Protein AF-0000000070043576 (afdb_homodimer)

Structure (mmCIF, N/CA/C/O backbone):
data_AF-0000000070043576-model_v1
#
loop_
_entity.id
_entity.type
_entity.pdbx_description
1 polymer 'ATPase/histidine kinase/DNA gyrase B/HSP90 domain protein'
#
loop_
_atom_site.group_PDB
_atom_site.id
_atom_site.type_symbol
_atom_site.label_atom_id
_atom_site.label_alt_id
_atom_site.label_comp_id
_atom_site.label_asym_id
_atom_site.label_entity_id
_atom_site.label_seq_id
_atom_site.pdbx_PDB_ins_code
_atom_site.Cartn_x
_atom_site.Cartn_y
_atom_site.Cartn_z
_atom_site.occupancy
_atom_site.B_iso_or_equiv
_atom_site.auth_seq_id
_atom_site.auth_comp_id
_atom_site.auth_asym_id
_atom_site.auth_atom_id
_atom_site.pdbx_PDB_model_num
ATOM 1 N N . MET A 1 1 ? 1.131 14.828 -7.73 1 59.12 1 MET A N 1
ATOM 2 C CA . MET A 1 1 ? 0.208 13.742 -7.414 1 59.12 1 MET A CA 1
ATOM 3 C C . MET A 1 1 ? 0.066 13.562 -5.906 1 59.12 1 MET A C 1
ATOM 5 O O . MET A 1 1 ? 1.051 13.656 -5.172 1 59.12 1 MET A O 1
ATOM 9 N N . ASN A 1 2 ? -1.16 13.445 -5.449 1 72.12 2 ASN A N 1
ATOM 10 C CA . ASN A 1 2 ? -1.415 13.242 -4.027 1 72.12 2 ASN A CA 1
ATOM 11 C C . ASN A 1 2 ? -0.965 11.859 -3.564 1 72.12 2 ASN A C 1
ATOM 13 O O . ASN A 1 2 ? -0.699 10.984 -4.387 1 72.12 2 ASN A O 1
ATOM 17 N N . VAL A 1 3 ? -0.555 11.859 -2.369 1 75.81 3 VAL A N 1
ATOM 18 C CA . VAL A 1 3 ? -0.054 10.641 -1.744 1 75.81 3 VAL A CA 1
ATOM 19 C C . VAL A 1 3 ? -0.973 9.469 -2.086 1 75.81 3 VAL A C 1
ATOM 21 O O . VAL A 1 3 ? -0.502 8.383 -2.426 1 75.81 3 VAL A O 1
ATOM 24 N N . LYS A 1 4 ? -2.221 9.562 -2.277 1 77.62 4 LYS A N 1
ATOM 25 C CA . LYS A 1 4 ? -3.209 8.531 -2.572 1 77.62 4 LYS A CA 1
ATOM 26 C C . LYS A 1 4 ? -3.035 7.988 -3.988 1 77.62 4 LYS A C 1
ATOM 28 O O . LYS A 1 4 ? -3.006 6.773 -4.199 1 77.62 4 LYS A O 1
ATOM 33 N N . GLN A 1 5 ? -2.979 8.859 -4.926 1 76.12 5 GLN A N 1
ATOM 34 C CA . GLN A 1 5 ? -2.852 8.477 -6.328 1 76.12 5 GLN A CA 1
ATOM 35 C C . GLN A 1 5 ? -1.558 7.703 -6.57 1 76.12 5 GLN A C 1
ATOM 37 O O . GLN A 1 5 ? -1.544 6.723 -7.32 1 76.12 5 GLN A O 1
ATOM 42 N N . LYS A 1 6 ? -0.521 8.094 -5.934 1 81 6 LYS A N 1
ATOM 43 C CA . LYS A 1 6 ? 0.771 7.43 -6.094 1 81 6 LYS A CA 1
ATOM 44 C C . LYS A 1 6 ? 0.721 5.996 -5.578 1 81 6 LYS A C 1
ATOM 46 O O . LYS A 1 6 ? 1.219 5.078 -6.23 1 81 6 LYS A O 1
ATOM 51 N N . ILE A 1 7 ? 0.115 5.902 -4.414 1 77.94 7 ILE A N 1
ATOM 52 C CA . ILE A 1 7 ? 0.047 4.578 -3.809 1 77.94 7 ILE A CA 1
ATOM 53 C C . ILE A 1 7 ? -0.836 3.668 -4.66 1 77.94 7 ILE A C 1
ATOM 55 O O . ILE A 1 7 ? -0.493 2.508 -4.898 1 77.94 7 ILE A O 1
ATOM 59 N N . ILE A 1 8 ? -1.936 4.16 -5.262 1 74.62 8 ILE A N 1
ATOM 60 C CA . ILE A 1 8 ? -2.838 3.383 -6.105 1 74.62 8 ILE A CA 1
ATOM 61 C C . ILE A 1 8 ? -2.098 2.914 -7.355 1 74.62 8 ILE A C 1
ATOM 63 O O . ILE A 1 8 ? -2.26 1.771 -7.789 1 74.62 8 ILE A O 1
ATOM 67 N N . LEU A 1 9 ? -1.365 3.771 -7.906 1 80.31 9 LEU A N 1
ATOM 68 C CA . LEU A 1 9 ? -0.593 3.426 -9.094 1 80.31 9 LEU A CA 1
ATOM 69 C C . LEU A 1 9 ? 0.398 2.309 -8.789 1 80.31 9 LEU A C 1
ATOM 71 O O . LEU A 1 9 ? 0.542 1.369 -9.578 1 80.31 9 LEU A O 1
ATOM 75 N N . ILE A 1 10 ? 1.044 2.398 -7.66 1 80 10 ILE A N 1
ATOM 76 C CA . ILE A 1 10 ? 2.031 1.4 -7.266 1 80 10 ILE A CA 1
ATOM 77 C C . ILE A 1 10 ? 1.348 0.05 -7.066 1 80 10 ILE A C 1
ATOM 79 O O . ILE A 1 10 ? 1.827 -0.975 -7.559 1 80 10 ILE A O 1
ATOM 83 N N . VAL A 1 11 ? 0.222 0.001 -6.508 1 76.69 11 VAL A N 1
ATOM 84 C CA . VAL A 1 11 ? -0.492 -1.237 -6.215 1 76.69 11 VAL A CA 1
ATOM 85 C C . VAL A 1 11 ? -1.044 -1.836 -7.508 1 76.69 11 VAL A C 1
ATOM 87 O O . VAL A 1 11 ? -1.095 -3.059 -7.66 1 76.69 11 VAL A O 1
ATOM 90 N N . SER A 1 12 ? -1.46 -1.036 -8.5 1 79.25 12 SER A N 1
ATOM 91 C CA . SER A 1 12 ? -1.985 -1.515 -9.773 1 79.25 12 SER A CA 1
ATOM 92 C C . SER A 1 12 ? -0.929 -2.295 -10.547 1 79.25 12 SER A C 1
ATOM 94 O O . SER A 1 12 ? -1.247 -3.268 -11.234 1 79.25 12 SER A O 1
ATOM 96 N N . VAL A 1 13 ? 0.262 -1.854 -10.461 1 82.56 13 VAL A N 1
ATOM 97 C CA . VAL A 1 13 ? 1.362 -2.547 -11.125 1 82.56 13 VAL A CA 1
ATOM 98 C C . VAL A 1 13 ? 1.515 -3.951 -10.547 1 82.56 13 VAL A C 1
ATOM 100 O O . VAL A 1 13 ? 1.721 -4.918 -11.281 1 82.56 13 VAL A O 1
ATOM 103 N N . GLN A 1 14 ? 1.388 -4.082 -9.297 1 81.12 14 GLN A N 1
ATOM 104 C CA . GLN A 1 14 ? 1.495 -5.383 -8.648 1 81.12 14 GLN A CA 1
ATOM 105 C C . GLN A 1 14 ? 0.358 -6.305 -9.07 1 81.12 14 GLN A C 1
ATOM 107 O O . GLN A 1 14 ? 0.57 -7.5 -9.281 1 81.12 14 GLN A O 1
ATOM 112 N N . ILE A 1 15 ? -0.788 -5.785 -9.25 1 82.44 15 ILE A N 1
ATOM 113 C CA . ILE A 1 15 ? -1.942 -6.578 -9.656 1 82.44 15 ILE A CA 1
ATOM 114 C C . ILE A 1 15 ? -1.727 -7.113 -11.07 1 82.44 15 ILE A C 1
ATOM 116 O O . ILE A 1 15 ? -1.99 -8.289 -11.344 1 82.44 15 ILE A O 1
ATOM 120 N N . ALA A 1 16 ? -1.246 -6.297 -11.875 1 84.94 16 ALA A N 1
ATOM 121 C CA . ALA A 1 16 ? -0.973 -6.703 -13.258 1 84.94 16 ALA A CA 1
ATOM 122 C C . ALA A 1 16 ? 0.062 -7.824 -13.305 1 84.94 16 ALA A C 1
ATOM 124 O O . ALA A 1 16 ? -0.071 -8.766 -14.086 1 84.94 16 ALA A O 1
ATOM 125 N N . LEU A 1 17 ? 1.048 -7.727 -12.422 1 86.75 17 LEU A N 1
ATOM 126 C CA . LEU A 1 17 ? 2.092 -8.742 -12.375 1 86.75 17 LEU A CA 1
ATOM 127 C C . LEU A 1 17 ? 1.531 -10.07 -11.867 1 86.75 17 LEU A C 1
ATOM 129 O O . LEU A 1 17 ? 1.854 -11.133 -12.406 1 86.75 17 LEU A O 1
ATOM 133 N N . ILE A 1 18 ? 0.681 -9.977 -10.93 1 85.62 18 ILE A N 1
ATOM 134 C CA . ILE A 1 18 ? 0.075 -11.18 -10.375 1 85.62 18 ILE A CA 1
ATOM 135 C C . ILE A 1 18 ? -0.819 -11.844 -11.414 1 85.62 18 ILE A C 1
ATOM 137 O O . ILE A 1 18 ? -0.708 -13.039 -11.672 1 85.62 18 ILE A O 1
ATOM 141 N N . ILE A 1 19 ? -1.618 -11.102 -12.07 1 86.31 19 ILE A N 1
ATOM 142 C CA . ILE A 1 19 ? -2.518 -11.625 -13.094 1 86.31 19 ILE A CA 1
ATOM 143 C C . ILE A 1 19 ? -1.704 -12.234 -14.234 1 86.31 19 ILE A C 1
ATOM 145 O O . ILE A 1 19 ? -1.992 -13.344 -14.688 1 86.31 19 ILE A O 1
ATOM 149 N N . GLY A 1 20 ? -0.695 -11.523 -14.625 1 87.69 20 GLY A N 1
ATOM 150 C CA . GLY A 1 20 ? 0.166 -12.031 -15.68 1 87.69 20 GLY A CA 1
ATOM 151 C C . GLY A 1 20 ? 0.864 -13.328 -15.312 1 87.69 20 GLY A C 1
ATOM 152 O O . GLY A 1 20 ? 0.968 -14.234 -16.141 1 87.69 20 GLY A O 1
ATOM 153 N N . SER A 1 21 ? 1.288 -13.43 -14.078 1 88.31 21 SER A N 1
ATOM 154 C CA . SER A 1 21 ? 2.014 -14.609 -13.617 1 88.31 21 SER A CA 1
ATOM 155 C C . SER A 1 21 ? 1.117 -15.844 -13.609 1 88.31 21 SER A C 1
ATOM 157 O O . SER A 1 21 ? 1.469 -16.875 -14.18 1 88.31 21 SER A O 1
ATOM 159 N N . PHE A 1 22 ? -0.091 -15.766 -13.125 1 87.31 22 PHE A N 1
ATOM 160 C CA . PHE A 1 22 ? -0.97 -16.922 -13 1 87.31 22 PHE A CA 1
ATOM 161 C C . PHE A 1 22 ? -1.579 -17.281 -14.352 1 87.31 22 PHE A C 1
ATOM 163 O O . PHE A 1 22 ? -1.74 -18.469 -14.672 1 87.31 22 PHE A O 1
ATOM 170 N N . THR A 1 23 ? -1.895 -16.281 -15.18 1 86.75 23 THR A N 1
ATOM 171 C CA . THR A 1 23 ? -2.441 -16.562 -16.5 1 86.75 23 THR A CA 1
ATOM 172 C C . THR A 1 23 ? -1.408 -17.266 -17.375 1 86.75 23 THR A C 1
ATOM 174 O 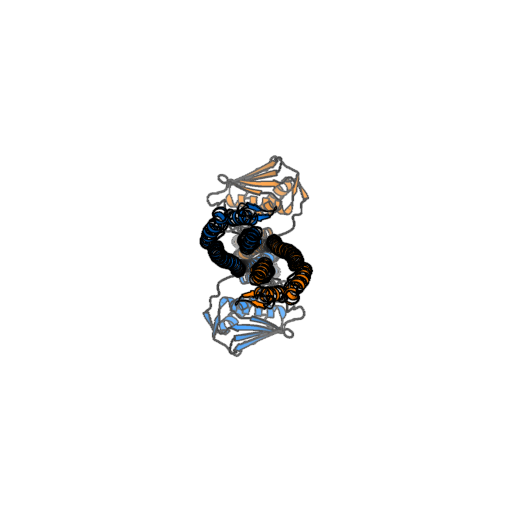O . THR A 1 23 ? -1.744 -18.188 -18.125 1 86.75 23 THR A O 1
ATOM 177 N N . PHE A 1 24 ? -0.203 -16.844 -17.219 1 87.06 24 PHE A N 1
ATOM 178 C CA . PHE A 1 24 ? 0.876 -17.469 -17.969 1 87.06 24 PHE A CA 1
ATOM 179 C C . PHE A 1 24 ? 1.063 -18.922 -17.547 1 87.06 24 PHE A C 1
ATOM 181 O O . PHE A 1 24 ? 1.243 -19.797 -18.391 1 87.06 24 PHE A O 1
ATOM 188 N N . ASN A 1 25 ? 0.944 -19.156 -16.312 1 84.31 25 ASN A N 1
ATOM 189 C CA . ASN A 1 25 ? 1.043 -20.516 -15.805 1 84.31 25 ASN A CA 1
ATOM 190 C C . ASN A 1 25 ? -0.1 -21.391 -16.312 1 84.31 25 ASN A C 1
ATOM 192 O O . ASN A 1 25 ? 0.12 -22.531 -16.734 1 84.31 25 ASN A O 1
ATOM 196 N N . VAL A 1 26 ? -1.281 -20.859 -16.297 1 84.88 26 VAL A N 1
ATOM 197 C CA . VAL A 1 26 ? -2.455 -21.594 -16.781 1 84.88 26 VAL A CA 1
ATOM 198 C C . VAL A 1 26 ? -2.291 -21.922 -18.25 1 84.88 26 VAL A C 1
ATOM 200 O O . VAL A 1 26 ? -2.588 -23.047 -18.688 1 84.88 26 VAL A O 1
ATOM 203 N N . TYR A 1 27 ? -1.773 -21.062 -18.984 1 85.31 27 TYR A N 1
ATOM 204 C CA . TYR A 1 27 ? -1.571 -21.25 -20.422 1 85.31 27 TYR A CA 1
ATOM 205 C C . TYR A 1 27 ? -0.567 -22.375 -20.688 1 85.31 27 TYR A C 1
ATOM 207 O O . TYR A 1 27 ? -0.832 -23.281 -21.484 1 85.31 27 TYR A O 1
ATOM 215 N N . LEU A 1 28 ? 0.49 -22.359 -20 1 82.25 28 LEU A N 1
ATOM 216 C CA . LEU A 1 28 ? 1.536 -23.344 -20.219 1 82.25 28 LEU A CA 1
ATOM 217 C C . LEU A 1 28 ? 1.067 -24.734 -19.797 1 82.25 28 LEU A C 1
ATOM 219 O O . LEU A 1 28 ? 1.335 -25.719 -20.469 1 82.25 28 LEU A O 1
ATOM 223 N N . GLU A 1 29 ? 0.347 -24.766 -18.719 1 81.56 29 GLU A N 1
ATOM 224 C CA . GLU A 1 29 ? -0.181 -26.031 -18.234 1 81.56 29 GLU A CA 1
ATOM 225 C C . GLU A 1 29 ? -1.219 -26.594 -19.203 1 81.56 29 GLU A C 1
ATOM 227 O O . GLU A 1 29 ? -1.285 -27.812 -19.406 1 81.56 29 GLU A O 1
ATOM 232 N N . SER A 1 30 ? -1.979 -25.766 -19.828 1 83 30 SER A N 1
ATOM 233 C CA . SER A 1 30 ? -3.039 -26.203 -20.734 1 83 30 SER A CA 1
ATOM 234 C C . SER A 1 30 ? -2.463 -26.766 -22.016 1 83 30 SER A C 1
ATOM 236 O O . SER A 1 30 ? -3.07 -27.641 -22.656 1 83 30 SER A O 1
ATOM 238 N N . GLU A 1 31 ? -1.315 -26.312 -22.391 1 77.75 31 GLU A N 1
ATOM 239 C CA . GLU A 1 31 ? -0.682 -26.766 -23.625 1 77.75 31 GLU A CA 1
ATOM 240 C C . GLU A 1 31 ? -0.209 -28.203 -23.516 1 77.75 31 GLU A C 1
ATOM 242 O O . GLU A 1 31 ? -0.16 -28.922 -24.516 1 77.75 31 GLU A O 1
ATOM 247 N N . TRP A 1 32 ? -0.08 -28.719 -22.359 1 75.06 32 TRP A N 1
ATOM 248 C CA . TRP A 1 32 ? 0.553 -30.031 -22.25 1 75.06 32 TRP A CA 1
ATOM 249 C C . TRP A 1 32 ? -0.389 -31.047 -21.594 1 75.06 32 TRP A C 1
ATOM 251 O O . TRP A 1 32 ? 0.04 -32.125 -21.172 1 75.06 32 TRP A O 1
ATOM 261 N N . LEU A 1 33 ? -1.66 -30.797 -21.547 1 74.81 33 LEU A N 1
ATOM 262 C CA . LEU A 1 33 ? -2.699 -31.594 -20.891 1 74.81 33 LEU A CA 1
ATOM 263 C C . LEU A 1 33 ? -2.793 -32.969 -21.516 1 74.81 33 LEU A C 1
ATOM 265 O O . LEU A 1 33 ? -2.953 -33.969 -20.797 1 74.81 33 LEU A O 1
ATOM 269 N N . GLU A 1 34 ? -2.49 -33.094 -22.766 1 76.56 34 GLU A N 1
ATOM 270 C CA . GLU A 1 34 ? -2.801 -34.344 -23.453 1 76.56 34 GLU A CA 1
ATOM 271 C C . GLU A 1 34 ? -1.532 -35.125 -23.766 1 76.56 34 GLU A C 1
ATOM 273 O O . GLU A 1 34 ? -1.569 -36.094 -24.531 1 76.56 34 GLU A O 1
ATOM 278 N N . PHE A 1 35 ? -0.49 -34.875 -23.156 1 83.69 35 PHE A N 1
ATOM 279 C CA . PHE A 1 35 ? 0.771 -35.5 -23.516 1 83.69 35 PHE A CA 1
ATOM 280 C C . PHE A 1 35 ? 0.824 -36.938 -22.984 1 83.69 35 PHE A C 1
ATOM 282 O O . PHE A 1 35 ? 1.512 -37.781 -23.562 1 83.69 35 PHE A O 1
ATOM 289 N N . GLY A 1 36 ? 0.084 -37.188 -21.938 1 85.19 36 GLY A N 1
ATOM 290 C CA . GLY A 1 36 ? -0.021 -38.562 -21.469 1 85.19 36 GLY A CA 1
ATOM 291 C C . GLY A 1 36 ? -0.556 -39.5 -22.531 1 85.19 36 GLY A C 1
ATOM 292 O O . GLY A 1 36 ? -0.062 -40.625 -22.672 1 85.19 36 GLY A O 1
ATOM 293 N N . GLN A 1 37 ? -1.456 -39 -23.281 1 88.25 37 GLN A N 1
ATOM 294 C CA . GLN A 1 37 ? -2.041 -39.781 -24.359 1 88.25 37 GLN A CA 1
ATOM 295 C C . GLN A 1 37 ? -1.019 -40.062 -25.453 1 88.25 37 GLN A C 1
ATOM 297 O O . GLN A 1 37 ? -1.014 -41.156 -26.047 1 88.25 37 GLN A O 1
ATOM 302 N N . SER A 1 38 ? -0.213 -39.094 -25.672 1 90.06 38 SER A N 1
ATOM 303 C CA . SER A 1 38 ? 0.83 -39.281 -26.672 1 90.06 38 SER A CA 1
ATOM 304 C C . SER A 1 38 ? 1.79 -40.375 -26.281 1 90.06 38 SER A C 1
ATOM 306 O O . SER A 1 38 ? 2.215 -41.188 -27.125 1 90.06 38 SER A O 1
ATOM 308 N N . ILE A 1 39 ? 2.082 -40.469 -25.016 1 92.69 39 ILE A N 1
ATOM 309 C CA . ILE A 1 39 ? 2.969 -41.531 -24.516 1 92.69 39 ILE A CA 1
ATOM 310 C C . ILE A 1 39 ? 2.293 -42.875 -24.672 1 92.69 39 ILE A C 1
ATOM 312 O O . ILE A 1 39 ? 2.912 -43.844 -25.141 1 92.69 39 ILE A O 1
ATOM 316 N N . ASN A 1 40 ? 1.079 -42.938 -24.281 1 92.62 40 ASN A N 1
ATOM 317 C CA . ASN A 1 40 ? 0.314 -44.188 -24.422 1 92.62 40 ASN A CA 1
ATOM 318 C C . ASN A 1 40 ? 0.278 -44.688 -25.859 1 92.62 40 ASN A C 1
ATOM 320 O O . ASN A 1 40 ? 0.558 -45.844 -26.141 1 92.62 40 ASN A O 1
ATOM 324 N N . ARG A 1 41 ? -0.01 -43.781 -26.734 1 92.69 41 ARG A N 1
ATOM 325 C CA . ARG A 1 41 ? -0.129 -44.156 -28.156 1 92.69 41 ARG A CA 1
ATOM 326 C C . ARG A 1 41 ? 1.225 -44.562 -28.734 1 92.69 41 ARG A C 1
ATOM 328 O O . ARG A 1 41 ? 1.309 -45.469 -29.547 1 92.69 41 ARG A O 1
ATOM 335 N N . ALA A 1 42 ? 2.209 -43.812 -28.344 1 94.25 42 ALA A N 1
ATOM 336 C CA . ALA A 1 42 ? 3.551 -44.188 -28.797 1 94.25 42 ALA A CA 1
ATOM 337 C C . ALA A 1 42 ? 3.918 -45.594 -28.312 1 94.25 42 ALA A C 1
ATOM 339 O O . ALA A 1 42 ? 4.523 -46.375 -29.062 1 94.25 42 ALA A O 1
ATOM 340 N N . GLY A 1 43 ? 3.545 -45.875 -27.062 1 93.81 43 GLY A N 1
ATOM 341 C CA . GLY A 1 43 ? 3.793 -47.219 -26.531 1 93.81 43 GLY A CA 1
ATOM 342 C C . GLY A 1 43 ? 3.031 -48.312 -27.266 1 93.81 43 GLY A C 1
ATOM 343 O O . GLY A 1 43 ? 3.488 -49.438 -27.328 1 93.81 43 GLY A O 1
ATOM 344 N N . LEU A 1 44 ? 1.914 -47.938 -27.812 1 94.94 44 LEU A N 1
ATOM 345 C CA . LEU A 1 44 ? 1.088 -48.875 -28.562 1 94.94 44 LEU A CA 1
ATOM 346 C C . LEU A 1 44 ? 1.83 -49.406 -29.797 1 94.94 44 LEU A C 1
ATOM 348 O O . LEU A 1 44 ? 1.567 -50.5 -30.266 1 94.94 44 LEU A O 1
ATOM 352 N N . ASN A 1 45 ? 2.756 -48.625 -30.281 1 95.06 45 ASN A N 1
ATOM 353 C CA . ASN A 1 45 ? 3.521 -49.031 -31.453 1 95.06 45 ASN A CA 1
ATOM 354 C C . ASN A 1 45 ? 4.273 -50.344 -31.203 1 95.06 45 ASN A C 1
ATOM 356 O O . ASN A 1 45 ? 4.289 -51.219 -32.062 1 95.06 45 ASN A O 1
ATOM 360 N N . ARG A 1 46 ? 4.871 -50.469 -30.062 1 94.25 46 ARG A N 1
ATOM 361 C CA . ARG A 1 46 ? 5.582 -51.688 -29.703 1 94.25 46 ARG A CA 1
ATOM 362 C C . ARG A 1 46 ? 4.645 -52.875 -29.719 1 94.25 46 ARG A C 1
ATOM 364 O O . ARG A 1 46 ? 4.973 -53.938 -30.297 1 94.25 46 ARG A O 1
ATOM 371 N N . PHE A 1 47 ? 3.594 -52.688 -29.078 1 94.25 47 PHE A N 1
ATOM 372 C CA . PHE A 1 47 ? 2.6 -53.75 -28.953 1 94.25 47 PHE A CA 1
ATOM 373 C C . PHE A 1 47 ? 2.082 -54.188 -30.312 1 94.25 47 PHE A C 1
ATOM 375 O O . PHE A 1 47 ? 2.074 -55.375 -30.641 1 94.25 47 PHE A O 1
ATOM 382 N N . LEU A 1 48 ? 1.671 -53.188 -31.125 1 95.94 48 LEU A N 1
ATOM 383 C CA . LEU A 1 48 ? 1.084 -53.469 -32.438 1 95.94 48 LEU A CA 1
ATOM 384 C C . LEU A 1 48 ? 2.102 -54.156 -33.344 1 95.94 48 LEU A C 1
ATOM 386 O O . LEU A 1 48 ? 1.739 -55 -34.156 1 95.94 48 LEU A O 1
ATOM 390 N N . THR A 1 49 ? 3.322 -53.781 -33.219 1 96.19 49 THR A N 1
ATOM 391 C CA . THR A 1 49 ? 4.375 -54.438 -34 1 96.19 49 THR A CA 1
ATOM 392 C C . THR A 1 49 ? 4.469 -55.938 -33.625 1 96.19 49 THR A C 1
ATOM 394 O O . THR A 1 49 ? 4.465 -56.781 -34.5 1 96.19 49 THR A O 1
ATOM 397 N N . SER A 1 50 ? 4.566 -56.156 -32.344 1 94.69 50 SER A N 1
ATOM 398 C CA . SER A 1 50 ? 4.656 -57.531 -31.891 1 94.69 50 SER A CA 1
ATOM 399 C C . SER A 1 50 ? 3.406 -58.312 -32.25 1 94.69 50 SER A C 1
ATOM 401 O O . SER A 1 50 ? 3.496 -59.5 -32.656 1 94.69 50 SER A O 1
ATOM 403 N N . GLU A 1 51 ? 2.287 -57.688 -32.125 1 94.31 51 GLU A N 1
ATOM 404 C CA . GLU A 1 51 ? 1.024 -58.344 -32.469 1 94.31 51 GLU A CA 1
ATOM 405 C C . GLU A 1 51 ? 0.988 -58.688 -33.969 1 94.31 51 GLU A C 1
ATOM 407 O O . GLU A 1 51 ? 0.504 -59.75 -34.344 1 94.31 51 GLU A O 1
ATOM 412 N N . THR A 1 52 ? 1.41 -57.812 -34.75 1 95.06 52 THR A N 1
ATOM 413 C CA . THR A 1 52 ? 1.477 -58.062 -36.188 1 95.06 52 THR A CA 1
ATOM 414 C C . THR A 1 52 ? 2.398 -59.219 -36.5 1 95.06 52 THR A C 1
ATOM 416 O O . THR A 1 52 ? 2.061 -60.094 -37.312 1 95.06 52 THR A O 1
ATOM 419 N N . HIS A 1 53 ? 3.531 -59.219 -35.875 1 94.25 53 HIS A 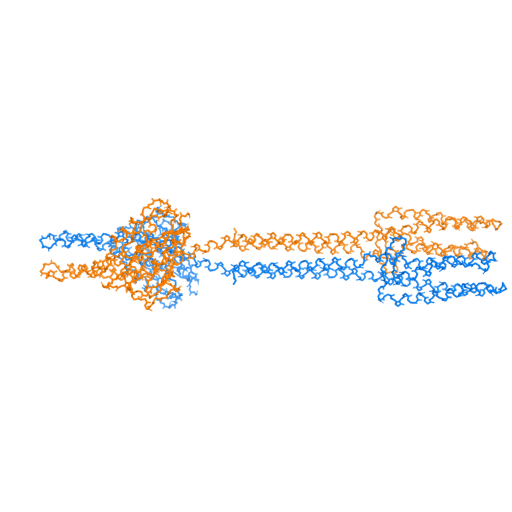N 1
ATOM 420 C CA . HIS A 1 53 ? 4.473 -60.312 -36.031 1 94.25 53 HIS A CA 1
ATOM 421 C C . HIS A 1 53 ? 3.826 -61.656 -35.656 1 94.25 53 HIS A C 1
ATOM 423 O O . HIS A 1 53 ? 3.988 -62.656 -36.375 1 94.25 53 HIS A O 1
ATOM 429 N N . LEU A 1 54 ? 3.119 -61.656 -34.562 1 92.5 54 LEU A N 1
ATOM 430 C CA . LEU A 1 54 ? 2.422 -62.844 -34.125 1 92.5 54 LEU A CA 1
ATOM 431 C C . LEU A 1 54 ? 1.39 -63.281 -35.125 1 92.5 54 LEU A C 1
ATOM 433 O O . LEU A 1 54 ? 1.282 -64.5 -35.438 1 92.5 54 LEU A O 1
ATOM 437 N N . GLN A 1 55 ? 0.656 -62.406 -35.656 1 91.69 55 GLN A N 1
ATOM 438 C CA . GLN A 1 55 ? -0.358 -62.719 -36.656 1 91.69 55 GLN A CA 1
ATOM 439 C C . GLN A 1 55 ? 0.277 -63.312 -37.906 1 91.69 55 GLN A C 1
ATOM 441 O O . GLN A 1 55 ? -0.26 -64.25 -38.5 1 91.69 55 GLN A O 1
ATOM 446 N N . VAL A 1 56 ? 1.389 -62.781 -38.312 1 91.44 56 VAL A N 1
ATOM 447 C CA . VAL A 1 56 ? 2.105 -63.281 -39.5 1 91.44 56 VAL A CA 1
ATOM 448 C C . VAL A 1 56 ? 2.545 -64.688 -39.25 1 91.44 56 VAL A C 1
ATOM 450 O O . VAL A 1 56 ? 2.393 -65.562 -40.125 1 91.44 56 VAL A O 1
ATOM 453 N N . GLN A 1 57 ? 3.047 -64.938 -38.094 1 88.12 57 GLN A N 1
ATOM 454 C CA . GLN A 1 57 ? 3.457 -66.312 -37.75 1 88.12 57 GLN A CA 1
ATOM 455 C C . GLN A 1 57 ? 2.271 -67.25 -37.812 1 88.12 57 GLN A C 1
ATOM 457 O O . GLN A 1 57 ? 2.396 -68.375 -38.281 1 88.12 57 GLN A O 1
ATOM 462 N N . ASN A 1 58 ? 1.178 -66.812 -37.312 1 86.69 58 ASN A N 1
ATOM 463 C CA . ASN A 1 58 ? -0.029 -67.625 -37.344 1 86.69 58 ASN A CA 1
ATOM 464 C C . ASN A 1 58 ? -0.463 -67.938 -38.781 1 86.69 58 ASN A C 1
ATOM 466 O O . ASN A 1 58 ? -0.89 -69.062 -39.125 1 86.69 58 ASN A O 1
ATOM 470 N N . LEU A 1 59 ? -0.315 -67 -39.594 1 86.88 59 LEU A N 1
ATOM 471 C CA . LEU A 1 59 ? -0.672 -67.125 -41 1 86.88 59 LEU A CA 1
ATOM 472 C C . LEU A 1 59 ? 0.24 -68.125 -41.688 1 86.88 59 LEU A C 1
ATOM 474 O O . LEU A 1 59 ? -0.213 -68.938 -42.531 1 86.88 59 LEU A O 1
ATOM 478 N N . ILE A 1 60 ? 1.442 -68.125 -41.344 1 84.31 60 ILE A N 1
ATOM 479 C CA . ILE A 1 60 ? 2.404 -69.062 -41.906 1 84.31 60 ILE A CA 1
ATOM 480 C C . ILE A 1 60 ? 2.041 -70.5 -41.469 1 84.31 60 ILE A C 1
ATOM 482 O O . ILE A 1 60 ? 2.033 -71.438 -42.281 1 84.31 60 ILE A O 1
ATOM 486 N N . ILE A 1 61 ? 1.722 -70.625 -40.219 1 81.12 61 ILE A N 1
ATOM 487 C CA . ILE A 1 61 ? 1.372 -71.938 -39.688 1 81.12 61 ILE A CA 1
ATOM 488 C C . ILE A 1 61 ? 0.108 -72.438 -40.344 1 81.12 61 ILE A C 1
ATOM 490 O O . ILE A 1 61 ? 0.004 -73.625 -40.656 1 81.12 61 ILE A O 1
ATOM 494 N N . GLN A 1 62 ? -0.806 -71.562 -40.688 1 83.19 62 GLN A N 1
ATOM 495 C CA . GLN A 1 62 ? -2.076 -71.938 -41.281 1 83.19 62 GLN A CA 1
ATOM 496 C C . GLN A 1 62 ? -1.946 -72.062 -42.812 1 83.19 62 GLN A C 1
ATOM 498 O O . GLN A 1 62 ? -2.9 -72.438 -43.5 1 83.19 62 GLN A O 1
ATOM 503 N N . LYS A 1 63 ? -0.872 -71.688 -43.406 1 83.75 63 LYS A N 1
ATOM 504 C CA . LYS A 1 63 ? -0.581 -71.688 -44.844 1 83.75 63 LYS A CA 1
ATOM 505 C C . LYS A 1 63 ? -1.528 -70.75 -45.594 1 83.75 63 LYS A C 1
ATOM 507 O O . LYS A 1 63 ? -2.018 -71.125 -46.688 1 83.75 63 LYS A O 1
ATOM 512 N N . ASN A 1 64 ? -1.881 -69.75 -44.875 1 85.06 64 ASN A N 1
ATOM 513 C CA . ASN A 1 64 ? -2.662 -68.688 -45.469 1 85.06 64 ASN A CA 1
ATOM 514 C C . ASN A 1 64 ? -1.784 -67.5 -45.844 1 85.06 64 ASN A C 1
ATOM 516 O O . ASN A 1 64 ? -1.619 -66.562 -45.031 1 85.06 64 ASN A O 1
ATOM 520 N N . PHE A 1 65 ? -1.365 -67.375 -47.062 1 81.88 65 PHE A N 1
ATOM 521 C CA . PHE A 1 65 ? -0.321 -66.438 -47.406 1 81.88 65 PHE A CA 1
ATOM 522 C C . PHE A 1 65 ? -0.921 -65.188 -48.031 1 81.88 65 PHE A C 1
ATOM 524 O O . PHE A 1 65 ? -0.223 -64.188 -48.25 1 81.88 65 PHE A O 1
ATOM 531 N N . ASP A 1 66 ? -2.205 -65.125 -48.219 1 81.5 66 ASP A N 1
ATOM 532 C CA . ASP A 1 66 ? -2.818 -63.969 -48.938 1 81.5 66 ASP A CA 1
ATOM 533 C C . ASP A 1 66 ? -3.461 -63 -47.938 1 81.5 66 ASP A C 1
ATOM 535 O O . ASP A 1 66 ? -3.881 -61.906 -48.344 1 81.5 66 ASP A O 1
ATOM 539 N N . GLU A 1 67 ? -3.482 -63.281 -46.688 1 86.5 67 GLU A N 1
ATOM 540 C CA . GLU A 1 67 ? -4.156 -62.438 -45.719 1 86.5 67 GLU A CA 1
ATOM 541 C C . GLU A 1 67 ? -3.189 -61.438 -45.094 1 86.5 67 GLU A C 1
ATOM 543 O O . GLU A 1 67 ? -2.041 -61.781 -44.781 1 86.5 67 GLU A O 1
ATOM 548 N N . ILE A 1 68 ? -3.654 -60.188 -45 1 85.38 68 ILE A N 1
ATOM 549 C CA . ILE A 1 68 ? -2.877 -59.125 -44.375 1 85.38 68 ILE A CA 1
ATOM 550 C C . ILE A 1 68 ? -3.326 -58.969 -42.906 1 85.38 68 ILE A C 1
ATOM 552 O O . ILE A 1 68 ? -4.523 -58.844 -42.625 1 85.38 68 ILE A O 1
ATOM 556 N N . PRO A 1 69 ? -2.377 -58.938 -42.062 1 90.38 69 PRO A N 1
ATOM 557 C CA . PRO A 1 69 ? -2.742 -58.781 -40.656 1 90.38 69 PRO A CA 1
ATOM 558 C C . PRO A 1 69 ? -3.438 -57.438 -40.375 1 90.38 69 PRO A C 1
ATOM 560 O O . PRO A 1 69 ? -2.945 -56.375 -40.75 1 90.38 69 PRO A O 1
ATOM 563 N N . GLN A 1 70 ? -4.523 -57.406 -39.656 1 90.88 70 GLN A N 1
ATOM 564 C CA . GLN A 1 70 ? -5.277 -56.219 -39.281 1 90.88 70 GLN A CA 1
ATOM 565 C C . GLN A 1 70 ? -4.441 -55.281 -38.406 1 90.88 70 GLN A C 1
ATOM 567 O O . GLN A 1 70 ? -4.598 -54.062 -38.469 1 90.88 70 GLN A O 1
ATOM 572 N N . SER A 1 71 ? -3.578 -55.875 -37.625 1 92.88 71 SER A N 1
ATOM 573 C CA . SER A 1 71 ? -2.736 -55.125 -36.719 1 92.88 71 SER A CA 1
ATOM 574 C C . SER A 1 71 ? -1.776 -54.188 -37.469 1 92.88 71 SER A C 1
ATOM 576 O O . SER A 1 71 ? -1.361 -53.156 -36.969 1 92.88 71 SER A O 1
ATOM 578 N N . LEU A 1 72 ? -1.437 -54.594 -38.719 1 94.88 72 LEU A N 1
ATOM 579 C CA . LEU A 1 72 ? -0.54 -53.781 -39.531 1 94.88 72 LEU A CA 1
ATOM 580 C C . LEU A 1 72 ? -1.204 -52.469 -39.906 1 94.88 72 LEU A C 1
ATOM 582 O O . LEU A 1 72 ? -0.571 -51.406 -39.844 1 94.88 72 LEU A O 1
ATOM 586 N N . GLU A 1 73 ? -2.453 -52.5 -40.25 1 94.19 73 GLU A N 1
ATOM 587 C CA . GLU A 1 73 ? -3.215 -51.281 -40.562 1 94.19 73 GLU A CA 1
ATOM 588 C C . GLU A 1 73 ? -3.396 -50.406 -39.344 1 94.19 73 GLU A C 1
ATOM 590 O O . GLU A 1 73 ? -3.289 -49.188 -39.406 1 94.19 73 GLU A O 1
ATOM 595 N N . LYS A 1 74 ? -3.709 -50.969 -38.25 1 94.62 74 LYS A N 1
ATOM 596 C CA . LYS A 1 74 ? -3.85 -50.25 -36.969 1 94.62 74 LYS A CA 1
ATOM 597 C C . LYS A 1 74 ? -2.551 -49.531 -36.625 1 94.62 74 LYS A C 1
ATOM 599 O O . LYS A 1 74 ? -2.572 -48.406 -36.094 1 94.62 74 LYS A O 1
ATOM 604 N N . LEU A 1 75 ? -1.462 -50.25 -36.844 1 96.62 75 LEU A N 1
ATOM 605 C CA . LEU A 1 75 ? -0.143 -49.688 -36.594 1 96.62 75 LEU A CA 1
ATOM 606 C C . LEU A 1 75 ? 0.109 -48.469 -37.438 1 96.62 75 LEU A C 1
ATOM 608 O O . LEU A 1 75 ? 0.556 -47.438 -36.938 1 96.62 75 LEU A O 1
ATOM 612 N N . LYS A 1 76 ? -0.201 -48.531 -38.688 1 95.81 76 LYS A N 1
ATOM 613 C CA . LYS A 1 76 ? -0.041 -47.375 -39.594 1 95.81 76 LYS A CA 1
ATOM 614 C C . LYS A 1 76 ? -0.874 -46.188 -39.125 1 95.81 76 LYS A C 1
ATOM 616 O O . LYS A 1 76 ? -0.366 -45.062 -39.031 1 95.81 76 LYS A O 1
ATOM 621 N N . ASN A 1 77 ? -2.076 -46.438 -38.844 1 94.81 77 ASN A N 1
ATOM 622 C CA . ASN A 1 77 ? -2.977 -45.406 -38.375 1 94.81 77 ASN A CA 1
ATOM 623 C C . ASN A 1 77 ? -2.486 -44.75 -37.062 1 94.81 77 ASN A C 1
ATOM 625 O O . ASN A 1 77 ? -2.564 -43.531 -36.906 1 94.81 77 ASN A O 1
ATOM 629 N N . ASN A 1 78 ? -2.014 -45.562 -36.156 1 95.19 78 ASN A N 1
ATOM 630 C CA . ASN A 1 78 ? -1.501 -45.062 -34.906 1 95.19 78 ASN A CA 1
ATOM 631 C C . ASN A 1 78 ? -0.297 -44.125 -35.094 1 95.19 78 ASN A C 1
ATOM 633 O O . ASN A 1 78 ? -0.202 -43.094 -34.469 1 95.19 78 ASN A O 1
ATOM 637 N N . LEU A 1 79 ? 0.595 -44.562 -36 1 96.19 79 LEU A N 1
ATOM 638 C CA . LEU A 1 79 ? 1.781 -43.781 -36.281 1 96.19 79 LEU A CA 1
ATOM 639 C C . LEU A 1 79 ? 1.395 -42.406 -36.875 1 96.19 79 LEU A C 1
ATOM 641 O O . LEU A 1 79 ? 1.929 -41.375 -36.469 1 96.19 79 LEU A O 1
ATOM 645 N N . LEU A 1 80 ? 0.445 -42.375 -37.688 1 95.62 80 LEU A N 1
ATOM 646 C CA . LEU A 1 80 ? 0.043 -41.156 -38.344 1 95.62 80 LEU A CA 1
ATOM 647 C C . LEU A 1 80 ? -0.688 -40.219 -37.375 1 95.62 80 LEU A C 1
ATOM 649 O O . LEU A 1 80 ? -0.485 -39 -37.375 1 95.62 80 LEU A O 1
ATOM 653 N N . VAL A 1 81 ? -1.506 -40.719 -36.531 1 94.12 81 VAL A N 1
ATOM 654 C CA . VAL A 1 81 ? -2.275 -39.906 -35.562 1 94.12 81 VAL A CA 1
ATOM 655 C C . VAL A 1 81 ? -1.335 -39.281 -34.562 1 94.12 81 VAL A C 1
ATOM 657 O O . VAL A 1 81 ? -1.562 -38.156 -34.094 1 94.12 81 VAL A O 1
ATOM 660 N N . ILE A 1 82 ? -0.299 -39.969 -34.188 1 93.88 82 ILE A N 1
ATOM 661 C CA . ILE A 1 82 ? 0.671 -39.438 -33.25 1 93.88 82 ILE A CA 1
ATOM 662 C C . ILE A 1 82 ? 1.348 -38.219 -33.844 1 93.88 82 ILE A C 1
ATOM 664 O O . ILE A 1 82 ? 1.542 -37.188 -33.125 1 93.88 82 ILE A O 1
ATOM 668 N N . LYS A 1 83 ? 1.706 -38.312 -35.031 1 94.56 83 LYS A N 1
ATOM 669 C CA . LYS A 1 83 ? 2.414 -37.219 -35.719 1 94.56 83 LYS A CA 1
ATOM 670 C C . LYS A 1 83 ? 1.489 -36.031 -35.938 1 94.56 83 LYS A C 1
ATOM 672 O O . LYS A 1 83 ? 1.82 -34.906 -35.594 1 94.56 83 LYS A O 1
ATOM 677 N N . ASP A 1 84 ? 0.28 -36.25 -36.531 1 93.5 84 ASP A N 1
ATOM 678 C CA . ASP A 1 84 ? -0.569 -35.188 -37.062 1 93.5 84 ASP A CA 1
ATOM 679 C C . ASP A 1 84 ? -1.626 -34.781 -36.031 1 93.5 84 ASP A C 1
ATOM 681 O O . ASP A 1 84 ? -2.242 -33.719 -36.156 1 93.5 84 ASP A O 1
ATOM 685 N N . GLY A 1 85 ? -1.759 -35.5 -35.094 1 91.12 85 GLY A N 1
ATOM 686 C CA . GLY A 1 85 ? -2.85 -35.25 -34.156 1 91.12 85 GLY A CA 1
ATOM 687 C C . GLY A 1 85 ? -4.195 -35.719 -34.688 1 91.12 85 GLY A C 1
ATOM 688 O O . GLY A 1 85 ? -4.312 -36.125 -35.844 1 91.12 85 GLY A O 1
ATOM 689 N N . GLY A 1 86 ? -5.113 -35.844 -33.844 1 88.19 86 GLY A N 1
ATOM 690 C CA . GLY A 1 86 ? -6.449 -36.281 -34.219 1 88.19 86 GLY A CA 1
ATOM 691 C C . GLY A 1 86 ? -7.23 -36.844 -33.031 1 88.19 86 GLY A C 1
ATOM 692 O O . GLY A 1 86 ? -6.922 -36.562 -31.875 1 88.19 86 GLY A O 1
ATOM 693 N N . THR A 1 87 ? -8.375 -37.375 -33.344 1 85.62 87 THR A N 1
ATOM 694 C CA . THR A 1 87 ? -9.219 -38 -32.312 1 85.62 87 THR A CA 1
ATOM 695 C C . THR A 1 87 ? -9.281 -39.5 -32.531 1 85.62 87 THR A C 1
ATOM 697 O O . THR A 1 87 ? -9.523 -39.969 -33.656 1 85.62 87 THR A O 1
ATOM 700 N N . ILE A 1 88 ? -8.773 -40.125 -31.516 1 75.81 88 ILE A N 1
ATOM 701 C CA . ILE A 1 88 ? -8.875 -41.562 -31.578 1 75.81 88 ILE A CA 1
ATOM 702 C C . ILE A 1 88 ? -9.633 -42.094 -30.359 1 75.81 88 ILE A C 1
ATOM 704 O O . ILE A 1 88 ? -9.266 -41.781 -29.219 1 75.81 88 ILE A O 1
ATOM 708 N N . GLU A 1 89 ? -10.656 -42.812 -30.578 1 74.88 89 GLU A N 1
ATOM 709 C CA . GLU A 1 89 ? -11.516 -43.344 -29.531 1 74.88 89 GLU A CA 1
ATOM 710 C C . GLU A 1 89 ? -12.031 -42.25 -28.609 1 74.88 89 GLU A C 1
ATOM 712 O O . GLU A 1 89 ? -11.977 -42.375 -27.391 1 74.88 89 GLU A O 1
ATOM 717 N N . ASN A 1 90 ? -12.281 -41.062 -29.156 1 76.44 90 ASN A N 1
ATOM 718 C CA . ASN A 1 90 ? -12.906 -39.906 -28.516 1 76.44 90 ASN A CA 1
ATOM 719 C C . ASN A 1 90 ? -11.922 -39.188 -27.609 1 76.44 90 ASN A C 1
ATOM 721 O O . ASN A 1 90 ? -12.328 -38.5 -26.672 1 76.44 90 ASN A O 1
ATOM 725 N N . VAL A 1 91 ? -10.703 -39.531 -27.875 1 77.62 91 VAL A N 1
ATOM 726 C CA . VAL A 1 91 ? -9.672 -38.812 -27.125 1 77.62 91 VAL A CA 1
ATOM 727 C C . VAL A 1 91 ? -8.852 -37.938 -28.062 1 77.62 91 VAL A C 1
ATOM 729 O O . VAL A 1 91 ? -8.281 -38.438 -29.047 1 77.62 91 VAL A O 1
ATOM 732 N N . PRO A 1 92 ? -8.906 -36.688 -27.75 1 82.62 92 PRO A N 1
ATOM 733 C CA . PRO A 1 92 ? -8.117 -35.812 -28.609 1 82.62 92 PRO A CA 1
ATOM 734 C C . PRO A 1 92 ? -6.617 -35.938 -28.375 1 82.62 92 PRO A C 1
ATOM 736 O O . PRO A 1 92 ? -6.188 -36.156 -27.234 1 82.62 92 PRO A O 1
ATOM 739 N N . LEU A 1 93 ? -5.848 -35.906 -29.438 1 88 93 LEU A N 1
ATOM 740 C CA . LEU A 1 93 ? -4.391 -35.906 -29.391 1 88 93 LEU A CA 1
ATOM 741 C C . LEU A 1 93 ? -3.834 -34.719 -30.172 1 88 93 LEU A C 1
ATOM 743 O O . LEU A 1 93 ? -4.281 -34.406 -31.281 1 88 93 LEU A O 1
ATOM 747 N N . LYS A 1 94 ? -2.973 -34.062 -29.562 1 87.56 94 LYS A N 1
ATOM 748 C CA . LYS A 1 94 ? -2.312 -32.938 -30.25 1 87.56 94 LYS A CA 1
ATOM 749 C C . LYS A 1 94 ? -1.175 -33.438 -31.141 1 87.56 94 LYS A C 1
ATOM 751 O O . LYS A 1 94 ? -0.59 -34.5 -30.875 1 87.56 94 LYS A O 1
ATOM 756 N N . PRO A 1 95 ? -0.9 -32.594 -32.094 1 90.81 95 PRO A N 1
ATOM 757 C CA . PRO A 1 95 ? 0.214 -32.969 -32.969 1 90.81 95 PRO A CA 1
ATOM 758 C C . PRO A 1 95 ? 1.55 -33.031 -32.219 1 90.81 95 PRO A C 1
ATOM 760 O O . PRO A 1 95 ? 1.748 -32.312 -31.25 1 90.81 95 PRO A O 1
ATOM 763 N N . LEU A 1 96 ? 2.375 -33.906 -32.75 1 91.5 96 LEU A N 1
ATOM 764 C CA . LEU A 1 96 ? 3.693 -34.094 -32.156 1 91.5 96 LEU A CA 1
ATOM 765 C C . LEU A 1 96 ? 4.543 -32.844 -32.281 1 91.5 96 LEU A C 1
ATOM 767 O O . LEU A 1 96 ? 4.602 -32.219 -33.344 1 91.5 96 LEU A O 1
ATOM 771 N N . PRO A 1 97 ? 5.148 -32.438 -31.234 1 89.94 97 PRO A N 1
ATOM 772 C CA . PRO A 1 97 ? 6.035 -31.281 -31.281 1 89.94 97 PRO A CA 1
ATOM 773 C C . PRO A 1 97 ? 7.207 -31.484 -32.25 1 89.94 97 PRO A C 1
ATOM 775 O O . PRO A 1 97 ? 7.594 -32.625 -32.531 1 89.94 97 PRO A O 1
ATOM 778 N N . GLU A 1 98 ? 7.738 -30.422 -32.688 1 92.81 98 GLU A N 1
ATOM 779 C CA . GLU A 1 98 ? 8.812 -30.422 -33.688 1 92.81 98 GLU A CA 1
ATOM 780 C C . GLU A 1 98 ? 10.039 -31.172 -33.156 1 92.81 98 GLU A C 1
ATOM 782 O O . GLU A 1 98 ? 10.727 -31.844 -33.938 1 92.81 98 GLU A O 1
ATOM 787 N N . GLU A 1 99 ? 10.297 -31.109 -31.859 1 92.19 99 GLU A N 1
ATOM 788 C CA . GLU A 1 99 ? 11.492 -31.688 -31.25 1 92.19 99 GLU A CA 1
ATOM 789 C C . GLU A 1 99 ? 11.469 -33.219 -31.328 1 92.19 99 GLU A C 1
ATOM 791 O O . GLU A 1 99 ? 12.516 -33.844 -31.266 1 92.19 99 GLU A O 1
ATOM 796 N N . LEU A 1 100 ? 10.305 -33.781 -31.469 1 95.06 100 LEU A N 1
ATOM 797 C CA . LEU A 1 100 ? 10.164 -35.25 -31.438 1 95.06 100 LEU A CA 1
ATOM 798 C C . LEU A 1 100 ? 9.945 -35.781 -32.844 1 95.06 100 LEU A C 1
ATOM 800 O O . LEU A 1 100 ? 9.805 -37 -33.031 1 95.06 100 LEU A O 1
ATOM 804 N N . GLN A 1 101 ? 9.953 -35 -33.875 1 95.44 101 GLN A N 1
ATOM 805 C CA . GLN A 1 101 ? 9.648 -35.406 -35.25 1 95.44 101 GLN A CA 1
ATOM 806 C C . GLN A 1 101 ? 10.742 -36.312 -35.812 1 95.44 101 GLN A C 1
ATOM 808 O O . GLN A 1 101 ? 10.461 -37.25 -36.562 1 95.44 101 GLN A O 1
ATOM 813 N N . LYS A 1 102 ? 11.922 -35.969 -35.469 1 96.38 102 LYS A N 1
ATOM 814 C CA . LYS A 1 102 ? 13.039 -36.781 -35.938 1 96.38 102 LYS A CA 1
ATOM 815 C C . LYS A 1 102 ? 12.922 -38.219 -35.469 1 96.38 102 LYS A C 1
ATOM 817 O O . LYS A 1 102 ? 13.125 -39.156 -36.25 1 96.38 102 LYS A O 1
ATOM 822 N N . ASP A 1 103 ? 12.641 -38.312 -34.219 1 96.62 103 ASP A N 1
ATOM 823 C CA . ASP A 1 103 ? 12.484 -39.656 -33.656 1 96.62 103 ASP A CA 1
ATOM 824 C C . ASP A 1 103 ? 11.297 -40.375 -34.281 1 96.62 103 ASP A C 1
ATOM 826 O O . ASP A 1 103 ? 11.367 -41.594 -34.531 1 96.62 103 ASP A O 1
ATOM 830 N N . TRP A 1 104 ? 10.25 -39.719 -34.5 1 97.31 104 TRP A N 1
ATOM 831 C CA . TRP A 1 104 ? 9.086 -40.281 -35.156 1 97.31 104 TRP A CA 1
ATOM 832 C C . TRP A 1 104 ? 9.43 -40.75 -36.562 1 97.31 104 TRP A C 1
ATOM 834 O O . TRP A 1 104 ? 9.016 -41.844 -37 1 97.31 104 TRP A O 1
ATOM 844 N N . ASN A 1 105 ? 10.18 -40 -37.312 1 97.62 105 ASN A N 1
ATOM 845 C CA . ASN A 1 105 ? 10.57 -40.344 -38.688 1 97.62 105 ASN A CA 1
ATOM 846 C C . ASN A 1 105 ? 11.352 -41.656 -38.719 1 97.62 105 ASN A C 1
ATOM 848 O O . ASN A 1 105 ? 11.195 -42.438 -39.656 1 97.62 105 ASN A O 1
ATOM 852 N N . LYS A 1 106 ? 12.148 -41.812 -37.75 1 98.12 106 LYS A N 1
ATOM 853 C CA . LYS A 1 106 ? 12.906 -43.062 -37.688 1 98.12 106 LYS A CA 1
ATOM 854 C C . LYS A 1 106 ? 11.969 -44.25 -37.531 1 98.12 106 LYS A C 1
ATOM 856 O O . LYS A 1 106 ? 12.141 -45.281 -38.188 1 98.12 106 LYS A O 1
ATOM 861 N N . VAL A 1 107 ? 11.039 -44.094 -36.594 1 98.25 107 VAL A N 1
ATOM 862 C CA . VAL A 1 107 ? 10.062 -45.156 -36.375 1 98.25 107 VAL A CA 1
ATOM 863 C C . VAL A 1 107 ? 9.297 -45.438 -37.656 1 98.25 107 VAL A C 1
ATOM 865 O O . VAL A 1 107 ? 9.094 -46.594 -38.031 1 98.25 107 VAL A O 1
ATOM 868 N N . TYR A 1 108 ? 8.922 -44.438 -38.344 1 98 108 TYR A N 1
ATOM 869 C CA . TYR A 1 108 ? 8.133 -44.562 -39.562 1 98 108 TYR A CA 1
ATOM 870 C C . TYR A 1 108 ? 8.953 -45.25 -40.656 1 98 108 TYR A C 1
ATOM 872 O O . TYR A 1 108 ? 8.43 -46.062 -41.406 1 98 108 TYR A O 1
ATOM 880 N N . ALA A 1 109 ? 10.172 -44.938 -40.781 1 98.12 109 ALA A N 1
ATOM 881 C CA . ALA A 1 109 ? 11.055 -45.594 -41.75 1 98.12 109 ALA A CA 1
ATOM 882 C C . ALA A 1 109 ? 11.148 -47.094 -41.5 1 98.12 109 ALA A C 1
ATOM 884 O O . ALA A 1 109 ? 11.07 -47.906 -42.438 1 98.12 109 ALA A O 1
ATOM 885 N N . ASP A 1 110 ? 11.344 -47.344 -40.219 1 98.25 110 ASP A N 1
ATOM 886 C CA . ASP A 1 110 ? 11.414 -48.75 -39.844 1 98.25 110 ASP A CA 1
ATOM 887 C C . ASP A 1 110 ? 10.078 -49.469 -40.125 1 98.25 110 ASP A C 1
ATOM 889 O O . ASP A 1 110 ? 10.055 -50.625 -40.5 1 98.25 110 ASP A O 1
ATOM 893 N N . TYR A 1 111 ? 9.016 -48.781 -39.875 1 98.19 111 TYR A N 1
ATOM 894 C CA . TYR A 1 111 ? 7.691 -49.312 -40.188 1 98.19 111 TYR A CA 1
ATOM 895 C C . TYR A 1 111 ? 7.562 -49.656 -41.656 1 98.19 111 TYR A C 1
ATOM 897 O O . TYR A 1 111 ? 7.031 -50.719 -42.031 1 98.19 111 TYR A O 1
ATOM 905 N N . LEU A 1 112 ? 8.016 -48.844 -42.562 1 97.69 112 LEU A N 1
ATOM 906 C CA . LEU A 1 112 ? 7.914 -49.094 -44 1 97.69 112 LEU A CA 1
ATOM 907 C C . LEU A 1 112 ? 8.672 -50.344 -44.406 1 97.69 112 LEU A C 1
ATOM 909 O O . LEU A 1 112 ? 8.211 -51.094 -45.25 1 97.69 112 LEU A O 1
ATOM 913 N N . ILE A 1 113 ? 9.797 -50.531 -43.781 1 97.56 113 ILE A N 1
ATOM 914 C CA . ILE A 1 113 ? 10.57 -51.75 -44.062 1 97.56 113 ILE A CA 1
ATOM 915 C C . ILE A 1 113 ? 9.805 -52.969 -43.594 1 97.56 113 ILE A C 1
ATOM 917 O O . ILE A 1 113 ? 9.719 -53.969 -44.281 1 97.56 113 ILE A O 1
ATOM 921 N N . PHE A 1 114 ? 9.242 -52.844 -42.375 1 97.38 114 PHE A N 1
ATOM 922 C CA . PHE A 1 114 ? 8.453 -53.938 -41.781 1 97.38 114 PHE A CA 1
ATOM 923 C C . PHE A 1 114 ? 7.25 -54.25 -42.656 1 97.38 114 PHE A C 1
ATOM 925 O O . PHE A 1 114 ? 6.969 -55.406 -42.938 1 97.38 114 PHE A O 1
ATOM 932 N N . GLU A 1 115 ? 6.602 -53.219 -43.094 1 96.06 115 GLU A N 1
ATOM 933 C CA . GLU A 1 115 ? 5.438 -53.375 -43.969 1 96.06 115 GLU A CA 1
ATOM 934 C C . GLU A 1 115 ? 5.82 -54.062 -45.281 1 96.06 115 GLU A C 1
ATOM 936 O O . GLU A 1 115 ? 5.105 -54.938 -45.781 1 96.06 115 GLU A O 1
ATOM 941 N N . LYS A 1 116 ? 6.867 -53.719 -45.844 1 95 116 LYS A N 1
ATOM 942 C CA . LYS A 1 116 ? 7.355 -54.312 -47.062 1 95 116 LYS A CA 1
ATOM 943 C C . LYS A 1 116 ? 7.66 -55.781 -46.906 1 95 116 LYS A C 1
ATOM 945 O O . LYS A 1 116 ? 7.301 -56.594 -47.75 1 95 116 LYS A O 1
ATOM 950 N N . ASP A 1 117 ? 8.336 -56.062 -45.812 1 94.44 117 ASP A N 1
ATOM 951 C CA . ASP A 1 117 ? 8.664 -57.438 -45.531 1 94.44 117 ASP A CA 1
ATOM 952 C C . ASP A 1 117 ? 7.402 -58.281 -45.375 1 94.44 117 ASP A C 1
ATOM 954 O O . ASP A 1 117 ? 7.316 -59.406 -45.938 1 94.44 117 ASP A O 1
ATOM 958 N N . ILE A 1 118 ? 6.43 -57.781 -44.688 1 94 118 ILE A N 1
ATOM 959 C CA . ILE A 1 118 ? 5.191 -58.531 -44.438 1 94 118 ILE A CA 1
ATOM 960 C C . ILE A 1 118 ? 4.434 -58.688 -45.75 1 94 118 ILE A C 1
ATOM 962 O O . ILE A 1 118 ? 3.865 -59.75 -46 1 94 118 ILE A O 1
ATOM 966 N N . SER A 1 119 ? 4.422 -57.75 -46.562 1 90.31 119 SER A N 1
ATOM 967 C CA . SER A 1 119 ? 3.688 -57.781 -47.812 1 90.31 119 SER A CA 1
ATOM 968 C C . SER A 1 119 ? 4.277 -58.812 -48.781 1 90.31 119 SER A C 1
ATOM 970 O O . SER A 1 119 ? 3.592 -59.281 -49.688 1 90.31 119 SER A O 1
ATOM 972 N N . SER A 1 120 ? 5.438 -59.219 -48.562 1 88.69 120 SER A N 1
ATOM 973 C CA . SER A 1 120 ? 6.094 -60.156 -49.438 1 88.69 120 SER A CA 1
ATOM 974 C C . SER A 1 120 ? 5.625 -61.594 -49.156 1 88.69 120 SER A C 1
ATOM 976 O O . SER A 1 120 ? 5.977 -62.531 -49.875 1 88.69 120 SER A O 1
ATOM 978 N N . LEU A 1 121 ? 4.867 -61.781 -48.125 1 86.5 121 LEU A N 1
ATOM 979 C CA . LEU A 1 121 ? 4.398 -63.094 -47.719 1 86.5 121 LEU A CA 1
ATOM 980 C C . LEU A 1 121 ? 3.596 -63.75 -48.844 1 86.5 121 LEU A C 1
ATOM 982 O O . LEU A 1 121 ? 3.711 -64.938 -49.062 1 86.5 121 LEU A O 1
ATOM 986 N N . SER A 1 122 ? 2.754 -63 -49.562 1 83.06 122 SER A N 1
ATOM 987 C CA . SER A 1 122 ? 1.895 -63.531 -50.625 1 83.06 122 SER A CA 1
ATOM 988 C C . SER A 1 122 ? 2.717 -64.125 -51.781 1 83.06 122 SER A C 1
ATOM 990 O O . SER A 1 122 ? 2.256 -65 -52.5 1 83.06 122 SER A O 1
ATOM 992 N N . ASP A 1 123 ? 3.906 -63.719 -51.938 1 81.62 123 ASP A N 1
ATOM 993 C CA . ASP A 1 123 ? 4.727 -64.125 -53.094 1 81.62 123 ASP A CA 1
ATOM 994 C C . ASP A 1 123 ? 5.82 -65.062 -52.656 1 81.62 123 ASP A C 1
ATOM 996 O O . ASP A 1 123 ? 6.684 -65.438 -53.469 1 81.62 123 ASP A O 1
ATOM 1000 N N . VAL A 1 124 ? 5.75 -65.562 -51.406 1 79.38 124 VAL A N 1
ATOM 1001 C CA . VAL A 1 124 ? 6.887 -66.312 -50.906 1 79.38 124 VAL A CA 1
ATOM 1002 C C . VAL A 1 124 ? 6.754 -67.75 -51.344 1 79.38 124 VAL A C 1
ATOM 1004 O O . VAL A 1 124 ? 5.66 -68.312 -51.281 1 79.38 124 VAL A O 1
ATOM 1007 N N . ASP A 1 125 ? 7.902 -68.188 -51.875 1 76.94 125 ASP A N 1
ATOM 1008 C CA . ASP A 1 125 ? 8.016 -69.625 -52.156 1 76.94 125 ASP A CA 1
ATOM 1009 C C . ASP A 1 125 ? 7.965 -70.438 -50.875 1 76.94 125 ASP A C 1
ATOM 1011 O O . ASP A 1 125 ? 8.75 -70.188 -49.938 1 76.94 125 ASP A O 1
ATOM 1015 N N . PRO A 1 126 ? 7.016 -71.312 -50.75 1 75.31 126 PRO A N 1
ATOM 1016 C CA . PRO A 1 126 ? 6.875 -72.188 -49.531 1 75.31 126 PRO A CA 1
ATOM 1017 C C . PRO A 1 126 ? 8.18 -72.875 -49.125 1 75.31 126 PRO A C 1
ATOM 1019 O O . PRO A 1 126 ? 8.398 -73.125 -47.969 1 75.31 126 PRO A O 1
ATOM 1022 N N . GLN A 1 127 ? 9.07 -73.062 -50.094 1 77.06 127 GLN A N 1
ATOM 1023 C CA . GLN A 1 127 ? 10.328 -73.75 -49.781 1 77.06 127 GLN A CA 1
ATOM 1024 C C . GLN A 1 127 ? 11.32 -72.812 -49.125 1 77.06 127 GLN A C 1
ATOM 1026 O O . GLN A 1 127 ? 12.297 -73.188 -48.5 1 77.06 127 GLN A O 1
ATOM 1031 N N . LYS A 1 128 ? 10.992 -71.375 -49.188 1 79.94 128 LYS A N 1
ATOM 1032 C CA . LYS A 1 128 ? 11.914 -70.375 -48.656 1 79.94 128 LYS A CA 1
ATOM 1033 C C . LYS A 1 128 ? 11.258 -69.562 -47.531 1 79.94 128 LYS A C 1
ATOM 1035 O O . LYS A 1 128 ? 11.547 -68.375 -47.375 1 79.94 128 LYS A O 1
ATOM 1040 N N . ILE A 1 129 ? 10.492 -70.188 -46.812 1 87.25 129 ILE A N 1
ATOM 1041 C CA . ILE A 1 129 ? 9.719 -69.5 -45.781 1 87.25 129 ILE A CA 1
ATOM 1042 C C . ILE A 1 129 ? 10.641 -69.125 -44.625 1 87.25 129 ILE A C 1
ATOM 1044 O O . ILE A 1 129 ? 10.422 -68.125 -43.969 1 87.25 129 ILE A O 1
ATOM 1048 N N . SER A 1 130 ? 11.734 -69.875 -44.562 1 87.25 130 SER A N 1
ATOM 1049 C CA . SER A 1 130 ? 12.688 -69.562 -43.5 1 87.25 130 SER A CA 1
ATOM 1050 C C . SER A 1 130 ? 13.344 -68.188 -43.719 1 87.25 130 SER A C 1
ATOM 1052 O O . SER A 1 130 ? 13.547 -67.438 -42.75 1 87.25 130 SER A O 1
ATOM 1054 N N . ASN A 1 131 ? 13.648 -67.875 -44.938 1 89.25 131 ASN A N 1
ATOM 1055 C CA . ASN A 1 131 ? 14.242 -66.625 -45.25 1 89.25 131 ASN A CA 1
ATOM 1056 C C . ASN A 1 131 ? 13.266 -65.438 -44.969 1 89.25 131 ASN A C 1
ATOM 1058 O O . ASN A 1 131 ? 13.664 -64.375 -44.5 1 89.25 131 ASN A O 1
ATOM 1062 N N . PHE A 1 132 ? 12.016 -65.688 -45.25 1 90.12 132 PHE A N 1
ATOM 1063 C CA . PHE A 1 132 ? 10.961 -64.75 -44.969 1 90.12 132 PHE A CA 1
ATOM 1064 C C . PHE A 1 132 ? 10.828 -64.5 -43.469 1 90.12 132 PHE A C 1
ATOM 1066 O O . PHE A 1 132 ? 10.758 -63.312 -43.031 1 90.12 132 PHE A O 1
ATOM 1073 N N . GLN A 1 133 ? 10.898 -65.5 -42.719 1 90.06 133 GLN A N 1
ATOM 1074 C CA . GLN A 1 133 ? 10.758 -65.375 -41.281 1 90.06 133 GLN A CA 1
ATOM 1075 C C . GLN A 1 133 ? 11.922 -64.625 -40.656 1 90.06 133 GLN A C 1
ATOM 1077 O O . GLN A 1 133 ? 11.734 -63.812 -39.75 1 90.06 133 GLN A O 1
ATOM 1082 N N . ILE A 1 134 ? 13.062 -64.812 -41.188 1 92.25 134 ILE A N 1
ATOM 1083 C CA . ILE A 1 134 ? 14.25 -64.125 -40.688 1 92.25 134 ILE A CA 1
ATOM 1084 C C . ILE A 1 134 ? 14.125 -62.625 -40.969 1 92.25 134 ILE A C 1
ATOM 1086 O O . ILE A 1 134 ? 14.422 -61.812 -40.125 1 92.25 134 ILE A O 1
ATOM 1090 N N . SER A 1 135 ? 13.656 -62.281 -42.188 1 93.25 135 SER A N 1
ATOM 1091 C CA . SER A 1 135 ? 13.492 -60.906 -42.562 1 93.25 135 SER A CA 1
ATOM 1092 C C . SER A 1 135 ? 12.453 -60.188 -41.688 1 93.25 135 SER A C 1
ATOM 1094 O O . SER A 1 135 ? 12.672 -59.094 -41.219 1 93.25 135 SER A O 1
ATOM 1096 N N . VAL A 1 136 ? 11.375 -60.844 -41.438 1 93.75 136 VAL A N 1
ATOM 1097 C CA . VAL A 1 136 ? 10.297 -60.281 -40.594 1 93.75 136 VAL A CA 1
ATOM 1098 C C . VAL A 1 136 ? 10.773 -60.125 -39.156 1 93.75 136 VAL A C 1
ATOM 1100 O O . VAL A 1 136 ? 10.477 -59.125 -38.5 1 93.75 136 VAL A O 1
ATOM 1103 N N . ASP A 1 137 ? 11.523 -61.062 -38.719 1 94.38 137 ASP A N 1
ATOM 1104 C CA . ASP A 1 137 ? 12.086 -60.969 -37.375 1 94.38 137 ASP A CA 1
ATOM 1105 C C . ASP A 1 137 ? 13 -59.75 -37.219 1 94.38 137 ASP A C 1
ATOM 1107 O O . ASP A 1 137 ? 12.898 -59 -36.25 1 94.38 137 ASP A O 1
ATOM 1111 N N . GLU A 1 138 ? 13.805 -59.594 -38.188 1 96 138 GLU A N 1
ATOM 1112 C CA . GLU A 1 138 ? 14.758 -58.5 -38.125 1 96 138 GLU A CA 1
ATOM 1113 C C . GLU A 1 138 ? 14.047 -57.156 -38.219 1 96 138 GLU A C 1
ATOM 1115 O O . GLU A 1 138 ? 14.328 -56.25 -37.438 1 96 138 GLU A O 1
ATOM 1120 N N . SER A 1 139 ? 13.141 -57.031 -39.188 1 96.94 139 SER A N 1
ATOM 1121 C CA . SER A 1 139 ? 12.438 -55.75 -39.344 1 96.94 139 SER A CA 1
ATOM 1122 C C . SER A 1 139 ? 11.539 -55.469 -38.125 1 96.94 139 SER A C 1
ATOM 1124 O O . SER A 1 139 ? 11.375 -54.312 -37.719 1 96.94 139 SER A O 1
ATOM 1126 N N . SER A 1 140 ? 10.938 -56.469 -37.594 1 96.69 140 SER A N 1
ATOM 1127 C CA . SER A 1 140 ? 10.125 -56.312 -36.375 1 96.69 140 SER A CA 1
ATOM 1128 C C . SER A 1 140 ? 10.961 -55.812 -35.219 1 96.69 140 SER A C 1
ATOM 1130 O O . SER A 1 140 ? 10.562 -54.906 -34.5 1 96.69 140 SER A O 1
ATOM 1132 N N . ASN A 1 141 ? 12.109 -56.438 -35 1 96.44 141 ASN A N 1
ATOM 1133 C CA . ASN A 1 141 ? 13 -56.031 -33.938 1 96.44 141 ASN A CA 1
ATOM 1134 C C . ASN A 1 141 ? 13.461 -54.594 -34.094 1 96.44 141 ASN A C 1
ATOM 1136 O O . ASN A 1 141 ? 13.516 -53.844 -33.094 1 96.44 141 ASN A O 1
ATOM 1140 N N . ASN A 1 142 ? 13.797 -54.219 -35.281 1 97.5 142 ASN A N 1
ATOM 1141 C CA . ASN A 1 142 ? 14.211 -52.844 -35.531 1 97.5 142 ASN A CA 1
ATOM 1142 C C . ASN A 1 142 ? 13.094 -51.875 -35.219 1 97.5 142 ASN A C 1
ATOM 1144 O O . ASN A 1 142 ? 13.336 -50.812 -34.625 1 97.5 142 ASN A O 1
ATOM 1148 N N . LEU A 1 143 ? 11.922 -52.188 -35.656 1 97.56 143 LEU A N 1
ATOM 1149 C CA . LEU A 1 143 ? 10.766 -51.312 -35.406 1 97.56 143 LEU A CA 1
ATOM 1150 C C . LEU A 1 143 ? 10.461 -51.188 -33.938 1 97.56 143 LEU A C 1
ATOM 1152 O O . LEU A 1 143 ? 10.125 -50.125 -33.438 1 97.56 143 LEU A O 1
ATOM 1156 N N . ILE A 1 144 ? 10.555 -52.25 -33.219 1 97 144 ILE A N 1
ATOM 1157 C CA . ILE A 1 144 ? 10.328 -52.281 -31.766 1 97 144 ILE A CA 1
ATOM 1158 C C . ILE A 1 144 ? 11.375 -51.406 -31.078 1 97 144 ILE A C 1
ATOM 1160 O O . ILE A 1 144 ? 11.047 -50.594 -30.188 1 97 144 ILE A O 1
ATOM 1164 N N . GLU A 1 145 ? 12.586 -51.531 -31.484 1 96.75 145 GLU A N 1
ATOM 1165 C CA . GLU A 1 145 ? 13.672 -50.719 -30.906 1 96.75 145 GLU A CA 1
ATOM 1166 C C . GLU A 1 145 ? 13.461 -49.25 -31.141 1 96.75 145 GLU A C 1
ATOM 1168 O O . GLU A 1 145 ? 13.586 -48.438 -30.203 1 96.75 145 GLU A O 1
ATOM 1173 N N . SER A 1 146 ? 13.18 -48.844 -32.406 1 97.56 146 SER A N 1
ATOM 1174 C CA . SER A 1 146 ? 12.945 -47.438 -32.688 1 97.56 146 SER A CA 1
ATOM 1175 C C . SER A 1 146 ? 11.711 -46.906 -31.953 1 97.56 146 SER A C 1
ATOM 1177 O O . SER A 1 146 ? 11.695 -45.781 -31.5 1 97.56 146 SER A O 1
ATOM 1179 N N . SER A 1 147 ? 10.68 -47.719 -31.859 1 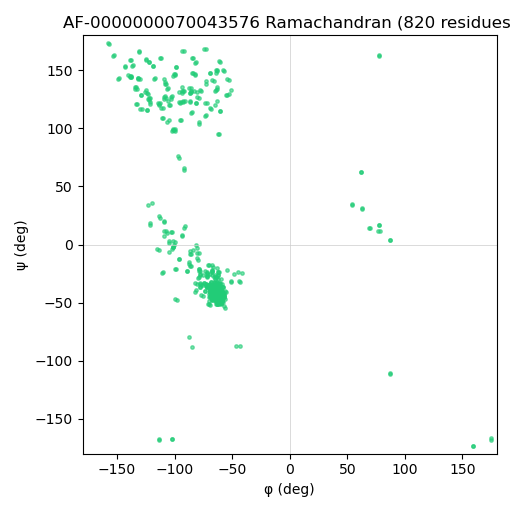96.88 147 SER A N 1
ATOM 1180 C CA . SER A 1 147 ? 9.477 -47.344 -31.125 1 96.88 147 SER A CA 1
ATOM 1181 C C . SER A 1 147 ? 9.766 -47.156 -29.641 1 96.88 147 SER A C 1
ATOM 1183 O O . SER A 1 147 ? 9.25 -46.219 -29.031 1 96.88 147 SER A O 1
ATOM 1185 N N . ASP A 1 148 ? 10.531 -48.031 -29.078 1 95.38 148 ASP A N 1
ATOM 1186 C CA . ASP A 1 148 ? 10.93 -47.906 -27.672 1 95.38 148 ASP A CA 1
ATOM 1187 C C . ASP A 1 148 ? 11.695 -46.625 -27.438 1 95.38 148 ASP A C 1
ATOM 1189 O O . ASP A 1 148 ? 11.438 -45.906 -26.453 1 95.38 148 ASP A O 1
ATOM 1193 N N . HIS A 1 149 ? 12.594 -46.375 -28.297 1 95.88 149 HIS A N 1
ATOM 1194 C CA . HIS A 1 149 ? 13.352 -45.125 -28.188 1 95.88 149 HIS A CA 1
ATOM 1195 C C . HIS A 1 149 ? 12.438 -43.906 -28.297 1 95.88 149 HIS A C 1
ATOM 1197 O O . HIS A 1 149 ? 12.609 -42.938 -27.562 1 95.88 149 HIS A O 1
ATOM 1203 N N . PHE A 1 150 ? 11.516 -43.906 -29.172 1 96.31 150 PHE A N 1
ATOM 1204 C CA . PHE A 1 150 ? 10.578 -42.812 -29.391 1 96.31 150 PHE A CA 1
ATOM 1205 C C . PHE A 1 150 ? 9.727 -42.562 -28.156 1 96.31 150 PHE A C 1
ATOM 1207 O O . PHE A 1 150 ? 9.578 -41.438 -27.719 1 96.31 150 PHE A O 1
ATOM 1214 N N . VAL A 1 151 ? 9.156 -43.594 -27.531 1 95.25 151 VAL A N 1
ATOM 1215 C CA . VAL A 1 151 ? 8.344 -43.469 -26.328 1 95.25 151 VAL A CA 1
ATOM 1216 C C . VAL A 1 151 ? 9.188 -42.875 -25.203 1 95.25 151 VAL A C 1
ATOM 1218 O O . VAL A 1 151 ? 8.719 -42 -24.453 1 95.25 151 VAL A O 1
ATOM 1221 N N . PHE A 1 152 ? 10.391 -43.375 -25.094 1 93.19 152 PHE A N 1
ATOM 1222 C CA . PHE A 1 152 ? 11.305 -42.875 -24.078 1 93.19 152 PHE A CA 1
ATOM 1223 C C . PHE A 1 152 ? 11.539 -41.375 -24.281 1 93.19 152 PHE A C 1
ATOM 1225 O O . PHE A 1 152 ? 11.516 -40.594 -23.312 1 93.19 152 PHE A O 1
ATOM 1232 N N . LYS A 1 153 ? 11.758 -40.938 -25.469 1 93.88 153 LYS A N 1
ATOM 1233 C CA . LYS A 1 153 ? 12.016 -39.531 -25.766 1 93.88 153 LYS A CA 1
ATOM 1234 C C . LYS A 1 153 ? 10.805 -38.656 -25.422 1 93.88 153 LYS A C 1
ATOM 1236 O O . LYS A 1 153 ? 10.953 -37.562 -24.922 1 93.88 153 LYS A O 1
ATOM 1241 N N . ILE A 1 154 ? 9.609 -39.125 -25.703 1 92.5 154 ILE A N 1
ATOM 1242 C CA . ILE A 1 154 ? 8.398 -38.375 -25.391 1 92.5 154 ILE A CA 1
ATOM 1243 C C . ILE A 1 154 ? 8.273 -38.25 -23.875 1 92.5 154 ILE A C 1
ATOM 1245 O O . ILE A 1 154 ? 7.91 -37.156 -23.375 1 92.5 154 ILE A O 1
ATOM 1249 N N . THR A 1 155 ? 8.57 -39.281 -23.156 1 91.06 155 THR A N 1
ATOM 1250 C CA . THR A 1 155 ? 8.492 -39.281 -21.703 1 91.06 155 THR A CA 1
ATOM 1251 C C . THR A 1 155 ? 9.477 -38.25 -21.109 1 91.06 155 THR A C 1
ATOM 1253 O O . THR A 1 155 ? 9.125 -37.469 -20.234 1 91.06 155 THR A O 1
ATOM 1256 N N . ILE A 1 156 ? 10.656 -38.281 -21.656 1 89.62 156 ILE A N 1
ATOM 1257 C CA . ILE A 1 156 ? 11.68 -37.375 -21.188 1 89.62 156 ILE A CA 1
ATOM 1258 C C . ILE A 1 156 ? 11.266 -35.938 -21.531 1 89.62 156 ILE A C 1
ATOM 1260 O O . ILE A 1 156 ? 11.492 -35 -20.75 1 89.62 156 ILE A O 1
ATOM 1264 N N . PHE A 1 157 ? 10.68 -35.75 -22.656 1 90.38 157 PHE A N 1
ATOM 1265 C CA . PHE A 1 157 ? 10.203 -34.438 -23.062 1 90.38 157 PHE A CA 1
ATOM 1266 C C . PHE A 1 157 ? 9.164 -33.906 -22.094 1 90.38 157 PHE A C 1
ATOM 1268 O O . PHE A 1 157 ? 9.211 -32.75 -21.688 1 90.38 157 PHE A O 1
ATOM 1275 N N . LEU A 1 158 ? 8.266 -34.719 -21.719 1 87.44 158 LEU A N 1
ATOM 1276 C CA . LEU A 1 158 ? 7.246 -34.344 -20.766 1 87.44 158 LEU A CA 1
ATOM 1277 C C . LEU A 1 158 ? 7.871 -33.969 -19.422 1 87.44 158 LEU A C 1
ATOM 1279 O O . LEU A 1 158 ? 7.469 -32.969 -18.797 1 87.44 158 LEU A O 1
ATOM 1283 N N . GLU A 1 159 ? 8.828 -34.75 -19 1 86.69 159 GLU A N 1
ATOM 1284 C CA . GLU A 1 159 ? 9.523 -34.469 -17.75 1 86.69 159 GLU A CA 1
ATOM 1285 C C . GLU A 1 159 ? 10.242 -33.125 -17.797 1 86.69 159 GLU A C 1
ATOM 1287 O O . GLU A 1 159 ? 10.234 -32.375 -16.828 1 86.69 159 GLU A O 1
ATOM 1292 N N . LYS A 1 160 ? 10.859 -32.875 -18.906 1 87.38 160 LYS A N 1
ATOM 1293 C CA . LYS A 1 160 ? 11.547 -31.609 -19.094 1 87.38 160 LYS A CA 1
ATOM 1294 C C . LYS A 1 160 ? 10.562 -30.438 -19.047 1 87.38 160 LYS A C 1
ATOM 1296 O O . LYS A 1 160 ? 10.875 -29.375 -18.5 1 87.38 160 LYS A O 1
ATOM 1301 N N . LEU A 1 161 ? 9.414 -30.625 -19.578 1 84.94 161 LEU A N 1
ATOM 1302 C CA . LEU A 1 161 ? 8.383 -29.594 -19.562 1 84.94 161 LEU A CA 1
ATOM 1303 C C . LEU A 1 161 ? 7.934 -29.328 -18.125 1 84.94 161 LEU A C 1
ATOM 1305 O O . LEU A 1 161 ? 7.777 -28.156 -17.734 1 84.94 161 LEU A O 1
ATOM 1309 N N . HIS A 1 162 ? 7.77 -30.359 -17.375 1 85.19 162 HIS A N 1
ATOM 1310 C CA . HIS A 1 162 ? 7.391 -30.203 -15.969 1 85.19 162 HIS A CA 1
ATOM 1311 C C . HIS A 1 162 ? 8.461 -29.453 -15.188 1 85.19 162 HIS A C 1
ATOM 1313 O O . HIS A 1 162 ? 8.156 -28.562 -14.391 1 85.19 162 HIS A O 1
ATOM 1319 N N . THR A 1 163 ? 9.641 -29.797 -15.43 1 87 163 THR A N 1
ATOM 1320 C CA . THR A 1 163 ? 10.75 -29.141 -14.734 1 87 163 THR A CA 1
ATOM 1321 C C . THR A 1 163 ? 10.836 -27.672 -15.102 1 87 163 THR A C 1
ATOM 1323 O O . THR A 1 163 ? 11.094 -26.828 -14.242 1 87 163 THR A O 1
ATOM 1326 N N . MET A 1 164 ? 10.602 -27.391 -16.359 1 86.75 164 MET A N 1
ATOM 1327 C CA . MET A 1 164 ? 10.602 -26 -16.812 1 86.75 164 MET A CA 1
ATOM 1328 C C . MET A 1 164 ? 9.484 -25.203 -16.141 1 86.75 164 MET A C 1
ATOM 1330 O O . MET A 1 164 ? 9.68 -24.062 -15.758 1 86.75 164 MET A O 1
ATOM 1334 N N . LEU A 1 165 ? 8.328 -25.828 -16.016 1 84.5 165 LEU A N 1
ATOM 1335 C CA . LEU A 1 165 ? 7.195 -25.172 -15.367 1 84.5 165 LEU A CA 1
ATOM 1336 C C . LEU A 1 165 ? 7.492 -24.906 -13.898 1 84.5 165 LEU A C 1
ATOM 1338 O O . LEU A 1 165 ? 7.164 -23.828 -13.383 1 84.5 165 LEU A O 1
ATOM 1342 N N . ILE A 1 166 ? 8.125 -25.844 -13.266 1 87 166 ILE A N 1
ATOM 1343 C CA . ILE A 1 166 ? 8.5 -25.672 -11.867 1 87 166 ILE A CA 1
ATOM 1344 C C . ILE A 1 166 ? 9.5 -24.531 -11.727 1 87 166 ILE A C 1
ATOM 1346 O O . ILE A 1 166 ? 9.336 -23.656 -10.867 1 87 166 ILE A O 1
ATOM 1350 N N . LYS A 1 167 ? 10.484 -24.516 -12.547 1 88.94 167 LYS A N 1
ATOM 1351 C CA . LYS A 1 167 ? 11.477 -23.438 -12.523 1 88.94 167 LYS A CA 1
ATOM 1352 C C . LYS A 1 167 ? 10.828 -22.078 -12.781 1 88.94 167 LYS A C 1
ATOM 1354 O O . LYS A 1 167 ? 11.164 -21.094 -12.125 1 88.94 167 LYS A O 1
ATOM 1359 N N . LEU A 1 168 ? 9.906 -22.062 -13.695 1 87.56 168 LEU A N 1
ATOM 1360 C CA . LEU A 1 168 ? 9.188 -20.828 -14.008 1 87.56 168 LEU A CA 1
ATOM 1361 C C . LEU A 1 168 ? 8.398 -20.344 -12.797 1 87.56 168 LEU A C 1
ATOM 1363 O O . LEU A 1 168 ? 8.406 -19.141 -12.484 1 87.56 168 LEU A O 1
ATOM 1367 N N . GLN A 1 169 ? 7.777 -21.25 -12.188 1 85.62 169 GLN A N 1
ATOM 1368 C CA . GLN A 1 169 ? 6.988 -20.906 -11.016 1 85.62 169 GLN A CA 1
ATOM 1369 C C . GLN A 1 169 ? 7.875 -20.344 -9.898 1 85.62 169 GLN A C 1
ATOM 1371 O O . GLN A 1 169 ? 7.492 -19.391 -9.211 1 85.62 169 GLN A O 1
ATOM 1376 N N . ILE A 1 170 ? 9.023 -20.875 -9.75 1 88.12 170 ILE A N 1
ATOM 1377 C CA . ILE A 1 170 ? 9.961 -20.406 -8.742 1 88.12 170 ILE A CA 1
ATOM 1378 C C . ILE A 1 170 ? 10.43 -18.984 -9.094 1 88.12 170 ILE A C 1
ATOM 1380 O O . ILE A 1 170 ? 10.469 -18.109 -8.227 1 88.12 170 ILE A O 1
ATOM 1384 N N . VAL A 1 171 ? 10.688 -18.766 -10.312 1 89 171 VAL A N 1
ATOM 1385 C CA . VAL A 1 171 ? 11.117 -17.453 -10.773 1 89 171 VAL A CA 1
ATOM 1386 C C . VAL A 1 171 ? 10.008 -16.438 -10.547 1 89 171 VAL A C 1
ATOM 1388 O O . VAL A 1 171 ? 10.258 -15.328 -10.078 1 89 171 VAL A O 1
ATOM 1391 N N . LEU A 1 172 ? 8.789 -16.844 -10.898 1 86.94 172 LEU A N 1
ATOM 1392 C CA . LEU A 1 172 ? 7.641 -15.953 -10.734 1 86.94 172 LEU A CA 1
ATOM 1393 C C . LEU A 1 172 ? 7.391 -15.648 -9.266 1 86.94 172 LEU A C 1
ATOM 1395 O O . LEU A 1 172 ? 7.004 -14.531 -8.914 1 86.94 172 LEU A O 1
ATOM 1399 N N . LEU A 1 173 ? 7.609 -16.625 -8.414 1 85.88 173 LEU A N 1
ATOM 1400 C CA . LEU A 1 173 ? 7.508 -16.438 -6.969 1 85.88 173 LEU A CA 1
ATOM 1401 C C . LEU A 1 173 ? 8.477 -15.359 -6.492 1 85.88 173 LEU A C 1
ATOM 1403 O O . LEU A 1 173 ? 8.078 -14.414 -5.809 1 85.88 173 LEU A O 1
ATOM 1407 N N . PHE A 1 174 ? 9.68 -15.438 -6.895 1 87.62 174 PHE A N 1
ATOM 1408 C CA . PHE A 1 174 ? 10.719 -14.508 -6.465 1 87.62 174 PHE A CA 1
ATOM 1409 C C . PHE A 1 174 ? 10.469 -13.117 -7.043 1 87.62 174 PHE A C 1
ATOM 1411 O O . PHE A 1 174 ? 10.617 -12.117 -6.344 1 87.62 174 PHE A O 1
ATOM 1418 N N . THR A 1 175 ? 10.062 -13.055 -8.281 1 86.88 175 THR A N 1
ATOM 1419 C CA . THR A 1 175 ? 9.812 -11.781 -8.93 1 86.88 175 THR A CA 1
ATOM 1420 C C . THR A 1 175 ? 8.648 -11.055 -8.266 1 86.88 175 THR A C 1
ATOM 1422 O O . THR A 1 175 ? 8.734 -9.859 -7.977 1 86.88 175 THR A O 1
ATOM 1425 N N . ASN A 1 176 ? 7.621 -11.805 -8.055 1 84.88 176 ASN A N 1
ATOM 1426 C CA . ASN A 1 176 ? 6.457 -11.203 -7.414 1 84.88 176 ASN A CA 1
ATOM 1427 C C . ASN A 1 176 ? 6.773 -10.719 -6.004 1 84.88 176 ASN A C 1
ATOM 1429 O O . ASN A 1 176 ? 6.355 -9.633 -5.602 1 84.88 176 ASN A O 1
ATOM 1433 N N . THR A 1 177 ? 7.492 -11.469 -5.273 1 82.19 177 THR A N 1
ATOM 1434 C CA . THR A 1 177 ? 7.867 -11.102 -3.914 1 82.19 177 THR A CA 1
ATOM 1435 C C . THR A 1 177 ? 8.781 -9.883 -3.916 1 82.19 177 THR A C 1
ATOM 1437 O O . THR A 1 177 ? 8.594 -8.961 -3.123 1 82.19 177 THR A O 1
ATOM 1440 N N . LEU A 1 178 ? 9.75 -9.883 -4.781 1 84.38 178 LEU A N 1
ATOM 1441 C CA . LEU A 1 178 ? 10.695 -8.773 -4.867 1 84.38 178 LEU A CA 1
ATOM 1442 C C . LEU A 1 178 ? 9.984 -7.48 -5.238 1 84.38 178 LEU A C 1
ATOM 1444 O O . LEU A 1 178 ? 10.234 -6.434 -4.633 1 84.38 178 LEU A O 1
ATOM 1448 N N . VAL A 1 179 ? 9.133 -7.547 -6.195 1 82.38 179 VAL A N 1
ATOM 1449 C CA . VAL A 1 179 ? 8.383 -6.371 -6.629 1 82.38 179 VAL A CA 1
ATOM 1450 C C . VAL A 1 179 ? 7.492 -5.879 -5.488 1 82.38 179 VAL A C 1
ATOM 1452 O O . VAL A 1 179 ? 7.371 -4.672 -5.266 1 82.38 179 VAL A O 1
ATOM 1455 N N . HIS A 1 180 ? 6.949 -6.773 -4.766 1 81.88 180 HIS A N 1
ATOM 1456 C CA . HIS A 1 180 ? 6.117 -6.41 -3.625 1 81.88 180 HIS A CA 1
ATOM 1457 C C . HIS A 1 180 ? 6.93 -5.68 -2.561 1 81.88 180 HIS A C 1
ATOM 1459 O O . HIS A 1 180 ? 6.469 -4.688 -1.994 1 81.88 180 HIS A O 1
ATOM 1465 N N . LEU A 1 181 ? 8.07 -6.156 -2.295 1 81.12 181 LEU A N 1
ATOM 1466 C CA . LEU A 1 181 ? 8.945 -5.527 -1.308 1 81.12 181 LEU A CA 1
ATOM 1467 C C . LEU A 1 181 ? 9.344 -4.125 -1.753 1 81.12 181 LEU A C 1
ATOM 1469 O O . LEU A 1 181 ? 9.359 -3.193 -0.946 1 81.12 181 LEU A O 1
ATOM 1473 N N . LEU A 1 182 ? 9.664 -3.982 -2.98 1 82.75 182 LEU A N 1
ATOM 1474 C CA . LEU A 1 182 ? 10 -2.676 -3.539 1 82.75 182 LEU A CA 1
ATOM 1475 C C . LEU A 1 182 ? 8.82 -1.714 -3.418 1 82.75 182 LEU A C 1
ATOM 1477 O O . LEU A 1 182 ? 9.008 -0.542 -3.078 1 82.75 182 LEU A O 1
ATOM 1481 N N . MET A 1 183 ? 7.648 -2.232 -3.652 1 78.56 183 MET A N 1
ATOM 1482 C CA . MET A 1 183 ? 6.445 -1.41 -3.564 1 78.56 183 MET A CA 1
ATOM 1483 C C . MET A 1 183 ? 6.199 -0.958 -2.129 1 78.56 183 MET A C 1
ATOM 1485 O O . MET A 1 183 ? 5.871 0.205 -1.888 1 78.56 183 MET A O 1
ATOM 1489 N N . ILE A 1 184 ? 6.371 -1.806 -1.224 1 75.19 184 ILE A N 1
ATOM 1490 C CA . ILE A 1 184 ? 6.234 -1.47 0.19 1 75.19 184 ILE A CA 1
ATOM 1491 C C . ILE A 1 184 ? 7.23 -0.376 0.56 1 75.19 184 ILE A C 1
ATOM 1493 O O . ILE A 1 184 ? 6.887 0.579 1.26 1 75.19 184 ILE A O 1
ATOM 1497 N N . TYR A 1 185 ? 8.383 -0.494 0.053 1 81.06 185 TYR A N 1
ATOM 1498 C CA . TYR A 1 185 ? 9.438 0.479 0.32 1 81.06 185 TYR A CA 1
ATOM 1499 C C . TYR A 1 185 ? 9.062 1.852 -0.227 1 81.06 185 TYR A C 1
ATOM 1501 O O . TYR A 1 185 ? 9.211 2.863 0.465 1 81.06 185 TYR A O 1
ATOM 1509 N N . LEU A 1 186 ? 8.562 1.871 -1.381 1 81.25 186 LEU A N 1
ATOM 1510 C CA . LEU A 1 186 ? 8.156 3.121 -2.016 1 81.25 186 LEU A CA 1
ATOM 1511 C C . LEU A 1 186 ? 7 3.766 -1.256 1 81.25 186 LEU A C 1
ATOM 1513 O O . LEU A 1 186 ? 6.992 4.98 -1.041 1 81.25 186 LEU A O 1
ATOM 1517 N N . ILE A 1 187 ? 6.047 2.963 -0.875 1 76.94 187 ILE A N 1
ATOM 1518 C CA . ILE A 1 187 ? 4.902 3.451 -0.109 1 76.94 187 ILE A CA 1
ATOM 1519 C C . ILE A 1 187 ? 5.387 4.039 1.217 1 76.94 187 ILE A C 1
ATOM 1521 O O . ILE A 1 187 ? 4.938 5.113 1.626 1 76.94 187 ILE A O 1
ATOM 1525 N N . PHE A 1 188 ? 6.391 3.391 1.787 1 76.75 188 PHE A N 1
ATOM 1526 C CA . PHE A 1 188 ? 6.984 3.854 3.035 1 76.75 188 PHE A CA 1
ATOM 1527 C C . PHE A 1 188 ? 7.637 5.219 2.852 1 76.75 188 PHE A C 1
ATOM 1529 O O . PHE A 1 188 ? 7.457 6.113 3.682 1 76.75 188 PHE A O 1
ATOM 1536 N N . LEU A 1 189 ? 8.305 5.387 1.837 1 79.75 189 LEU A N 1
ATOM 1537 C CA . LEU A 1 189 ? 8.969 6.652 1.551 1 79.75 189 LEU A CA 1
ATOM 1538 C C . LEU A 1 189 ? 7.957 7.777 1.371 1 79.75 189 LEU A C 1
ATOM 1540 O O . LEU A 1 189 ? 8.148 8.883 1.889 1 79.75 189 LEU A O 1
ATOM 1544 N N . ILE A 1 190 ? 6.879 7.441 0.681 1 79.25 190 ILE A N 1
ATOM 1545 C CA . ILE A 1 190 ? 5.84 8.422 0.393 1 79.25 190 ILE A CA 1
ATOM 1546 C C . ILE A 1 190 ? 5.145 8.836 1.689 1 79.25 190 ILE A C 1
ATOM 1548 O O . ILE A 1 190 ? 4.957 10.023 1.947 1 79.25 190 ILE A O 1
ATOM 1552 N N . LEU A 1 191 ? 4.867 7.902 2.523 1 76.75 191 LEU A N 1
ATOM 1553 C CA . LEU A 1 191 ? 4.141 8.164 3.762 1 76.75 191 LEU A CA 1
ATOM 1554 C C . LEU A 1 191 ? 5.016 8.914 4.758 1 76.75 191 LEU A C 1
ATOM 1556 O O . LEU A 1 191 ? 4.523 9.766 5.508 1 76.75 191 LEU A O 1
ATOM 1560 N N . ASN A 1 192 ? 6.297 8.57 4.758 1 75.38 192 ASN A N 1
ATOM 1561 C CA . ASN A 1 192 ? 7.215 9.273 5.652 1 75.38 192 ASN A CA 1
ATOM 1562 C C . ASN A 1 192 ? 7.32 10.75 5.297 1 75.38 192 ASN A C 1
ATOM 1564 O O . ASN A 1 192 ? 7.359 11.609 6.184 1 75.38 192 ASN A O 1
ATOM 1568 N N . ARG A 1 193 ? 7.395 11.055 4.105 1 74.38 193 ARG A N 1
ATOM 1569 C CA . ARG A 1 193 ? 7.438 12.445 3.648 1 74.38 193 ARG A CA 1
ATOM 1570 C C . ARG A 1 193 ? 6.164 13.188 4.035 1 74.38 193 ARG A C 1
ATOM 1572 O O . ARG A 1 193 ? 6.223 14.336 4.484 1 74.38 193 ARG A O 1
ATOM 1579 N N . ASP A 1 194 ? 5.035 12.57 3.924 1 74.88 194 ASP A N 1
ATOM 1580 C CA . ASP A 1 194 ? 3.742 13.156 4.258 1 74.88 194 ASP A CA 1
ATOM 1581 C C . ASP A 1 194 ? 3.621 13.398 5.762 1 74.88 194 ASP A C 1
ATOM 1583 O O . ASP A 1 194 ? 3.066 14.414 6.191 1 74.88 194 ASP A O 1
ATOM 1587 N N . ALA A 1 195 ? 4.188 12.516 6.551 1 69.62 195 ALA A N 1
ATOM 1588 C CA . ALA A 1 195 ? 4.156 12.625 8.008 1 69.62 195 ALA A CA 1
ATOM 1589 C C . ALA A 1 195 ? 4.969 13.828 8.484 1 69.62 195 ALA A C 1
ATOM 1591 O O . ALA A 1 195 ? 4.547 14.555 9.391 1 69.62 195 ALA A O 1
ATOM 1592 N N . GLU A 1 196 ? 6.09 14.109 7.949 1 68.06 196 GLU A N 1
ATOM 1593 C CA . GLU A 1 196 ? 6.926 15.25 8.297 1 68.06 196 GLU A CA 1
ATOM 1594 C C . GLU A 1 196 ? 6.199 16.562 8.039 1 68.06 196 GLU A C 1
ATOM 1596 O O . GLU A 1 196 ? 6.242 17.484 8.867 1 68.06 196 GLU A O 1
ATOM 1601 N N . GLU A 1 197 ? 5.539 16.562 6.953 1 71.25 197 GLU A N 1
ATOM 1602 C CA . GLU A 1 197 ? 4.766 17.75 6.621 1 71.25 197 GLU A CA 1
ATOM 1603 C C . GLU A 1 197 ? 3.629 17.969 7.617 1 71.25 197 GLU A C 1
ATOM 1605 O O . GLU A 1 197 ? 3.344 19.094 8.008 1 71.25 197 GLU A O 1
ATOM 1610 N N . LYS A 1 198 ? 3.08 16.906 8.031 1 73.38 198 LYS A N 1
ATOM 1611 C CA . LYS A 1 198 ? 1.971 16.969 8.977 1 73.38 198 LYS A CA 1
ATOM 1612 C C . LYS A 1 198 ? 2.438 17.5 10.336 1 73.38 198 LYS A C 1
ATOM 1614 O O . LYS A 1 198 ? 1.737 18.281 10.977 1 73.38 198 LYS A O 1
ATOM 1619 N N . ILE A 1 199 ? 3.582 17.156 10.781 1 63.84 199 ILE A N 1
ATOM 1620 C CA . ILE A 1 199 ? 4.133 17.609 12.055 1 63.84 199 ILE A CA 1
ATOM 1621 C C . ILE A 1 199 ? 4.316 19.125 12.039 1 63.84 199 ILE A C 1
ATOM 1623 O O . ILE A 1 199 ? 3.977 19.797 13.008 1 63.84 199 ILE A O 1
ATOM 1627 N N . GLN A 1 200 ? 4.82 19.578 10.969 1 64.44 200 GLN A N 1
ATOM 1628 C CA . GLN A 1 200 ? 5.004 21.016 10.836 1 64.44 200 GLN A CA 1
ATOM 1629 C C . GLN A 1 200 ? 3.662 21.75 10.875 1 64.44 200 GLN A C 1
ATOM 1631 O O . GLN A 1 200 ? 3.531 22.781 11.523 1 64.44 200 GLN A O 1
ATOM 1636 N N . LEU A 1 201 ? 2.746 21.109 10.156 1 70.19 201 LEU A N 1
ATOM 1637 C CA . LEU A 1 201 ? 1.41 21.688 10.141 1 70.19 201 LEU A CA 1
ATOM 1638 C C . LEU A 1 201 ? 0.799 21.703 11.539 1 70.19 201 LEU A C 1
ATOM 1640 O O . LEU A 1 201 ? 0.131 22.656 11.922 1 70.19 201 LEU A O 1
ATOM 1644 N N . GLU A 1 202 ? 1.017 20.703 12.273 1 66.88 202 GLU A N 1
ATOM 1645 C CA . GLU A 1 202 ? 0.493 20.609 13.633 1 66.88 202 GLU A CA 1
ATOM 1646 C C . GLU A 1 202 ? 1.06 21.703 14.531 1 66.88 202 GLU A C 1
ATOM 1648 O O . GLU A 1 202 ? 0.337 22.281 15.344 1 66.88 202 GLU A O 1
ATOM 1653 N N . ARG A 1 203 ? 2.295 21.938 14.383 1 61.69 203 ARG A N 1
ATOM 1654 C CA . ARG A 1 203 ? 2.926 23 15.172 1 61.69 203 ARG A CA 1
ATOM 1655 C C . ARG A 1 203 ? 2.26 24.344 14.922 1 61.69 203 ARG A C 1
ATOM 1657 O O . ARG A 1 203 ? 1.925 25.062 15.867 1 61.69 203 ARG A O 1
ATOM 1664 N N . PHE A 1 204 ? 2.047 24.516 13.68 1 63.62 204 PHE A N 1
ATOM 1665 C CA . PHE A 1 204 ? 1.431 25.781 13.312 1 63.62 204 PHE A CA 1
ATOM 1666 C C . PHE A 1 204 ? -0.038 25.812 13.727 1 63.62 204 PHE A C 1
ATOM 1668 O O . PHE A 1 204 ? -0.558 26.844 14.125 1 63.62 204 PHE A O 1
ATOM 1675 N N . ALA A 1 205 ? -0.607 24.703 13.602 1 68.56 205 ALA A N 1
ATOM 1676 C CA . ALA A 1 205 ? -2.012 24.578 13.984 1 68.56 205 ALA A CA 1
ATOM 1677 C C . ALA A 1 205 ? -2.205 24.875 15.469 1 68.56 205 ALA A C 1
ATOM 1679 O O . ALA A 1 205 ? -3.201 25.484 15.859 1 68.56 205 ALA A O 1
ATOM 1680 N N . ILE A 1 206 ? -1.392 24.516 16.266 1 61.81 206 ILE A N 1
ATOM 1681 C CA . ILE A 1 206 ? -1.456 24.797 17.703 1 61.81 206 ILE A CA 1
ATOM 1682 C C . ILE A 1 206 ? -1.428 26.312 17.922 1 61.81 206 ILE A C 1
ATOM 1684 O O . ILE A 1 206 ? -2.238 26.844 18.688 1 61.81 206 ILE A O 1
ATOM 1688 N N . ILE A 1 207 ? -0.654 26.906 17.172 1 59.91 207 ILE A N 1
ATOM 1689 C CA . ILE A 1 207 ? -0.532 28.344 17.312 1 59.91 207 ILE A CA 1
ATOM 1690 C C . ILE A 1 207 ? -1.827 29.016 16.859 1 59.91 207 ILE A C 1
ATOM 1692 O O . ILE A 1 207 ? -2.295 29.969 17.5 1 59.91 207 ILE A O 1
ATOM 1696 N N . GLY A 1 208 ? -2.229 28.484 15.773 1 63.5 208 GLY A N 1
ATOM 1697 C CA . GLY A 1 208 ? -3.494 29 15.289 1 63.5 208 GLY A CA 1
ATOM 1698 C C . GLY A 1 208 ? -4.613 28.891 16.297 1 63.5 208 GLY A C 1
ATOM 1699 O O . GLY A 1 208 ? -5.402 29.828 16.469 1 63.5 208 GLY A O 1
ATOM 1700 N N . LYS A 1 209 ? -4.648 27.859 16.953 1 62.06 209 LYS A N 1
ATOM 1701 C CA . LYS A 1 209 ? -5.688 27.625 17.953 1 62.06 209 LYS A CA 1
ATOM 1702 C C . LYS A 1 209 ? -5.512 28.547 19.156 1 62.06 209 LYS A C 1
ATOM 1704 O O . LYS A 1 209 ? -6.488 29.094 19.688 1 62.06 209 LYS A O 1
ATOM 1709 N N . ILE A 1 210 ? -4.355 28.797 19.516 1 59.09 210 ILE A N 1
ATOM 1710 C CA . ILE A 1 210 ? -4.031 29.609 20.688 1 59.09 210 ILE A CA 1
ATOM 1711 C C . ILE A 1 210 ? -4.199 31.078 20.359 1 59.09 210 ILE A C 1
ATOM 1713 O O . ILE A 1 210 ? -4.609 31.875 21.219 1 59.09 210 ILE A O 1
ATOM 1717 N N . GLY A 1 211 ? -3.889 31.281 19.172 1 63.97 211 GLY A N 1
ATOM 1718 C CA . GLY A 1 211 ? -3.984 32.656 18.75 1 63.97 211 GLY A CA 1
ATOM 1719 C C . GLY A 1 211 ? -5.32 33.312 19.078 1 63.97 211 GLY A C 1
ATOM 1720 O O . GLY A 1 211 ? -5.367 34.438 19.531 1 63.97 211 GLY A O 1
ATOM 1721 N N . ALA A 1 212 ? -6.355 32.438 19.047 1 59.5 212 ALA A N 1
ATOM 1722 C CA . ALA A 1 212 ? -7.688 32.969 19.328 1 59.5 212 ALA A CA 1
ATOM 1723 C C . ALA A 1 212 ? -7.812 33.375 20.797 1 59.5 212 ALA A C 1
ATOM 1725 O O . ALA A 1 212 ? -8.383 34.406 21.109 1 59.5 212 ALA A O 1
ATOM 1726 N N . THR A 1 213 ? -7.348 32.531 21.609 1 60.34 213 THR A N 1
ATOM 1727 C CA . THR A 1 213 ? -7.449 32.812 23.031 1 60.34 213 THR A CA 1
ATOM 1728 C C . THR A 1 213 ? -6.617 34.031 23.406 1 60.34 213 THR A C 1
ATOM 1730 O O . THR A 1 213 ? -7.078 34.875 24.156 1 60.34 213 THR A O 1
ATOM 1733 N N . ILE A 1 214 ? -5.48 34.094 22.906 1 65 214 ILE A N 1
ATOM 1734 C CA . ILE A 1 214 ? -4.578 35.188 23.219 1 65 214 ILE A CA 1
ATOM 1735 C C . ILE A 1 214 ? -5.16 36.5 22.703 1 65 214 ILE A C 1
ATOM 1737 O O . ILE A 1 214 ? -5.098 37.531 23.391 1 65 214 ILE A O 1
ATOM 1741 N N . ILE A 1 215 ? -5.715 36.344 21.609 1 67.88 215 ILE A N 1
ATOM 1742 C CA . ILE A 1 215 ? -6.324 37.531 21.031 1 67.88 215 ILE A CA 1
ATOM 1743 C C . ILE A 1 215 ? -7.449 38.031 21.938 1 67.88 215 ILE A C 1
ATOM 1745 O O . ILE A 1 215 ? -7.625 39.25 22.094 1 67.88 215 ILE A O 1
ATOM 1749 N N . HIS A 1 216 ? -8.156 37.062 22.516 1 65.75 216 HIS A N 1
ATOM 1750 C CA . HIS A 1 216 ? -9.211 37.438 23.453 1 65.75 216 HIS A CA 1
ATOM 1751 C C . HIS A 1 216 ? -8.641 38.219 24.641 1 65.75 216 HIS A C 1
ATOM 1753 O O . HIS A 1 216 ? -9.164 39.281 25 1 65.75 216 HIS A O 1
ATOM 1759 N N . ASP A 1 217 ? -7.59 37.781 25.156 1 68.94 217 ASP A N 1
ATOM 1760 C CA . ASP A 1 217 ? -6.969 38.406 26.312 1 68.94 217 ASP A CA 1
ATOM 1761 C C . ASP A 1 217 ? -6.379 39.781 25.938 1 68.94 217 ASP A C 1
ATOM 1763 O O . ASP A 1 217 ? -6.445 40.719 26.719 1 68.94 217 ASP A O 1
ATOM 1767 N N . LEU A 1 218 ? -5.879 39.844 24.734 1 75.62 218 LEU A N 1
ATOM 1768 C CA . LEU A 1 218 ? -5.348 41.094 24.234 1 75.62 218 LEU A CA 1
ATOM 1769 C C . LEU A 1 218 ? -6.453 42.156 24.141 1 75.62 218 LEU A C 1
ATOM 1771 O O . LEU A 1 218 ? -6.258 43.312 24.531 1 75.62 218 LEU A O 1
ATOM 1775 N N . ARG A 1 219 ? -7.578 41.75 23.812 1 71.81 219 ARG A N 1
ATOM 1776 C CA . ARG A 1 219 ? -8.727 42.656 23.672 1 71.81 219 ARG A CA 1
ATOM 1777 C C . ARG A 1 219 ? -9.164 43.188 25.031 1 71.81 219 ARG A C 1
ATOM 1779 O O . ARG A 1 219 ? -9.516 44.375 25.156 1 71.81 219 ARG A O 1
ATOM 1786 N N . ASN A 1 220 ? -9.148 42.281 25.938 1 73.25 220 ASN A N 1
ATOM 1787 C CA . ASN A 1 220 ? -9.531 42.719 27.281 1 73.25 220 ASN A CA 1
ATOM 1788 C C . ASN A 1 220 ? -8.602 43.812 27.812 1 73.25 220 ASN A C 1
ATOM 1790 O O . ASN A 1 220 ? -9.07 44.781 28.375 1 73.25 220 ASN A O 1
ATOM 1794 N N . SER A 1 221 ? -7.379 43.625 27.688 1 77.5 221 SER A N 1
ATOM 1795 C CA . SER A 1 221 ? -6.398 44.625 28.141 1 77.5 221 SER A CA 1
ATOM 1796 C C . SER A 1 221 ? -6.535 45.938 27.359 1 77.5 221 SER A C 1
ATOM 1798 O O . SER A 1 221 ? -6.422 47 27.938 1 77.5 221 SER A O 1
ATOM 1800 N N . LEU A 1 222 ? -6.824 45.719 26.188 1 80.5 222 LEU A N 1
ATOM 1801 C CA . LEU A 1 222 ? -7.012 46.906 25.344 1 80.5 222 LEU A CA 1
ATOM 1802 C C . LEU A 1 222 ? -8.227 47.719 25.812 1 80.5 222 LEU A C 1
ATOM 1804 O O . LEU A 1 222 ? -8.195 48.938 25.812 1 80.5 222 LEU A O 1
ATOM 1808 N N . THR A 1 223 ? -9.203 47.031 26.188 1 76.81 223 THR A N 1
ATOM 1809 C CA . THR A 1 223 ? -10.406 47.688 26.688 1 76.81 223 THR A CA 1
ATOM 1810 C C . THR A 1 223 ? -10.094 48.469 27.953 1 76.81 223 THR A C 1
ATOM 1812 O O . THR A 1 223 ? -10.586 49.594 28.141 1 76.81 223 THR A O 1
ATOM 1815 N N . VAL A 1 224 ? -9.312 47.969 28.781 1 77.12 224 VAL A N 1
ATOM 1816 C CA . VAL A 1 224 ? -8.914 48.625 30.016 1 77.12 224 VAL A CA 1
ATOM 1817 C C . VAL A 1 224 ? -8.133 49.906 29.672 1 77.12 224 VAL A C 1
ATOM 1819 O O . VAL A 1 224 ? -8.383 50.969 30.25 1 77.12 224 VAL A O 1
ATOM 1822 N N . ILE A 1 225 ? -7.219 49.781 28.734 1 84.5 225 ILE A N 1
ATOM 1823 C CA . ILE A 1 225 ? -6.422 50.938 28.312 1 84.5 225 ILE A CA 1
ATOM 1824 C C . ILE A 1 225 ? -7.332 52.031 27.766 1 84.5 225 ILE A C 1
ATOM 1826 O O . ILE A 1 225 ? -7.238 53.188 28.172 1 84.5 225 ILE A O 1
ATOM 1830 N N . LYS A 1 226 ? -8.188 51.656 26.953 1 82.88 226 LYS A N 1
ATOM 1831 C CA . LYS A 1 226 ? -9.109 52.625 26.344 1 82.88 226 LYS A CA 1
ATOM 1832 C C . LYS A 1 226 ? -9.977 53.281 27.406 1 82.88 226 LYS A C 1
ATOM 1834 O O . LYS A 1 226 ? -10.133 54.5 27.406 1 82.88 226 LYS A O 1
ATOM 1839 N N . GLY A 1 227 ? -10.555 52.5 28.266 1 80 227 GLY A N 1
ATOM 1840 C CA . GLY A 1 227 ? -11.383 53.062 29.328 1 80 227 GLY A CA 1
ATOM 1841 C C . GLY A 1 227 ? -10.648 54.062 30.203 1 80 227 GLY A C 1
ATOM 1842 O O . GLY A 1 227 ? -11.188 55.094 30.531 1 80 227 GLY A O 1
ATOM 1843 N N . SER A 1 228 ? -9.414 53.75 30.578 1 82.88 228 SER A N 1
ATOM 1844 C CA . SER A 1 228 ? -8.609 54.656 31.406 1 82.88 228 SER A CA 1
ATOM 1845 C C . SER A 1 228 ? -8.273 55.938 30.688 1 82.88 228 SER A C 1
ATOM 1847 O O . SER A 1 228 ? -8.297 57.031 31.281 1 82.88 228 SER A O 1
ATOM 1849 N N . ILE A 1 229 ? -8.023 55.812 29.5 1 83.94 229 ILE A N 1
ATOM 1850 C CA . ILE A 1 229 ? -7.688 57 28.688 1 83.94 229 ILE A CA 1
ATOM 1851 C C . ILE A 1 229 ? -8.914 57.906 28.562 1 83.94 229 ILE A C 1
ATOM 1853 O O . ILE A 1 229 ? -8.805 59.125 28.688 1 83.94 229 ILE A O 1
ATOM 1857 N N . ASP A 1 230 ? -10.008 57.281 28.344 1 82 230 ASP A N 1
ATOM 1858 C CA . ASP A 1 230 ? -11.234 58.062 28.234 1 82 230 ASP A CA 1
ATOM 1859 C C . ASP A 1 230 ? -11.508 58.844 29.531 1 82 230 ASP A C 1
ATOM 1861 O O . ASP A 1 230 ? -11.945 60 29.484 1 82 230 ASP A O 1
ATOM 1865 N N . ILE A 1 231 ? -11.195 58.281 30.625 1 80 231 ILE A N 1
ATOM 1866 C CA . ILE A 1 231 ? -11.367 58.938 31.922 1 80 231 ILE A CA 1
ATOM 1867 C C . ILE A 1 231 ? -10.391 60.094 32.062 1 80 231 ILE A C 1
ATOM 1869 O O . ILE A 1 231 ? -10.766 61.188 32.5 1 80 231 ILE A O 1
ATOM 1873 N N . LEU A 1 232 ? -9.188 59.906 31.594 1 81.56 232 LEU A N 1
ATOM 1874 C CA . LEU A 1 232 ? -8.156 60.938 31.688 1 81.56 232 LEU A CA 1
ATOM 1875 C C . LEU A 1 232 ? -8.492 62.125 30.781 1 81.56 232 LEU A C 1
ATOM 1877 O O . LEU A 1 232 ? -8.211 63.281 31.125 1 81.56 232 LEU A O 1
ATOM 1881 N N . LYS A 1 233 ? -9.047 61.844 29.656 1 79.25 233 LYS A N 1
ATOM 1882 C CA . LYS A 1 233 ? -9.453 62.875 28.719 1 79.25 233 LYS A CA 1
ATOM 1883 C C . LYS A 1 233 ? -10.547 63.75 29.328 1 79.25 233 LYS A C 1
ATOM 1885 O O . LYS A 1 233 ? -10.562 65 29.109 1 79.25 233 LYS A O 1
ATOM 1890 N N . LEU A 1 234 ? -11.391 63.156 30.031 1 75.31 234 LEU A N 1
ATOM 1891 C CA . LEU A 1 234 ? -12.508 63.875 30.625 1 75.31 234 LEU A CA 1
ATOM 1892 C C . LEU A 1 234 ? -12.047 64.688 31.797 1 75.31 234 LEU A C 1
ATOM 1894 O O . LEU A 1 234 ? -12.641 65.75 32.094 1 75.31 234 LEU A O 1
ATOM 1898 N N . GLN A 1 235 ? -10.906 64.25 32.469 1 68.88 235 GLN A N 1
ATOM 1899 C CA . GLN A 1 235 ? -10.477 64.938 33.688 1 68.88 235 GLN A CA 1
ATOM 1900 C C . GLN A 1 235 ? -9.484 66.062 33.375 1 68.88 235 GLN A C 1
ATOM 1902 O O . GLN A 1 235 ? -8.32 65.812 33.062 1 68.88 235 GLN A O 1
ATOM 1907 N N . LYS A 1 236 ? -9.828 67.125 32.656 1 61.88 236 LYS A N 1
ATOM 1908 C CA . LYS A 1 236 ? -9.039 68.25 32.25 1 61.88 236 LYS A CA 1
ATOM 1909 C C . LYS A 1 236 ? -8.172 68.75 33.406 1 61.88 236 LYS A C 1
ATOM 1911 O O . LYS A 1 236 ? -6.984 69.062 33.219 1 61.88 236 LYS A O 1
ATOM 1916 N N . ASN A 1 237 ? -8.789 69.688 34.25 1 55.72 237 ASN A N 1
ATOM 1917 C CA . ASN A 1 237 ? -8.023 70.625 35.094 1 55.72 237 ASN A CA 1
ATOM 1918 C C . ASN A 1 237 ? -7.648 69.938 36.406 1 55.72 237 ASN A C 1
ATOM 1920 O O . ASN A 1 237 ? -6.516 70.062 36.875 1 55.72 237 ASN A O 1
ATOM 1924 N N . ASN A 1 238 ? -8.633 70.062 37.438 1 51 238 ASN A N 1
ATOM 1925 C CA . ASN A 1 238 ? -8.484 70.188 38.875 1 51 238 ASN A CA 1
ATOM 1926 C C . ASN A 1 238 ? -8.32 68.812 39.531 1 51 238 ASN A C 1
ATOM 1928 O O . ASN A 1 238 ? -8.539 68.688 40.75 1 51 238 ASN A O 1
ATOM 1932 N N . THR A 1 239 ? -8.406 67.688 38.844 1 54.41 239 THR A N 1
ATOM 1933 C CA . THR A 1 239 ? -8.641 66.562 39.719 1 54.41 239 THR A CA 1
ATOM 1934 C C . THR A 1 239 ? -7.34 66.062 40.344 1 54.41 239 THR A C 1
ATOM 1936 O O . THR A 1 239 ? -6.277 66.188 39.719 1 54.41 239 THR A O 1
ATOM 1939 N N . GLU A 1 240 ? -7.434 65.562 41.656 1 61.28 240 GLU A N 1
ATOM 1940 C CA . GLU A 1 240 ? -6.406 65.125 42.594 1 61.28 240 GLU A CA 1
ATOM 1941 C C . GLU A 1 240 ? -5.473 64.062 41.938 1 61.28 240 GLU A C 1
ATOM 1943 O O . GLU A 1 240 ? -5.914 63.25 41.156 1 61.28 240 GLU A O 1
ATOM 1948 N N . ASP A 1 241 ? -4.148 64.312 42.062 1 69.94 241 ASP A N 1
ATOM 1949 C CA . ASP A 1 241 ? -2.943 63.625 41.625 1 69.94 241 ASP A CA 1
ATOM 1950 C C . ASP A 1 241 ? -3.062 62.094 41.812 1 69.94 241 ASP A C 1
ATOM 1952 O O . ASP A 1 241 ? -2.666 61.344 40.938 1 69.94 241 ASP A O 1
ATOM 1956 N N . LYS A 1 242 ? -3.982 61.719 42.812 1 78.94 242 LYS A N 1
ATOM 1957 C CA . LYS A 1 242 ? -4.02 60.312 43.125 1 78.94 242 LYS A CA 1
ATOM 1958 C C . LYS A 1 242 ? -4.883 59.531 42.125 1 78.94 242 LYS A C 1
ATOM 1960 O O . LYS A 1 242 ? -4.559 58.406 41.781 1 78.94 242 LYS A O 1
ATOM 1965 N N . PHE A 1 243 ? -5.992 60.156 41.75 1 75.88 243 PHE A N 1
ATOM 1966 C CA . PHE A 1 243 ? -6.895 59.5 40.812 1 75.88 243 PHE A CA 1
ATOM 1967 C C . PHE A 1 243 ? -6.223 59.312 39.438 1 75.88 243 PHE A C 1
ATOM 1969 O O . PHE A 1 243 ? -6.305 58.25 38.844 1 75.88 243 PHE A O 1
ATOM 1976 N N . LYS A 1 244 ? -5.578 60.281 39 1 80.12 244 LYS A N 1
ATOM 1977 C CA . LYS A 1 244 ? -4.836 60.219 37.75 1 80.12 244 LYS A CA 1
ATOM 1978 C C . LYS A 1 244 ? -3.746 59.156 37.812 1 80.12 244 LYS A C 1
ATOM 1980 O O . LYS A 1 244 ? -3.533 58.406 36.875 1 80.12 244 LYS A O 1
ATOM 1985 N N . GLU A 1 245 ? -3.197 59.094 38.969 1 81.25 245 GLU A N 1
ATOM 1986 C CA . GLU A 1 245 ? -2.15 58.094 39.156 1 81.25 245 GLU A CA 1
ATOM 1987 C C . GLU A 1 245 ? -2.713 56.688 39.062 1 81.25 245 GLU A C 1
ATOM 1989 O O . GLU A 1 245 ? -2.07 55.812 38.5 1 81.25 245 GLU A O 1
ATOM 1994 N N . LYS A 1 246 ? -3.896 56.531 39.562 1 81.94 246 LYS A N 1
ATOM 1995 C CA . LYS A 1 246 ? -4.539 55.25 39.5 1 81.94 246 LYS A CA 1
ATOM 1996 C C . LYS A 1 246 ? -4.848 54.844 38.062 1 81.94 246 LYS A C 1
ATOM 1998 O O . LYS A 1 246 ? -4.668 53.688 37.688 1 81.94 246 LYS A O 1
ATOM 2003 N N . GLN A 1 247 ? -5.289 55.75 37.344 1 83.12 247 GLN A N 1
ATOM 2004 C CA . GLN A 1 247 ? -5.582 55.469 35.938 1 83.12 247 GLN A CA 1
ATOM 2005 C C . GLN A 1 247 ? -4.309 55.125 35.156 1 83.12 247 GLN A C 1
ATOM 2007 O O . GLN A 1 247 ? -4.297 54.219 34.344 1 83.12 247 GLN A O 1
ATOM 2012 N N . PHE A 1 248 ? -3.287 55.875 35.406 1 84.56 248 PHE A N 1
ATOM 2013 C CA . PHE A 1 248 ? -2.014 55.594 34.75 1 84.56 248 PHE A CA 1
ATOM 2014 C C . PHE A 1 248 ? -1.498 54.219 35.125 1 84.56 248 PHE A C 1
ATOM 2016 O O . PHE A 1 248 ? -0.947 53.5 34.281 1 84.56 248 PHE A O 1
ATOM 2023 N N . GLN A 1 249 ? -1.781 53.844 36.344 1 81.88 249 GLN A N 1
ATOM 2024 C CA . GLN A 1 249 ? -1.358 52.531 36.781 1 81.88 249 GLN A CA 1
ATOM 2025 C C . GLN A 1 249 ? -2.125 51.438 36.031 1 81.88 249 GLN A C 1
ATOM 2027 O O . GLN A 1 249 ? -1.545 50.406 35.656 1 81.88 249 GLN A O 1
ATOM 2032 N N . LYS A 1 250 ? -3.342 51.562 35.875 1 82.5 250 LYS A N 1
ATOM 2033 C CA . LYS A 1 250 ? -4.16 50.594 35.125 1 82.5 250 LYS A CA 1
ATOM 2034 C C . LYS A 1 250 ? -3.664 50.438 33.688 1 82.5 250 LYS A C 1
ATOM 2036 O O . LYS A 1 250 ? -3.602 49.312 33.188 1 82.5 250 LYS A O 1
ATOM 2041 N N . ILE A 1 251 ? -3.348 51.562 33.094 1 86.19 251 ILE A N 1
ATOM 2042 C CA . ILE A 1 251 ? -2.846 51.531 31.719 1 86.19 251 ILE A CA 1
ATOM 2043 C C . ILE A 1 251 ? -1.516 50.781 31.672 1 86.19 251 ILE A C 1
ATOM 2045 O O . ILE A 1 251 ? -1.318 49.938 30.812 1 86.19 251 ILE A O 1
ATOM 2049 N N . ASP A 1 252 ? -0.687 51.125 32.594 1 82.12 252 ASP A N 1
ATOM 2050 C CA . ASP A 1 252 ? 0.624 50.469 32.625 1 82.12 252 ASP A CA 1
ATOM 2051 C C . ASP A 1 252 ? 0.49 48.969 32.812 1 82.12 252 ASP A C 1
ATOM 2053 O O . ASP A 1 252 ? 1.179 48.188 32.156 1 82.12 252 ASP A O 1
ATOM 2057 N N . ASP A 1 253 ? -0.375 48.594 33.688 1 79.62 253 ASP A N 1
ATOM 2058 C CA . ASP A 1 253 ? -0.606 47.188 33.938 1 79.62 253 ASP A CA 1
ATOM 2059 C C . ASP A 1 253 ? -1.1 46.469 32.656 1 79.62 253 ASP A C 1
ATOM 2061 O O . ASP A 1 253 ? -0.652 45.375 32.344 1 79.62 253 ASP A O 1
ATOM 2065 N N . SER A 1 254 ? -1.983 47.094 32 1 82.38 254 SER A N 1
ATOM 2066 C CA . SER A 1 254 ? -2.543 46.5 30.781 1 82.38 254 SER A CA 1
ATOM 2067 C C . SER A 1 254 ? -1.488 46.406 29.688 1 82.38 254 SER A C 1
ATOM 2069 O O . SER A 1 254 ? -1.447 45.406 28.953 1 82.38 254 SER A O 1
ATOM 2071 N N . ILE A 1 255 ? -0.711 47.375 29.516 1 81.94 255 ILE A N 1
ATOM 2072 C CA . ILE A 1 255 ? 0.359 47.375 28.531 1 81.94 255 ILE A CA 1
ATOM 2073 C C . ILE A 1 255 ? 1.336 46.25 28.828 1 81.94 255 ILE A C 1
ATOM 2075 O O . ILE A 1 255 ? 1.755 45.531 27.922 1 81.94 255 ILE A O 1
ATOM 2079 N N . ARG A 1 256 ? 1.657 46.062 30.062 1 75 256 ARG A N 1
ATOM 2080 C CA . ARG A 1 256 ? 2.547 45 30.469 1 75 256 ARG A CA 1
ATOM 2081 C C . ARG A 1 256 ? 1.954 43.625 30.125 1 75 256 ARG A C 1
ATOM 2083 O O . ARG A 1 256 ? 2.664 42.75 29.656 1 75 256 ARG A O 1
ATOM 2090 N N . LYS A 1 257 ? 0.729 43.5 30.359 1 76.94 257 LYS A N 1
ATOM 2091 C CA . LYS A 1 257 ? 0.045 42.25 30.062 1 76.94 257 LYS A CA 1
ATOM 2092 C C . LYS A 1 257 ? 0.073 41.969 28.562 1 76.94 257 LYS A C 1
ATOM 2094 O O . LYS A 1 257 ? 0.384 40.844 28.156 1 76.94 257 LYS A O 1
ATOM 2099 N N . ILE A 1 258 ? -0.257 42.906 27.766 1 80.62 258 ILE A N 1
ATOM 2100 C CA . ILE A 1 258 ? -0.261 42.719 26.312 1 80.62 258 ILE A CA 1
ATOM 2101 C C . ILE A 1 258 ? 1.145 42.375 25.828 1 80.62 258 ILE A C 1
ATOM 2103 O O . ILE A 1 258 ? 1.315 41.5 24.969 1 80.62 258 ILE A O 1
ATOM 2107 N N . LYS A 1 259 ? 2.148 43.031 26.344 1 74.88 259 LYS A N 1
ATOM 2108 C CA . LYS A 1 259 ? 3.535 42.75 25.969 1 74.88 259 LYS A CA 1
ATOM 2109 C C . LYS A 1 259 ? 3.908 41.312 26.297 1 74.88 259 LYS A C 1
ATOM 2111 O O . LYS A 1 259 ? 4.574 40.656 25.516 1 74.88 259 LYS A O 1
ATOM 2116 N N . TYR A 1 260 ? 3.432 40.969 27.422 1 73.62 260 TYR A N 1
ATOM 2117 C CA . TYR A 1 260 ? 3.697 39.625 27.859 1 73.62 260 TYR A CA 1
ATOM 2118 C C . TYR A 1 260 ? 3.061 38.594 26.906 1 73.62 260 TYR A C 1
ATOM 2120 O O . TYR A 1 260 ? 3.721 37.656 26.469 1 73.62 260 TYR A O 1
ATOM 2128 N N . LEU A 1 261 ? 1.852 38.719 26.609 1 75.25 261 LEU A N 1
ATOM 2129 C CA . LEU A 1 261 ? 1.103 37.812 25.734 1 75.25 261 LEU A CA 1
ATOM 2130 C C . LEU A 1 261 ? 1.714 37.781 24.344 1 75.25 261 LEU A C 1
ATOM 2132 O O . LEU A 1 261 ? 1.915 36.688 23.781 1 75.25 261 LEU A O 1
ATOM 2136 N N . THR A 1 262 ? 2.033 38.844 23.797 1 75.56 262 THR A N 1
ATOM 2137 C CA . THR A 1 262 ? 2.57 38.938 22.438 1 75.56 262 THR A CA 1
ATOM 2138 C C . THR A 1 262 ? 3.967 38.312 22.375 1 75.56 262 THR A C 1
ATOM 2140 O O . THR A 1 262 ? 4.305 37.625 21.406 1 75.56 262 THR A O 1
ATOM 2143 N N . SER A 1 263 ? 4.75 38.594 23.438 1 72.81 263 SER A N 1
ATOM 2144 C CA . SER A 1 263 ? 6.098 38.031 23.469 1 72.81 263 SER A CA 1
ATOM 2145 C C . SER A 1 263 ? 6.059 36.5 23.5 1 72.81 263 SER A C 1
ATOM 2147 O O . SER A 1 263 ? 6.84 35.844 22.812 1 72.81 263 SER A O 1
ATOM 2149 N N . ASP A 1 264 ? 5.145 36 24.266 1 72.88 264 ASP A N 1
ATOM 2150 C CA . ASP A 1 264 ? 5.016 34.562 24.391 1 72.88 264 ASP A CA 1
ATOM 2151 C C . ASP A 1 264 ? 4.641 33.906 23.062 1 72.88 264 ASP A C 1
ATOM 2153 O O . ASP A 1 264 ? 5.188 32.875 22.688 1 72.88 264 ASP A O 1
ATOM 2157 N N . ILE A 1 265 ? 3.777 34.5 22.422 1 73.19 265 ILE A N 1
ATOM 2158 C CA . ILE A 1 265 ? 3.314 34 21.141 1 73.19 265 ILE A CA 1
ATOM 2159 C C . ILE A 1 265 ? 4.453 34.031 20.125 1 73.19 265 ILE A C 1
ATOM 2161 O O . ILE A 1 265 ? 4.688 33.062 19.406 1 73.19 265 ILE A O 1
ATOM 2165 N N . LEU A 1 266 ? 5.133 35.156 20.047 1 68.5 266 LEU A N 1
ATOM 2166 C CA . LEU A 1 266 ? 6.234 35.312 19.109 1 68.5 266 LEU A CA 1
ATOM 2167 C C . LEU A 1 266 ? 7.336 34.281 19.375 1 68.5 266 LEU A C 1
ATOM 2169 O O . LEU A 1 266 ? 7.879 33.688 18.438 1 68.5 266 LEU A O 1
ATOM 2173 N N . ASP A 1 267 ? 7.574 34.219 20.656 1 70.69 267 ASP A N 1
ATOM 2174 C CA . ASP A 1 267 ? 8.625 33.281 21.031 1 70.69 267 ASP A CA 1
ATOM 2175 C C . ASP A 1 267 ? 8.25 31.844 20.625 1 70.69 267 ASP A C 1
ATOM 2177 O O . ASP A 1 267 ? 9.117 31.062 20.234 1 70.69 267 ASP A O 1
ATOM 2181 N N . TYR A 1 268 ? 7.043 31.516 20.703 1 71.62 268 TYR A N 1
ATOM 2182 C CA . TYR A 1 268 ? 6.598 30.156 20.406 1 71.62 268 TYR A CA 1
ATOM 2183 C C . TYR A 1 268 ? 6.543 29.922 18.891 1 71.62 268 TYR A C 1
ATOM 2185 O O . TYR A 1 268 ? 6.812 28.828 18.422 1 71.62 268 TYR A O 1
ATOM 2193 N N . THR A 1 269 ? 6.195 30.938 18.141 1 65.5 269 THR A N 1
ATOM 2194 C CA . THR A 1 269 ? 5.941 30.781 16.719 1 65.5 269 THR A CA 1
ATOM 2195 C C . THR A 1 269 ? 7.227 30.984 15.922 1 65.5 269 THR A C 1
ATOM 2197 O O . THR A 1 269 ? 7.301 30.609 14.75 1 65.5 269 THR A O 1
ATOM 2200 N N . ARG A 1 270 ? 8.156 31.703 16.562 1 60.75 270 ARG A N 1
ATOM 2201 C CA . ARG A 1 270 ? 9.406 31.953 15.859 1 60.75 270 ARG A CA 1
ATOM 2202 C C . ARG A 1 270 ? 10.133 30.656 15.531 1 60.75 270 ARG A C 1
ATOM 2204 O O . ARG A 1 270 ? 10.656 29.984 16.422 1 60.75 270 ARG A O 1
ATOM 2211 N N . ILE A 1 271 ? 9.891 30.172 14.273 1 57.59 271 ILE A N 1
ATOM 2212 C CA . ILE A 1 271 ? 10.586 28.984 13.812 1 57.59 271 ILE A CA 1
ATOM 2213 C C . ILE A 1 271 ? 11.805 29.391 12.984 1 57.59 271 ILE A C 1
ATOM 2215 O O . ILE A 1 271 ? 11.672 29.859 11.852 1 57.59 271 ILE A O 1
ATOM 2219 N N . THR A 1 272 ? 12.812 29.812 13.578 1 61.44 272 THR A N 1
ATOM 2220 C CA . THR A 1 272 ? 14.055 30.125 12.883 1 61.44 272 THR A CA 1
ATOM 2221 C C . THR A 1 272 ? 15.07 29 13.062 1 61.44 272 THR A C 1
ATOM 2223 O O . THR A 1 272 ? 15 28.234 14.031 1 61.44 272 THR A O 1
ATOM 2226 N N . LYS A 1 273 ? 15.914 28.734 11.961 1 76.69 273 LYS A N 1
ATOM 2227 C CA . LYS A 1 273 ? 17.016 27.781 12.078 1 76.69 273 LYS A CA 1
ATOM 2228 C C . LYS A 1 273 ? 17.906 28.109 13.273 1 76.69 273 LYS A C 1
ATOM 2230 O O . LYS A 1 273 ? 18.109 29.281 13.602 1 76.69 273 LYS A O 1
ATOM 2235 N N . LEU A 1 274 ? 18.344 27.109 13.93 1 82.06 274 LEU A N 1
ATOM 2236 C CA . LEU A 1 274 ? 19.266 27.266 15.055 1 82.06 274 LEU A CA 1
ATOM 2237 C C . LEU A 1 274 ? 20.562 27.938 14.609 1 82.06 274 LEU A C 1
ATOM 2239 O O . LEU A 1 274 ? 21.188 27.5 13.641 1 82.06 274 LEU A O 1
ATOM 2243 N N . ASN A 1 275 ? 20.797 29.094 15.094 1 88.06 275 ASN A N 1
ATOM 2244 C CA . ASN A 1 275 ? 22.078 29.766 14.883 1 88.06 275 ASN A CA 1
ATOM 2245 C C . ASN A 1 275 ? 22.969 29.656 16.109 1 88.06 275 ASN A C 1
ATOM 2247 O O . ASN A 1 275 ? 22.922 30.516 17 1 88.06 275 ASN A O 1
ATOM 2251 N N . LYS A 1 276 ? 23.906 28.688 16.062 1 92.94 276 LYS A N 1
ATOM 2252 C CA . LYS A 1 276 ? 24.719 28.422 17.25 1 92.94 276 LYS A CA 1
ATOM 2253 C C . LYS A 1 276 ? 25.953 29.312 17.281 1 92.94 276 LYS A C 1
ATOM 2255 O O . LYS A 1 276 ? 26.547 29.609 16.25 1 92.94 276 LYS A O 1
ATOM 2260 N N . GLU A 1 277 ? 26.203 29.844 18.391 1 94 277 GLU A N 1
ATOM 2261 C CA . GLU A 1 277 ? 27.422 30.594 18.656 1 94 277 GLU A CA 1
ATOM 2262 C C . GLU A 1 277 ? 27.984 30.266 20.031 1 94 277 GLU A C 1
ATOM 2264 O O . GLU A 1 277 ? 27.281 29.719 20.891 1 94 277 GLU A O 1
ATOM 2269 N N . GLU A 1 278 ? 29.312 30.562 20.172 1 95.62 278 GLU A N 1
ATOM 2270 C CA . GLU A 1 278 ? 29.953 30.344 21.469 1 95.62 278 GLU A CA 1
ATOM 2271 C C . GLU A 1 278 ? 29.781 31.562 22.391 1 95.62 278 GLU A C 1
ATOM 2273 O O . GLU A 1 278 ? 29.969 32.688 21.953 1 95.62 278 GLU A O 1
ATOM 2278 N N . PHE A 1 279 ? 29.359 31.344 23.562 1 95.31 279 PHE A N 1
ATOM 2279 C CA . PHE A 1 279 ? 29.203 32.406 24.547 1 95.31 279 PHE A CA 1
ATOM 2280 C C . PHE A 1 279 ? 29.312 31.859 25.969 1 95.31 279 PHE A C 1
ATOM 2282 O O . PHE A 1 279 ? 29.281 30.641 26.172 1 95.31 279 PHE A O 1
ATOM 2289 N N . ILE A 1 280 ? 29.547 32.781 26.875 1 96.19 280 ILE A N 1
ATOM 2290 C CA . ILE A 1 280 ? 29.594 32.438 28.281 1 96.19 280 ILE A CA 1
ATOM 2291 C C . ILE A 1 280 ? 28.188 32.344 28.844 1 96.19 280 ILE A C 1
ATOM 2293 O O . ILE A 1 280 ? 27.391 33.281 28.688 1 96.19 280 ILE A O 1
ATOM 2297 N N . PHE A 1 281 ? 27.906 31.266 29.562 1 96.19 281 PHE A N 1
ATOM 2298 C CA . PHE A 1 281 ? 26.531 30.984 29.969 1 96.19 281 PHE A CA 1
ATOM 2299 C C . PHE A 1 281 ? 26.016 32.062 30.906 1 96.19 281 PHE A C 1
ATOM 2301 O O . PHE A 1 281 ? 24.844 32.438 30.812 1 96.19 281 PHE A O 1
ATOM 2308 N N . SER A 1 282 ? 26.844 32.594 31.734 1 95.19 282 SER A N 1
ATOM 2309 C CA . SER A 1 282 ? 26.438 33.594 32.719 1 95.19 282 SER A CA 1
ATOM 2310 C C . SER A 1 282 ? 25.906 34.844 32.031 1 95.19 282 SER A C 1
ATOM 2312 O O . SER A 1 282 ? 25.094 35.562 32.594 1 95.19 282 SER A O 1
ATOM 2314 N N . GLU A 1 283 ? 26.281 35.062 30.844 1 94.62 283 GLU A N 1
ATOM 2315 C CA . GLU A 1 283 ? 25.828 36.219 30.094 1 94.62 283 GLU A CA 1
ATOM 2316 C C . GLU A 1 283 ? 24.328 36.188 29.844 1 94.62 283 GLU A C 1
ATOM 2318 O O . GLU A 1 283 ? 23.641 37.188 30.016 1 94.62 283 GLU A O 1
ATOM 2323 N N . ILE A 1 284 ? 23.875 35 29.516 1 94.38 284 ILE A N 1
ATOM 2324 C CA . ILE A 1 284 ? 22.469 34.906 29.172 1 94.38 284 ILE A CA 1
ATOM 2325 C C . ILE A 1 284 ? 21.625 34.875 30.438 1 94.38 284 ILE A C 1
ATOM 2327 O O . ILE A 1 284 ? 20.484 35.375 30.469 1 94.38 284 ILE A O 1
ATOM 2331 N N . VAL A 1 285 ? 22.172 34.375 31.5 1 95.44 285 VAL A N 1
ATOM 2332 C CA . VAL A 1 285 ? 21.453 34.375 32.781 1 95.44 285 VAL A CA 1
ATOM 2333 C C . VAL A 1 285 ? 21.266 35.812 33.281 1 95.44 285 VAL A C 1
ATOM 2335 O O . VAL A 1 285 ? 20.156 36.219 33.656 1 95.44 285 VAL A O 1
ATOM 2338 N N . GLN A 1 286 ? 22.344 36.531 33.219 1 94 286 GLN A N 1
ATOM 2339 C CA . GLN A 1 286 ? 22.281 37.938 33.656 1 94 286 GLN A CA 1
ATOM 2340 C C . GLN A 1 286 ? 21.328 38.75 32.812 1 94 286 GLN A C 1
ATOM 2342 O O . GLN A 1 286 ? 20.531 39.531 33.312 1 94 286 GLN A O 1
ATOM 2347 N N . LYS A 1 287 ? 21.453 38.562 31.594 1 92.81 287 LYS A N 1
ATOM 2348 C CA . LYS A 1 287 ? 20.594 39.281 30.672 1 92.81 287 LYS A CA 1
ATOM 2349 C C . LYS A 1 287 ? 19.125 38.938 30.922 1 92.81 287 LYS A C 1
ATOM 2351 O O . LYS A 1 287 ? 18.266 39.812 30.859 1 92.81 287 LYS A O 1
ATOM 2356 N N . SER A 1 288 ? 18.828 37.719 31.141 1 93.06 288 SER A N 1
ATOM 2357 C CA . SER A 1 288 ? 17.469 37.281 31.422 1 93.06 288 SER A CA 1
ATOM 2358 C C . SER A 1 288 ? 16.938 37.906 32.688 1 93.06 288 SER A C 1
ATOM 2360 O O . SER A 1 288 ? 15.766 38.281 32.781 1 93.06 288 SER A O 1
ATOM 2362 N N . LEU A 1 289 ? 17.75 38.031 33.656 1 92.06 289 LEU A N 1
ATOM 2363 C CA . LEU A 1 289 ? 17.359 38.625 34.938 1 92.06 289 LEU A CA 1
ATOM 2364 C C . LEU A 1 289 ? 17.078 40.125 34.781 1 92.06 289 LEU A C 1
ATOM 2366 O O . LEU A 1 289 ? 16.188 40.656 35.438 1 92.06 289 LEU A O 1
ATOM 2370 N N . ASP A 1 290 ? 17.812 40.719 33.875 1 87.5 290 ASP A N 1
ATOM 2371 C CA . ASP A 1 290 ? 17.641 42.125 33.625 1 87.5 290 ASP A CA 1
ATOM 2372 C C . ASP A 1 290 ? 16.328 42.406 32.906 1 87.5 290 ASP A C 1
ATOM 2374 O O . ASP A 1 290 ? 15.773 43.531 33.031 1 87.5 290 ASP A O 1
ATOM 2378 N N . GLU A 1 291 ? 15.898 41.438 32.25 1 79.5 291 GLU A N 1
ATOM 2379 C CA . GLU A 1 291 ? 14.703 41.625 31.422 1 79.5 291 GLU A CA 1
ATOM 2380 C C . GLU A 1 291 ? 13.438 41.375 32.219 1 79.5 291 GLU A C 1
ATOM 2382 O O . GLU A 1 291 ? 12.336 41.719 31.797 1 79.5 291 GLU A O 1
ATOM 2387 N N . VAL A 1 292 ? 13.586 40.75 33.312 1 80.12 292 VAL A N 1
ATOM 2388 C CA . VAL A 1 292 ? 12.422 40.406 34.125 1 80.12 292 VAL A CA 1
ATOM 2389 C C . VAL A 1 292 ? 12.359 41.281 35.375 1 80.12 292 VAL A C 1
ATOM 2391 O O . VAL A 1 292 ? 13.391 41.594 35.969 1 80.12 292 VAL A O 1
ATOM 2394 N N . ASP A 1 293 ? 11.141 41.719 35.688 1 79.12 293 ASP A N 1
ATOM 2395 C CA . ASP A 1 293 ? 10.953 42.469 36.938 1 79.12 293 ASP A CA 1
ATOM 2396 C C . ASP A 1 293 ? 10.906 41.531 38.125 1 79.12 293 ASP A C 1
ATOM 2398 O O . ASP A 1 293 ? 9.883 40.875 38.375 1 79.12 293 ASP A O 1
ATOM 2402 N N . VAL A 1 294 ? 12.031 41.5 38.875 1 85.5 294 VAL A N 1
ATOM 2403 C CA . VAL A 1 294 ? 12.109 40.594 40.062 1 85.5 294 VAL A CA 1
ATOM 2404 C C . VAL A 1 294 ? 11.641 41.344 41.281 1 85.5 294 VAL A C 1
ATOM 2406 O O . VAL A 1 294 ? 12.148 42.438 41.625 1 85.5 294 VAL A O 1
ATOM 2409 N N . PRO A 1 295 ? 10.633 40.75 41.906 1 88.25 295 PRO A N 1
ATOM 2410 C CA . PRO A 1 295 ? 10.219 41.375 43.188 1 88.25 295 PRO A CA 1
ATOM 2411 C C . PRO A 1 295 ? 11.352 41.469 44.188 1 88.25 295 PRO A C 1
ATOM 2413 O O . PRO A 1 295 ? 12.203 40.562 44.25 1 88.25 295 PRO A O 1
ATOM 2416 N N . ASN A 1 296 ? 11.289 42.5 45.031 1 87.31 296 ASN A N 1
ATOM 2417 C CA . ASN A 1 296 ? 12.375 42.844 45.969 1 87.31 296 ASN A CA 1
ATOM 2418 C C . ASN A 1 296 ? 12.57 41.75 47 1 87.31 296 ASN A C 1
ATOM 2420 O O . ASN A 1 296 ? 13.672 41.531 47.5 1 87.31 296 ASN A O 1
ATOM 2424 N N . GLN A 1 297 ? 11.617 41.031 47.375 1 93.44 297 GLN A N 1
ATOM 2425 C CA . GLN A 1 297 ? 11.703 40.094 48.438 1 93.44 297 GLN A CA 1
ATOM 2426 C C . GLN A 1 297 ? 12.055 38.688 47.938 1 93.44 297 GLN A C 1
ATOM 2428 O O . GLN A 1 297 ? 12.016 37.719 48.688 1 93.44 297 GLN A O 1
ATOM 2433 N N . ILE A 1 298 ? 12.375 38.562 46.688 1 94.38 298 ILE A N 1
ATOM 2434 C CA . ILE A 1 298 ? 12.82 37.312 46.125 1 94.38 298 ILE A CA 1
ATOM 2435 C C . ILE A 1 298 ? 14.352 37.25 46.125 1 94.38 298 ILE A C 1
ATOM 2437 O O . ILE A 1 298 ? 15.008 38.156 45.594 1 94.38 298 ILE A O 1
ATOM 2441 N N . ILE A 1 299 ? 14.93 36.219 46.781 1 95.69 299 ILE A N 1
ATOM 2442 C CA . ILE A 1 299 ? 16.375 36.062 46.812 1 95.69 299 ILE A CA 1
ATOM 2443 C C . ILE A 1 299 ? 16.828 35.094 45.719 1 95.69 299 ILE A C 1
ATOM 2445 O O . ILE A 1 299 ? 16.344 33.969 45.625 1 95.69 299 ILE A O 1
ATOM 2449 N N . ILE A 1 300 ? 17.719 35.625 44.875 1 96.06 300 ILE A N 1
ATOM 2450 C CA . ILE A 1 300 ? 18.203 34.812 43.75 1 96.06 300 ILE A CA 1
ATOM 2451 C C . ILE A 1 300 ? 19.656 34.375 44 1 96.06 300 ILE A C 1
ATOM 2453 O O . ILE A 1 300 ? 20.5 35.219 44.344 1 96.06 300 ILE A O 1
ATOM 2457 N N . THR A 1 301 ? 19.969 33.062 43.938 1 96.44 301 THR A N 1
ATOM 2458 C CA . THR A 1 301 ? 21.328 32.531 44.031 1 96.44 301 THR A CA 1
ATOM 2459 C C . THR A 1 301 ? 21.828 32.094 42.656 1 96.44 301 THR A C 1
ATOM 2461 O O . THR A 1 301 ? 21.219 31.219 42.031 1 96.44 301 THR A O 1
ATOM 2464 N N . LEU A 1 302 ? 22.875 32.656 42.188 1 96.38 302 LEU A N 1
ATOM 2465 C CA . LEU A 1 302 ? 23.438 32.344 40.875 1 96.38 302 LEU A CA 1
ATOM 2466 C C . LEU A 1 302 ? 24.359 31.141 40.938 1 96.38 302 LEU A C 1
ATOM 2468 O O . LEU A 1 302 ? 24.844 30.781 42 1 96.38 302 LEU A O 1
ATOM 2472 N N . PRO A 1 303 ? 24.594 30.547 39.781 1 95.5 303 PRO A N 1
ATOM 2473 C CA . PRO A 1 303 ? 25.5 29.391 39.75 1 95.5 303 PRO A CA 1
ATOM 2474 C C . PRO A 1 303 ? 26.938 29.766 40.156 1 95.5 303 PRO A C 1
ATOM 2476 O O . PRO A 1 303 ? 27.422 30.844 39.844 1 95.5 303 PRO A O 1
ATOM 2479 N N . LEU A 1 304 ? 27.547 28.781 40.781 1 92 304 LEU A N 1
ATOM 2480 C CA . LEU A 1 304 ? 28.938 28.984 41.188 1 92 304 LEU A CA 1
ATOM 2481 C C . LEU A 1 304 ? 29.875 28.766 40 1 92 304 LEU A C 1
ATOM 2483 O O . LEU A 1 304 ? 30.906 29.438 39.906 1 92 304 LEU A O 1
ATOM 2487 N N . ASN A 1 305 ? 29.516 27.844 39.125 1 94 305 ASN A N 1
ATOM 2488 C CA . ASN A 1 305 ? 30.312 27.516 37.969 1 94 305 ASN A CA 1
ATOM 2489 C C . ASN A 1 305 ? 29.797 28.219 36.719 1 94 305 ASN A C 1
ATOM 2491 O O . ASN A 1 305 ? 28.641 28.625 36.656 1 94 305 ASN A O 1
ATOM 2495 N N . ASP A 1 306 ? 30.688 28.469 35.75 1 95.31 306 ASP A N 1
ATOM 2496 C CA . ASP A 1 306 ? 30.344 29.016 34.469 1 95.31 306 ASP A CA 1
ATOM 2497 C C . ASP A 1 306 ? 31.094 28.312 33.344 1 95.31 306 ASP A C 1
ATOM 2499 O O . ASP A 1 306 ? 32.188 27.781 33.562 1 95.31 306 ASP A O 1
ATOM 2503 N N . TYR A 1 307 ? 30.422 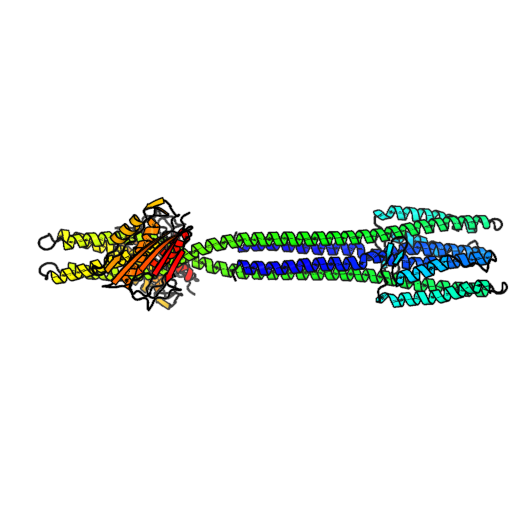28.156 32.188 1 95.94 307 TYR A N 1
ATOM 2504 C CA . TYR A 1 307 ? 31.031 27.453 31.078 1 95.94 307 TYR A CA 1
ATOM 2505 C C . TYR A 1 307 ? 30.766 28.188 29.766 1 95.94 307 TYR A C 1
ATOM 2507 O O . TYR A 1 307 ? 29.781 28.922 29.641 1 95.94 307 TYR A O 1
ATOM 2515 N N . LYS A 1 308 ? 31.719 27.953 28.812 1 96.25 308 LYS A N 1
ATOM 2516 C CA . LYS A 1 308 ? 31.484 28.359 27.438 1 96.25 308 LYS A CA 1
ATOM 2517 C C . LYS A 1 308 ? 30.625 27.328 26.703 1 96.25 308 LYS A C 1
ATOM 2519 O O . LYS A 1 308 ? 30.969 26.141 26.672 1 96.25 308 LYS A O 1
ATOM 2524 N N . ILE A 1 309 ? 29.469 27.812 26.188 1 94.94 309 ILE A N 1
ATOM 2525 C CA . ILE A 1 309 ? 28.531 26.875 25.547 1 94.94 309 ILE A CA 1
ATOM 2526 C C . ILE A 1 309 ? 28.359 27.25 24.078 1 94.94 309 ILE A C 1
ATOM 2528 O O . ILE A 1 309 ? 28.422 28.438 23.719 1 94.94 309 ILE A O 1
ATOM 2532 N N . ASN A 1 310 ? 28.25 26.188 23.266 1 95.38 310 ASN A N 1
ATOM 2533 C CA . ASN A 1 310 ? 27.922 26.375 21.859 1 95.38 310 ASN A CA 1
ATOM 2534 C C . ASN A 1 310 ? 26.438 26.109 21.594 1 95.38 310 ASN A C 1
ATOM 2536 O O . ASN A 1 310 ? 26.031 24.953 21.469 1 95.38 310 ASN A O 1
ATOM 2540 N N . ALA A 1 311 ? 25.672 27.141 21.516 1 95.06 311 ALA A N 1
ATOM 2541 C CA . ALA A 1 311 ? 24.234 27.047 21.312 1 95.06 311 ALA A CA 1
ATOM 2542 C C . ALA A 1 311 ? 23.672 28.344 20.719 1 95.06 311 ALA A C 1
ATOM 2544 O O . ALA A 1 311 ? 24.438 29.281 20.438 1 95.06 311 ALA A O 1
ATOM 2545 N N . ASP A 1 312 ? 22.422 28.297 20.375 1 94.44 312 ASP A N 1
ATOM 2546 C CA . ASP A 1 312 ? 21.75 29.531 19.953 1 94.44 312 ASP A CA 1
ATOM 2547 C C . ASP A 1 312 ? 21.484 30.438 21.141 1 94.44 312 ASP A C 1
ATOM 2549 O O . ASP A 1 312 ? 20.625 30.156 21.984 1 94.44 312 ASP A O 1
ATOM 2553 N N . LYS A 1 313 ? 22.188 31.531 21.172 1 93.69 313 LYS A N 1
ATOM 2554 C CA . LYS A 1 313 ? 22.203 32.438 22.312 1 93.69 313 LYS A CA 1
ATOM 2555 C C . LYS A 1 313 ? 20.828 33.031 22.562 1 93.69 313 LYS A C 1
ATOM 2557 O O . LYS A 1 313 ? 20.344 33.062 23.688 1 93.69 313 LYS A O 1
ATOM 2562 N N . ILE A 1 314 ? 20.188 33.438 21.562 1 88.94 314 ILE A N 1
ATOM 2563 C CA . ILE A 1 314 ? 18.906 34.125 21.672 1 88.94 314 ILE A CA 1
ATOM 2564 C C . ILE A 1 314 ? 17.828 33.125 22.125 1 88.94 314 ILE A C 1
ATOM 2566 O O . ILE A 1 314 ? 17.031 33.438 23.016 1 88.94 314 ILE A O 1
ATOM 2570 N N . LYS A 1 315 ? 17.875 31.969 21.547 1 90.5 315 LYS A N 1
ATOM 2571 C CA . LYS A 1 315 ? 16.859 30.984 21.906 1 90.5 315 LYS A CA 1
ATOM 2572 C C . LYS A 1 315 ? 17.047 30.484 23.328 1 90.5 315 LYS A C 1
ATOM 2574 O O . LYS A 1 315 ? 16.078 30.312 24.062 1 90.5 315 LYS A O 1
ATOM 2579 N N . LEU A 1 316 ? 18.25 30.312 23.688 1 94.31 316 LEU A N 1
ATOM 2580 C CA . LEU A 1 316 ? 18.5 29.828 25.047 1 94.31 316 LEU A CA 1
ATOM 2581 C C . LEU A 1 316 ? 18.156 30.891 26.078 1 94.31 316 LEU A C 1
ATOM 2583 O O . LEU A 1 316 ? 17.672 30.562 27.172 1 94.31 316 LEU A O 1
ATOM 2587 N N . GLN A 1 317 ? 18.406 32.125 25.766 1 92.81 317 GLN A N 1
ATOM 2588 C CA . GLN A 1 317 ? 18.016 33.219 26.641 1 92.81 317 GLN A CA 1
ATOM 2589 C C . GLN A 1 317 ? 16.5 33.219 26.875 1 92.81 317 GLN A C 1
ATOM 2591 O O . GLN A 1 317 ? 16.047 33.5 27.984 1 92.81 317 GLN A O 1
ATOM 2596 N N . THR A 1 318 ? 15.789 32.969 25.797 1 89.56 318 THR A N 1
ATOM 2597 C CA . THR A 1 318 ? 14.336 32.875 25.906 1 89.56 318 THR A CA 1
ATOM 2598 C C . THR A 1 318 ? 13.938 31.781 26.891 1 89.56 318 THR A C 1
ATOM 2600 O O . THR A 1 318 ? 13.031 31.984 27.719 1 89.56 318 THR A O 1
ATOM 2603 N N . VAL A 1 319 ? 14.656 30.672 26.828 1 94.44 319 VAL A N 1
ATOM 2604 C CA . VAL A 1 319 ? 14.359 29.547 27.719 1 94.44 319 VAL A CA 1
ATOM 2605 C C . VAL A 1 319 ? 14.594 29.984 29.172 1 94.44 319 VAL A C 1
ATOM 2607 O O . VAL A 1 319 ? 13.727 29.797 30.031 1 94.44 319 VAL A O 1
ATOM 2610 N N . ILE A 1 320 ? 15.711 30.625 29.406 1 95.31 320 ILE A N 1
ATOM 2611 C CA . ILE A 1 320 ? 16.078 31.016 30.75 1 95.31 320 ILE A CA 1
ATOM 2612 C C . ILE A 1 320 ? 15.102 32.062 31.266 1 95.31 320 ILE A C 1
ATOM 2614 O O . ILE A 1 320 ? 14.641 32 32.406 1 95.31 320 ILE A O 1
ATOM 2618 N N . SER A 1 321 ? 14.766 33 30.453 1 92.5 321 SER A N 1
ATOM 2619 C CA . SER A 1 321 ? 13.82 34.031 30.828 1 92.5 321 SER A CA 1
ATOM 2620 C C . SER A 1 321 ? 12.461 33.438 31.203 1 92.5 321 SER A C 1
ATOM 2622 O O . SER A 1 321 ? 11.852 33.875 32.188 1 92.5 321 SER A O 1
ATOM 2624 N N . ASN A 1 322 ? 12.047 32.5 30.453 1 90.31 322 ASN A N 1
ATOM 2625 C CA . ASN A 1 322 ? 10.758 31.891 30.703 1 90.31 322 ASN A CA 1
ATOM 2626 C C . ASN A 1 322 ? 10.75 31.125 32.031 1 90.31 322 ASN A C 1
ATOM 2628 O O . ASN A 1 322 ? 9.773 31.172 32.781 1 90.31 322 ASN A O 1
ATOM 2632 N N . LEU A 1 323 ? 11.836 30.484 32.25 1 94.75 323 LEU A N 1
ATOM 2633 C CA . LEU A 1 323 ? 11.93 29.719 33.469 1 94.75 323 LEU A CA 1
ATOM 2634 C C . LEU A 1 323 ? 11.969 30.641 34.688 1 94.75 323 LEU A C 1
ATOM 2636 O O . LEU A 1 323 ? 11.344 30.359 35.719 1 94.75 323 LEU A O 1
ATOM 2640 N N . ILE A 1 324 ? 12.688 31.734 34.562 1 93.94 324 ILE A N 1
ATOM 2641 C CA . ILE A 1 324 ? 12.75 32.719 35.656 1 93.94 324 ILE A CA 1
ATOM 2642 C C . ILE A 1 324 ? 11.359 33.281 35.906 1 93.94 324 ILE A C 1
ATOM 2644 O O . ILE A 1 324 ? 10.914 33.375 37.031 1 93.94 324 ILE A O 1
ATOM 2648 N N . LYS A 1 325 ? 10.703 33.656 34.844 1 88.56 325 LYS A N 1
ATOM 2649 C CA . LYS A 1 325 ? 9.359 34.219 34.969 1 88.56 325 LYS A CA 1
ATOM 2650 C C . LYS A 1 325 ? 8.406 33.219 35.625 1 88.56 325 LYS A C 1
ATOM 2652 O O . LYS A 1 325 ? 7.59 33.594 36.469 1 88.56 325 LYS A O 1
ATOM 2657 N N . ASN A 1 326 ? 8.523 32.062 35.219 1 88.62 326 ASN A N 1
ATOM 2658 C CA . ASN A 1 326 ? 7.688 31.016 35.781 1 88.62 326 ASN A CA 1
ATOM 2659 C C . ASN A 1 326 ? 7.918 30.875 37.281 1 88.62 326 ASN A C 1
ATOM 2661 O O . ASN A 1 326 ? 6.969 30.719 38.062 1 88.62 326 ASN A O 1
ATOM 2665 N N . SER A 1 327 ? 9.188 30.938 37.656 1 92.69 327 SER A N 1
ATOM 2666 C CA . SER A 1 327 ? 9.547 30.844 39.062 1 92.69 327 SER A CA 1
ATOM 2667 C C . SER A 1 327 ? 8.977 32.031 39.844 1 92.69 327 SER A C 1
ATOM 2669 O O . SER A 1 327 ? 8.406 31.828 40.938 1 92.69 327 SER A O 1
ATOM 2671 N N . ILE A 1 328 ? 9.094 33.156 39.312 1 90.38 328 ILE A N 1
ATOM 2672 C CA . ILE A 1 328 ? 8.609 34.375 40 1 90.38 328 ILE A CA 1
ATOM 2673 C C . ILE A 1 328 ? 7.098 34.281 40.156 1 90.38 328 ILE A C 1
ATOM 2675 O O . ILE A 1 328 ? 6.574 34.594 41.25 1 90.38 328 ILE A O 1
ATOM 2679 N N . ASP A 1 329 ? 6.453 33.875 39.094 1 86 329 ASP A N 1
ATOM 2680 C CA . ASP A 1 329 ? 4.996 33.781 39.125 1 86 329 ASP A CA 1
ATOM 2681 C C . ASP A 1 329 ? 4.539 32.781 40.188 1 86 329 ASP A C 1
ATOM 2683 O O . ASP A 1 329 ? 3.521 32.969 40.844 1 86 329 ASP A O 1
ATOM 2687 N N . ALA A 1 330 ? 5.227 31.703 40.25 1 87.75 330 ALA A N 1
ATOM 2688 C CA . ALA A 1 330 ? 4.875 30.641 41.188 1 87.75 330 ALA A CA 1
ATOM 2689 C C . ALA A 1 330 ? 5.129 31.062 42.625 1 87.75 330 ALA A C 1
ATOM 2691 O O . ALA A 1 330 ? 4.402 30.656 43.531 1 87.75 330 ALA A O 1
ATOM 2692 N N . ILE A 1 331 ? 6.164 31.859 42.844 1 88.81 331 ILE A N 1
ATOM 2693 C CA . ILE A 1 331 ? 6.57 32.281 44.188 1 88.81 331 ILE A CA 1
ATOM 2694 C C . ILE A 1 331 ? 5.617 33.375 44.688 1 88.81 331 ILE A C 1
ATOM 2696 O O . ILE A 1 331 ? 5.207 33.344 45.844 1 88.81 331 ILE A O 1
ATOM 2700 N N . GLY A 1 332 ? 5.258 34.375 43.812 1 83.88 332 GLY A N 1
ATOM 2701 C CA . GLY A 1 332 ? 4.469 35.5 44.219 1 83.88 332 GLY A CA 1
ATOM 2702 C C . GLY A 1 332 ? 5.305 36.656 44.781 1 83.88 332 GLY A C 1
ATOM 2703 O O . GLY A 1 332 ? 6.133 37.219 44.062 1 83.88 332 GLY A O 1
ATOM 2704 N N . ASP A 1 333 ? 5.203 36.906 46.094 1 85.25 333 ASP A N 1
ATOM 2705 C CA . ASP A 1 333 ? 5.824 38.094 46.656 1 85.25 333 ASP A CA 1
ATOM 2706 C C . ASP A 1 333 ? 7.156 37.75 47.312 1 85.25 333 ASP A C 1
ATOM 2708 O O . ASP A 1 333 ? 8.148 38.469 47.125 1 85.25 333 ASP A O 1
ATOM 2712 N N . LYS A 1 334 ? 7.254 36.75 48.094 1 91.25 334 LYS A N 1
ATOM 2713 C CA . LYS A 1 334 ? 8.445 36.438 48.875 1 91.25 334 LYS A CA 1
ATOM 2714 C C . LYS A 1 334 ? 8.844 34.969 48.656 1 91.25 334 LYS A C 1
ATOM 2716 O O . LYS A 1 334 ? 7.996 34.062 48.719 1 91.25 334 LYS A O 1
ATOM 2721 N N . GLY A 1 335 ? 10.164 34.781 48.312 1 94.38 335 GLY A N 1
ATOM 2722 C CA . GLY A 1 335 ? 10.664 33.438 48.125 1 94.38 335 GLY A CA 1
ATOM 2723 C C . GLY A 1 335 ? 12.086 33.375 47.625 1 94.38 335 GLY A C 1
ATOM 2724 O O . GLY A 1 335 ? 12.859 34.312 47.812 1 94.38 335 GLY A O 1
ATOM 2725 N N . THR A 1 336 ? 12.516 32.156 47.156 1 96.12 336 THR A N 1
ATOM 2726 C CA . THR A 1 336 ? 13.891 31.969 46.719 1 96.12 336 THR A CA 1
ATOM 2727 C C . THR A 1 336 ? 13.938 31.281 45.375 1 96.12 336 THR A C 1
ATOM 2729 O O . THR A 1 336 ? 13.078 30.453 45.062 1 96.12 336 THR A O 1
ATOM 2732 N N . ILE A 1 337 ? 14.883 31.688 44.562 1 96.94 337 ILE A N 1
ATOM 2733 C CA . ILE A 1 337 ? 15.242 31.047 43.312 1 96.94 337 ILE A CA 1
ATOM 2734 C C . ILE A 1 337 ? 16.719 30.641 43.375 1 96.94 337 ILE A C 1
ATOM 2736 O O . ILE A 1 337 ? 17.594 31.484 43.562 1 96.94 337 ILE A O 1
ATOM 2740 N N . ILE A 1 338 ? 16.984 29.344 43.188 1 97.44 338 ILE A N 1
ATOM 2741 C CA . ILE A 1 338 ? 18.359 28.844 43.188 1 97.44 338 ILE A CA 1
ATOM 2742 C C . ILE A 1 338 ? 18.719 28.312 41.812 1 97.44 338 ILE A C 1
ATOM 2744 O O . ILE A 1 338 ? 18.016 27.438 41.281 1 97.44 338 ILE A O 1
ATOM 2748 N N . MET A 1 339 ? 19.75 28.875 41.25 1 97.75 339 MET A N 1
ATOM 2749 C CA . MET A 1 339 ? 20.234 28.406 39.969 1 97.75 339 MET A CA 1
ATOM 2750 C C . MET A 1 339 ? 21.578 27.672 40.125 1 97.75 339 MET A C 1
ATOM 2752 O O . MET A 1 339 ? 22.406 28.047 40.938 1 97.75 339 MET A O 1
ATOM 2756 N N . ASP A 1 340 ? 21.719 26.625 39.344 1 97.12 340 ASP A N 1
ATOM 2757 C CA . ASP A 1 340 ? 22.953 25.844 39.375 1 97.12 340 ASP A CA 1
ATOM 2758 C C . ASP A 1 340 ? 23.359 25.422 37.969 1 97.12 340 ASP A C 1
ATOM 2760 O O . ASP A 1 340 ? 22.516 25.266 37.094 1 97.12 340 ASP A O 1
ATOM 2764 N N . LEU A 1 341 ? 24.641 25.375 37.75 1 97.12 341 LEU A N 1
ATOM 2765 C CA . LEU A 1 341 ? 25.203 24.953 36.469 1 97.12 341 LEU A CA 1
ATOM 2766 C C . LEU A 1 341 ? 26.344 23.953 36.656 1 97.12 341 LEU A C 1
ATOM 2768 O O . LEU A 1 341 ? 27.297 24.25 37.375 1 97.12 341 LEU A O 1
ATOM 2772 N N . LYS A 1 342 ? 26.141 22.797 36.062 1 96.62 342 LYS A N 1
ATOM 2773 C CA . LYS A 1 342 ? 27.156 21.75 36.094 1 96.62 342 LYS A CA 1
ATOM 2774 C C . LYS A 1 342 ? 27.406 21.188 34.688 1 96.62 342 LYS A C 1
ATOM 2776 O O . LYS A 1 342 ? 26.734 21.562 33.719 1 96.62 342 LYS A O 1
ATOM 2781 N N . LYS A 1 343 ? 28.484 20.453 34.562 1 95.06 343 LYS A N 1
ATOM 2782 C CA . LYS A 1 343 ? 28.734 19.797 33.281 1 95.06 343 LYS A CA 1
ATOM 2783 C C . LYS A 1 343 ? 29.141 18.344 33.5 1 95.06 343 LYS A C 1
ATOM 2785 O O . LYS A 1 343 ? 29.781 18 34.5 1 95.06 343 LYS A O 1
ATOM 2790 N N . ASN A 1 344 ? 28.562 17.547 32.719 1 93.69 344 ASN A N 1
ATOM 2791 C CA . ASN A 1 344 ? 29.062 16.172 32.594 1 93.69 344 ASN A CA 1
ATOM 2792 C C . ASN A 1 344 ? 29.641 15.898 31.219 1 93.69 344 ASN A C 1
ATOM 2794 O O . ASN A 1 344 ? 29.969 16.828 30.484 1 93.69 344 ASN A O 1
ATOM 2798 N N . ILE A 1 345 ? 29.906 14.664 30.859 1 93.12 345 ILE A N 1
ATOM 2799 C CA . ILE A 1 345 ? 30.609 14.289 29.641 1 93.12 345 ILE A CA 1
ATOM 2800 C C . ILE A 1 345 ? 29.797 14.719 28.422 1 93.12 345 ILE A C 1
ATOM 2802 O O . ILE A 1 345 ? 30.359 15.18 27.422 1 93.12 345 ILE A O 1
ATOM 2806 N N . ASN A 1 346 ? 28.5 14.648 28.531 1 93.88 346 ASN A N 1
ATOM 2807 C CA . ASN A 1 346 ? 27.688 14.828 27.328 1 93.88 346 ASN A CA 1
ATOM 2808 C C . ASN A 1 346 ? 26.906 16.141 27.359 1 93.88 346 ASN A C 1
ATOM 2810 O O . ASN A 1 346 ? 26.5 16.656 26.312 1 93.88 346 ASN A O 1
ATOM 2814 N N . PHE A 1 347 ? 26.688 16.625 28.562 1 96 347 PHE A N 1
ATOM 2815 C CA . PHE A 1 347 ? 25.719 17.703 28.656 1 96 347 PHE A CA 1
ATOM 2816 C C . PHE A 1 347 ? 26.219 18.781 29.625 1 96 347 PHE A C 1
ATOM 2818 O O . PHE A 1 347 ? 26.938 18.484 30.578 1 96 347 PHE A O 1
ATOM 2825 N N . PHE A 1 348 ? 25.906 20.078 29.297 1 96.69 348 PHE A N 1
ATOM 2826 C CA . PHE A 1 348 ? 25.781 21.109 30.328 1 96.69 348 PHE A CA 1
ATOM 2827 C C . PHE A 1 348 ? 24.438 21.016 31.031 1 96.69 348 PHE A C 1
ATOM 2829 O O . PHE A 1 348 ? 23.391 20.906 30.391 1 96.69 348 PHE A O 1
ATOM 2836 N N . ILE A 1 349 ? 24.484 20.922 32.344 1 97.5 349 ILE A N 1
ATOM 2837 C CA . ILE A 1 349 ? 23.266 20.734 33.094 1 97.5 349 ILE A CA 1
ATOM 2838 C C . ILE A 1 349 ? 22.953 22 33.875 1 97.5 349 ILE A C 1
ATOM 2840 O O . ILE A 1 349 ? 23.672 22.344 34.844 1 97.5 349 ILE A O 1
ATOM 2844 N N . PHE A 1 350 ? 21.922 22.719 33.469 1 97.25 350 PHE A N 1
ATOM 2845 C CA . PHE A 1 350 ? 21.453 23.906 34.188 1 97.25 350 PHE A CA 1
ATOM 2846 C C . PHE A 1 350 ? 20.141 23.609 34.938 1 97.25 350 PHE A C 1
ATOM 2848 O O . PHE A 1 350 ? 19.25 22.953 34.375 1 97.25 350 PHE A O 1
ATOM 2855 N N . SER A 1 351 ? 20.062 24.047 36.188 1 97.56 351 SER A N 1
ATOM 2856 C CA . SER A 1 351 ? 18.828 23.828 36.938 1 97.56 351 SER A CA 1
ATOM 2857 C C . SER A 1 351 ? 18.375 25.094 37.625 1 97.56 351 SER A C 1
ATOM 2859 O O . SER A 1 351 ? 19.188 25.938 38.031 1 97.56 351 SER A O 1
ATOM 2861 N N . ILE A 1 352 ? 17.078 25.312 37.688 1 97.31 352 ILE A N 1
ATOM 2862 C CA . ILE A 1 352 ? 16.438 26.406 38.438 1 97.31 352 ILE A CA 1
ATOM 2863 C C . ILE A 1 352 ? 15.43 25.828 39.406 1 97.31 352 ILE A C 1
ATOM 2865 O O . ILE A 1 352 ? 14.508 25.109 39.031 1 97.31 352 ILE A O 1
ATOM 2869 N N . THR A 1 353 ? 15.703 26.031 40.656 1 96.75 353 THR A N 1
ATOM 2870 C CA . THR A 1 353 ? 14.812 25.594 41.75 1 96.75 353 THR A CA 1
ATOM 2871 C C . THR A 1 353 ? 14.133 26.781 42.406 1 96.75 353 THR A C 1
ATOM 2873 O O . THR A 1 353 ? 14.789 27.766 42.75 1 96.75 353 THR A O 1
ATOM 2876 N N . ASP A 1 354 ? 12.805 26.719 42.5 1 94.44 354 ASP A N 1
ATOM 2877 C CA . ASP A 1 354 ? 12.094 27.828 43.125 1 94.44 354 ASP A CA 1
ATOM 2878 C C . ASP A 1 354 ? 11.266 27.344 44.312 1 94.44 354 ASP A C 1
ATOM 2880 O O . ASP A 1 354 ? 11.008 26.141 44.438 1 94.44 354 ASP A O 1
ATOM 2884 N N . SER A 1 355 ? 10.938 28.219 45.25 1 92.44 355 SER A N 1
ATOM 2885 C CA . SER A 1 355 ? 10.188 27.891 46.438 1 92.44 355 SER A CA 1
ATOM 2886 C C . SER A 1 355 ? 8.688 28.078 46.25 1 92.44 355 SER A C 1
ATOM 2888 O O . SER A 1 355 ? 7.93 28.203 47.188 1 92.44 355 SER A O 1
ATOM 2890 N N . GLY A 1 356 ? 8.32 28.203 45 1 89.25 356 GLY A N 1
ATOM 2891 C CA . GLY A 1 356 ? 6.922 28.484 44.688 1 89.25 356 GLY A CA 1
ATOM 2892 C C . GLY A 1 356 ? 6.02 27.281 44.906 1 89.25 356 GLY A C 1
ATOM 2893 O O . GLY A 1 356 ? 6.496 26.172 45.188 1 89.25 356 GLY A O 1
ATOM 2894 N N . ASN A 1 357 ? 4.652 27.547 44.875 1 84 357 ASN A N 1
ATOM 2895 C CA . ASN A 1 357 ? 3.641 26.516 45.062 1 84 357 ASN A CA 1
ATOM 2896 C C . ASN A 1 357 ? 3.525 25.609 43.844 1 84 357 ASN A C 1
ATOM 2898 O O . ASN A 1 357 ? 3.389 26.094 42.719 1 84 357 ASN A O 1
ATOM 2902 N N . SER A 1 358 ? 3.732 24.375 44.062 1 80 358 SER A N 1
ATOM 2903 C CA . SER A 1 358 ? 3.674 23.391 42.969 1 80 358 SER A CA 1
ATOM 2904 C C . SER A 1 358 ? 2.414 22.547 43.062 1 80 358 SER A C 1
ATOM 2906 O O . SER A 1 358 ? 2.287 21.531 42.375 1 80 358 SER A O 1
ATOM 2908 N N . SER A 1 359 ? 1.544 22.906 43.875 1 73.75 359 SER A N 1
ATOM 2909 C CA . SER A 1 359 ? 0.402 22.062 44.188 1 73.75 359 SER A CA 1
ATOM 2910 C C . SER A 1 359 ? -0.477 21.828 42.969 1 73.75 359 SER A C 1
ATOM 2912 O O . SER A 1 359 ? -1.041 20.75 42.781 1 73.75 359 SER A O 1
ATOM 2914 N N . LEU A 1 360 ? -0.617 22.703 42.094 1 74.88 360 LEU A N 1
ATOM 2915 C CA . LEU A 1 360 ? -1.558 22.609 40.969 1 74.88 360 LEU A CA 1
ATOM 2916 C C . LEU A 1 360 ? -0.836 22.234 39.688 1 74.88 360 LEU A C 1
ATOM 2918 O O . LEU A 1 360 ? -1.457 22.156 38.625 1 74.88 360 LEU A O 1
ATOM 2922 N N . MET A 1 361 ? 0.435 21.859 39.906 1 78.19 361 MET A N 1
ATOM 2923 C CA . MET A 1 361 ? 1.224 21.625 38.719 1 78.19 361 MET A CA 1
ATOM 2924 C C . MET A 1 361 ? 1.051 20.188 38.219 1 78.19 361 MET A C 1
ATOM 2926 O O . MET A 1 361 ? 1.119 19.25 39.031 1 78.19 361 MET A O 1
ATOM 2930 N N . ASN A 1 362 ? 0.639 20.047 37.031 1 83.56 362 ASN A N 1
ATOM 2931 C CA . ASN A 1 362 ? 0.648 18.766 36.344 1 83.56 362 ASN A CA 1
ATOM 2932 C C . ASN A 1 362 ? 1.907 18.578 35.5 1 83.56 362 ASN A C 1
ATOM 2934 O O . ASN A 1 362 ? 2.008 19.141 34.406 1 83.56 362 ASN A O 1
ATOM 2938 N N . THR A 1 363 ? 2.795 17.734 35.938 1 85.75 363 THR A N 1
ATOM 2939 C CA . THR A 1 363 ? 4.121 17.594 35.344 1 85.75 363 THR A CA 1
ATOM 2940 C C . THR A 1 363 ? 4.027 16.969 33.969 1 85.75 363 THR A C 1
ATOM 2942 O O . THR A 1 363 ? 4.918 17.156 33.125 1 85.75 363 THR A O 1
ATOM 2945 N N . SER A 1 364 ? 2.975 16.234 33.781 1 83.75 364 SER A N 1
ATOM 2946 C CA . SER A 1 364 ? 2.836 15.555 32.469 1 83.75 364 SER A CA 1
ATOM 2947 C C . SER A 1 364 ? 2.334 16.516 31.406 1 83.75 364 SER A C 1
ATOM 2949 O O . SER A 1 364 ? 2.572 16.312 30.219 1 83.75 364 SER A O 1
ATOM 2951 N N . LYS A 1 365 ? 1.727 17.578 31.812 1 85.69 365 LYS A N 1
ATOM 2952 C CA . LYS A 1 365 ? 1.08 18.453 30.859 1 85.69 365 LYS A CA 1
ATOM 2953 C C . LYS A 1 365 ? 1.756 19.828 30.828 1 85.69 365 LYS A C 1
ATOM 2955 O O . LYS A 1 365 ? 1.477 20.641 29.953 1 85.69 365 LYS A O 1
ATOM 2960 N N . ILE A 1 366 ? 2.693 20.062 31.641 1 87.06 366 ILE A N 1
ATOM 2961 C CA . ILE A 1 366 ? 3.203 21.406 31.906 1 87.06 366 ILE A CA 1
ATOM 2962 C C . ILE A 1 366 ? 3.898 21.938 30.656 1 87.06 366 ILE A C 1
ATOM 2964 O O . ILE A 1 366 ? 3.986 23.156 30.469 1 87.06 366 ILE A O 1
ATOM 2968 N N . PHE A 1 367 ? 4.34 20.969 29.828 1 87.75 367 PHE A N 1
ATOM 2969 C CA . PHE A 1 367 ? 5.051 21.406 28.625 1 87.75 367 PHE A CA 1
ATOM 2970 C C . PHE A 1 367 ? 4.137 21.391 27.406 1 87.75 367 PHE A C 1
ATOM 2972 O O . PHE A 1 367 ? 4.57 21.672 26.297 1 87.75 367 PHE A O 1
ATOM 2979 N N . THR A 1 368 ? 2.932 21.047 27.672 1 79.12 368 THR A N 1
ATOM 2980 C CA . THR A 1 368 ? 1.956 21.031 26.594 1 79.12 368 THR A CA 1
ATOM 2981 C C . THR A 1 368 ? 1.508 22.453 26.266 1 79.12 368 THR A C 1
ATOM 2983 O O . THR A 1 368 ? 1.182 23.234 27.172 1 79.12 368 THR A O 1
ATOM 2986 N N . PRO A 1 369 ? 1.516 22.75 24.984 1 73.31 369 PRO A N 1
ATOM 2987 C CA . PRO A 1 369 ? 1.072 24.094 24.625 1 73.31 369 PRO A CA 1
ATOM 2988 C C . PRO A 1 369 ? -0.312 24.438 25.172 1 73.31 369 PRO A C 1
ATOM 2990 O O . PRO A 1 369 ? -1.204 23.578 25.172 1 73.31 369 PRO A O 1
ATOM 2993 N N . LEU A 1 370 ? -0.411 25.594 25.859 1 70.19 370 LEU A N 1
ATOM 2994 C CA . LEU A 1 370 ? -1.655 26.188 26.328 1 70.19 370 LEU A CA 1
ATOM 2995 C C . LEU A 1 370 ? -2.037 25.641 27.688 1 70.19 370 LEU A C 1
ATOM 2997 O O . LEU A 1 370 ? -3.115 25.953 28.219 1 70.19 370 LEU A O 1
ATOM 3001 N N . TYR A 1 371 ? -1.188 24.906 28.094 1 74.19 371 TYR A N 1
ATOM 3002 C CA . TYR A 1 371 ? -1.455 24.453 29.453 1 74.19 371 TYR A CA 1
ATOM 3003 C C . TYR A 1 371 ? -0.951 25.469 30.469 1 74.19 371 TYR A C 1
ATOM 3005 O O . TYR A 1 371 ? 0.241 25.781 30.5 1 74.19 371 TYR A O 1
ATOM 3013 N N . THR A 1 372 ? -1.846 26.016 31.141 1 74.31 372 THR A N 1
ATOM 3014 C CA . THR A 1 372 ? -1.443 26.922 32.219 1 74.31 372 THR A CA 1
ATOM 3015 C C . THR A 1 372 ? -2.469 26.906 33.344 1 74.31 372 THR A C 1
ATOM 3017 O O . THR A 1 372 ? -3.652 26.656 33.125 1 74.31 372 THR A O 1
ATOM 3020 N N . THR A 1 373 ? -2.01 26.984 34.469 1 73.5 373 THR A N 1
ATOM 3021 C CA . THR A 1 373 ? -2.875 27.109 35.656 1 73.5 373 THR A CA 1
ATOM 3022 C C . THR A 1 373 ? -2.914 28.562 36.125 1 73.5 373 THR A C 1
ATOM 3024 O O . THR A 1 373 ? -3.646 28.891 37.062 1 73.5 373 THR A O 1
ATOM 3027 N N . LYS A 1 374 ? -2.189 29.344 35.469 1 72.56 374 LYS A N 1
ATOM 3028 C CA . LYS A 1 374 ? -2.109 30.75 35.844 1 72.56 374 LYS A CA 1
ATOM 3029 C C . LYS A 1 374 ? -3.254 31.547 35.219 1 72.56 374 LYS A C 1
ATOM 3031 O O . LYS A 1 374 ? -3.758 31.203 34.156 1 72.56 374 LYS A O 1
ATOM 3036 N N . GLN A 1 375 ? -3.709 32.562 35.906 1 62.03 375 GLN A N 1
ATOM 3037 C CA . GLN A 1 375 ? -4.793 33.406 35.406 1 62.03 375 GLN A CA 1
ATOM 3038 C C . GLN A 1 375 ? -4.367 34.188 34.188 1 62.03 375 GLN A C 1
ATOM 3040 O O . GLN A 1 375 ? -5.145 34.375 33.25 1 62.03 375 GLN A O 1
ATOM 3045 N N . GLU A 1 376 ? -3.1 34.656 34.188 1 60.84 376 GLU A N 1
ATOM 3046 C CA . GLU A 1 376 ? -2.672 35.531 33.094 1 60.84 376 GLU A CA 1
ATOM 3047 C C . GLU A 1 376 ? -1.603 34.844 32.25 1 60.84 376 GLU A C 1
ATOM 3049 O O . GLU A 1 376 ? -0.853 35.531 31.531 1 60.84 376 GLU A O 1
ATOM 3054 N N . GLY A 1 377 ? -1.575 33.594 32.25 1 68.56 377 GLY A N 1
ATOM 3055 C CA . GLY A 1 377 ? -0.553 32.875 31.5 1 68.56 377 GLY A CA 1
ATOM 3056 C C . GLY A 1 377 ? -1.05 32.375 30.172 1 68.56 377 GLY A C 1
ATOM 3057 O O . GLY A 1 377 ? -2.242 32.094 30.016 1 68.56 377 GLY A O 1
ATOM 3058 N N . THR A 1 378 ? -0.165 32.344 29.125 1 69.69 378 THR A N 1
ATOM 3059 C CA . THR A 1 378 ? -0.52 31.844 27.812 1 69.69 378 THR A CA 1
ATOM 3060 C C . THR A 1 378 ? -0.336 30.328 27.734 1 69.69 378 THR A C 1
ATOM 3062 O O . THR A 1 378 ? -0.888 29.672 26.844 1 69.69 378 THR A O 1
ATOM 3065 N N . GLY A 1 379 ? 0.423 29.828 28.656 1 77.12 379 GLY A N 1
ATOM 3066 C CA . GLY A 1 379 ? 0.798 28.422 28.609 1 77.12 379 GLY A CA 1
ATOM 3067 C C . GLY A 1 379 ? 1.746 28.094 27.469 1 77.12 379 GLY A C 1
ATOM 3068 O O . GLY A 1 379 ? 1.925 26.922 27.125 1 77.12 379 GLY A O 1
ATOM 3069 N N . LEU A 1 380 ? 2.324 29.062 26.875 1 80.38 380 LEU A N 1
ATOM 3070 C CA . LEU A 1 380 ? 3.223 28.859 25.75 1 80.38 380 LEU A CA 1
ATOM 3071 C C . LEU A 1 380 ? 4.68 28.906 26.188 1 80.38 380 LEU A C 1
ATOM 3073 O O . LEU A 1 380 ? 5.566 28.406 25.5 1 80.38 380 LEU A O 1
ATOM 3077 N N . GLY A 1 381 ? 4.895 29.562 27.391 1 83.88 381 GLY A N 1
ATOM 3078 C CA . GLY A 1 381 ? 6.258 29.75 27.859 1 83.88 381 GLY A CA 1
ATOM 3079 C C . GLY A 1 381 ? 7.031 28.453 28.016 1 83.88 381 GLY A C 1
ATOM 3080 O O . GLY A 1 381 ? 8.07 28.281 27.375 1 83.88 381 GLY A O 1
ATOM 3081 N N . LEU A 1 382 ? 6.43 27.578 28.734 1 89 382 LEU A N 1
ATOM 3082 C CA . LEU A 1 382 ? 7.117 26.312 29 1 89 382 LEU A CA 1
ATOM 3083 C C . LEU A 1 382 ? 7.105 25.406 27.766 1 89 382 LEU A C 1
ATOM 3085 O O . LEU A 1 382 ? 8.031 24.625 27.562 1 89 382 LEU A O 1
ATOM 3089 N N . ALA A 1 383 ? 6.078 25.5 27.031 1 84.94 383 ALA A N 1
ATOM 3090 C CA . ALA A 1 383 ? 6.035 24.75 25.781 1 84.94 383 ALA A CA 1
ATOM 3091 C C . ALA A 1 383 ? 7.164 25.172 24.859 1 84.94 383 ALA A C 1
ATOM 3093 O O . ALA A 1 383 ? 7.777 24.328 24.188 1 84.94 383 ALA A O 1
ATOM 3094 N N . SER A 1 384 ? 7.43 26.453 24.797 1 84.5 384 SER A N 1
ATOM 3095 C CA . SER A 1 384 ? 8.531 26.984 24 1 84.5 384 SER A CA 1
ATOM 3096 C C . SER A 1 384 ? 9.875 26.438 24.484 1 84.5 384 SER A C 1
ATOM 3098 O O . SER A 1 384 ? 10.758 26.141 23.688 1 84.5 384 SER A O 1
ATOM 3100 N N . CYS A 1 385 ? 9.953 26.375 25.766 1 91.94 385 CYS A N 1
ATOM 3101 C CA . CYS A 1 385 ? 11.188 25.859 26.344 1 91.94 385 CYS A CA 1
ATOM 3102 C C . CYS A 1 385 ? 11.461 24.438 25.844 1 91.94 385 CYS A C 1
ATOM 3104 O O . CYS A 1 385 ? 12.578 24.141 25.422 1 91.94 385 CYS A O 1
ATOM 3106 N N . LYS A 1 386 ? 10.492 23.641 25.922 1 90.88 386 LYS A N 1
ATOM 3107 C CA . LYS A 1 386 ? 10.641 22.25 25.484 1 90.88 386 LYS A CA 1
ATOM 3108 C C . LYS A 1 386 ? 11.023 22.172 24 1 90.88 386 LYS A C 1
ATOM 3110 O O . LYS A 1 386 ? 11.898 21.406 23.625 1 90.88 386 LYS A O 1
ATOM 3115 N N . ARG A 1 387 ? 10.406 22.922 23.234 1 84.19 387 ARG A N 1
ATOM 3116 C CA . ARG A 1 387 ? 10.688 22.953 21.797 1 84.19 387 ARG A CA 1
ATOM 3117 C C . ARG A 1 387 ? 12.125 23.375 21.531 1 84.19 387 ARG A C 1
ATOM 3119 O O . ARG A 1 387 ? 12.836 22.734 20.75 1 84.19 387 ARG A O 1
ATOM 3126 N N . ILE A 1 388 ? 12.547 24.453 22.109 1 88.69 388 ILE A N 1
ATOM 3127 C CA . ILE A 1 388 ? 13.875 25 21.906 1 88.69 388 ILE A CA 1
ATOM 3128 C C . ILE A 1 388 ? 14.93 24 22.359 1 88.69 388 ILE A C 1
ATOM 3130 O O . ILE A 1 388 ? 15.93 23.781 21.656 1 88.69 388 ILE A O 1
ATOM 3134 N N . MET A 1 389 ? 14.68 23.375 23.438 1 94.25 389 MET A N 1
ATOM 3135 C CA . MET A 1 389 ? 15.617 22.391 23.938 1 94.25 389 MET A CA 1
ATOM 3136 C C . MET A 1 389 ? 15.711 21.203 22.984 1 94.25 389 MET A C 1
ATOM 3138 O O . MET A 1 389 ? 16.797 20.703 22.719 1 94.25 389 MET A O 1
ATOM 3142 N N . LYS A 1 390 ? 14.617 20.781 22.531 1 89.81 390 LYS A N 1
ATOM 3143 C CA . LYS A 1 390 ? 14.602 19.672 21.578 1 89.81 390 LYS A CA 1
ATOM 3144 C C . LYS A 1 390 ? 15.359 20.031 20.297 1 89.81 390 LYS A C 1
ATOM 3146 O O . LYS A 1 390 ? 16.094 19.219 19.766 1 89.81 390 LYS A O 1
ATOM 3151 N N . GLU A 1 391 ? 15.18 21.219 19.859 1 85.75 391 GLU A N 1
ATOM 3152 C CA . GLU A 1 391 ? 15.883 21.703 18.688 1 85.75 391 GLU A CA 1
ATOM 3153 C C . GLU A 1 391 ? 17.391 21.672 18.891 1 85.75 391 GLU A C 1
ATOM 3155 O O . GLU A 1 391 ? 18.156 21.453 17.938 1 85.75 391 GLU A O 1
ATOM 3160 N N . HIS A 1 392 ? 17.766 21.891 20.016 1 93 392 HIS A N 1
ATOM 3161 C CA . HIS A 1 392 ? 19.188 21.875 20.344 1 93 392 HIS A CA 1
ATOM 3162 C C . HIS A 1 392 ? 19.688 20.453 20.562 1 93 392 HIS A C 1
ATOM 3164 O O . HIS A 1 392 ? 20.891 20.25 20.797 1 93 392 HIS A O 1
ATOM 3170 N N . GLY A 1 393 ? 18.797 19.484 20.438 1 92.56 393 GLY A N 1
ATOM 3171 C CA . GLY A 1 393 ? 19.156 18.109 20.719 1 92.56 393 GLY A CA 1
ATOM 3172 C C . GLY A 1 393 ? 19.234 17.797 22.203 1 92.56 393 GLY A C 1
ATOM 3173 O O . GLY A 1 393 ? 19.781 16.781 22.609 1 92.56 393 GLY A O 1
ATOM 3174 N N . GLY A 1 394 ? 18.734 18.75 23.031 1 94.5 394 GLY A N 1
ATOM 3175 C CA . GLY A 1 394 ? 18.703 18.578 24.469 1 94.5 394 GLY A CA 1
ATOM 3176 C C . GLY A 1 394 ? 17.344 18.203 25.016 1 94.5 394 GLY A C 1
ATOM 3177 O O . GLY A 1 394 ? 16.5 17.688 24.266 1 94.5 394 GLY A O 1
ATOM 3178 N N . GLU A 1 395 ? 17.281 18.328 26.375 1 95.25 395 GLU A N 1
ATOM 3179 C CA . GLU A 1 395 ? 16.031 17.984 27.047 1 95.25 395 GLU A CA 1
ATOM 3180 C C . GLU A 1 395 ? 15.75 18.906 28.219 1 95.25 395 GLU A C 1
ATOM 3182 O O . GLU A 1 395 ? 16.672 19.516 28.766 1 95.25 395 GLU A O 1
ATOM 3187 N N . ILE A 1 396 ? 14.477 19.062 28.531 1 96.19 396 ILE A N 1
ATOM 3188 C CA . ILE A 1 396 ? 14.047 19.781 29.734 1 96.19 396 ILE A CA 1
ATOM 3189 C C . ILE A 1 396 ? 13.156 18.859 30.578 1 96.19 396 ILE A C 1
ATOM 3191 O O . ILE A 1 396 ? 12.305 18.141 30.062 1 96.19 396 ILE A O 1
ATOM 3195 N N . THR A 1 397 ? 13.445 18.766 31.844 1 95.62 397 THR A N 1
ATOM 3196 C CA . THR A 1 397 ? 12.648 17.984 32.781 1 95.62 397 THR A CA 1
ATOM 3197 C C . THR A 1 397 ? 12.203 18.844 33.938 1 95.62 397 THR A C 1
ATOM 3199 O O . THR A 1 397 ? 12.727 19.938 34.156 1 95.62 397 THR A O 1
ATOM 3202 N N . VAL A 1 398 ? 11.117 18.375 34.656 1 94.88 398 VAL A N 1
ATOM 3203 C CA . VAL A 1 398 ? 10.617 19.109 35.812 1 94.88 398 VAL A CA 1
ATOM 3204 C C . VAL A 1 398 ? 10.359 18.141 36.938 1 94.88 398 VAL A C 1
ATOM 3206 O O . VAL A 1 398 ? 9.953 17 36.719 1 94.88 398 VAL A O 1
ATOM 3209 N N . SER A 1 399 ? 10.781 18.453 38.125 1 92.81 399 SER A N 1
ATOM 3210 C CA . SER A 1 399 ? 10.43 17.766 39.344 1 92.81 399 SER A CA 1
ATOM 3211 C C . SER A 1 399 ? 9.719 18.703 40.312 1 92.81 399 SER A C 1
ATOM 3213 O O . SER A 1 399 ? 9.828 19.922 40.219 1 92.81 399 SER A O 1
ATOM 3215 N N . THR A 1 400 ? 8.859 18.078 41.219 1 89.81 400 THR A N 1
ATOM 3216 C CA . THR A 1 400 ? 8.094 18.891 42.156 1 89.81 400 THR A CA 1
ATOM 3217 C C . THR A 1 400 ? 8.586 18.672 43.594 1 89.81 400 THR A C 1
ATOM 3219 O O . THR A 1 400 ? 9.258 17.672 43.875 1 89.81 400 THR A O 1
ATOM 3222 N N . ASN A 1 401 ? 8.297 19.625 44.594 1 85.62 401 ASN A N 1
ATOM 3223 C CA . ASN A 1 401 ? 8.555 19.594 46.031 1 85.62 401 ASN A CA 1
ATOM 3224 C C . ASN A 1 401 ? 10.047 19.516 46.344 1 85.62 401 ASN A C 1
ATOM 3226 O O . ASN A 1 401 ? 10.508 18.547 46.938 1 85.62 401 ASN A O 1
ATOM 3230 N N . PRO A 1 402 ? 10.75 20.578 45.906 1 88 402 PRO A N 1
ATOM 3231 C CA . PRO A 1 402 ? 10.359 21.859 45.312 1 88 402 PRO A CA 1
ATOM 3232 C C . PRO A 1 402 ? 10.352 21.797 43.781 1 88 402 PRO A C 1
ATOM 3234 O O . PRO A 1 402 ? 10.781 20.797 43.188 1 88 402 PRO A O 1
ATOM 3237 N N . THR A 1 403 ? 9.766 22.797 43.25 1 93.38 403 THR A N 1
ATOM 3238 C CA . THR A 1 403 ? 9.742 22.828 41.781 1 93.38 403 THR A CA 1
ATOM 3239 C C . THR A 1 403 ? 11.141 23.047 41.219 1 93.38 403 THR A C 1
ATOM 3241 O O . THR A 1 403 ? 11.82 24.016 41.594 1 93.38 403 THR A O 1
ATOM 3244 N N . LYS A 1 404 ? 11.602 22.078 40.5 1 95.81 404 LYS A N 1
ATOM 3245 C CA . LYS A 1 404 ? 12.93 22.156 39.875 1 95.81 404 LYS A CA 1
ATOM 3246 C C . LYS A 1 404 ? 12.875 21.844 38.406 1 95.81 404 LYS A C 1
ATOM 3248 O O . LYS A 1 404 ? 12.445 20.766 38 1 95.81 404 LYS A O 1
ATOM 3253 N N . PHE A 1 405 ? 13.219 22.844 37.594 1 97.06 405 PHE A N 1
ATOM 3254 C CA . PHE A 1 405 ? 13.406 22.625 36.156 1 97.06 405 PHE A CA 1
ATOM 3255 C C . PHE A 1 405 ? 14.867 22.344 35.844 1 97.06 405 PHE A C 1
ATOM 3257 O O . PHE A 1 405 ? 15.766 23.031 36.344 1 97.06 405 PHE A O 1
ATOM 3264 N N . THR A 1 406 ? 15.156 21.297 35.062 1 97.38 406 THR A N 1
ATOM 3265 C CA . THR A 1 406 ? 16.516 20.938 34.688 1 97.38 406 THR A CA 1
ATOM 3266 C C . THR A 1 406 ? 16.656 20.922 33.156 1 97.38 406 THR A C 1
ATOM 3268 O O . THR A 1 406 ? 15.875 20.281 32.469 1 97.38 406 THR A O 1
ATOM 3271 N N . LEU A 1 407 ? 17.609 21.656 32.688 1 97.56 407 LEU A N 1
ATOM 3272 C CA . LEU A 1 407 ? 17.953 21.719 31.281 1 97.56 407 LEU A CA 1
ATOM 3273 C C . LEU A 1 407 ? 19.203 20.891 30.984 1 97.56 407 LEU A C 1
ATOM 3275 O O . LEU A 1 407 ? 20.219 21.031 31.656 1 97.56 407 LEU A O 1
ATOM 3279 N N . PHE A 1 408 ? 19.062 20.031 30.016 1 97.38 408 PHE A N 1
ATOM 3280 C CA . PHE A 1 408 ? 20.203 19.281 29.5 1 97.38 408 PHE A CA 1
ATOM 3281 C C . PHE A 1 408 ? 20.625 19.812 28.125 1 97.38 408 PHE A C 1
ATOM 3283 O O . PHE A 1 408 ? 20 19.516 27.109 1 97.38 408 PHE A O 1
ATOM 3290 N N . ILE A 1 409 ? 21.734 20.531 28.109 1 96.44 409 ILE A N 1
ATOM 3291 C CA . ILE A 1 409 ? 22.25 21.141 26.875 1 96.44 409 ILE A CA 1
ATOM 3292 C C . ILE A 1 409 ? 23.422 20.328 26.344 1 96.44 409 ILE A C 1
ATOM 3294 O O . ILE A 1 409 ? 24.453 20.203 27.031 1 96.44 409 ILE A O 1
ATOM 3298 N N . PRO A 1 410 ? 23.297 19.938 25.125 1 95.5 410 PRO A N 1
ATOM 3299 C CA . PRO A 1 410 ? 24.406 19.141 24.609 1 95.5 410 PRO A CA 1
ATOM 3300 C C . PRO A 1 410 ? 25.703 19.938 24.469 1 95.5 410 PRO A C 1
ATOM 3302 O O . PRO A 1 410 ? 25.672 21.094 24.047 1 95.5 410 PRO A O 1
ATOM 3305 N N . ARG A 1 411 ? 26.828 19.359 24.766 1 92.19 411 ARG A N 1
ATOM 3306 C CA . ARG A 1 411 ? 28.125 20.016 24.641 1 92.19 411 ARG A CA 1
ATOM 3307 C C . ARG A 1 411 ? 28.594 20.031 23.188 1 92.19 411 ARG A C 1
ATOM 3309 O O . ARG A 1 411 ? 29.359 20.906 22.781 1 92.19 411 ARG A O 1
ATOM 3316 N N . LYS A 1 412 ? 28.031 19.047 22.328 1 76.62 412 LYS A N 1
ATOM 3317 C CA . LYS A 1 412 ? 28.422 18.922 20.938 1 76.62 412 LYS A CA 1
ATOM 3318 C C . LYS A 1 412 ? 27.203 18.938 20.016 1 76.62 412 LYS A C 1
ATOM 3320 O O . LYS A 1 412 ? 26.141 18.469 20.391 1 76.62 412 LYS A O 1
ATOM 3325 N N . MET B 1 1 ? -1.959 2.84 16.109 1 58.94 1 MET B N 1
ATOM 3326 C CA . MET B 1 1 ? -0.954 2.525 15.094 1 58.94 1 MET B CA 1
ATOM 3327 C C . MET B 1 1 ? -0.865 3.635 14.047 1 58.94 1 MET B C 1
ATOM 3329 O O . MET B 1 1 ? -1.887 4.18 13.625 1 58.94 1 MET B O 1
ATOM 3333 N N . ASN B 1 2 ? 0.333 4.055 13.734 1 72.25 2 ASN B N 1
ATOM 3334 C CA . ASN B 1 2 ? 0.533 5.09 12.727 1 72.25 2 ASN B CA 1
ATOM 3335 C C . ASN B 1 2 ? 0.199 4.582 11.328 1 72.25 2 ASN B C 1
ATOM 3337 O O . ASN B 1 2 ? 0.07 3.373 11.109 1 72.25 2 ASN B O 1
ATOM 3341 N N . VAL B 1 3 ? -0.272 5.484 10.578 1 75.94 3 VAL B N 1
ATOM 3342 C CA . VAL B 1 3 ? -0.682 5.195 9.203 1 75.94 3 VAL B CA 1
ATOM 3343 C C . VAL B 1 3 ? 0.362 4.312 8.531 1 75.94 3 VAL B C 1
ATOM 3345 O O . VAL B 1 3 ? 0.016 3.342 7.852 1 75.94 3 VAL B O 1
ATOM 3348 N N . LYS B 1 4 ? 1.609 4.336 8.766 1 77.38 4 LYS B N 1
ATOM 3349 C CA . LYS B 1 4 ? 2.707 3.574 8.18 1 77.38 4 LYS B CA 1
ATOM 3350 C C . LYS B 1 4 ? 2.652 2.111 8.609 1 77.38 4 LYS B C 1
ATOM 3352 O O . LYS B 1 4 ? 2.756 1.209 7.773 1 77.38 4 LYS B O 1
ATOM 3357 N N . GLN B 1 5 ? 2.553 1.896 9.875 1 76.06 5 GLN B N 1
ATOM 3358 C CA . GLN B 1 5 ? 2.529 0.542 10.414 1 76.06 5 GLN B CA 1
ATOM 3359 C C . GLN B 1 5 ? 1.328 -0.239 9.891 1 76.06 5 GLN B C 1
ATOM 3361 O O . GLN B 1 5 ? 1.443 -1.425 9.57 1 76.06 5 GLN B O 1
ATOM 3366 N N . LYS B 1 6 ? 0.225 0.394 9.758 1 81.25 6 LYS B N 1
ATOM 3367 C CA . LYS B 1 6 ? -0.986 -0.255 9.266 1 81.25 6 LYS B CA 1
ATOM 3368 C C . LYS B 1 6 ? -0.82 -0.705 7.816 1 81.25 6 LYS B C 1
ATOM 3370 O O . LYS B 1 6 ? -1.191 -1.825 7.465 1 81.25 6 LYS B O 1
ATOM 3375 N N . ILE B 1 7 ? -0.266 0.221 7.07 1 78.31 7 ILE B N 1
ATOM 3376 C CA . ILE B 1 7 ? -0.095 -0.091 5.656 1 78.31 7 ILE B CA 1
ATOM 3377 C C . ILE B 1 7 ? 0.912 -1.228 5.496 1 78.31 7 ILE B C 1
ATOM 3379 O O . ILE B 1 7 ? 0.697 -2.148 4.703 1 78.31 7 ILE B O 1
ATOM 3383 N N . ILE B 1 8 ? 1.991 -1.307 6.316 1 74.88 8 ILE B N 1
ATOM 3384 C CA . ILE B 1 8 ? 3 -2.357 6.262 1 74.88 8 ILE B CA 1
ATOM 3385 C C . ILE B 1 8 ? 2.365 -3.703 6.609 1 74.88 8 ILE B C 1
ATOM 3387 O O . ILE B 1 8 ? 2.658 -4.719 5.973 1 74.88 8 ILE B O 1
ATOM 3391 N N . LEU B 1 9 ? 1.577 -3.689 7.586 1 80.75 9 LEU B N 1
ATOM 3392 C CA . LEU B 1 9 ? 0.895 -4.914 7.988 1 80.75 9 LEU B CA 1
ATOM 3393 C C . LEU B 1 9 ? 0.009 -5.441 6.867 1 80.75 9 LEU B C 1
ATOM 3395 O O . LEU B 1 9 ? -0.006 -6.645 6.594 1 80.75 9 LEU B O 1
ATOM 3399 N N . ILE B 1 10 ? -0.701 -4.551 6.215 1 80.38 10 ILE B N 1
ATOM 3400 C CA . ILE B 1 10 ? -1.599 -4.934 5.129 1 80.38 10 ILE B CA 1
ATOM 3401 C C . ILE B 1 10 ? -0.792 -5.523 3.977 1 80.38 10 ILE B C 1
ATOM 3403 O O . ILE B 1 10 ? -1.146 -6.574 3.438 1 80.38 10 ILE B O 1
ATOM 3407 N N . VAL B 1 11 ? 0.308 -5.008 3.654 1 76.69 11 VAL B N 1
ATOM 3408 C CA . VAL B 1 11 ? 1.13 -5.453 2.533 1 76.69 11 VAL B CA 1
ATOM 3409 C C . VAL B 1 11 ? 1.794 -6.785 2.875 1 76.69 11 VAL B C 1
ATOM 3411 O O . VAL B 1 11 ? 1.97 -7.637 2.002 1 76.69 11 VAL B O 1
ATOM 3414 N N . SER B 1 12 ? 2.168 -7.043 4.129 1 79.25 12 SER B N 1
ATOM 3415 C CA . SER B 1 12 ? 2.789 -8.289 4.555 1 79.25 12 SER B CA 1
ATOM 3416 C C . SER B 1 12 ? 1.848 -9.477 4.352 1 79.25 12 SER B C 1
ATOM 3418 O O . SER B 1 12 ? 2.287 -10.57 4.012 1 79.25 12 SER B O 1
ATOM 3420 N N . VAL B 1 13 ? 0.617 -9.258 4.594 1 82.5 13 VAL B N 1
ATOM 3421 C CA . VAL B 1 13 ? -0.381 -10.297 4.391 1 82.5 13 VAL B CA 1
ATOM 3422 C C . VAL B 1 13 ? -0.43 -10.688 2.916 1 82.5 13 VAL B C 1
ATOM 3424 O O . VAL B 1 13 ? -0.515 -11.875 2.584 1 82.5 13 VAL B O 1
ATOM 3427 N N . GLN B 1 14 ? -0.335 -9.766 2.074 1 80.81 14 GLN B N 1
ATOM 3428 C CA . GLN B 1 14 ? -0.35 -10.031 0.64 1 80.81 14 GLN B CA 1
ATOM 3429 C C . GLN B 1 14 ? 0.884 -10.82 0.213 1 80.81 14 GLN B C 1
ATOM 3431 O O . GLN B 1 14 ? 0.791 -11.734 -0.615 1 80.81 14 GLN B O 1
ATOM 3436 N N . ILE B 1 15 ? 1.977 -10.547 0.782 1 82.38 15 ILE B N 1
ATOM 3437 C CA . ILE B 1 15 ? 3.215 -11.242 0.452 1 82.38 15 ILE B CA 1
ATOM 3438 C C . ILE B 1 15 ? 3.113 -12.703 0.875 1 82.38 15 ILE B C 1
ATOM 3440 O O . ILE B 1 15 ? 3.498 -13.602 0.122 1 82.38 15 ILE B O 1
ATOM 3444 N N . ALA B 1 16 ? 2.594 -12.906 1.989 1 85.19 16 ALA B N 1
ATOM 3445 C CA . ALA B 1 16 ? 2.422 -14.266 2.49 1 85.19 16 ALA B CA 1
ATOM 3446 C C . ALA B 1 16 ? 1.5 -15.07 1.579 1 85.19 16 ALA B C 1
ATOM 3448 O O . ALA B 1 16 ? 1.757 -16.25 1.31 1 85.19 16 ALA B O 1
ATOM 3449 N N . LEU B 1 17 ? 0.475 -14.406 1.08 1 86.94 17 LEU B N 1
ATOM 3450 C CA . LEU B 1 17 ? -0.467 -15.078 0.188 1 86.94 17 LEU B CA 1
ATOM 3451 C C . LEU B 1 17 ? 0.194 -15.414 -1.143 1 86.94 17 LEU B C 1
ATOM 3453 O O . LEU B 1 17 ? -0.001 -16.516 -1.673 1 86.94 17 LEU B O 1
ATOM 3457 N N . ILE B 1 18 ? 0.992 -14.539 -1.604 1 85.69 18 ILE B N 1
ATOM 3458 C CA . ILE B 1 18 ? 1.684 -14.758 -2.869 1 85.69 18 ILE B CA 1
ATOM 3459 C C . ILE B 1 18 ? 2.682 -15.906 -2.719 1 85.69 18 ILE B C 1
ATOM 3461 O O . ILE B 1 18 ? 2.693 -16.844 -3.525 1 85.69 18 ILE B O 1
ATOM 3465 N N . ILE B 1 19 ? 3.441 -15.922 -1.689 1 86.38 19 ILE B N 1
ATOM 3466 C CA . ILE B 1 19 ? 4.434 -16.953 -1.442 1 86.38 19 ILE B CA 1
ATOM 3467 C C . ILE B 1 19 ? 3.732 -18.312 -1.276 1 86.38 19 ILE B C 1
ATOM 3469 O O . ILE B 1 19 ? 4.145 -19.312 -1.872 1 86.38 19 ILE B O 1
ATOM 3473 N N . GLY B 1 20 ? 2.682 -18.281 -0.536 1 87.81 20 GLY B N 1
ATOM 3474 C CA . GLY B 1 20 ? 1.922 -19.5 -0.335 1 87.81 20 GLY B CA 1
ATOM 3475 C C . GLY B 1 20 ? 1.334 -20.062 -1.618 1 87.81 20 GLY B C 1
ATOM 3476 O O . GLY B 1 20 ? 1.356 -21.266 -1.846 1 87.81 20 GLY B O 1
ATOM 3477 N N . SER B 1 21 ? 0.863 -19.188 -2.477 1 88.25 21 SER B N 1
ATOM 3478 C CA . SER B 1 21 ? 0.23 -19.594 -3.725 1 88.25 21 SER B CA 1
ATOM 3479 C C . SER B 1 21 ? 1.237 -20.25 -4.668 1 88.25 21 SER B C 1
ATOM 3481 O O . SER B 1 21 ? 1.011 -21.359 -5.156 1 88.25 21 SER B O 1
ATOM 3483 N N . PHE B 1 22 ? 2.408 -19.703 -4.844 1 87.12 22 PHE B N 1
ATOM 3484 C CA . PHE B 1 22 ? 3.387 -20.219 -5.793 1 87.12 22 PHE B CA 1
ATOM 3485 C C . PHE B 1 22 ? 4.09 -21.453 -5.234 1 87.12 22 PHE B C 1
ATOM 3487 O O . PHE B 1 22 ? 4.375 -22.391 -5.969 1 87.12 22 PHE B O 1
ATOM 3494 N N . THR B 1 23 ? 4.348 -21.469 -3.918 1 86.81 23 THR B N 1
ATOM 3495 C CA . THR B 1 23 ? 4.984 -22.641 -3.316 1 86.81 23 THR B CA 1
ATOM 3496 C C . THR B 1 23 ? 4.062 -23.859 -3.396 1 86.81 23 THR B C 1
ATOM 3498 O O . THR B 1 23 ? 4.52 -24.969 -3.66 1 86.81 23 THR B O 1
ATOM 3501 N N . PHE B 1 24 ? 2.816 -23.594 -3.195 1 87.19 24 PHE B N 1
ATOM 3502 C CA . PHE B 1 24 ? 1.839 -24.672 -3.285 1 87.19 24 PHE B CA 1
ATOM 3503 C C . PHE B 1 24 ? 1.77 -25.219 -4.703 1 87.19 24 PHE B C 1
ATOM 3505 O O . PHE B 1 24 ? 1.716 -26.438 -4.898 1 87.19 24 PHE B O 1
ATOM 3512 N N . ASN B 1 25 ? 1.854 -24.375 -5.648 1 84.44 25 ASN B N 1
ATOM 3513 C CA . ASN B 1 25 ? 1.858 -24.797 -7.043 1 84.44 25 ASN B CA 1
ATOM 3514 C C . ASN B 1 25 ? 3.102 -25.625 -7.371 1 84.44 25 ASN B C 1
ATOM 3516 O O . ASN B 1 25 ? 3.008 -26.656 -8.031 1 84.44 25 ASN B O 1
ATOM 3520 N N . VAL B 1 26 ? 4.223 -25.172 -6.902 1 84.94 26 VAL B N 1
ATOM 3521 C CA . VAL B 1 26 ? 5.48 -25.875 -7.137 1 84.94 26 VAL B CA 1
ATOM 3522 C C . VAL B 1 26 ? 5.422 -27.266 -6.508 1 84.94 26 VAL B C 1
ATOM 3524 O O . VAL B 1 26 ? 5.844 -28.25 -7.121 1 84.94 26 VAL B O 1
ATOM 3527 N N . TYR B 1 27 ? 4.863 -27.375 -5.41 1 85.44 27 TYR B N 1
ATOM 3528 C CA . TYR B 1 27 ? 4.75 -28.656 -4.699 1 85.44 27 TYR B CA 1
ATOM 3529 C C . TYR B 1 27 ? 3.871 -29.625 -5.469 1 85.44 27 TYR B C 1
ATOM 3531 O O . TYR B 1 27 ? 4.258 -30.781 -5.695 1 85.44 27 TYR B O 1
ATOM 3539 N N . LEU B 1 28 ? 2.785 -29.188 -5.914 1 82.38 28 LEU B N 1
ATOM 3540 C CA . LEU B 1 28 ? 1.848 -30.047 -6.617 1 82.38 28 LEU B CA 1
ATOM 3541 C C . LEU B 1 28 ? 2.422 -30.5 -7.957 1 82.38 28 LEU B C 1
ATOM 3543 O O . LEU B 1 28 ? 2.285 -31.656 -8.344 1 82.38 28 LEU B O 1
ATOM 3547 N N . GLU B 1 29 ? 3.088 -29.578 -8.602 1 81.31 29 GLU B N 1
ATOM 3548 C CA . GLU B 1 29 ? 3.709 -29.906 -9.883 1 81.31 29 GLU B CA 1
ATOM 3549 C C . GLU B 1 29 ? 4.84 -30.922 -9.695 1 81.31 29 GLU B C 1
ATOM 3551 O O . GLU B 1 29 ? 5.031 -31.797 -10.531 1 81.31 29 GLU B O 1
ATOM 3556 N N . SER B 1 30 ? 5.555 -30.844 -8.625 1 82.75 30 SER B N 1
ATOM 3557 C CA . SER B 1 30 ? 6.691 -31.719 -8.375 1 82.75 30 SER B CA 1
ATOM 3558 C C . SER B 1 30 ? 6.234 -33.156 -8.062 1 82.75 30 SER B C 1
ATOM 3560 O O . SER B 1 30 ? 6.953 -34.125 -8.344 1 82.75 30 SER B O 1
ATOM 3562 N N . GLU B 1 31 ? 5.059 -33.281 -7.543 1 77.75 31 GLU B N 1
ATOM 3563 C CA . GLU B 1 31 ? 4.531 -34.594 -7.172 1 77.75 31 GLU B CA 1
ATOM 3564 C C . GLU B 1 31 ? 4.199 -35.406 -8.414 1 77.75 31 GLU B C 1
ATOM 3566 O O . GLU B 1 31 ? 4.27 -36.656 -8.375 1 77.75 31 GLU B O 1
ATOM 3571 N N . TRP B 1 32 ? 4.074 -34.812 -9.539 1 74.94 32 TRP B N 1
ATOM 3572 C CA . TRP B 1 32 ? 3.57 -35.594 -10.672 1 74.94 32 TRP B CA 1
ATOM 3573 C C . TRP B 1 32 ? 4.57 -35.594 -11.82 1 74.94 32 TRP B C 1
ATOM 3575 O O . TRP B 1 32 ? 4.227 -35.906 -12.961 1 74.94 32 TRP B O 1
ATOM 3585 N N . LEU B 1 33 ? 5.812 -35.25 -11.617 1 74.25 33 LEU B N 1
ATOM 3586 C CA . LEU B 1 33 ? 6.891 -35.125 -12.594 1 74.25 33 LEU B CA 1
ATOM 3587 C C . LEU B 1 33 ? 7.148 -36.438 -13.305 1 74.25 33 LEU B C 1
ATOM 3589 O O . LEU B 1 33 ? 7.375 -36.469 -14.516 1 74.25 33 LEU B O 1
ATOM 3593 N N . GLU B 1 34 ? 6.902 -37.531 -12.641 1 76.31 34 GLU B N 1
ATOM 3594 C CA . GLU B 1 34 ? 7.367 -38.812 -13.203 1 76.31 34 GLU B CA 1
ATOM 3595 C C . GLU B 1 34 ? 6.199 -39.656 -13.703 1 76.31 34 GLU B C 1
ATOM 3597 O O . GLU B 1 34 ? 6.367 -40.844 -14.008 1 76.31 34 GLU B O 1
ATOM 3602 N N . PHE B 1 35 ? 5.121 -39.094 -13.945 1 83.62 35 PHE B N 1
ATOM 3603 C CA . PHE B 1 35 ? 3.947 -39.875 -14.297 1 83.62 35 PHE B CA 1
ATOM 3604 C C . PHE B 1 35 ? 4.012 -40.344 -15.75 1 83.62 35 PHE B C 1
ATOM 3606 O O . PHE B 1 35 ? 3.436 -41.375 -16.109 1 83.62 35 PHE B O 1
ATOM 3613 N N . GLY B 1 36 ? 4.719 -39.594 -16.531 1 85.12 36 GLY B N 1
ATOM 3614 C CA . GLY B 1 36 ? 4.938 -40.031 -17.906 1 85.12 36 GLY B CA 1
ATOM 3615 C C . GLY B 1 36 ? 5.609 -41.375 -17.984 1 85.12 36 GLY B C 1
ATOM 3616 O O . GLY B 1 36 ? 5.234 -42.219 -18.812 1 85.12 36 GLY B O 1
ATOM 3617 N N . GLN B 1 37 ? 6.488 -41.594 -17.078 1 88.31 37 GLN B N 1
ATOM 3618 C CA . GLN B 1 37 ? 7.195 -42.844 -17.047 1 88.31 37 GLN B CA 1
ATOM 3619 C C . GLN B 1 37 ? 6.262 -44 -16.641 1 88.31 37 GLN B C 1
ATOM 3621 O O . GLN B 1 37 ? 6.387 -45.125 -17.156 1 88.31 37 GLN B O 1
ATOM 3626 N N . SER B 1 38 ? 5.375 -43.656 -15.773 1 90.06 38 SER B N 1
ATOM 3627 C CA . SER B 1 38 ? 4.402 -44.688 -15.367 1 90.06 38 SER B CA 1
ATOM 3628 C C . SER B 1 38 ? 3.539 -45.125 -16.547 1 90.06 38 SER B C 1
ATOM 3630 O O . SER B 1 38 ? 3.232 -46.312 -16.688 1 90.06 38 SER B O 1
ATOM 3632 N N . ILE B 1 39 ? 3.199 -44.188 -17.391 1 92.69 39 ILE B N 1
ATOM 3633 C CA . ILE B 1 39 ? 2.396 -44.531 -18.562 1 92.69 39 ILE B CA 1
ATOM 3634 C C . ILE B 1 39 ? 3.207 -45.375 -19.531 1 92.69 39 ILE B C 1
ATOM 3636 O O . ILE B 1 39 ? 2.709 -46.375 -20.047 1 92.69 39 ILE B O 1
ATOM 3640 N N . ASN B 1 40 ? 4.41 -45 -19.75 1 92.56 40 ASN B N 1
ATOM 3641 C CA . ASN B 1 40 ? 5.297 -45.75 -20.625 1 92.56 40 ASN B CA 1
ATOM 3642 C C . ASN B 1 40 ? 5.453 -47.188 -20.141 1 92.56 40 ASN B C 1
ATOM 3644 O O . ASN B 1 40 ? 5.305 -48.156 -20.922 1 92.56 40 ASN B O 1
ATOM 3648 N N . ARG B 1 41 ? 5.676 -47.344 -18.891 1 92.69 41 ARG B N 1
ATOM 3649 C CA . ARG B 1 41 ? 5.898 -48.688 -18.312 1 92.69 41 ARG B CA 1
ATOM 3650 C C . ARG B 1 41 ? 4.621 -49.5 -18.344 1 92.69 41 ARG B C 1
ATOM 3652 O O . ARG B 1 41 ? 4.664 -50.719 -18.594 1 92.69 41 ARG B O 1
ATOM 3659 N N . ALA B 1 42 ? 3.555 -48.875 -18.047 1 94.25 42 ALA B N 1
ATOM 3660 C CA . ALA B 1 42 ? 2.279 -49.562 -18.141 1 94.25 42 ALA B CA 1
ATOM 3661 C C . ALA B 1 42 ? 2.027 -50.062 -19.562 1 94.25 42 ALA B C 1
ATOM 3663 O O . ALA B 1 42 ? 1.539 -51.188 -19.75 1 94.25 42 ALA B O 1
ATOM 3664 N N . GLY B 1 43 ? 2.371 -49.219 -20.531 1 93.75 43 GLY B N 1
ATOM 3665 C CA . GLY B 1 43 ? 2.23 -49.625 -21.922 1 93.75 43 GLY B CA 1
ATOM 3666 C C . GLY B 1 43 ? 3.129 -50.781 -22.312 1 93.75 43 GLY B C 1
ATOM 3667 O O . GLY B 1 43 ? 2.791 -51.562 -23.203 1 93.75 43 GLY B O 1
ATOM 3668 N N . LEU B 1 44 ? 4.234 -50.875 -21.641 1 94.88 44 LEU B N 1
ATOM 3669 C CA . LEU B 1 44 ? 5.18 -51.969 -21.891 1 94.88 44 LEU B CA 1
ATOM 3670 C C . LEU B 1 44 ? 4.551 -53.312 -21.594 1 94.88 44 LEU B C 1
ATOM 3672 O O . LEU B 1 44 ? 4.938 -54.344 -22.172 1 94.88 44 LEU B O 1
ATOM 3676 N N . ASN B 1 45 ? 3.574 -53.344 -20.719 1 95 45 ASN B N 1
ATOM 3677 C CA . ASN B 1 45 ? 2.908 -54.594 -20.375 1 95 45 ASN B CA 1
ATOM 3678 C C . ASN B 1 45 ? 2.271 -55.25 -21.594 1 95 45 ASN B C 1
ATOM 3680 O O . ASN B 1 45 ? 2.383 -56.469 -21.781 1 95 45 ASN B O 1
ATOM 3684 N N . ARG B 1 46 ? 1.637 -54.469 -22.422 1 94.25 46 ARG B N 1
ATOM 3685 C CA . ARG B 1 46 ? 1.027 -54.969 -23.641 1 94.25 46 ARG B CA 1
ATOM 3686 C C . ARG B 1 46 ? 2.074 -55.625 -24.547 1 94.25 46 ARG B C 1
ATOM 3688 O O . ARG B 1 46 ? 1.877 -56.719 -25.047 1 94.25 46 ARG B O 1
ATOM 3695 N N . PHE B 1 47 ? 3.068 -54.875 -24.719 1 94.31 47 PHE B N 1
ATOM 3696 C CA . PHE B 1 47 ? 4.152 -55.312 -25.594 1 94.31 47 PHE B CA 1
ATOM 3697 C C . PHE B 1 47 ? 4.77 -56.625 -25.078 1 94.31 47 PHE B C 1
ATOM 3699 O O . PHE B 1 47 ? 4.91 -57.594 -25.828 1 94.31 47 PHE B O 1
ATOM 3706 N N . LEU B 1 48 ? 5.125 -56.625 -23.781 1 95.88 48 LEU B N 1
ATOM 3707 C CA . LEU B 1 48 ? 5.797 -57.781 -23.203 1 95.88 48 LEU B CA 1
ATOM 3708 C C . LEU B 1 48 ? 4.895 -59 -23.234 1 95.88 48 LEU B C 1
ATOM 3710 O O . LEU B 1 48 ? 5.375 -60.125 -23.391 1 95.88 48 LEU B O 1
ATOM 3714 N N . THR B 1 49 ? 3.641 -58.812 -23.078 1 96.25 49 THR B N 1
ATOM 3715 C CA . THR B 1 49 ? 2.695 -59.938 -23.188 1 96.25 49 THR B CA 1
ATOM 3716 C C . THR B 1 49 ? 2.723 -60.531 -24.594 1 96.25 49 THR B C 1
ATOM 3718 O O . THR B 1 49 ? 2.852 -61.75 -24.734 1 96.25 49 THR B O 1
ATOM 3721 N N . SER B 1 50 ? 2.586 -59.656 -25.547 1 94.69 50 SER B N 1
ATOM 3722 C CA . SER B 1 50 ? 2.611 -60.125 -26.922 1 94.69 50 SER B CA 1
ATOM 3723 C C . SER B 1 50 ? 3.947 -60.781 -27.266 1 94.69 50 SER B C 1
ATOM 3725 O O . SER B 1 50 ? 3.986 -61.812 -27.953 1 94.69 50 SER B O 1
ATOM 3727 N N . GLU B 1 51 ? 4.988 -60.188 -26.797 1 94.38 51 GLU B N 1
ATOM 3728 C CA . GLU B 1 51 ? 6.324 -60.719 -27.031 1 94.38 51 GLU B CA 1
ATOM 3729 C C . GLU B 1 51 ? 6.461 -62.125 -26.406 1 94.38 51 GLU B C 1
ATOM 3731 O O . GLU B 1 51 ? 7.062 -63.031 -27 1 94.38 51 GLU B O 1
ATOM 3736 N N . THR B 1 52 ? 5.992 -62.281 -25.25 1 95.06 52 THR B N 1
ATOM 3737 C CA . THR B 1 52 ? 6.023 -63.562 -24.578 1 95.06 52 THR B CA 1
ATOM 3738 C C . THR B 1 52 ? 5.23 -64.625 -25.375 1 95.06 52 THR B C 1
ATOM 3740 O O . THR B 1 52 ? 5.688 -65.75 -25.562 1 95.06 52 THR B O 1
ATOM 3743 N N . HIS B 1 53 ? 4.078 -64.188 -25.797 1 94.38 53 HIS B N 1
ATOM 3744 C CA . HIS B 1 53 ? 3.254 -65.062 -26.625 1 94.38 53 HIS B CA 1
ATOM 3745 C C . HIS B 1 53 ? 4.008 -65.5 -27.875 1 94.38 53 HIS B C 1
ATOM 3747 O O . HIS B 1 53 ? 3.975 -66.688 -28.234 1 94.38 53 HIS B O 1
ATOM 3753 N N . LEU B 1 54 ? 4.652 -64.562 -28.5 1 92.5 54 LEU B N 1
ATOM 3754 C CA . LEU B 1 54 ? 5.441 -64.875 -29.688 1 92.5 54 LEU B CA 1
ATOM 3755 C C . LEU B 1 54 ? 6.559 -65.875 -29.375 1 92.5 54 LEU B C 1
ATOM 3757 O O . LEU B 1 54 ? 6.789 -66.812 -30.141 1 92.5 54 LEU B O 1
ATOM 3761 N N . GLN B 1 55 ? 7.223 -65.625 -28.328 1 91.75 55 GLN B N 1
ATOM 3762 C CA . GLN B 1 55 ? 8.312 -66.562 -27.938 1 91.75 55 GLN B CA 1
ATOM 3763 C C . GLN B 1 55 ? 7.793 -67.938 -27.656 1 91.75 55 GLN B C 1
ATOM 3765 O O . GLN B 1 55 ? 8.445 -68.938 -28.016 1 91.75 55 GLN B O 1
ATOM 3770 N N . VAL B 1 56 ? 6.66 -68.062 -27.031 1 91.56 56 VAL B N 1
ATOM 3771 C CA . VAL B 1 56 ? 6.051 -69.375 -26.766 1 91.56 56 VAL B CA 1
ATOM 3772 C C . VAL B 1 56 ? 5.742 -70.062 -28.078 1 91.56 56 VAL B C 1
ATOM 3774 O O . VAL B 1 56 ? 6.016 -71.25 -28.219 1 91.56 56 VAL B O 1
ATOM 3777 N N . GLN B 1 57 ? 5.211 -69.312 -28.984 1 88.19 57 GLN B N 1
ATOM 3778 C CA . GLN B 1 57 ? 4.922 -69.938 -30.281 1 88.19 57 GLN B CA 1
ATOM 3779 C C . GLN B 1 57 ? 6.195 -70.438 -30.969 1 88.19 57 GLN B C 1
ATOM 3781 O O . GLN B 1 57 ? 6.199 -71.5 -31.562 1 88.19 57 GLN B O 1
ATOM 3786 N N . ASN B 1 58 ? 7.207 -69.688 -30.859 1 86.69 58 ASN B N 1
ATOM 3787 C CA . ASN B 1 58 ? 8.484 -70.062 -31.422 1 86.69 58 ASN B CA 1
ATOM 3788 C C . ASN B 1 58 ? 9.016 -71.375 -30.75 1 86.69 58 ASN B C 1
ATOM 3790 O O . ASN B 1 58 ? 9.562 -72.25 -31.422 1 86.69 58 ASN B O 1
ATOM 3794 N N . LEU B 1 59 ? 8.82 -71.438 -29.516 1 86.94 59 LEU B N 1
ATOM 3795 C CA . LEU B 1 59 ? 9.258 -72.625 -28.781 1 86.94 59 LEU B CA 1
ATOM 3796 C C . LEU B 1 59 ? 8.477 -73.875 -29.219 1 86.94 59 LEU B C 1
ATOM 3798 O O . LEU B 1 59 ? 9.047 -74.938 -29.328 1 86.94 59 LEU B O 1
ATOM 3802 N N . ILE B 1 60 ? 7.266 -73.688 -29.469 1 84.38 60 ILE B N 1
ATOM 3803 C CA . ILE B 1 60 ? 6.426 -74.812 -29.938 1 84.38 60 ILE B CA 1
ATOM 3804 C C . ILE B 1 60 ? 6.906 -75.25 -31.312 1 84.38 60 ILE B C 1
ATOM 3806 O O . ILE B 1 60 ? 7.039 -76.438 -31.547 1 84.38 60 ILE B O 1
ATOM 3810 N N . ILE B 1 61 ? 7.176 -74.312 -32.156 1 81.25 61 ILE B N 1
ATOM 3811 C CA . ILE B 1 61 ? 7.625 -74.625 -33.5 1 81.25 61 ILE B CA 1
ATOM 3812 C C . ILE B 1 61 ? 8.961 -75.375 -33.438 1 81.25 61 ILE B C 1
ATOM 3814 O O . ILE B 1 61 ? 9.195 -76.312 -34.219 1 81.25 61 ILE B O 1
ATOM 3818 N N . GLN B 1 62 ? 9.789 -75 -32.5 1 83.38 62 GLN B N 1
ATOM 3819 C CA . GLN B 1 62 ? 11.117 -75.562 -32.375 1 83.38 62 GLN B CA 1
ATOM 3820 C C . GLN B 1 62 ? 11.07 -76.875 -31.531 1 83.38 62 GLN B C 1
ATOM 3822 O O . GLN B 1 62 ? 12.086 -77.562 -31.375 1 83.38 62 GLN B O 1
ATOM 3827 N N . LYS B 1 63 ? 10.008 -77.25 -30.922 1 84 63 LYS B N 1
ATOM 3828 C CA . LYS B 1 63 ? 9.789 -78.438 -30.078 1 84 63 LYS B CA 1
ATOM 3829 C C . LYS B 1 63 ? 10.68 -78.375 -28.844 1 84 63 LYS B C 1
ATOM 3831 O O . LYS B 1 63 ? 11.258 -79.438 -28.453 1 84 63 LYS B O 1
ATOM 3836 N N . ASN B 1 64 ? 10.898 -77.125 -28.484 1 85.19 64 ASN B N 1
ATOM 3837 C CA . ASN B 1 64 ? 11.602 -76.938 -27.234 1 85.19 64 ASN B CA 1
ATOM 3838 C C . ASN B 1 64 ? 10.633 -76.562 -26.109 1 85.19 64 ASN B C 1
ATOM 3840 O O . ASN B 1 64 ? 10.328 -75.375 -25.875 1 85.19 64 ASN B O 1
ATOM 3844 N N . PHE B 1 65 ? 10.258 -77.5 -25.297 1 81.88 65 PHE B N 1
ATOM 3845 C CA . PHE B 1 65 ? 9.141 -77.312 -24.375 1 81.88 65 PHE B CA 1
ATOM 3846 C C . PHE B 1 65 ? 9.641 -77 -22.969 1 81.88 65 PHE B C 1
ATOM 3848 O O . PHE B 1 65 ? 8.859 -76.625 -22.094 1 81.88 65 PHE B O 1
ATOM 3855 N N . ASP B 1 66 ? 10.914 -76.938 -22.719 1 81.62 66 ASP B N 1
ATOM 3856 C CA . ASP B 1 66 ? 11.453 -76.812 -21.375 1 81.62 66 ASP B CA 1
ATOM 3857 C C . ASP B 1 66 ? 11.945 -75.375 -21.141 1 81.62 66 ASP B C 1
ATOM 3859 O O . ASP B 1 66 ? 12.266 -75 -20.016 1 81.62 66 ASP B O 1
ATOM 3863 N N . GLU B 1 67 ? 11.938 -74.562 -22.141 1 86.69 67 GLU B N 1
ATOM 3864 C CA . GLU B 1 67 ? 12.477 -73.188 -22.031 1 86.69 67 GLU B CA 1
ATOM 3865 C C . GLU B 1 67 ? 11.391 -72.188 -21.641 1 86.69 67 GLU B C 1
ATOM 3867 O O . GLU B 1 67 ? 10.266 -72.25 -22.141 1 86.69 67 GLU B O 1
ATOM 3872 N N . ILE B 1 68 ? 11.719 -71.375 -20.672 1 85.56 68 ILE B N 1
ATOM 3873 C CA . ILE B 1 68 ? 10.82 -70.25 -20.266 1 85.56 68 ILE B CA 1
ATOM 3874 C C . ILE B 1 68 ? 11.18 -69 -21 1 85.56 68 ILE B C 1
ATOM 3876 O O . ILE B 1 68 ? 12.352 -68.562 -21.016 1 85.56 68 ILE B O 1
ATOM 3880 N N . PRO B 1 69 ? 10.203 -68.375 -21.531 1 90.38 69 PRO B N 1
ATOM 3881 C CA . PRO B 1 69 ? 10.484 -67.125 -22.25 1 90.38 69 PRO B CA 1
ATOM 3882 C C . PRO B 1 69 ? 11.039 -66.062 -21.328 1 90.38 69 PRO B C 1
ATOM 3884 O O . PRO B 1 69 ? 10.469 -65.75 -20.281 1 90.38 69 PRO B O 1
ATOM 3887 N N . GLN B 1 70 ? 12.078 -65.312 -21.688 1 90.94 70 GLN B N 1
ATOM 3888 C CA . GLN B 1 70 ? 12.695 -64.25 -20.938 1 90.94 70 GLN B CA 1
ATOM 3889 C C . GLN B 1 70 ? 11.742 -63.094 -20.766 1 90.94 70 GLN B C 1
ATOM 3891 O O . GLN B 1 70 ? 11.773 -62.375 -19.75 1 90.94 70 GLN B O 1
ATOM 3896 N N . SER B 1 71 ? 10.914 -62.906 -21.734 1 93 71 SER B N 1
ATOM 3897 C CA . SER B 1 71 ? 9.961 -61.812 -21.719 1 93 71 SER B CA 1
ATOM 3898 C C . SER B 1 71 ? 8.953 -61.969 -20.594 1 93 71 SER B C 1
ATOM 3900 O O . SER B 1 71 ? 8.414 -60.969 -20.094 1 93 71 SER B O 1
ATOM 3902 N N . LEU B 1 72 ? 8.711 -63.219 -20.172 1 94.88 72 LEU B N 1
ATOM 3903 C CA . LEU B 1 72 ? 7.773 -63.438 -19.062 1 94.88 72 LEU B CA 1
ATOM 3904 C C . LEU B 1 72 ? 8.32 -62.875 -17.766 1 94.88 72 LEU B C 1
ATOM 3906 O O . LEU B 1 72 ? 7.59 -62.281 -16.984 1 94.88 72 LEU B O 1
ATOM 3910 N N . GLU B 1 73 ? 9.594 -63.062 -17.516 1 94.19 73 GLU B N 1
ATOM 3911 C CA . GLU B 1 73 ? 10.242 -62.531 -16.328 1 94.19 73 GLU B CA 1
ATOM 3912 C C . GLU B 1 73 ? 10.281 -61 -16.375 1 94.19 73 GLU B C 1
ATOM 3914 O O . GLU B 1 73 ? 10.055 -60.344 -15.352 1 94.19 73 GLU B O 1
ATOM 3919 N N . LYS B 1 74 ? 10.594 -60.438 -17.469 1 94.62 74 LYS B N 1
ATOM 3920 C CA . LYS B 1 74 ? 10.602 -59 -17.641 1 94.62 74 LYS B CA 1
ATOM 3921 C C . LYS B 1 74 ? 9.227 -58.406 -17.359 1 94.62 74 LYS B C 1
ATOM 3923 O O . LYS B 1 74 ? 9.117 -57.312 -16.781 1 94.62 74 LYS B O 1
ATOM 3928 N N . LEU B 1 75 ? 8.227 -59.125 -17.844 1 96.69 75 LEU B N 1
ATOM 3929 C CA . LEU B 1 75 ? 6.852 -58.719 -17.641 1 96.69 75 LEU B CA 1
ATOM 3930 C C . LEU B 1 75 ? 6.52 -58.656 -16.141 1 96.69 75 LEU B C 1
ATOM 3932 O O . LEU B 1 75 ? 5.953 -57.688 -15.656 1 96.69 75 LEU B O 1
ATOM 3936 N N . LYS B 1 76 ? 6.883 -59.688 -15.422 1 95.88 76 LYS B N 1
ATOM 3937 C CA . LYS B 1 76 ? 6.656 -59.719 -13.977 1 95.88 76 LYS B CA 1
ATOM 3938 C C . LYS B 1 76 ? 7.348 -58.562 -13.273 1 95.88 76 LYS B C 1
ATOM 3940 O O . LYS B 1 76 ? 6.727 -57.844 -12.477 1 95.88 76 LYS B O 1
ATOM 3945 N N . ASN B 1 77 ? 8.562 -58.344 -13.586 1 94.81 77 ASN B N 1
ATOM 3946 C CA . ASN B 1 77 ? 9.336 -57.281 -12.977 1 94.81 77 ASN B CA 1
ATOM 3947 C C . ASN B 1 77 ? 8.727 -55.906 -13.289 1 94.81 77 ASN B C 1
ATOM 3949 O O . ASN B 1 77 ? 8.68 -55.031 -12.414 1 94.81 77 ASN B O 1
ATOM 3953 N N . ASN B 1 78 ? 8.273 -55.719 -14.484 1 95.19 78 ASN B N 1
ATOM 3954 C CA . ASN B 1 78 ? 7.66 -54.469 -14.883 1 95.19 78 ASN B CA 1
ATOM 3955 C C . ASN B 1 78 ? 6.383 -54.188 -14.094 1 95.19 78 ASN B C 1
ATOM 3957 O O . ASN B 1 78 ? 6.152 -53.062 -13.648 1 95.19 78 ASN B O 1
ATOM 3961 N N . LEU B 1 79 ? 5.602 -55.25 -13.945 1 96.19 79 LEU B N 1
ATOM 3962 C CA . LEU B 1 79 ? 4.355 -55.125 -13.195 1 96.19 79 LEU B CA 1
ATOM 3963 C C . LEU B 1 79 ? 4.637 -54.719 -11.75 1 96.19 79 LEU B C 1
ATOM 3965 O O . LEU B 1 79 ? 3.986 -53.812 -11.203 1 96.19 79 LEU B O 1
ATOM 3969 N N . LEU B 1 80 ? 5.605 -55.25 -11.18 1 95.62 80 LEU B N 1
ATOM 3970 C CA . LEU B 1 80 ? 5.918 -55 -9.773 1 95.62 80 LEU B CA 1
ATOM 3971 C C . LEU B 1 80 ? 6.508 -53.625 -9.594 1 95.62 80 LEU B C 1
ATOM 3973 O O . LEU B 1 80 ? 6.188 -52.906 -8.633 1 95.62 80 LEU B O 1
ATOM 3977 N N . VAL B 1 81 ? 7.336 -53.156 -10.445 1 94.06 81 VAL B N 1
ATOM 3978 C CA . VAL B 1 81 ? 7.977 -51.844 -10.344 1 94.06 81 VAL B CA 1
ATOM 3979 C C . VAL B 1 81 ? 6.934 -50.75 -10.508 1 94.06 81 VAL B C 1
ATOM 3981 O O . VAL B 1 81 ? 7.027 -49.688 -9.867 1 94.06 81 VAL B O 1
ATOM 3984 N N . ILE B 1 82 ? 5.953 -50.969 -11.336 1 93.94 82 ILE B N 1
ATOM 3985 C CA . ILE B 1 82 ? 4.891 -49.969 -11.531 1 93.94 82 ILE B CA 1
ATOM 3986 C C . ILE B 1 82 ? 4.125 -49.781 -10.227 1 93.94 82 ILE B C 1
ATOM 3988 O O . ILE B 1 82 ? 3.799 -48.656 -9.859 1 93.94 82 ILE B O 1
ATOM 3992 N N . LYS B 1 83 ? 3.83 -50.844 -9.609 1 94.56 83 LYS B N 1
ATOM 3993 C CA . LYS B 1 83 ? 3.053 -50.781 -8.375 1 94.56 83 LYS B CA 1
ATOM 3994 C C . LYS B 1 83 ? 3.865 -50.188 -7.238 1 94.56 83 LYS B C 1
ATOM 3996 O O . LYS B 1 83 ? 3.408 -49.25 -6.574 1 94.56 83 LYS B O 1
ATOM 4001 N N . ASP B 1 84 ? 5.125 -50.656 -6.992 1 93.5 84 ASP B N 1
ATOM 4002 C CA . ASP B 1 84 ? 5.891 -50.344 -5.789 1 93.5 84 ASP B CA 1
ATOM 4003 C C . ASP B 1 84 ? 6.852 -49.156 -6.035 1 93.5 84 ASP B C 1
ATOM 4005 O O . ASP B 1 84 ? 7.363 -48.562 -5.09 1 93.5 84 ASP B O 1
ATOM 4009 N N . GLY B 1 85 ? 6.992 -48.844 -7.152 1 91.06 85 GLY B N 1
ATOM 4010 C CA . GLY B 1 85 ? 8.008 -47.844 -7.461 1 91.06 85 GLY B CA 1
ATOM 4011 C C . GLY B 1 85 ? 9.414 -48.406 -7.457 1 91.06 85 GLY B C 1
ATOM 4012 O O . GLY B 1 85 ? 9.633 -49.562 -7.066 1 91.06 85 GLY B O 1
ATOM 4013 N N . GLY B 1 86 ? 10.297 -47.75 -8.023 1 88.19 86 GLY B N 1
ATOM 4014 C CA . GLY B 1 86 ? 11.688 -48.156 -8.086 1 88.19 86 GLY B CA 1
ATOM 4015 C C . GLY B 1 86 ? 12.461 -47.5 -9.211 1 88.19 86 GLY B C 1
ATOM 4016 O O . GLY B 1 86 ? 12.078 -46.438 -9.695 1 88.19 86 GLY B O 1
ATOM 4017 N N . THR B 1 87 ? 13.672 -47.938 -9.391 1 85.69 87 THR B N 1
ATOM 4018 C CA . THR B 1 87 ? 14.523 -47.438 -10.461 1 85.69 87 THR B CA 1
ATOM 4019 C C . THR B 1 87 ? 14.742 -48.5 -11.531 1 85.69 87 THR B C 1
ATOM 4021 O O . THR B 1 87 ? 15.086 -49.656 -11.211 1 85.69 87 THR B O 1
ATOM 4024 N N . ILE B 1 88 ? 14.25 -48.094 -12.656 1 75.81 88 ILE B N 1
ATOM 4025 C CA . ILE B 1 88 ? 14.492 -49.031 -13.773 1 75.81 88 ILE B CA 1
ATOM 4026 C C . ILE B 1 88 ? 15.242 -48.281 -14.883 1 75.81 88 ILE B C 1
ATOM 4028 O O . ILE B 1 88 ? 14.789 -47.219 -15.352 1 75.81 88 ILE B O 1
ATOM 4032 N N . GLU B 1 89 ? 16.344 -48.812 -15.273 1 74.69 89 GLU B N 1
ATOM 4033 C CA . GLU B 1 89 ? 17.203 -48.219 -16.297 1 74.69 89 GLU B CA 1
ATOM 4034 C C . GLU B 1 89 ? 17.562 -46.781 -15.945 1 74.69 89 GLU B C 1
ATOM 4036 O O . GLU B 1 89 ? 17.453 -45.875 -16.781 1 74.69 89 GLU B O 1
ATOM 4041 N N . ASN B 1 90 ? 17.734 -46.469 -14.656 1 76.5 90 ASN B N 1
ATOM 4042 C CA . ASN B 1 90 ? 18.203 -45.219 -14.102 1 76.5 90 ASN B CA 1
ATOM 4043 C C . ASN B 1 90 ? 17.125 -44.156 -14.109 1 76.5 90 ASN B C 1
ATOM 4045 O O . ASN B 1 90 ? 17.406 -42.938 -14.109 1 76.5 90 ASN B O 1
ATOM 4049 N N . VAL B 1 91 ? 15.953 -44.688 -14.281 1 77.69 91 VAL B N 1
ATOM 4050 C CA . VAL B 1 91 ? 14.828 -43.75 -14.219 1 77.69 91 VAL B CA 1
ATOM 4051 C C . VAL B 1 91 ? 13.977 -44.062 -12.992 1 77.69 91 VAL B C 1
ATOM 4053 O O . VAL B 1 91 ? 13.5 -45.188 -12.828 1 77.69 91 VAL B O 1
ATOM 4056 N N . PRO B 1 92 ? 13.891 -43.062 -12.195 1 82.56 92 PRO B N 1
ATOM 4057 C CA . PRO B 1 92 ? 13.062 -43.281 -11.008 1 82.56 92 PRO B CA 1
ATOM 4058 C C . PRO B 1 92 ? 11.57 -43.312 -11.32 1 82.56 92 PRO B C 1
ATOM 4060 O O . PRO B 1 92 ? 11.109 -42.562 -12.195 1 82.56 92 PRO B O 1
ATOM 4063 N N . LEU B 1 93 ? 10.852 -44.219 -10.711 1 87.94 93 LEU B N 1
ATOM 4064 C CA . LEU B 1 93 ? 9.398 -44.312 -10.805 1 87.94 93 LEU B CA 1
ATOM 4065 C C . LEU B 1 93 ? 8.766 -44.281 -9.414 1 87.94 93 LEU B C 1
ATOM 4067 O O . LEU B 1 93 ? 9.234 -44.938 -8.492 1 87.94 93 LEU B O 1
ATOM 4071 N N . LYS B 1 94 ? 7.812 -43.5 -9.312 1 87.31 94 LYS B N 1
ATOM 4072 C CA . LYS B 1 94 ? 7.082 -43.438 -8.047 1 87.31 94 LYS B CA 1
ATOM 4073 C C . LYS B 1 94 ? 6.043 -44.562 -7.957 1 87.31 94 LYS B C 1
ATOM 4075 O O . LYS B 1 94 ? 5.547 -45.031 -8.977 1 87.31 94 LYS B O 1
ATOM 4080 N N . PRO B 1 95 ? 5.734 -44.844 -6.711 1 90.81 95 PRO B N 1
ATOM 4081 C CA . PRO B 1 95 ? 4.703 -45.844 -6.531 1 90.81 95 PRO B CA 1
ATOM 4082 C C . PRO B 1 95 ? 3.344 -45.438 -7.082 1 90.81 95 PRO B C 1
ATOM 4084 O O . PRO B 1 95 ? 3.031 -44.25 -7.113 1 90.81 95 PRO B O 1
ATOM 4087 N N . LEU B 1 96 ? 2.633 -46.438 -7.5 1 91.62 96 LEU B N 1
ATOM 4088 C CA . LEU B 1 96 ? 1.312 -46.219 -8.086 1 91.62 96 LEU B CA 1
ATOM 4089 C C . LEU B 1 96 ? 0.354 -45.625 -7.051 1 91.62 96 LEU B C 1
ATOM 4091 O O . LEU B 1 96 ? 0.287 -46.125 -5.918 1 91.62 96 LEU B O 1
ATOM 4095 N N . PRO B 1 97 ? -0.34 -44.625 -7.402 1 90.06 97 PRO B N 1
ATOM 4096 C CA . PRO B 1 97 ? -1.331 -44.062 -6.488 1 90.06 97 PRO B CA 1
ATOM 4097 C C . PRO B 1 97 ? -2.432 -45.062 -6.113 1 90.06 97 PRO B C 1
ATOM 4099 O O . PRO B 1 97 ? -2.693 -46 -6.859 1 90.06 97 PRO B O 1
ATOM 4102 N N . GLU B 1 98 ? -3.049 -44.812 -5.031 1 92.88 98 GLU B N 1
ATOM 4103 C CA . GLU B 1 98 ? -4.074 -45.719 -4.484 1 92.88 98 GLU B CA 1
ATOM 4104 C C . GLU B 1 98 ? -5.242 -45.875 -5.453 1 92.88 98 GLU B C 1
ATOM 4106 O O . GLU B 1 98 ? -5.82 -46.938 -5.566 1 92.88 98 GLU B O 1
ATOM 4111 N N . GLU B 1 99 ? -5.562 -44.812 -6.203 1 92.25 99 GLU B N 1
ATOM 4112 C CA . GLU B 1 99 ? -6.719 -44.812 -7.09 1 92.25 99 GLU B CA 1
ATOM 4113 C C . GLU B 1 99 ? -6.547 -45.781 -8.25 1 92.25 99 GLU B C 1
ATOM 4115 O O . GLU B 1 99 ? -7.527 -46.219 -8.852 1 92.25 99 GLU B O 1
ATOM 4120 N N . LEU B 1 100 ? -5.32 -46.125 -8.57 1 95.06 100 LEU B N 1
ATOM 4121 C CA . LEU B 1 100 ? -5.039 -46.938 -9.742 1 95.06 100 LEU B CA 1
ATOM 4122 C C . LEU B 1 100 ? -4.707 -48.375 -9.328 1 95.06 100 LEU B C 1
ATOM 4124 O O . LEU B 1 100 ? -4.441 -49.219 -10.18 1 95.06 100 LEU B O 1
ATOM 4128 N N . GLN B 1 101 ? -4.73 -48.719 -8.062 1 95.5 101 GLN B N 1
ATOM 4129 C CA . GLN B 1 101 ? -4.324 -50.031 -7.535 1 95.5 101 GLN B CA 1
ATOM 4130 C C . GLN B 1 101 ? -5.301 -51.125 -7.957 1 95.5 101 GLN B C 1
ATOM 4132 O O . GLN B 1 101 ? -4.891 -52.25 -8.234 1 95.5 101 GLN B O 1
ATOM 4137 N N . LYS B 1 102 ? -6.535 -50.781 -7.98 1 96.44 102 LYS B N 1
ATOM 4138 C CA . LYS B 1 102 ? -7.547 -51.75 -8.383 1 96.44 102 LYS B CA 1
ATOM 4139 C C . LYS B 1 102 ? -7.312 -52.219 -9.805 1 96.44 102 LYS B C 1
ATOM 4141 O O . LYS B 1 102 ? -7.387 -53.438 -10.086 1 96.44 102 LYS B O 1
ATOM 4146 N N . ASP B 1 103 ? -7.082 -51.25 -10.633 1 96.75 103 ASP B N 1
ATOM 4147 C CA . ASP B 1 103 ? -6.824 -51.562 -12.031 1 96.75 103 ASP B CA 1
ATOM 4148 C C . ASP B 1 103 ? -5.543 -52.406 -12.172 1 96.75 103 ASP B C 1
ATOM 4150 O O . ASP B 1 103 ? -5.488 -53.344 -12.961 1 96.75 103 ASP B O 1
ATOM 4154 N N . TRP B 1 104 ? -4.555 -52.062 -11.445 1 97.31 104 TRP B N 1
ATOM 4155 C CA . TRP B 1 104 ? -3.309 -52.844 -11.453 1 97.31 104 TRP B CA 1
ATOM 4156 C C . TRP B 1 104 ? -3.545 -54.25 -10.977 1 97.31 104 TRP B C 1
ATOM 4158 O O . TRP B 1 104 ? -3.008 -55.219 -11.555 1 97.31 104 TRP B O 1
ATOM 4168 N N . ASN B 1 105 ? -4.324 -54.5 -9.977 1 97.62 105 ASN B N 1
ATOM 4169 C CA . ASN B 1 105 ? -4.617 -55.812 -9.438 1 97.62 105 ASN B CA 1
ATOM 4170 C C . ASN B 1 105 ? -5.266 -56.719 -10.484 1 97.62 105 ASN B C 1
ATOM 4172 O O . ASN B 1 105 ? -4.984 -57.906 -10.539 1 97.62 105 ASN B O 1
ATOM 4176 N N . LYS B 1 106 ? -6.09 -56.094 -11.227 1 98.12 106 LYS B N 1
ATOM 4177 C CA . LYS B 1 106 ? -6.719 -56.875 -12.297 1 98.12 106 LYS B CA 1
ATOM 4178 C C . LYS B 1 106 ? -5.684 -57.344 -13.312 1 98.12 106 LYS B C 1
ATOM 4180 O O . LYS B 1 106 ? -5.723 -58.5 -13.742 1 98.12 106 LYS B O 1
ATOM 4185 N N . VAL B 1 107 ? -4.809 -56.438 -13.695 1 98.25 107 VAL B N 1
ATOM 4186 C CA . VAL B 1 107 ? -3.75 -56.812 -14.633 1 98.25 107 VAL B CA 1
ATOM 4187 C C . VAL B 1 107 ? -2.9 -57.938 -14.031 1 98.25 107 VAL B C 1
ATOM 4189 O O . VAL B 1 107 ? -2.576 -58.906 -14.719 1 98.25 107 VAL B O 1
ATOM 4192 N N . TYR B 1 108 ? -2.6 -57.812 -12.805 1 98 108 TYR B N 1
ATOM 4193 C CA . TYR B 1 108 ? -1.747 -58.812 -12.148 1 98 108 TYR B CA 1
ATOM 4194 C C . TYR B 1 108 ? -2.443 -60.156 -12.062 1 98 108 TYR B C 1
ATOM 4196 O O . TYR B 1 108 ? -1.81 -61.188 -12.227 1 98 108 TYR B O 1
ATOM 4204 N N . ALA B 1 109 ? -3.676 -60.188 -11.797 1 98.06 109 ALA B N 1
ATOM 4205 C CA . ALA B 1 109 ? -4.445 -61.438 -11.766 1 98.06 109 ALA B CA 1
ATOM 4206 C C . ALA B 1 109 ? -4.406 -62.125 -13.125 1 98.06 109 ALA B C 1
ATOM 4208 O O . ALA B 1 109 ? -4.211 -63.344 -13.195 1 98.06 109 ALA B O 1
ATOM 4209 N N . ASP B 1 110 ? -4.637 -61.281 -14.109 1 98.25 110 ASP B N 1
ATOM 4210 C CA . ASP B 1 110 ? -4.586 -61.844 -15.461 1 98.25 110 ASP B CA 1
ATOM 4211 C C . ASP B 1 110 ? -3.186 -62.344 -15.789 1 98.25 110 ASP B C 1
ATOM 4213 O O . ASP B 1 110 ? -3.031 -63.344 -16.5 1 98.25 110 ASP B O 1
ATOM 4217 N N . TYR B 1 111 ? -2.195 -61.656 -15.328 1 98.19 111 TYR B N 1
ATOM 4218 C CA . TYR B 1 111 ? -0.815 -62.094 -15.508 1 98.19 111 TYR B CA 1
ATOM 4219 C C . TYR B 1 111 ? -0.588 -63.469 -14.883 1 98.19 111 TYR B C 1
ATOM 4221 O O . TYR B 1 111 ? 0.058 -64.312 -15.477 1 98.19 111 TYR B O 1
ATOM 4229 N N . LEU B 1 112 ? -1.064 -63.75 -13.727 1 97.69 112 LEU B N 1
ATOM 4230 C CA . LEU B 1 112 ? -0.877 -65 -13.031 1 97.69 112 LEU B CA 1
ATOM 4231 C C . LEU B 1 112 ? -1.49 -66.125 -13.828 1 97.69 112 LEU B C 1
ATOM 4233 O O . LEU B 1 112 ? -0.918 -67.25 -13.891 1 97.69 112 LEU B O 1
ATOM 4237 N N . ILE B 1 113 ? -2.613 -65.875 -14.414 1 97.56 113 ILE B N 1
ATOM 4238 C CA . ILE B 1 113 ? -3.256 -66.875 -15.242 1 97.56 113 ILE B CA 1
ATOM 4239 C C . ILE B 1 113 ? -2.395 -67.188 -16.469 1 97.56 113 ILE B C 1
ATOM 4241 O O . ILE B 1 113 ? -2.176 -68.312 -16.828 1 97.56 113 ILE B O 1
ATOM 4245 N N . PHE B 1 114 ? -1.906 -66.125 -17.062 1 97.38 114 PHE B N 1
ATOM 4246 C CA . PHE B 1 114 ? -1.05 -66.188 -18.25 1 97.38 114 PHE B CA 1
ATOM 4247 C C . PHE B 1 114 ? 0.223 -67 -17.922 1 97.38 114 PHE B C 1
ATOM 4249 O O . PHE B 1 114 ? 0.627 -67.875 -18.672 1 97.38 114 PHE B O 1
ATOM 4256 N N . GLU B 1 115 ? 0.783 -66.625 -16.797 1 96.06 115 GLU B N 1
ATOM 4257 C CA . GLU B 1 115 ? 1.997 -67.312 -16.344 1 96.06 115 GLU B CA 1
ATOM 4258 C C . GLU B 1 115 ? 1.745 -68.812 -16.109 1 96.06 115 GLU B C 1
ATOM 4260 O O . GLU B 1 115 ? 2.566 -69.625 -16.484 1 96.06 115 GLU B O 1
ATOM 4265 N N . LYS B 1 116 ? 0.697 -69.125 -15.562 1 95 116 LYS B N 1
ATOM 4266 C CA . LYS B 1 116 ? 0.331 -70.562 -15.297 1 95 116 LYS B CA 1
ATOM 4267 C C . LYS B 1 116 ? 0.163 -71.312 -16.594 1 95 116 LYS B C 1
ATOM 4269 O O . LYS B 1 116 ? 0.642 -72.438 -16.719 1 95 116 LYS B O 1
ATOM 4274 N N . ASP B 1 117 ? -0.523 -70.688 -17.5 1 94.44 117 ASP B N 1
ATOM 4275 C CA . ASP B 1 117 ? -0.729 -71.312 -18.797 1 94.44 117 ASP B CA 1
ATOM 4276 C C . ASP B 1 117 ? 0.602 -71.562 -19.484 1 94.44 117 ASP B C 1
ATOM 4278 O O . ASP B 1 117 ? 0.822 -72.688 -20.016 1 94.44 117 ASP B O 1
ATOM 4282 N N . ILE B 1 118 ? 1.459 -70.625 -19.469 1 94 118 ILE B N 1
ATOM 4283 C CA . ILE B 1 118 ? 2.748 -70.75 -20.141 1 94 118 ILE B CA 1
ATOM 4284 C C . ILE B 1 118 ? 3.586 -71.812 -19.453 1 94 118 ILE B C 1
ATOM 4286 O O . ILE B 1 118 ? 4.262 -72.625 -20.109 1 94 118 ILE B O 1
ATOM 4290 N N . SER B 1 119 ? 3.557 -71.875 -18.203 1 90.25 119 SER B N 1
ATOM 4291 C CA . SER B 1 119 ? 4.355 -72.812 -17.438 1 90.25 119 SER B CA 1
ATOM 4292 C C . SER B 1 119 ? 3.91 -74.25 -17.703 1 90.25 119 SER B C 1
ATOM 4294 O O . SER B 1 119 ? 4.68 -75.188 -17.5 1 90.25 119 SER B O 1
ATOM 4296 N N . SER B 1 120 ? 2.781 -74.438 -18.188 1 88.81 120 SER B N 1
ATOM 4297 C CA . SER B 1 120 ? 2.262 -75.812 -18.453 1 88.81 120 SER B CA 1
ATOM 4298 C C . SER B 1 120 ? 2.848 -76.375 -19.734 1 88.81 120 SER B C 1
ATOM 4300 O O . SER B 1 120 ? 2.623 -77.562 -20.062 1 88.81 120 SER B O 1
ATOM 4302 N N . LEU B 1 121 ? 3.572 -75.562 -20.469 1 86.56 121 LEU B N 1
ATOM 4303 C CA . LEU B 1 121 ? 4.148 -76 -21.734 1 86.56 121 LEU B CA 1
ATOM 4304 C C . LEU B 1 121 ? 5.059 -77.25 -21.547 1 86.56 121 LEU B C 1
ATOM 4306 O O . LEU B 1 121 ? 5.066 -78.125 -22.359 1 86.56 121 LEU B O 1
ATOM 4310 N N . SER B 1 122 ? 5.855 -77.25 -20.484 1 83.38 122 SER B N 1
ATOM 4311 C CA . SER B 1 122 ? 6.809 -78.312 -20.234 1 83.38 122 SER B CA 1
ATOM 4312 C C . SER B 1 122 ? 6.098 -79.688 -20.016 1 83.38 122 SER B C 1
ATOM 4314 O O . SER B 1 122 ? 6.672 -80.75 -20.281 1 83.38 122 SER B O 1
ATOM 4316 N N . ASP B 1 123 ? 4.883 -79.688 -19.688 1 81.69 123 ASP B N 1
ATOM 4317 C CA . ASP B 1 123 ? 4.16 -80.875 -19.328 1 81.69 123 ASP B CA 1
ATOM 4318 C C . ASP B 1 123 ? 3.15 -81.25 -20.422 1 81.69 123 ASP B C 1
ATOM 4320 O O . ASP B 1 123 ? 2.361 -82.188 -20.25 1 81.69 123 ASP B O 1
ATOM 4324 N N . VAL B 1 124 ? 3.195 -80.562 -21.531 1 79.5 124 VAL B N 1
ATOM 4325 C CA . VAL B 1 124 ? 2.115 -80.75 -22.484 1 79.5 124 VAL B CA 1
ATOM 4326 C C . VAL B 1 124 ? 2.414 -81.938 -23.391 1 79.5 124 VAL B C 1
ATOM 4328 O O . VAL B 1 124 ? 3.553 -82.125 -23.828 1 79.5 124 VAL B O 1
ATOM 4331 N N . ASP B 1 125 ? 1.353 -82.75 -23.453 1 77.12 125 ASP B N 1
ATOM 4332 C CA . ASP B 1 125 ? 1.395 -83.812 -24.422 1 77.12 125 ASP B CA 1
ATOM 4333 C C . ASP B 1 125 ? 1.452 -83.25 -25.844 1 77.12 125 ASP B C 1
ATOM 4335 O O . ASP B 1 125 ? 0.607 -82.5 -26.25 1 77.12 125 ASP B O 1
ATOM 4339 N N . PRO B 1 126 ? 2.457 -83.625 -26.609 1 75.38 126 PRO B N 1
ATOM 4340 C CA . PRO B 1 126 ? 2.609 -83.125 -27.984 1 75.38 126 PRO B CA 1
ATOM 4341 C C . PRO B 1 126 ? 1.357 -83.375 -28.828 1 75.38 126 PRO B C 1
ATOM 4343 O O . PRO B 1 126 ? 1.105 -82.625 -29.766 1 75.38 126 PRO B O 1
ATOM 4346 N N . GLN B 1 127 ? 0.539 -84.312 -28.453 1 76.88 127 GLN B N 1
ATOM 4347 C CA . GLN B 1 127 ? -0.669 -84.625 -29.219 1 76.88 127 GLN B CA 1
ATOM 4348 C C . GLN B 1 127 ? -1.776 -83.625 -28.891 1 76.88 127 GLN B C 1
ATOM 4350 O O . GLN B 1 127 ? -2.74 -83.5 -29.656 1 76.88 127 GLN B O 1
ATOM 4355 N N . LYS B 1 128 ? -1.562 -82.75 -27.75 1 81.31 128 LYS B N 1
ATOM 4356 C CA . LYS B 1 128 ? -2.594 -81.875 -27.312 1 81.31 128 LYS B CA 1
ATOM 4357 C C . LYS B 1 128 ? -2.074 -80.438 -27.328 1 81.31 128 LYS B C 1
ATOM 4359 O O . LYS B 1 128 ? -2.475 -79.562 -26.5 1 81.31 128 LYS B O 1
ATOM 4364 N N . ILE B 1 129 ? -1.277 -80.125 -28.203 1 87.25 129 ILE B N 1
ATOM 4365 C CA . ILE B 1 129 ? -0.62 -78.812 -28.297 1 87.25 129 ILE B CA 1
ATOM 4366 C C . ILE B 1 129 ? -1.632 -77.75 -28.734 1 87.25 129 ILE B C 1
ATOM 4368 O O . ILE B 1 129 ? -1.545 -76.625 -28.312 1 87.25 129 ILE B O 1
ATOM 4372 N N . SER B 1 130 ? -2.652 -78.25 -29.375 1 87.12 130 SER B N 1
ATOM 4373 C CA . SER B 1 130 ? -3.686 -77.375 -29.844 1 87.12 130 SER B CA 1
ATOM 4374 C C . SER B 1 130 ? -4.453 -76.75 -28.672 1 87.12 130 SER B C 1
ATOM 4376 O O . SER B 1 130 ? -4.77 -75.562 -28.672 1 87.12 130 SER B O 1
ATOM 4378 N N . ASN B 1 131 ? -4.73 -77.562 -27.688 1 89.12 131 ASN B N 1
ATOM 4379 C CA . ASN B 1 131 ? -5.43 -77.125 -26.5 1 89.12 131 ASN B CA 1
ATOM 4380 C C . ASN B 1 131 ? -4.582 -76.125 -25.719 1 89.12 131 ASN B C 1
ATOM 4382 O O . ASN B 1 131 ? -5.102 -75.125 -25.172 1 89.12 131 ASN B O 1
ATOM 4386 N N . PHE B 1 132 ? -3.314 -76.312 -25.656 1 90.12 132 PHE B N 1
ATOM 4387 C CA . PHE B 1 132 ? -2.369 -75.438 -25.016 1 90.12 132 PHE B CA 1
ATOM 4388 C C . PHE B 1 132 ? -2.332 -74.062 -25.719 1 90.12 132 PHE B C 1
ATOM 4390 O O . PHE B 1 132 ? -2.396 -73.062 -25.062 1 90.12 132 PHE B O 1
ATOM 4397 N N . GLN B 1 133 ? -2.34 -74.125 -26.969 1 90 133 GLN B N 1
ATOM 4398 C CA . GLN B 1 133 ? -2.277 -72.875 -27.766 1 90 133 GLN B CA 1
ATOM 4399 C C . GLN B 1 133 ? -3.539 -72.062 -27.578 1 90 133 GLN B C 1
ATOM 4401 O O . GLN B 1 133 ? -3.469 -70.812 -27.484 1 90 133 GLN B O 1
ATOM 4406 N N . ILE B 1 134 ? -4.637 -72.688 -27.469 1 92.19 134 ILE B N 1
ATOM 4407 C CA . ILE B 1 134 ? -5.902 -72 -27.281 1 92.19 134 ILE B CA 1
ATOM 4408 C C . ILE B 1 134 ? -5.914 -71.312 -25.906 1 92.19 134 ILE B C 1
ATOM 4410 O O . ILE B 1 134 ? -6.324 -70.188 -25.781 1 92.19 134 ILE B O 1
ATOM 4414 N N . SER B 1 135 ? -5.414 -72 -24.906 1 93.25 135 SER B N 1
ATOM 4415 C CA . SER B 1 135 ? -5.367 -71.438 -23.562 1 93.25 135 SER B CA 1
ATOM 4416 C C . SER B 1 135 ? -4.441 -70.25 -23.484 1 93.25 135 SER B C 1
ATOM 4418 O O . SER B 1 135 ? -4.789 -69.25 -22.891 1 93.25 135 SER B O 1
ATOM 4420 N N . VAL B 1 136 ? -3.32 -70.312 -24.094 1 93.75 136 VAL B N 1
ATOM 4421 C CA . VAL B 1 136 ? -2.346 -69.25 -24.094 1 93.75 136 VAL B CA 1
ATOM 4422 C C . VAL B 1 136 ? -2.902 -68.062 -24.859 1 93.75 136 VAL B C 1
ATOM 4424 O O . VAL B 1 136 ? -2.734 -66.875 -24.453 1 93.75 136 VAL B O 1
ATOM 4427 N N . ASP B 1 137 ? -3.574 -68.312 -25.922 1 94.31 137 ASP B N 1
ATOM 4428 C CA . ASP B 1 137 ? -4.203 -67.25 -26.703 1 94.31 137 ASP B CA 1
ATOM 4429 C C . ASP B 1 137 ? -5.234 -66.5 -25.859 1 94.31 137 ASP B C 1
ATOM 4431 O O . ASP B 1 137 ? -5.258 -65.25 -25.859 1 94.31 137 ASP B O 1
ATOM 4435 N N . GLU B 1 138 ? -6.004 -67.25 -25.188 1 95.94 138 GLU B N 1
ATOM 4436 C CA . GLU B 1 138 ? -7.059 -66.625 -24.391 1 95.94 138 GLU B CA 1
ATOM 4437 C C . GLU B 1 138 ? -6.477 -65.812 -23.234 1 95.94 138 GLU B C 1
ATOM 4439 O O . GLU B 1 138 ? -6.883 -64.688 -23 1 95.94 138 GLU B O 1
ATOM 4444 N N . SER B 1 139 ? -5.543 -66.438 -22.516 1 96.94 139 SER B N 1
ATOM 4445 C CA . SER B 1 139 ? -4.957 -65.688 -21.375 1 96.94 139 SER B CA 1
ATOM 4446 C C . SER B 1 139 ? -4.148 -64.5 -21.828 1 96.94 139 SER B C 1
ATOM 4448 O O . SER B 1 139 ? -4.117 -63.469 -21.141 1 96.94 139 SER B O 1
ATOM 4450 N N . SER B 1 140 ? -3.473 -64.625 -22.922 1 96.69 140 SER B N 1
ATOM 4451 C CA . SER B 1 140 ? -2.736 -63.5 -23.5 1 96.69 140 SER B CA 1
ATOM 4452 C C . SER B 1 140 ? -3.672 -62.344 -23.859 1 96.69 140 SER B C 1
ATOM 4454 O O . SER B 1 140 ? -3.395 -61.188 -23.531 1 96.69 140 SER B O 1
ATOM 4456 N N . ASN B 1 141 ? -4.77 -62.656 -24.516 1 96.38 141 ASN B N 1
ATOM 4457 C CA . ASN B 1 141 ? -5.746 -61.625 -24.906 1 96.38 141 ASN B CA 1
ATOM 4458 C C . ASN B 1 141 ? -6.336 -60.938 -23.672 1 96.38 141 ASN B C 1
ATOM 4460 O O . ASN B 1 141 ? -6.512 -59.719 -23.672 1 96.38 141 ASN B O 1
ATOM 4464 N N . ASN B 1 142 ? -6.645 -61.719 -22.672 1 97.5 142 ASN B N 1
ATOM 4465 C CA . ASN B 1 142 ? -7.172 -61.156 -21.453 1 97.5 142 ASN B CA 1
ATOM 4466 C C . ASN B 1 142 ? -6.168 -60.188 -20.797 1 97.5 142 ASN B C 1
ATOM 4468 O O . ASN B 1 142 ? -6.535 -59.125 -20.344 1 97.5 142 ASN B O 1
ATOM 4472 N N . LEU B 1 143 ? -4.953 -60.594 -20.734 1 97.56 143 LEU B N 1
ATOM 4473 C CA . LEU B 1 143 ? -3.902 -59.781 -20.125 1 97.56 143 LEU B CA 1
ATOM 4474 C C . LEU B 1 143 ? -3.678 -58.5 -20.938 1 97.56 143 LEU B C 1
ATOM 4476 O O . LEU B 1 143 ? -3.477 -57.438 -20.359 1 97.56 143 LEU B O 1
ATOM 4480 N N . ILE B 1 144 ? -3.701 -58.562 -22.219 1 97 144 ILE B N 1
ATOM 4481 C CA . ILE B 1 144 ? -3.545 -57.406 -23.094 1 97 144 ILE B CA 1
ATOM 4482 C C . ILE B 1 144 ? -4.703 -56.438 -22.875 1 97 144 ILE B C 1
ATOM 4484 O O . ILE B 1 144 ? -4.496 -55.219 -22.75 1 97 144 ILE B O 1
ATOM 4488 N N . GLU B 1 145 ? -5.883 -56.969 -22.766 1 96.75 145 GLU B N 1
ATOM 4489 C CA . GLU B 1 145 ? -7.062 -56.125 -22.547 1 96.75 145 GLU B CA 1
ATOM 4490 C C . GLU B 1 145 ? -6.984 -55.406 -21.203 1 96.75 145 GLU B C 1
ATOM 4492 O O . GLU B 1 145 ? -7.227 -54.188 -21.141 1 96.75 145 GLU B O 1
ATOM 4497 N N . SER B 1 146 ? -6.684 -56.125 -20.125 1 97.62 146 SER B N 1
ATOM 4498 C CA . SER B 1 146 ? -6.574 -55.5 -18.812 1 97.62 146 SER B CA 1
ATOM 4499 C C . SER B 1 146 ? -5.438 -54.5 -18.781 1 97.62 146 SER B C 1
ATOM 4501 O O . SER B 1 146 ? -5.551 -53.438 -18.141 1 97.62 146 SER B O 1
ATOM 4503 N N . SER B 1 147 ? -4.332 -54.812 -19.438 1 96.88 147 SER B N 1
ATOM 4504 C CA . SER B 1 147 ? -3.203 -53.875 -19.516 1 96.88 147 SER B CA 1
ATOM 4505 C C . SER B 1 147 ? -3.578 -52.625 -20.266 1 96.88 147 SER B C 1
ATOM 4507 O O . SER B 1 147 ? -3.191 -51.5 -19.875 1 96.88 147 SER B O 1
ATOM 4509 N N . ASP B 1 148 ? -4.293 -52.75 -21.359 1 95.38 148 ASP B N 1
ATOM 4510 C CA . ASP B 1 148 ? -4.762 -51.594 -22.125 1 95.38 148 ASP B CA 1
ATOM 4511 C C . ASP B 1 148 ? -5.66 -50.719 -21.281 1 95.38 148 ASP B C 1
ATOM 4513 O O . ASP B 1 148 ? -5.516 -49.5 -21.297 1 95.38 148 ASP B O 1
ATOM 4517 N N . HIS B 1 149 ? -6.527 -51.344 -20.625 1 95.88 149 HIS B N 1
ATOM 4518 C CA . HIS B 1 149 ? -7.406 -50.594 -19.734 1 95.88 149 HIS B CA 1
ATOM 4519 C C . HIS B 1 149 ? -6.609 -49.875 -18.656 1 95.88 149 HIS B C 1
ATOM 4521 O O . HIS B 1 149 ? -6.91 -48.719 -18.328 1 95.88 149 HIS B O 1
ATOM 4527 N N . PHE B 1 150 ? -5.648 -50.469 -18.078 1 96.31 150 PHE B N 1
ATOM 4528 C CA . PHE B 1 150 ? -4.812 -49.906 -17.031 1 96.31 150 PHE B CA 1
ATOM 4529 C C . PHE B 1 150 ? -4.051 -48.688 -17.547 1 96.31 150 PHE B C 1
ATOM 4531 O O . PHE B 1 150 ? -4.035 -47.625 -16.891 1 96.31 150 PHE B O 1
ATOM 4538 N N . VAL B 1 151 ? -3.422 -48.75 -18.688 1 95.25 151 VAL B N 1
ATOM 4539 C CA . VAL B 1 151 ? -2.686 -47.625 -19.266 1 95.25 151 VAL B CA 1
ATOM 4540 C C . VAL B 1 151 ? -3.637 -46.469 -19.531 1 95.25 151 VAL B C 1
ATOM 4542 O O . VAL B 1 151 ? -3.291 -45.312 -19.281 1 95.25 151 VAL B O 1
ATOM 4545 N N . PHE B 1 152 ? -4.793 -46.781 -20.078 1 93.12 152 PHE B N 1
ATOM 4546 C CA . PHE B 1 152 ? -5.801 -45.781 -20.312 1 93.12 152 PHE B CA 1
ATOM 4547 C C . PHE B 1 152 ? -6.168 -45.062 -19.016 1 93.12 152 PHE B C 1
ATOM 4549 O O . PHE B 1 152 ? -6.262 -43.812 -18.984 1 93.12 152 PHE B O 1
ATOM 4556 N N . LYS B 1 153 ? -6.371 -45.75 -17.953 1 93.94 153 LYS B N 1
ATOM 4557 C CA . LYS B 1 153 ? -6.742 -45.188 -16.672 1 93.94 153 LYS B CA 1
ATOM 4558 C C . LYS B 1 153 ? -5.637 -44.281 -16.125 1 93.94 153 LYS B C 1
ATOM 4560 O O . LYS B 1 153 ? -5.918 -43.219 -15.555 1 93.94 153 LYS B O 1
ATOM 4565 N N . ILE B 1 154 ? -4.387 -44.656 -16.281 1 92.5 154 ILE B N 1
ATOM 4566 C CA . ILE B 1 154 ? -3.271 -43.844 -15.82 1 92.5 154 ILE B CA 1
ATOM 4567 C C . ILE B 1 154 ? -3.232 -42.531 -16.609 1 92.5 154 ILE B C 1
ATOM 4569 O O . ILE B 1 154 ? -2.998 -41.469 -16.047 1 92.5 154 ILE B O 1
ATOM 4573 N N . THR B 1 155 ? -3.465 -42.594 -17.875 1 90.94 155 THR B N 1
ATOM 4574 C CA . THR B 1 155 ? -3.467 -41.438 -18.75 1 90.94 155 THR B CA 1
ATOM 4575 C C . THR B 1 155 ? -4.57 -40.469 -18.344 1 90.94 155 THR B C 1
ATOM 4577 O O . THR B 1 155 ? -4.34 -39.25 -18.234 1 90.94 155 THR B O 1
ATOM 4580 N N . ILE B 1 156 ? -5.727 -41.031 -18.094 1 89.88 156 ILE B N 1
ATOM 4581 C CA . ILE B 1 156 ? -6.852 -40.219 -17.688 1 89.88 156 ILE B CA 1
ATOM 4582 C C . ILE B 1 156 ? -6.559 -39.562 -16.328 1 89.88 156 ILE B C 1
ATOM 4584 O O . ILE B 1 156 ? -6.918 -38.438 -16.078 1 89.88 156 ILE B O 1
ATOM 4588 N N . PHE B 1 157 ? -5.941 -40.312 -15.477 1 90.38 157 PHE B N 1
ATOM 4589 C CA . PHE B 1 157 ? -5.574 -39.812 -14.156 1 90.38 157 PHE B CA 1
ATOM 4590 C C . PHE B 1 157 ? -4.637 -38.625 -14.281 1 90.38 157 PHE B C 1
ATOM 4592 O O . PHE B 1 157 ? -4.812 -37.625 -13.594 1 90.38 157 PHE B O 1
ATOM 4599 N N . LEU B 1 158 ? -3.672 -38.719 -15.109 1 87.5 158 LEU B N 1
ATOM 4600 C CA . LEU B 1 158 ? -2.736 -37.625 -15.336 1 87.5 158 LEU B CA 1
ATOM 4601 C C . LEU B 1 158 ? -3.463 -36.406 -15.875 1 87.5 158 LEU B C 1
ATOM 4603 O O . LEU B 1 158 ? -3.191 -35.281 -15.453 1 87.5 158 LEU B O 1
ATOM 4607 N N . GLU B 1 159 ? -4.363 -36.625 -16.812 1 86.81 159 GLU B N 1
ATOM 4608 C CA . GLU B 1 159 ? -5.145 -35.531 -17.375 1 86.81 159 GLU B CA 1
ATOM 4609 C C . GLU B 1 159 ? -5.98 -34.844 -16.297 1 86.81 159 GLU B C 1
ATOM 4611 O O . GLU B 1 159 ? -6.09 -33.625 -16.281 1 86.81 159 GLU B O 1
ATOM 4616 N N . LYS B 1 160 ? -6.57 -35.625 -15.469 1 87.62 160 LYS B N 1
ATOM 4617 C CA . LYS B 1 160 ? -7.359 -35.094 -14.367 1 87.62 160 LYS B CA 1
ATOM 4618 C C . LYS B 1 160 ? -6.492 -34.25 -13.43 1 87.62 160 LYS B C 1
ATOM 4620 O O . LYS B 1 160 ? -6.934 -33.219 -12.922 1 87.62 160 LYS B O 1
ATOM 4625 N N . LEU B 1 161 ? -5.309 -34.688 -13.195 1 85.06 161 LEU B N 1
ATOM 4626 C CA . LEU B 1 161 ? -4.383 -33.938 -12.344 1 85.06 161 LEU B CA 1
ATOM 4627 C C . LEU B 1 161 ? -4.027 -32.594 -12.969 1 85.06 161 LEU B C 1
ATOM 4629 O O . LEU B 1 161 ? -4.012 -31.578 -12.273 1 85.06 161 LEU B O 1
ATOM 4633 N N . HIS B 1 162 ? -3.811 -32.594 -14.242 1 85.38 162 HIS B N 1
ATOM 4634 C CA . HIS B 1 162 ? -3.518 -31.359 -14.953 1 85.38 162 HIS B CA 1
ATOM 4635 C C . HIS B 1 162 ? -4.695 -30.391 -14.883 1 85.38 162 HIS B C 1
ATOM 4637 O O . HIS B 1 162 ? -4.512 -29.203 -14.633 1 85.38 162 HIS B O 1
ATOM 4643 N N . THR B 1 163 ? -5.82 -30.906 -15.047 1 87.19 163 THR B N 1
ATOM 4644 C CA . THR B 1 163 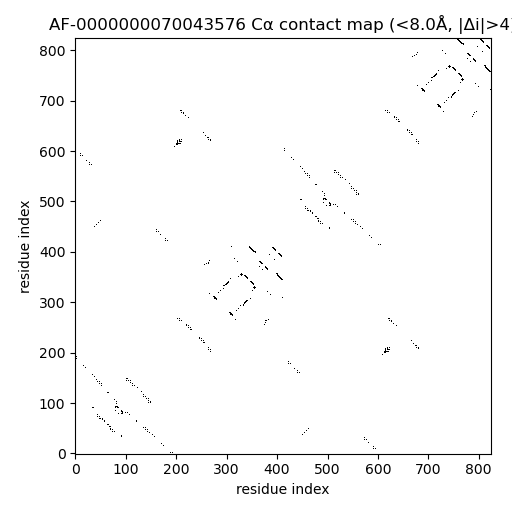? -7.02 -30.078 -15.008 1 87.19 163 THR B CA 1
ATOM 4645 C C . THR B 1 163 ? -7.227 -29.484 -13.617 1 87.19 163 THR B C 1
ATOM 4647 O O . THR B 1 163 ? -7.609 -28.328 -13.477 1 87.19 163 THR B O 1
ATOM 4650 N N . MET B 1 164 ? -6.965 -30.297 -12.625 1 86.94 164 MET B N 1
ATOM 4651 C CA . MET B 1 164 ? -7.074 -29.828 -11.25 1 86.94 164 MET B CA 1
ATOM 4652 C C . MET B 1 164 ? -6.066 -28.719 -10.969 1 86.94 164 MET B C 1
ATOM 4654 O O . MET B 1 164 ? -6.391 -27.734 -10.297 1 86.94 164 MET B O 1
ATOM 4658 N N . LEU B 1 165 ? -4.867 -28.875 -11.5 1 84.5 165 LEU B N 1
ATOM 4659 C CA . LEU B 1 165 ? -3.834 -27.859 -11.312 1 84.5 165 LEU B CA 1
ATOM 4660 C C . LEU B 1 165 ? -4.223 -26.562 -12 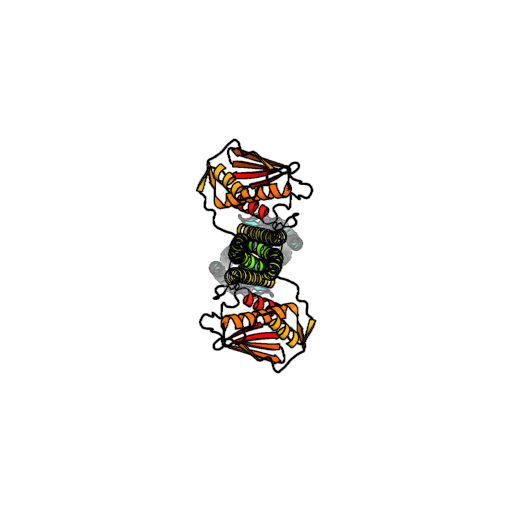1 84.5 165 LEU B C 1
ATOM 4662 O O . LEU B 1 165 ? -4.023 -25.469 -11.445 1 84.5 165 LEU B O 1
ATOM 4666 N N . ILE B 1 166 ? -4.793 -26.672 -13.141 1 87 166 ILE B N 1
ATOM 4667 C CA . ILE B 1 166 ? -5.25 -25.5 -13.883 1 87 166 ILE B CA 1
ATOM 4668 C C . ILE B 1 166 ? -6.355 -24.797 -13.094 1 87 166 ILE B C 1
ATOM 4670 O O . ILE B 1 166 ? -6.324 -23.578 -12.922 1 87 166 ILE B O 1
ATOM 4674 N N . LYS B 1 167 ? -7.305 -25.531 -12.641 1 89.12 167 LYS B N 1
ATOM 4675 C CA . LYS B 1 167 ? -8.391 -24.969 -11.852 1 89.12 167 LYS B CA 1
ATOM 4676 C C . LYS B 1 167 ? -7.863 -24.297 -10.586 1 89.12 167 LYS B C 1
ATOM 4678 O O . LYS B 1 167 ? -8.32 -23.203 -10.219 1 89.12 167 LYS B O 1
ATOM 4683 N N . LEU B 1 168 ? -6.906 -24.922 -9.969 1 87.56 168 LEU B N 1
ATOM 4684 C CA . LEU B 1 168 ? -6.297 -24.344 -8.773 1 87.56 168 LEU B CA 1
ATOM 4685 C C . LEU B 1 168 ? -5.609 -23.031 -9.086 1 87.56 168 LEU B C 1
ATOM 4687 O O . LEU B 1 168 ? -5.742 -22.062 -8.328 1 87.56 168 LEU B O 1
ATOM 4691 N N . GLN B 1 169 ? -4.934 -23.047 -10.141 1 85.69 169 GLN B N 1
ATOM 4692 C CA . GLN B 1 169 ? -4.242 -21.828 -10.547 1 85.69 169 GLN B CA 1
ATOM 4693 C C . GLN B 1 169 ? -5.227 -20.688 -10.82 1 85.69 169 GLN B C 1
ATOM 4695 O O . GLN B 1 169 ? -4.969 -19.531 -10.469 1 85.69 169 GLN B O 1
ATOM 4700 N N . ILE B 1 170 ? -6.324 -20.984 -11.391 1 88.25 170 ILE B N 1
ATOM 4701 C CA . ILE B 1 170 ? -7.352 -20 -11.672 1 88.25 170 ILE B CA 1
ATOM 4702 C C . ILE B 1 170 ? -7.93 -19.469 -10.359 1 88.25 170 ILE B C 1
ATOM 4704 O O . ILE B 1 170 ? -8.102 -18.266 -10.188 1 88.25 170 ILE B O 1
ATOM 4708 N N . VAL B 1 171 ? -8.156 -20.328 -9.453 1 89.44 171 VAL B N 1
ATOM 4709 C CA . VAL B 1 171 ? -8.688 -19.938 -8.148 1 89.44 171 VAL B CA 1
ATOM 4710 C C . VAL B 1 171 ? -7.688 -19.047 -7.426 1 89.44 171 VAL B C 1
ATOM 4712 O O . VAL B 1 171 ? -8.062 -18.031 -6.84 1 89.44 171 VAL B O 1
ATOM 4715 N N . LEU B 1 172 ? -6.418 -19.438 -7.477 1 87 172 LEU B N 1
ATOM 4716 C CA . LEU B 1 172 ? -5.371 -18.672 -6.816 1 87 172 LEU B CA 1
ATOM 4717 C C . LEU B 1 172 ? -5.219 -17.297 -7.457 1 87 172 LEU B C 1
ATOM 4719 O O . LEU B 1 172 ? -4.961 -16.312 -6.766 1 87 172 LEU B O 1
ATOM 4723 N N . LEU B 1 173 ? -5.375 -17.25 -8.766 1 85.75 173 LEU B N 1
ATOM 4724 C CA . LEU B 1 173 ? -5.355 -15.977 -9.484 1 85.75 173 LEU B CA 1
ATOM 4725 C C . LEU B 1 173 ? -6.449 -15.047 -8.969 1 85.75 173 LEU B C 1
ATOM 4727 O O . LEU B 1 173 ? -6.172 -13.898 -8.617 1 85.75 173 LEU B O 1
ATOM 4731 N N . PHE B 1 174 ? -7.629 -15.516 -8.844 1 87.81 174 PHE B N 1
ATOM 4732 C CA . PHE B 1 174 ? -8.766 -14.719 -8.414 1 87.81 174 PHE B CA 1
ATOM 4733 C C . PHE B 1 174 ? -8.625 -14.312 -6.949 1 87.81 174 PHE B C 1
ATOM 4735 O O . PHE B 1 174 ? -8.898 -13.164 -6.586 1 87.81 174 PHE B O 1
ATOM 4742 N N . THR B 1 175 ? -8.172 -15.211 -6.133 1 87.06 175 THR B N 1
ATOM 4743 C CA . THR B 1 175 ? -8.016 -14.938 -4.707 1 87.06 175 THR B CA 1
ATOM 4744 C C . THR B 1 175 ? -6.953 -13.859 -4.48 1 87.06 175 THR B C 1
ATOM 4746 O O . THR B 1 175 ? -7.172 -12.922 -3.715 1 87.06 175 THR B O 1
ATOM 4749 N N . ASN B 1 176 ? -5.879 -14.055 -5.164 1 84.94 176 ASN B N 1
ATOM 4750 C CA . ASN B 1 176 ? -4.805 -13.07 -5.016 1 84.94 176 ASN B CA 1
ATOM 4751 C C . ASN B 1 176 ? -5.234 -11.695 -5.512 1 84.94 176 ASN B C 1
ATOM 4753 O O . ASN B 1 176 ? -4.938 -10.68 -4.871 1 84.94 176 ASN B O 1
ATOM 4757 N N . THR B 1 177 ? -5.906 -11.633 -6.582 1 82.06 177 THR B N 1
ATOM 4758 C CA . THR B 1 177 ? -6.379 -10.367 -7.137 1 82.06 177 THR B CA 1
ATOM 4759 C C . THR B 1 177 ? -7.406 -9.719 -6.211 1 82.06 177 THR B C 1
ATOM 4761 O O . THR B 1 177 ? -7.34 -8.516 -5.945 1 82.06 177 THR B O 1
ATOM 4764 N N . LEU B 1 178 ? -8.32 -10.492 -5.73 1 84.56 178 LEU B N 1
ATOM 4765 C CA . LEU B 1 178 ? -9.359 -9.984 -4.844 1 84.56 178 LEU B CA 1
ATOM 4766 C C . LEU B 1 178 ? -8.758 -9.43 -3.561 1 84.56 178 LEU B C 1
ATOM 4768 O O . LEU B 1 178 ? -9.133 -8.344 -3.109 1 84.56 178 LEU B O 1
ATOM 4772 N N . VAL B 1 179 ? -7.859 -10.141 -2.998 1 82.56 179 VAL B N 1
ATOM 4773 C CA . VAL B 1 179 ? -7.207 -9.711 -1.769 1 82.56 179 VAL B CA 1
ATOM 4774 C C . VAL B 1 179 ? -6.426 -8.422 -2.025 1 82.56 179 VAL B C 1
ATOM 4776 O O . VAL B 1 179 ? -6.43 -7.512 -1.195 1 82.56 179 VAL B O 1
ATOM 4779 N N . HIS B 1 180 ? -5.836 -8.328 -3.146 1 81.94 180 HIS B N 1
ATOM 4780 C CA . HIS B 1 180 ? -5.098 -7.125 -3.512 1 81.94 180 HIS B CA 1
ATOM 4781 C C . HIS B 1 180 ? -6.027 -5.918 -3.613 1 81.94 180 HIS B C 1
ATOM 4783 O O . HIS B 1 180 ? -5.688 -4.828 -3.145 1 81.94 180 HIS B O 1
ATOM 4789 N N . LEU B 1 181 ? -7.137 -6.105 -4.203 1 81.25 181 LEU B N 1
ATOM 4790 C CA . LEU B 1 181 ? -8.109 -5.027 -4.344 1 81.25 181 LEU B CA 1
ATOM 4791 C C . LEU B 1 181 ? -8.625 -4.582 -2.979 1 81.25 181 LEU B C 1
ATOM 4793 O O . LEU B 1 181 ? -8.766 -3.383 -2.727 1 81.25 181 LEU B O 1
ATOM 4797 N N . LEU B 1 182 ? -8.883 -5.5 -2.135 1 83.06 182 LEU B N 1
ATOM 4798 C CA . LEU B 1 182 ? -9.32 -5.195 -0.777 1 83.06 182 LEU B CA 1
ATOM 4799 C C . LEU B 1 182 ? -8.25 -4.41 -0.026 1 83.06 182 LEU B C 1
ATOM 4801 O O . LEU B 1 182 ? -8.562 -3.453 0.688 1 83.06 182 LEU B O 1
ATOM 4805 N N . MET B 1 183 ? -7.027 -4.801 -0.238 1 78.69 183 MET B N 1
ATOM 4806 C CA . MET B 1 183 ? -5.918 -4.121 0.428 1 78.69 183 MET B CA 1
ATOM 4807 C C . MET B 1 183 ? -5.777 -2.689 -0.074 1 78.69 183 MET B C 1
ATOM 4809 O O . MET B 1 183 ? -5.57 -1.769 0.718 1 78.69 183 MET B O 1
ATOM 4813 N N . ILE B 1 184 ? -5.902 -2.488 -1.311 1 75.06 184 ILE B N 1
ATOM 4814 C CA . ILE B 1 184 ? -5.859 -1.152 -1.895 1 75.06 184 ILE B CA 1
ATOM 4815 C C . ILE B 1 184 ? -6.977 -0.295 -1.302 1 75.06 184 ILE B C 1
ATOM 4817 O O . ILE B 1 184 ? -6.758 0.867 -0.952 1 75.06 184 ILE B O 1
ATOM 4821 N N . TYR B 1 185 ? -8.094 -0.877 -1.14 1 81.19 185 TYR B N 1
ATOM 4822 C CA . TYR B 1 185 ? -9.242 -0.179 -0.582 1 81.19 185 TYR B CA 1
ATOM 4823 C C . TYR B 1 185 ? -8.984 0.246 0.858 1 81.19 185 TYR B C 1
ATOM 4825 O O . TYR B 1 185 ? -9.258 1.388 1.235 1 81.19 185 TYR B O 1
ATOM 4833 N N . LEU B 1 186 ? -8.43 -0.609 1.594 1 81.44 186 LEU B N 1
ATOM 4834 C CA . LEU B 1 186 ? -8.117 -0.323 2.99 1 81.44 186 LEU B CA 1
ATOM 4835 C C . LEU B 1 186 ? -7.062 0.777 3.1 1 81.44 186 LEU B C 1
ATOM 4837 O O . LEU B 1 186 ? -7.188 1.679 3.93 1 81.44 186 LEU B O 1
ATOM 4841 N N . ILE B 1 187 ? -6.051 0.681 2.283 1 77.06 187 ILE B N 1
ATOM 4842 C CA . ILE B 1 187 ? -5 1.693 2.262 1 77.06 187 ILE B CA 1
ATOM 4843 C C . ILE B 1 187 ? -5.602 3.051 1.899 1 77.06 187 ILE B C 1
ATOM 4845 O O . ILE B 1 187 ? -5.277 4.062 2.525 1 77.06 187 ILE B O 1
ATOM 4849 N N . PHE B 1 188 ? -6.562 3.018 0.977 1 76.94 188 PHE B N 1
ATOM 4850 C CA . PHE B 1 188 ? -7.258 4.227 0.556 1 76.94 188 PHE B CA 1
ATOM 4851 C C . PHE B 1 188 ? -8.023 4.844 1.719 1 76.94 188 PHE B C 1
ATOM 4853 O O . PHE B 1 188 ? -7.973 6.055 1.935 1 76.94 188 PHE B O 1
ATOM 4860 N N . LEU B 1 189 ? -8.656 4.078 2.447 1 80.06 189 LEU B N 1
ATOM 4861 C CA . LEU B 1 189 ? -9.43 4.551 3.592 1 80.06 189 LEU B CA 1
ATOM 4862 C C . LEU B 1 189 ? -8.516 5.176 4.641 1 80.06 189 LEU B C 1
ATOM 4864 O O . LEU B 1 189 ? -8.836 6.234 5.191 1 80.06 189 LEU B O 1
ATOM 4868 N N . ILE B 1 190 ? -7.391 4.527 4.848 1 79.62 190 ILE B N 1
ATOM 4869 C CA . ILE B 1 190 ? -6.438 4.984 5.855 1 79.62 190 ILE B CA 1
ATOM 4870 C C . ILE B 1 190 ? -5.844 6.324 5.43 1 79.62 190 ILE B C 1
ATOM 4872 O O . ILE B 1 190 ? -5.781 7.262 6.227 1 79.62 190 ILE B O 1
ATOM 4876 N N . LEU B 1 191 ? -5.508 6.453 4.195 1 76.75 191 LEU B N 1
ATOM 4877 C CA . LEU B 1 191 ? -4.867 7.66 3.691 1 76.75 191 LEU B CA 1
ATOM 4878 C C . LEU B 1 191 ? -5.855 8.82 3.639 1 76.75 191 LEU B C 1
ATOM 4880 O O . LEU B 1 191 ? -5.484 9.969 3.875 1 76.75 191 LEU B O 1
ATOM 4884 N N . ASN B 1 192 ? -7.098 8.508 3.299 1 75.94 192 ASN B N 1
ATOM 4885 C CA . ASN B 1 192 ? -8.117 9.547 3.268 1 75.94 192 ASN B CA 1
ATOM 4886 C C . ASN B 1 192 ? -8.352 10.148 4.652 1 75.94 192 ASN B C 1
ATOM 4888 O O . ASN B 1 192 ? -8.508 11.359 4.789 1 75.94 192 ASN B O 1
ATOM 4892 N N . ARG B 1 193 ? -8.398 9.367 5.613 1 74.88 193 ARG B N 1
ATOM 4893 C CA . ARG B 1 193 ? -8.555 9.828 6.988 1 74.88 193 ARG B CA 1
ATOM 4894 C C . ARG B 1 193 ? -7.383 10.703 7.406 1 74.88 193 ARG B C 1
ATOM 4896 O O . ARG B 1 193 ? -7.57 11.75 8.039 1 74.88 193 ARG B O 1
ATOM 4903 N N . ASP B 1 194 ? -6.184 10.352 7.039 1 75.38 194 ASP B N 1
ATOM 4904 C CA . ASP B 1 194 ? -4.973 11.102 7.363 1 75.38 194 ASP B CA 1
ATOM 4905 C C . ASP B 1 194 ? -4.945 12.445 6.648 1 75.38 194 ASP B C 1
ATOM 4907 O O . ASP B 1 194 ? -4.512 13.453 7.219 1 75.38 194 ASP B O 1
ATOM 4911 N N . ALA B 1 195 ? -5.461 12.484 5.453 1 69.75 195 ALA B N 1
ATOM 4912 C CA . ALA B 1 195 ? -5.508 13.711 4.66 1 69.75 195 ALA B CA 1
ATOM 4913 C C . ALA B 1 195 ? -6.453 14.734 5.285 1 69.75 195 ALA B C 1
ATOM 4915 O O . ALA B 1 195 ? -6.148 15.922 5.332 1 69.75 195 ALA B O 1
ATOM 4916 N N . GLU B 1 196 ? -7.574 14.367 5.777 1 68.81 196 GLU B N 1
ATOM 4917 C CA . GLU B 1 196 ? -8.531 15.25 6.434 1 68.81 196 GLU B CA 1
ATOM 4918 C C . GLU B 1 196 ? -7.926 15.906 7.672 1 68.81 196 GLU B C 1
ATOM 4920 O O . GLU B 1 196 ? -8.094 17.109 7.895 1 68.81 196 GLU B O 1
ATOM 4925 N N . GLU B 1 197 ? -7.215 15.102 8.359 1 71.5 197 GLU B N 1
ATOM 4926 C CA . GLU B 1 197 ? -6.543 15.633 9.547 1 71.5 197 GLU B CA 1
ATOM 4927 C C . GLU B 1 197 ? -5.48 16.656 9.172 1 71.5 197 GLU B C 1
ATOM 4929 O O . GLU B 1 197 ? -5.324 17.672 9.852 1 71.5 197 GLU B O 1
ATOM 4934 N N . LYS B 1 198 ? -4.855 16.406 8.109 1 73.56 198 LYS B N 1
ATOM 4935 C CA . LYS B 1 198 ? -3.803 17.312 7.641 1 73.56 198 LYS B CA 1
ATOM 4936 C C . LYS B 1 198 ? -4.383 18.656 7.211 1 73.56 198 LYS B C 1
ATOM 4938 O O . LYS B 1 198 ? -3.793 19.703 7.48 1 73.56 198 LYS B O 1
ATOM 4943 N N . ILE B 1 199 ? -5.504 18.688 6.621 1 64.06 199 ILE B N 1
ATOM 4944 C CA . ILE B 1 199 ? -6.156 19.922 6.18 1 64.06 199 ILE B CA 1
ATOM 4945 C C . ILE B 1 199 ? -6.484 20.797 7.391 1 64.06 199 ILE B C 1
ATOM 4947 O O . ILE B 1 199 ? -6.258 22 7.371 1 64.06 199 ILE B O 1
ATOM 4951 N N . GLN B 1 200 ? -6.977 20.172 8.375 1 64.62 200 GLN B N 1
ATOM 4952 C CA . GLN B 1 200 ? -7.289 20.922 9.594 1 64.62 200 GLN B CA 1
ATOM 4953 C C . GLN B 1 200 ? -6.023 21.5 10.219 1 64.62 200 GLN B C 1
ATOM 4955 O O . GLN B 1 200 ? -6.023 22.656 10.664 1 64.62 200 GLN B O 1
ATOM 4960 N N . LEU B 1 201 ? -5.02 20.656 10.18 1 70.25 201 LEU B N 1
ATOM 4961 C CA . LEU B 1 201 ? -3.748 21.109 10.719 1 70.25 201 LEU B CA 1
ATOM 4962 C C . LEU B 1 201 ? -3.205 22.281 9.914 1 70.25 201 LEU B C 1
ATOM 4964 O O . LEU B 1 201 ? -2.648 23.234 10.484 1 70.25 201 LEU B O 1
ATOM 4968 N N . GLU B 1 202 ? -3.354 22.266 8.68 1 67.06 202 GLU B N 1
ATOM 4969 C CA . GLU B 1 202 ? -2.889 23.328 7.801 1 67.06 202 GLU B CA 1
ATOM 4970 C C . GLU B 1 202 ? -3.598 24.641 8.109 1 67.06 202 GLU B C 1
ATOM 4972 O O . GLU B 1 202 ? -2.973 25.703 8.109 1 67.06 202 GLU B O 1
ATOM 4977 N N . ARG B 1 203 ? -4.84 24.547 8.32 1 61.53 203 ARG B N 1
ATOM 4978 C CA . ARG B 1 203 ? -5.605 25.75 8.648 1 61.53 203 ARG B CA 1
ATOM 4979 C C . ARG B 1 203 ? -5.059 26.406 9.906 1 61.53 203 ARG B C 1
ATOM 4981 O O . ARG B 1 203 ? -4.836 27.625 9.93 1 61.53 203 ARG B O 1
ATOM 4988 N N . PHE B 1 204 ? -4.797 25.547 10.812 1 63.72 204 PHE B N 1
ATOM 4989 C CA . PHE B 1 204 ? -4.285 26.078 12.07 1 63.72 204 PHE B CA 1
ATOM 4990 C C . PHE B 1 204 ? -2.846 26.562 11.914 1 63.72 204 PHE B C 1
ATOM 4992 O O . PHE B 1 204 ? -2.441 27.547 12.531 1 63.72 204 PHE B O 1
ATOM 4999 N N . ALA B 1 205 ? -2.182 25.859 11.133 1 68.69 205 ALA B N 1
ATOM 5000 C CA . ALA B 1 205 ? -0.791 26.219 10.867 1 68.69 205 ALA B CA 1
ATOM 5001 C C . ALA B 1 205 ? -0.694 27.594 10.227 1 68.69 205 ALA B C 1
ATOM 5003 O O . ALA B 1 205 ? 0.223 28.359 10.531 1 68.69 205 ALA B O 1
ATOM 5004 N N . ILE B 1 206 ? -1.505 27.953 9.422 1 61.84 206 ILE B N 1
ATOM 5005 C CA . ILE B 1 206 ? -1.534 29.266 8.797 1 61.84 206 ILE B CA 1
ATOM 5006 C C . ILE B 1 206 ? -1.711 30.344 9.867 1 61.84 206 ILE B C 1
ATOM 5008 O O . ILE B 1 206 ? -0.991 31.344 9.875 1 61.84 206 ILE B O 1
ATOM 5012 N N . ILE B 1 207 ? -2.494 30.031 10.758 1 60.16 207 ILE B N 1
ATOM 5013 C CA . ILE B 1 207 ? -2.752 30.984 11.828 1 60.16 207 ILE B CA 1
ATOM 5014 C C . ILE B 1 207 ? -1.501 31.141 12.695 1 60.16 207 ILE B C 1
ATOM 5016 O O . ILE B 1 207 ? -1.149 32.25 13.094 1 60.16 207 ILE B O 1
ATOM 5020 N N . GLY B 1 208 ? -0.997 30 12.938 1 63.5 208 GLY B N 1
ATOM 5021 C CA . GLY B 1 208 ? 0.236 30.031 13.703 1 63.5 208 GLY B CA 1
ATOM 5022 C C . GLY B 1 208 ? 1.316 30.891 13.062 1 63.5 208 GLY B C 1
ATOM 5023 O O . GLY B 1 208 ? 2.006 31.641 13.742 1 63.5 208 GLY B O 1
ATOM 5024 N N . LYS B 1 209 ? 1.421 30.797 11.852 1 62.09 209 LYS B N 1
ATOM 5025 C CA . LYS B 1 209 ? 2.432 31.562 11.117 1 62.09 209 LYS B CA 1
ATOM 5026 C C . LYS B 1 209 ? 2.119 33.062 11.125 1 62.09 209 LYS B C 1
ATOM 5028 O O . LYS B 1 209 ? 3.02 33.875 11.281 1 62.09 209 LYS B O 1
ATOM 5033 N N . ILE B 1 210 ? 0.924 33.375 11.055 1 58.91 210 ILE B N 1
ATOM 5034 C CA . ILE B 1 210 ? 0.477 34.75 10.984 1 58.91 210 ILE B CA 1
ATOM 5035 C C . ILE B 1 210 ? 0.525 35.375 12.375 1 58.91 210 ILE B C 1
ATOM 5037 O O . ILE B 1 210 ? 0.823 36.562 12.516 1 58.91 210 ILE B O 1
ATOM 5041 N N . GLY B 1 211 ? 0.266 34.531 13.227 1 63.75 211 GLY B N 1
ATOM 5042 C CA . GLY B 1 211 ? 0.264 35 14.602 1 63.75 211 GLY B CA 1
ATOM 5043 C C . GLY B 1 211 ? 1.52 35.75 14.969 1 63.75 211 GLY B C 1
ATOM 5044 O O . GLY B 1 211 ? 1.445 36.812 15.609 1 63.75 211 GLY B O 1
ATOM 5045 N N . ALA B 1 212 ? 2.631 35.344 14.336 1 59.53 212 ALA B N 1
ATOM 5046 C CA . ALA B 1 212 ? 3.895 36 14.641 1 59.53 212 ALA B CA 1
ATOM 5047 C C . ALA B 1 212 ? 3.912 37.406 14.102 1 59.53 212 ALA B C 1
ATOM 5049 O O . ALA B 1 212 ? 4.371 38.344 14.773 1 59.53 212 ALA B O 1
ATOM 5050 N N . THR B 1 213 ? 3.49 37.531 12.922 1 60.28 213 THR B N 1
ATOM 5051 C CA . THR B 1 213 ? 3.496 38.844 12.305 1 60.28 213 THR B CA 1
ATOM 5052 C C . THR B 1 213 ? 2.545 39.781 13.031 1 60.28 213 THR B C 1
ATOM 5054 O O . THR B 1 213 ? 2.891 40.938 13.305 1 60.28 213 THR B O 1
ATOM 5057 N N . ILE B 1 214 ? 1.433 39.312 13.336 1 64.88 214 ILE B N 1
ATOM 5058 C CA . ILE B 1 214 ? 0.425 40.125 14 1 64.88 214 ILE B CA 1
ATOM 5059 C C . ILE B 1 214 ? 0.919 40.531 15.391 1 64.88 214 ILE B C 1
ATOM 5061 O O . ILE B 1 214 ? 0.739 41.688 15.805 1 64.88 214 ILE B O 1
ATOM 5065 N N . ILE B 1 215 ? 1.544 39.625 15.938 1 67.75 215 ILE B N 1
ATOM 5066 C CA . ILE B 1 215 ? 2.076 39.906 17.266 1 67.75 215 ILE B CA 1
ATOM 5067 C C . ILE B 1 215 ? 3.109 41.031 17.188 1 67.75 215 ILE B C 1
ATOM 5069 O O . ILE B 1 215 ? 3.172 41.906 18.062 1 67.75 215 ILE B O 1
ATOM 5073 N N . HIS B 1 216 ? 3.873 41 16.062 1 65.69 216 HIS B N 1
ATOM 5074 C CA . HIS B 1 216 ? 4.84 42.062 15.859 1 65.69 216 HIS B CA 1
ATOM 5075 C C . HIS B 1 216 ? 4.152 43.438 15.758 1 65.69 216 HIS B C 1
ATOM 5077 O O . HIS B 1 216 ? 4.566 44.375 16.406 1 65.69 216 HIS B O 1
ATOM 5083 N N . ASP B 1 217 ? 3.117 43.5 15.055 1 68.88 217 ASP B N 1
ATOM 5084 C CA . ASP B 1 217 ? 2.391 44.75 14.859 1 68.88 217 ASP B CA 1
ATOM 5085 C C . ASP B 1 217 ? 1.704 45.188 16.141 1 68.88 217 ASP B C 1
ATOM 5087 O O . ASP B 1 217 ? 1.652 46.375 16.453 1 68.88 217 ASP B O 1
ATOM 5091 N N . LEU B 1 218 ? 1.258 44.188 16.891 1 75.44 218 LEU B N 1
ATOM 5092 C CA . LEU B 1 218 ? 0.645 44.5 18.188 1 75.44 218 LEU B CA 1
ATOM 5093 C C . LEU B 1 218 ? 1.658 45.125 19.125 1 75.44 218 LEU B C 1
ATOM 5095 O O . LEU B 1 218 ? 1.35 46.125 19.812 1 75.44 218 LEU B O 1
ATOM 5099 N N . ARG B 1 219 ? 2.836 44.719 19.062 1 71.69 219 ARG B N 1
ATOM 5100 C CA . ARG B 1 219 ? 3.906 45.25 19.906 1 71.69 219 ARG B CA 1
ATOM 5101 C C . ARG B 1 219 ? 4.238 46.688 19.547 1 71.69 219 ARG B C 1
ATOM 5103 O O . ARG B 1 219 ? 4.48 47.5 20.438 1 71.69 219 ARG B O 1
ATOM 5110 N N . ASN B 1 220 ? 4.262 46.906 18.281 1 73.44 220 ASN B N 1
ATOM 5111 C CA . ASN B 1 220 ? 4.543 48.25 17.844 1 73.44 220 ASN B CA 1
ATOM 5112 C C . ASN B 1 220 ? 3.504 49.25 18.375 1 73.44 220 ASN B C 1
ATOM 5114 O O . ASN B 1 220 ? 3.854 50.312 18.859 1 73.44 220 ASN B O 1
ATOM 5118 N N . SER B 1 221 ? 2.297 48.938 18.25 1 77.38 221 SER B N 1
ATOM 5119 C CA . SER B 1 221 ? 1.217 49.781 18.734 1 77.38 221 SER B CA 1
ATOM 5120 C C . SER B 1 221 ? 1.282 49.969 20.25 1 77.38 221 SER B C 1
ATOM 5122 O O . SER B 1 221 ? 1.049 51.062 20.781 1 77.38 221 SER B O 1
ATOM 5124 N N . LEU B 1 222 ? 1.649 48.906 20.812 1 80.31 222 LEU B N 1
ATOM 5125 C CA . LEU B 1 222 ? 1.775 48.969 22.266 1 80.31 222 LEU B CA 1
ATOM 5126 C C . LEU B 1 222 ? 2.891 49.906 22.672 1 80.31 222 LEU B C 1
ATOM 5128 O O . LEU B 1 222 ? 2.756 50.625 23.672 1 80.31 222 LEU B O 1
ATOM 5132 N N . THR B 1 223 ? 3.902 49.906 21.953 1 77.06 223 THR B N 1
ATOM 5133 C CA . THR B 1 223 ? 5.02 50.781 22.234 1 77.06 223 THR B CA 1
ATOM 5134 C C . THR B 1 223 ? 4.586 52.25 22.109 1 77.06 223 THR B C 1
ATOM 5136 O O . THR B 1 223 ? 4.969 53.094 22.922 1 77.06 223 THR B O 1
ATOM 5139 N N . VAL B 1 224 ? 3.816 52.531 21.172 1 77.19 224 VAL B N 1
ATOM 5140 C CA . VAL B 1 224 ? 3.309 53.875 20.953 1 77.19 224 VAL B CA 1
ATOM 5141 C C . VAL B 1 224 ? 2.432 54.312 22.141 1 77.19 224 VAL B C 1
ATOM 5143 O O . VAL B 1 224 ? 2.564 55.406 22.672 1 77.19 224 VAL B O 1
ATOM 5146 N N . ILE B 1 225 ? 1.575 53.375 22.578 1 84.5 225 ILE B N 1
ATOM 5147 C CA . ILE B 1 225 ? 0.697 53.656 23.703 1 84.5 225 ILE B CA 1
ATOM 5148 C C . ILE B 1 225 ? 1.534 53.938 24.953 1 84.5 225 ILE B C 1
ATOM 5150 O O . ILE B 1 225 ? 1.323 54.938 25.641 1 84.5 225 ILE B O 1
ATOM 5154 N N . LYS B 1 226 ? 2.469 53.156 25.172 1 82.5 226 LYS B N 1
ATOM 5155 C CA . LYS B 1 226 ? 3.328 53.312 26.344 1 82.5 226 LYS B CA 1
ATOM 5156 C C . LYS B 1 226 ? 4.09 54.625 26.297 1 82.5 226 LYS B C 1
ATOM 5158 O O . LYS B 1 226 ? 4.137 55.344 27.281 1 82.5 226 LYS B O 1
ATOM 5163 N N . GLY B 1 227 ? 4.684 54.906 25.188 1 80.06 227 GLY B N 1
ATOM 5164 C CA . GLY B 1 227 ? 5.41 56.156 25.031 1 80.06 227 GLY B CA 1
ATOM 5165 C C . GLY B 1 227 ? 4.551 57.375 25.281 1 80.06 227 GLY B C 1
ATOM 5166 O O . GLY B 1 227 ? 4.98 58.312 25.953 1 80.06 227 GLY B O 1
ATOM 5167 N N . SER B 1 228 ? 3.336 57.406 24.781 1 82.56 228 SER B N 1
ATOM 5168 C CA . SER B 1 228 ? 2.422 58.531 24.953 1 82.56 228 SER B CA 1
ATOM 5169 C C . SER B 1 228 ? 2.002 58.656 26.406 1 82.56 228 SER B C 1
ATOM 5171 O O . SER B 1 228 ? 1.909 59.781 26.922 1 82.56 228 SER B O 1
ATOM 5173 N N . ILE B 1 229 ? 1.82 57.625 27.016 1 83.75 229 ILE B N 1
ATOM 5174 C CA . ILE B 1 229 ? 1.428 57.656 28.406 1 83.75 229 ILE B CA 1
ATOM 5175 C C . ILE B 1 229 ? 2.574 58.188 29.266 1 83.75 229 ILE B C 1
ATOM 5177 O O . ILE B 1 229 ? 2.354 59 30.172 1 83.75 229 ILE B O 1
ATOM 5181 N N . ASP B 1 230 ? 3.721 57.75 28.969 1 82.12 230 ASP B N 1
ATOM 5182 C CA . ASP B 1 230 ? 4.883 58.219 29.703 1 82.12 230 ASP B CA 1
ATOM 5183 C C . ASP B 1 230 ? 5.023 59.75 29.578 1 82.12 230 ASP B C 1
ATOM 5185 O O . ASP B 1 230 ? 5.355 60.438 30.547 1 82.12 230 ASP B O 1
ATOM 5189 N N . ILE B 1 231 ? 4.711 60.25 28.469 1 79.88 231 ILE B N 1
ATOM 5190 C CA . ILE B 1 231 ? 4.762 61.688 28.219 1 79.88 231 ILE B CA 1
ATOM 5191 C C . ILE B 1 231 ? 3.68 62.406 29.031 1 79.88 231 ILE B C 1
ATOM 5193 O O . ILE B 1 231 ? 3.934 63.438 29.641 1 79.88 231 ILE B O 1
ATOM 5197 N N . LEU B 1 232 ? 2.52 61.844 29.109 1 81.56 232 LEU B N 1
ATOM 5198 C CA . LEU B 1 232 ? 1.403 62.406 29.828 1 81.56 232 LEU B CA 1
ATOM 5199 C C . LEU B 1 232 ? 1.678 62.406 31.344 1 81.56 232 LEU B C 1
ATOM 5201 O O . LEU B 1 232 ? 1.281 63.344 32.031 1 81.56 232 LEU B O 1
ATOM 5205 N N . LYS B 1 233 ? 2.311 61.375 31.797 1 79.5 233 LYS B N 1
ATOM 5206 C CA . LYS B 1 233 ? 2.668 61.281 33.219 1 79.5 233 LYS B CA 1
ATOM 5207 C C . LYS B 1 233 ? 3.646 62.406 33.594 1 79.5 233 LYS B C 1
ATOM 5209 O O . LYS B 1 233 ? 3.568 62.938 34.688 1 79.5 233 LYS B O 1
ATOM 5214 N N . LEU B 1 234 ? 4.504 62.656 32.719 1 75.31 234 LEU B N 1
ATOM 5215 C CA . LEU B 1 234 ? 5.527 63.656 32.969 1 75.31 234 LEU B CA 1
ATOM 5216 C C . LEU B 1 234 ? 4.93 65.062 32.938 1 75.31 234 LEU B C 1
ATOM 5218 O O . LEU B 1 234 ? 5.414 66 33.625 1 75.31 234 LEU B O 1
ATOM 5222 N N . GLN B 1 235 ? 3.791 65.25 32.156 1 69.06 235 GLN B N 1
ATOM 5223 C CA . GLN B 1 235 ? 3.242 66.562 31.953 1 69.06 235 GLN B CA 1
ATOM 5224 C C . GLN B 1 235 ? 2.178 66.875 33 1 69.06 235 GLN B C 1
ATOM 5226 O O . GLN B 1 235 ? 1.059 66.375 32.938 1 69.06 235 GLN B O 1
ATOM 5231 N N . LYS B 1 236 ? 2.461 67 34.281 1 61 236 LYS B N 1
ATOM 5232 C CA . LYS B 1 236 ? 1.588 67.25 35.406 1 61 236 LYS B CA 1
ATOM 5233 C C . LYS B 1 236 ? 0.623 68.375 35.094 1 61 236 LYS B C 1
ATOM 5235 O O . LYS B 1 236 ? -0.576 68.312 35.375 1 61 236 LYS B O 1
ATOM 5240 N N . ASN B 1 237 ? 1.099 69.688 35.375 1 55.78 237 ASN B N 1
ATOM 5241 C CA . ASN B 1 237 ? 0.203 70.812 35.531 1 55.78 237 ASN B CA 1
ATOM 5242 C C . ASN B 1 237 ? -0.117 71.5 34.219 1 55.78 237 ASN B C 1
ATOM 5244 O O . ASN B 1 237 ? -1.259 71.875 33.969 1 55.78 237 ASN B O 1
ATOM 5248 N N . ASN B 1 238 ? 0.869 72.375 33.75 1 51.06 238 ASN B N 1
ATOM 5249 C CA . ASN B 1 238 ? 0.695 73.625 33 1 51.06 238 ASN B CA 1
ATOM 5250 C C . ASN B 1 238 ? 0.611 73.312 31.5 1 51.06 238 ASN B C 1
ATOM 5252 O O . ASN B 1 238 ? 0.804 74.25 30.703 1 51.06 238 ASN B O 1
ATOM 5256 N N . THR B 1 239 ? 0.791 72.125 31.016 1 54.53 239 THR B N 1
ATOM 5257 C CA . THR B 1 239 ? 1.08 72.188 29.594 1 54.53 239 THR B CA 1
ATOM 5258 C C . THR B 1 239 ? -0.209 72.312 28.781 1 54.53 239 THR B C 1
ATOM 5260 O O . THR B 1 239 ? -1.249 71.75 29.188 1 54.53 239 THR B O 1
ATOM 5263 N N . GLU B 1 240 ? -0.128 73.062 27.594 1 61.31 240 GLU B N 1
ATOM 5264 C CA . GLU B 1 240 ? -1.163 73.438 26.641 1 61.31 240 GLU B CA 1
ATOM 5265 C C . GLU B 1 240 ? -1.976 72.25 26.188 1 61.31 240 GLU B C 1
ATOM 5267 O O . GLU B 1 240 ? -1.427 71.188 25.984 1 61.31 240 GLU B O 1
ATOM 5272 N N . ASP B 1 241 ? -3.324 72.375 26.188 1 69.88 241 ASP B N 1
ATOM 5273 C CA . ASP B 1 241 ? -4.445 71.5 25.859 1 69.88 241 ASP B CA 1
ATOM 5274 C C . ASP B 1 241 ? -4.207 70.75 24.547 1 69.88 241 ASP B C 1
ATOM 5276 O O . ASP B 1 241 ? -4.5 69.562 24.422 1 69.88 241 ASP B O 1
ATOM 5280 N N . LYS B 1 242 ? -3.279 71.438 23.703 1 79.25 242 LYS B N 1
ATOM 5281 C CA . LYS B 1 242 ? -3.135 70.875 22.359 1 79.25 242 LYS B CA 1
ATOM 5282 C C . LYS B 1 242 ? -2.168 69.688 22.375 1 79.25 242 LYS B C 1
ATOM 5284 O O . LYS B 1 242 ? -2.375 68.688 21.656 1 79.25 242 LYS B O 1
ATOM 5289 N N . PHE B 1 243 ? -1.092 69.812 23.125 1 75.88 243 PHE B N 1
ATOM 5290 C CA . PHE B 1 243 ? -0.099 68.75 23.203 1 75.88 243 PHE B CA 1
ATOM 5291 C C . PHE B 1 243 ? -0.694 67.5 23.859 1 75.88 243 PHE B C 1
ATOM 5293 O O . PHE B 1 243 ? -0.491 66.375 23.359 1 75.88 243 PHE B O 1
ATOM 5300 N N . LYS B 1 244 ? -1.403 67.688 24.859 1 80.25 244 LYS B N 1
ATOM 5301 C CA . LYS B 1 244 ? -2.086 66.562 25.516 1 80.25 244 LYS B CA 1
ATOM 5302 C C . LYS B 1 244 ? -3.082 65.875 24.562 1 80.25 244 LYS B C 1
ATOM 5304 O O . LYS B 1 244 ? -3.189 64.688 24.531 1 80.25 244 LYS B O 1
ATOM 5309 N N . GLU B 1 245 ? -3.666 66.75 23.812 1 81.25 245 GLU B N 1
ATOM 5310 C CA . GLU B 1 245 ? -4.629 66.25 22.844 1 81.25 245 GLU B CA 1
ATOM 5311 C C . GLU B 1 245 ? -3.941 65.375 21.797 1 81.25 245 GLU B C 1
ATOM 5313 O O . GLU B 1 245 ? -4.48 64.312 21.391 1 81.25 245 GLU B O 1
ATOM 5318 N N . LYS B 1 246 ? -2.768 65.75 21.438 1 82 246 LYS B N 1
ATOM 5319 C CA . LYS B 1 246 ? -2.012 65 20.453 1 82 246 LYS B CA 1
ATOM 5320 C C . LYS B 1 246 ? -1.61 63.656 21.016 1 82 246 LYS B C 1
ATOM 5322 O O . LYS B 1 246 ? -1.67 62.625 20.297 1 82 246 LYS B O 1
ATOM 5327 N N . GLN B 1 247 ? -1.222 63.625 22.188 1 83.25 247 GLN B N 1
ATOM 5328 C CA . GLN B 1 247 ? -0.85 62.375 22.812 1 83.25 247 GLN B CA 1
ATOM 5329 C C . GLN B 1 247 ? -2.055 61.438 22.938 1 83.25 247 GLN B C 1
ATOM 5331 O O . GLN B 1 247 ? -1.953 60.25 22.672 1 83.25 247 GLN B O 1
ATOM 5336 N N . PHE B 1 248 ? -3.139 61.969 23.328 1 84.75 248 PHE B N 1
ATOM 5337 C CA . PHE B 1 248 ? -4.359 61.188 23.438 1 84.75 248 PHE B CA 1
ATOM 5338 C C . PHE B 1 248 ? -4.766 60.625 22.078 1 84.75 248 PHE B C 1
ATOM 5340 O O . PHE B 1 248 ? -5.211 59.469 21.984 1 84.75 248 PHE B O 1
ATOM 5347 N N . GLN B 1 249 ? -4.5 61.406 21.094 1 81.88 249 GLN B N 1
ATOM 5348 C CA . GLN B 1 249 ? -4.824 60.938 19.734 1 81.88 249 GLN B CA 1
ATOM 5349 C C . GLN B 1 249 ? -3.932 59.781 19.328 1 81.88 249 GLN B C 1
ATOM 5351 O O . GLN B 1 249 ? -4.402 58.812 18.719 1 81.88 249 GLN B O 1
ATOM 5356 N N . LYS B 1 250 ? -2.727 59.812 19.594 1 82.62 250 LYS B N 1
ATOM 5357 C CA . LYS B 1 250 ? -1.799 58.719 19.297 1 82.62 250 LYS B CA 1
ATOM 5358 C C . LYS B 1 250 ? -2.219 57.438 20 1 82.62 250 LYS B C 1
ATOM 5360 O O . LYS B 1 250 ? -2.164 56.344 19.406 1 82.62 250 LYS B O 1
ATOM 5365 N N . ILE B 1 251 ? -2.602 57.594 21.234 1 86.19 251 ILE B N 1
ATOM 5366 C CA . ILE B 1 251 ? -3.045 56.438 22.016 1 86.19 251 ILE B CA 1
ATOM 5367 C C . ILE B 1 251 ? -4.301 55.844 21.391 1 86.19 251 ILE B C 1
ATOM 5369 O O . ILE B 1 251 ? -4.387 54.625 21.188 1 86.19 251 ILE B O 1
ATOM 5373 N N . ASP B 1 252 ? -5.199 56.688 21.078 1 82.12 252 ASP B N 1
ATOM 5374 C CA . ASP B 1 252 ? -6.449 56.219 20.469 1 82.12 252 ASP B CA 1
ATOM 5375 C C . ASP B 1 252 ? -6.195 55.531 19.141 1 82.12 252 ASP B C 1
ATOM 5377 O O . ASP B 1 252 ? -6.785 54.469 18.875 1 82.12 252 ASP B O 1
ATOM 5381 N N . ASP B 1 253 ? -5.336 56.062 18.391 1 79.5 253 ASP B N 1
ATOM 5382 C CA . ASP B 1 253 ? -4.992 55.438 17.109 1 79.5 253 ASP B CA 1
ATOM 5383 C C . ASP B 1 253 ? -4.387 54.062 17.312 1 79.5 253 ASP B C 1
ATOM 5385 O O . ASP B 1 253 ? -4.723 53.125 16.594 1 79.5 253 ASP B O 1
ATOM 5389 N N . SER B 1 254 ? -3.525 53.969 18.219 1 82.38 254 SER B N 1
ATOM 5390 C CA . SER B 1 254 ? -2.869 52.688 18.516 1 82.38 254 SER B CA 1
ATOM 5391 C C . SER B 1 254 ? -3.865 51.656 19.031 1 82.38 254 SER B C 1
ATOM 5393 O O . SER B 1 254 ? -3.789 50.469 18.672 1 82.38 254 SER B O 1
ATOM 5395 N N . ILE B 1 255 ? -4.719 52.031 19.875 1 82 255 ILE B N 1
ATOM 5396 C CA . ILE B 1 255 ? -5.746 51.156 20.422 1 82 255 ILE B CA 1
ATOM 5397 C C . ILE B 1 255 ? -6.629 50.656 19.281 1 82 255 ILE B C 1
ATOM 5399 O O . ILE B 1 255 ? -6.945 49.469 19.219 1 82 255 ILE B O 1
ATOM 5403 N N . ARG B 1 256 ? -6.984 51.5 18.391 1 74.88 256 ARG B N 1
ATOM 5404 C CA . ARG B 1 256 ? -7.793 51.125 17.234 1 74.88 256 ARG B CA 1
ATOM 5405 C C . ARG B 1 256 ? -7.066 50.094 16.375 1 74.88 256 ARG B C 1
ATOM 5407 O O . ARG B 1 256 ? -7.676 49.125 15.914 1 74.88 256 ARG B O 1
ATOM 5414 N N . LYS B 1 257 ? -5.848 50.312 16.188 1 76.81 257 LYS B N 1
ATOM 5415 C CA . LYS B 1 257 ? -5.043 49.375 15.391 1 76.81 257 LYS B CA 1
ATOM 5416 C C . LYS B 1 257 ? -4.984 48 16.031 1 76.81 257 LYS B C 1
ATOM 5418 O O . LYS B 1 257 ? -5.184 47 15.367 1 76.81 257 LYS B O 1
ATOM 5423 N N . ILE B 1 258 ? -4.707 47.938 17.281 1 80.69 258 ILE B N 1
ATOM 5424 C CA . ILE B 1 258 ? -4.633 46.656 18 1 80.69 258 ILE B CA 1
ATOM 5425 C C . ILE B 1 258 ? -5.98 45.969 17.938 1 80.69 258 ILE B C 1
ATOM 5427 O O . ILE B 1 258 ? -6.043 44.75 17.75 1 80.69 258 ILE B O 1
ATOM 5431 N N . LYS B 1 259 ? -7.062 46.688 18.141 1 74.88 259 LYS B N 1
ATOM 5432 C CA . LYS B 1 259 ? -8.406 46.094 18.062 1 74.88 259 LYS B CA 1
ATOM 5433 C C . LYS B 1 259 ? -8.664 45.5 16.688 1 74.88 259 LYS B C 1
ATOM 5435 O O . LYS B 1 259 ? -9.234 44.406 16.594 1 74.88 259 LYS B O 1
ATOM 5440 N N . TYR B 1 260 ? -8.195 46.219 15.781 1 73.5 260 TYR B N 1
ATOM 5441 C CA . TYR B 1 260 ? -8.359 45.75 14.406 1 73.5 260 TYR B CA 1
ATOM 5442 C C . TYR B 1 260 ? -7.602 44.438 14.188 1 73.5 260 TYR B C 1
ATOM 5444 O O . TYR B 1 260 ? -8.156 43.469 13.672 1 73.5 260 TYR B O 1
ATOM 5452 N N . LEU B 1 261 ? -6.395 44.375 14.531 1 75.31 261 LEU B N 1
ATOM 5453 C CA . LEU B 1 261 ? -5.535 43.219 14.352 1 75.31 261 LEU B CA 1
ATOM 5454 C C . LEU B 1 261 ? -6.086 42 15.117 1 75.31 261 LEU B C 1
ATOM 5456 O O . LEU B 1 261 ? -6.172 40.906 14.562 1 75.31 261 LEU B O 1
ATOM 5460 N N . THR B 1 262 ? -6.473 42.188 16.281 1 75.56 262 THR B N 1
ATOM 5461 C CA . THR B 1 262 ? -6.961 41.094 17.125 1 75.56 262 THR B CA 1
ATOM 5462 C C . THR B 1 262 ? -8.297 40.562 16.609 1 75.56 262 THR B C 1
ATOM 5464 O O . THR B 1 262 ? -8.539 39.344 16.609 1 75.56 262 THR B O 1
ATOM 5467 N N . SER B 1 263 ? -9.148 41.5 16.156 1 72.81 263 SER B N 1
ATOM 5468 C CA . SER B 1 263 ? -10.438 41.094 15.625 1 72.81 263 SER B CA 1
ATOM 5469 C C . SER B 1 263 ? -10.273 40.219 14.383 1 72.81 263 SER B C 1
ATOM 5471 O O . SER B 1 263 ? -10.969 39.219 14.227 1 72.81 263 SER B O 1
ATOM 5473 N N . ASP B 1 264 ? -9.352 40.625 13.562 1 72.94 264 ASP B N 1
ATOM 5474 C CA . ASP B 1 264 ? -9.102 39.875 12.328 1 72.94 264 ASP B CA 1
ATOM 5475 C C . ASP B 1 264 ? -8.617 38.469 12.633 1 72.94 264 ASP B C 1
ATOM 5477 O O . ASP B 1 264 ? -9.062 37.5 11.992 1 72.94 264 ASP B O 1
ATOM 5481 N N . ILE B 1 265 ? -7.801 38.344 13.531 1 73.31 265 ILE B N 1
ATOM 5482 C CA . ILE B 1 265 ? -7.246 37.062 13.898 1 73.31 265 ILE B CA 1
ATOM 5483 C C . ILE B 1 265 ? -8.344 36.188 14.484 1 73.31 265 ILE B C 1
ATOM 5485 O O . ILE B 1 265 ? -8.469 35 14.117 1 73.31 265 ILE B O 1
ATOM 5489 N N . LEU B 1 266 ? -9.117 36.719 15.383 1 68.38 266 LEU B N 1
ATOM 5490 C CA . LEU B 1 266 ? -10.195 35.969 16.016 1 68.38 266 LEU B CA 1
ATOM 5491 C C . LEU B 1 266 ? -11.211 35.5 14.984 1 68.38 266 LEU B C 1
ATOM 5493 O O . LEU B 1 266 ? -11.664 34.344 15.039 1 68.38 266 LEU B O 1
ATOM 5497 N N . ASP B 1 267 ? -11.477 36.469 14.156 1 70.62 267 ASP B N 1
ATOM 5498 C CA . ASP B 1 267 ? -12.461 36.125 13.133 1 70.62 267 ASP B CA 1
ATOM 5499 C C . ASP B 1 267 ? -11.945 34.969 12.234 1 70.62 267 ASP B C 1
ATOM 5501 O O . ASP B 1 267 ? -12.719 34.125 11.805 1 70.62 267 ASP B O 1
ATOM 5505 N N . TYR B 1 268 ? -10.719 34.969 11.961 1 71.75 268 TYR B N 1
ATOM 5506 C CA . TYR B 1 268 ? -10.141 33.969 11.078 1 71.75 268 TYR B CA 1
ATOM 5507 C C . TYR B 1 268 ? -10.016 32.625 11.789 1 71.75 268 TYR B C 1
ATOM 5509 O O . TYR B 1 268 ? -10.172 31.562 11.164 1 71.75 268 TYR B O 1
ATOM 5517 N N . THR B 1 269 ? -9.734 32.625 13.055 1 65.62 269 THR B N 1
ATOM 5518 C CA . THR B 1 269 ? -9.422 31.406 13.797 1 65.62 269 THR B CA 1
ATOM 5519 C C . THR B 1 269 ? -10.688 30.766 14.359 1 65.62 269 THR B C 1
ATOM 5521 O O . THR B 1 269 ? -10.688 29.594 14.742 1 65.62 269 THR B O 1
ATOM 5524 N N . ARG B 1 270 ? -11.703 31.625 14.5 1 60.88 270 ARG B N 1
ATOM 5525 C CA . ARG B 1 270 ? -12.945 31.109 15.055 1 60.88 270 ARG B CA 1
ATOM 5526 C C . ARG B 1 270 ? -13.539 30.031 14.164 1 60.88 270 ARG B C 1
ATOM 5528 O O . ARG B 1 270 ? -14.031 30.312 13.07 1 60.88 270 ARG B O 1
ATOM 5535 N N . ILE B 1 271 ? -13.203 28.75 14.531 1 57.94 271 ILE B N 1
ATOM 5536 C CA . ILE B 1 271 ? -13.781 27.625 13.805 1 57.94 271 ILE B CA 1
ATOM 5537 C C . ILE B 1 271 ? -15 27.094 14.555 1 57.94 271 ILE B C 1
ATOM 5539 O O . ILE B 1 271 ? -14.867 26.453 15.602 1 57.94 271 ILE B O 1
ATOM 5543 N N . THR B 1 272 ? -16.062 27.766 14.508 1 61.66 272 THR B N 1
ATOM 5544 C CA . THR B 1 272 ? -17.297 27.281 15.117 1 61.66 272 THR B CA 1
ATOM 5545 C C . THR B 1 272 ? -18.219 26.688 14.055 1 61.66 272 THR B C 1
ATOM 5547 O O . THR B 1 272 ? -18.125 27.047 12.875 1 61.66 272 THR B O 1
ATOM 5550 N N . LYS B 1 273 ? -19.016 25.609 14.445 1 76.88 273 LYS B N 1
ATOM 5551 C CA . LYS B 1 273 ? -20.031 25.062 13.555 1 76.88 273 LYS B CA 1
ATOM 5552 C C . LYS B 1 273 ? -20.984 26.141 13.078 1 76.88 273 LYS B C 1
ATOM 5554 O O . LYS B 1 273 ? -21.297 27.078 13.82 1 76.88 273 LYS B O 1
ATOM 5559 N N . LEU B 1 274 ? -21.391 26.062 11.867 1 82.62 274 LEU B N 1
ATOM 5560 C CA . LEU B 1 274 ? -22.344 26.984 11.289 1 82.62 274 LEU B CA 1
ATOM 5561 C C . LEU B 1 274 ? -23.672 26.938 12.039 1 82.62 274 LEU B C 1
ATOM 5563 O O . LEU B 1 274 ? -24.234 25.844 12.234 1 82.62 274 LEU B O 1
ATOM 5567 N N . ASN B 1 275 ? -24.031 27.984 12.656 1 88.19 275 ASN B N 1
ATOM 5568 C CA . ASN B 1 275 ? -25.344 28.109 13.25 1 88.19 275 ASN B CA 1
ATOM 5569 C C . ASN B 1 275 ? -26.266 28.969 12.398 1 88.19 275 ASN B C 1
ATOM 5571 O O . ASN B 1 275 ? -26.328 30.188 12.57 1 88.19 275 ASN B O 1
ATOM 5575 N N . LYS B 1 276 ? -27.109 28.297 11.586 1 93.06 276 LYS B N 1
ATOM 5576 C CA . LYS 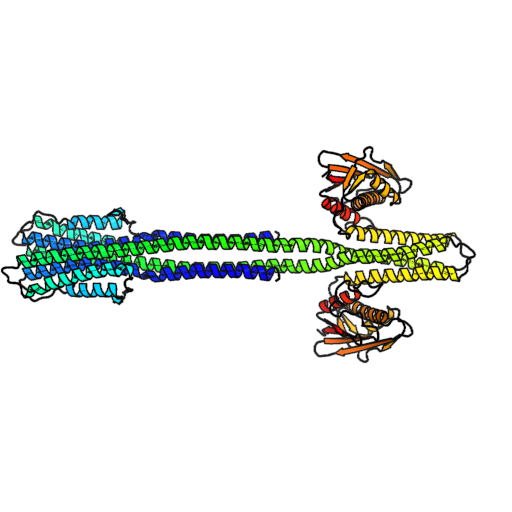B 1 276 ? -27.938 29.016 10.625 1 93.06 276 LYS B CA 1
ATOM 5577 C C . LYS B 1 276 ? -29.234 29.484 11.266 1 93.06 276 LYS B C 1
ATOM 5579 O O . LYS B 1 276 ? -29.812 28.781 12.094 1 93.06 276 LYS B O 1
ATOM 5584 N N . GLU B 1 277 ? -29.578 30.656 11.023 1 94 277 GLU B N 1
ATOM 5585 C CA . GLU B 1 277 ? -30.859 31.219 11.414 1 94 277 GLU B CA 1
ATOM 5586 C C . GLU B 1 277 ? -31.438 32.094 10.297 1 94 277 GLU B C 1
ATOM 5588 O O . GLU B 1 277 ? -30.719 32.5 9.391 1 94 277 GLU B O 1
ATOM 5593 N N . GLU B 1 278 ? -32.781 32.281 10.383 1 95.56 278 GLU B N 1
ATOM 5594 C CA . GLU B 1 278 ? -33.438 33.156 9.406 1 95.56 278 GLU B CA 1
ATOM 5595 C C . GLU B 1 278 ? -33.406 34.625 9.852 1 95.56 278 GLU B C 1
ATOM 5597 O O . GLU B 1 278 ? -33.688 34.906 11.016 1 95.56 278 GLU B O 1
ATOM 5602 N N . PHE B 1 279 ? -33 35.469 9.008 1 95.31 279 PHE B N 1
ATOM 5603 C CA . PHE B 1 279 ? -32.969 36.906 9.289 1 95.31 279 PHE B CA 1
ATOM 5604 C C . PHE B 1 279 ? -33.094 37.719 8 1 95.31 279 PHE B C 1
ATOM 5606 O O . PHE B 1 279 ? -32.938 37.156 6.906 1 95.31 279 PHE B O 1
ATOM 5613 N N . ILE B 1 280 ? -33.438 39 8.203 1 96.12 280 ILE B N 1
ATOM 5614 C CA . ILE B 1 280 ? -33.5 39.906 7.074 1 96.12 280 ILE B CA 1
ATOM 5615 C C . ILE B 1 280 ? -32.094 40.438 6.754 1 96.12 280 ILE B C 1
ATOM 5617 O O . ILE B 1 280 ? -31.391 40.906 7.641 1 96.12 280 ILE B O 1
ATOM 5621 N N . PHE B 1 281 ? -31.75 40.375 5.477 1 96.12 281 PHE B N 1
ATOM 5622 C CA . PHE B 1 281 ? -30.375 40.656 5.074 1 96.12 281 PHE B CA 1
ATOM 5623 C C . PHE B 1 281 ? -29.969 42.062 5.418 1 96.12 281 PHE B C 1
ATOM 5625 O O . PHE B 1 281 ? -28.828 42.312 5.84 1 96.12 281 PHE B O 1
ATOM 5632 N N . SER B 1 282 ? -30.859 42.969 5.312 1 95.12 282 SER B N 1
ATOM 5633 C CA . SER B 1 282 ? -30.578 44.406 5.562 1 95.12 282 SER B CA 1
ATOM 5634 C C . SER B 1 282 ? -30.125 44.625 7.004 1 95.12 282 SER B C 1
ATOM 5636 O O . SER B 1 282 ? -29.406 45.562 7.293 1 95.12 282 SER B O 1
ATOM 5638 N N . GLU B 1 283 ? -30.484 43.75 7.852 1 94.56 283 GLU B N 1
ATOM 5639 C CA . GLU B 1 283 ? -30.125 43.875 9.258 1 94.56 283 GLU B CA 1
ATOM 5640 C C . GLU B 1 283 ? -28.609 43.781 9.438 1 94.56 283 GLU B C 1
ATOM 5642 O O . GLU B 1 283 ? -28.016 44.531 10.188 1 94.56 283 GLU B O 1
ATOM 5647 N N . ILE B 1 284 ? -28.047 42.844 8.719 1 94.31 284 ILE B N 1
ATOM 5648 C CA . ILE B 1 284 ? -26.625 42.625 8.922 1 94.31 284 ILE B CA 1
ATOM 5649 C C . ILE B 1 284 ? -25.828 43.688 8.18 1 94.31 284 ILE B C 1
ATOM 5651 O O . ILE B 1 284 ? -24.734 44.062 8.617 1 94.31 284 ILE B O 1
ATOM 5655 N N . VAL B 1 285 ? -26.359 44.219 7.117 1 95.38 285 VAL B N 1
ATOM 5656 C CA . VAL B 1 285 ? -25.688 45.281 6.395 1 95.38 285 VAL B CA 1
ATOM 5657 C C . VAL B 1 285 ? -25.641 46.562 7.27 1 95.38 285 VAL B C 1
ATOM 5659 O O . VAL B 1 285 ? -24.594 47.156 7.414 1 95.38 285 VAL B O 1
ATOM 5662 N N . GLN B 1 286 ? -26.766 46.844 7.84 1 93.81 286 GLN B N 1
ATOM 5663 C CA . GLN B 1 286 ? -26.844 48.031 8.695 1 93.81 286 GLN B CA 1
ATOM 5664 C C . GLN B 1 286 ? -25.938 47.875 9.914 1 93.81 286 GLN B C 1
ATOM 5666 O O . GLN B 1 286 ? -25.219 48.812 10.273 1 93.81 286 GLN B O 1
ATOM 5671 N N . LYS B 1 287 ? -26.016 46.781 10.469 1 92.62 287 LYS B N 1
ATOM 5672 C CA . LYS B 1 287 ? -25.172 46.531 11.641 1 92.62 287 LYS B CA 1
ATOM 5673 C C . LYS B 1 287 ? -23.703 46.656 11.297 1 92.62 287 LYS B C 1
ATOM 5675 O O . LYS B 1 287 ? -22.906 47.156 12.086 1 92.62 287 LYS B O 1
ATOM 5680 N N . SER B 1 288 ? -23.328 46.125 10.188 1 93 288 SER B N 1
ATOM 5681 C CA . SER B 1 288 ? -21.938 46.188 9.734 1 93 288 SER B CA 1
ATOM 5682 C C . SER B 1 288 ? -21.5 47.625 9.508 1 93 288 SER B C 1
ATOM 5684 O O . SER B 1 288 ? -20.359 48 9.828 1 93 288 SER B O 1
ATOM 5686 N N . LEU B 1 289 ? -22.344 48.438 8.992 1 91.94 289 LEU B N 1
ATOM 5687 C CA . LEU B 1 289 ? -22.047 49.812 8.742 1 91.94 289 LEU B CA 1
ATOM 5688 C C . LEU B 1 289 ? -21.891 50.594 10.055 1 91.94 289 LEU B C 1
ATOM 5690 O O . LEU B 1 289 ? -21.078 51.5 10.148 1 91.94 289 LEU B O 1
ATOM 5694 N N . ASP B 1 290 ? -22.641 50.156 11.039 1 87.12 290 ASP B N 1
ATOM 5695 C CA . ASP B 1 290 ? -22.594 50.812 12.344 1 87.12 290 ASP B CA 1
ATOM 5696 C C . ASP B 1 290 ? -21.266 50.5 13.055 1 87.12 290 ASP B C 1
ATOM 5698 O O . ASP B 1 290 ? -20.812 51.281 13.898 1 87.12 290 ASP B O 1
ATOM 5702 N N . GLU B 1 291 ? -20.75 49.406 12.664 1 79.44 291 GLU B N 1
ATOM 5703 C CA . GLU B 1 291 ? -19.547 48.969 13.367 1 79.44 291 GLU B CA 1
ATOM 5704 C C . GLU B 1 291 ? -18.281 49.562 12.75 1 79.44 291 GLU B C 1
ATOM 5706 O O . GLU B 1 291 ? -17.219 49.5 13.359 1 79.44 291 GLU B O 1
ATOM 5711 N N . VAL B 1 292 ? -18.422 50.062 11.609 1 80.06 292 VAL B N 1
ATOM 5712 C CA . VAL B 1 292 ? -17.266 50.562 10.906 1 80.06 292 VAL B CA 1
ATOM 5713 C C . VAL B 1 292 ? -17.312 52.094 10.875 1 80.06 292 VAL B C 1
ATOM 5715 O O . VAL B 1 292 ? -18.391 52.688 10.727 1 80.06 292 VAL B O 1
ATOM 5718 N N . ASP B 1 293 ? -16.141 52.688 11.094 1 79.19 293 ASP B N 1
ATOM 5719 C CA . ASP B 1 293 ? -16.062 54.125 10.969 1 79.19 293 ASP B CA 1
ATOM 5720 C C . ASP B 1 293 ? -15.969 54.562 9.5 1 79.19 293 ASP B C 1
ATOM 5722 O O . ASP B 1 293 ? -14.898 54.469 8.891 1 79.19 293 ASP B O 1
ATOM 5726 N N . VAL B 1 294 ? -17.109 55.094 8.977 1 85.31 294 VAL B N 1
ATOM 5727 C CA . VAL B 1 294 ? -17.141 55.5 7.578 1 85.31 294 VAL B CA 1
ATOM 5728 C C . VAL B 1 294 ? -16.781 56.969 7.465 1 85.31 294 VAL B C 1
ATOM 5730 O O . VAL B 1 294 ? -17.391 57.812 8.117 1 85.31 294 VAL B O 1
ATOM 5733 N N . PRO B 1 295 ? -15.75 57.219 6.668 1 88.19 295 PRO B N 1
ATOM 5734 C CA . PRO B 1 295 ? -15.43 58.625 6.449 1 88.19 295 PRO B CA 1
ATOM 5735 C C . PRO B 1 295 ? -16.609 59.406 5.871 1 88.19 295 PRO B C 1
ATOM 5737 O O . PRO B 1 295 ? -17.375 58.875 5.062 1 88.19 295 PRO B O 1
ATOM 5740 N N . ASN B 1 296 ? -16.672 60.719 6.207 1 87.19 296 ASN B N 1
ATOM 5741 C CA . ASN B 1 296 ? -17.812 61.562 5.867 1 87.19 296 ASN B CA 1
ATOM 5742 C C . ASN B 1 296 ? -17.938 61.75 4.359 1 87.19 296 ASN B C 1
ATOM 5744 O O . ASN B 1 296 ? -19.031 61.938 3.842 1 87.19 296 ASN B O 1
ATOM 5748 N N . GLN B 1 297 ? -16.922 61.688 3.648 1 93.38 297 GLN B N 1
ATOM 5749 C CA . GLN B 1 297 ? -16.953 62 2.223 1 93.38 297 GLN B CA 1
ATOM 5750 C C . GLN B 1 297 ? -17.172 60.719 1.391 1 93.38 297 GLN B C 1
ATOM 5752 O O . GLN B 1 297 ? -17.094 60.781 0.161 1 93.38 297 GLN B O 1
ATOM 5757 N N . ILE B 1 298 ? -17.438 59.625 2.014 1 94.31 298 ILE B N 1
ATOM 5758 C CA . ILE B 1 298 ? -17.766 58.406 1.297 1 94.31 298 ILE B CA 1
ATOM 5759 C C . ILE B 1 298 ? -19.281 58.25 1.183 1 94.31 298 ILE B C 1
ATOM 5761 O O . ILE B 1 298 ? -19.984 58.281 2.188 1 94.31 298 ILE B O 1
ATOM 5765 N N . ILE B 1 299 ? -19.797 58.156 -0.05 1 95.69 299 ILE B N 1
ATOM 5766 C CA . ILE B 1 299 ? -21.219 57.969 -0.302 1 95.69 299 ILE B CA 1
ATOM 5767 C C . ILE B 1 299 ? -21.547 56.5 -0.428 1 95.69 299 ILE B C 1
ATOM 5769 O O . ILE B 1 299 ? -20.969 55.781 -1.26 1 95.69 299 ILE B O 1
ATOM 5773 N N . ILE B 1 300 ? -22.469 56.031 0.428 1 96 300 ILE B N 1
ATOM 5774 C CA . ILE B 1 300 ? -22.844 54.625 0.428 1 96 300 ILE B CA 1
ATOM 5775 C C . ILE B 1 300 ? -24.25 54.469 -0.134 1 96 300 ILE B C 1
ATOM 5777 O O . ILE B 1 300 ? -25.188 55.156 0.313 1 96 300 ILE B O 1
ATOM 5781 N N . THR B 1 301 ? -24.453 53.625 -1.193 1 96.38 301 THR B N 1
ATOM 5782 C CA . THR B 1 301 ? -25.766 53.281 -1.741 1 96.38 301 THR B CA 1
ATOM 5783 C C . THR B 1 301 ? -26.172 51.875 -1.309 1 96.38 301 THR B C 1
ATOM 5785 O O . THR B 1 301 ? -25.484 50.906 -1.611 1 96.38 301 THR B O 1
ATOM 5788 N N . LEU B 1 302 ? -27.266 51.75 -0.61 1 96.31 302 LEU B N 1
ATOM 5789 C CA . LEU B 1 302 ? -27.75 50.469 -0.101 1 96.31 302 LEU B CA 1
ATOM 5790 C C . LEU B 1 302 ? -28.562 49.719 -1.163 1 96.31 302 LEU B C 1
ATOM 5792 O O . LEU B 1 302 ? -29.047 50.344 -2.111 1 96.31 302 LEU B O 1
ATOM 5796 N N . PRO B 1 303 ? -28.703 48.438 -0.98 1 95.44 303 PRO B N 1
ATOM 5797 C CA . PRO B 1 303 ? -29.516 47.688 -1.944 1 95.44 303 PRO B CA 1
ATOM 5798 C C . PRO B 1 303 ? -30.984 48.125 -1.957 1 95.44 303 PRO B C 1
ATOM 5800 O O . PRO B 1 303 ? -31.547 48.438 -0.906 1 95.44 303 PRO B O 1
ATOM 5803 N N . LEU B 1 304 ? -31.531 47.969 -3.129 1 91.69 304 LEU B N 1
ATOM 5804 C CA . LEU B 1 304 ? -32.938 48.312 -3.277 1 91.69 304 LEU B CA 1
ATOM 5805 C C . LEU B 1 304 ? -33.844 47.156 -2.799 1 91.69 304 LEU B C 1
ATOM 5807 O O . LEU B 1 304 ? -34.906 47.375 -2.244 1 91.69 304 LEU B O 1
ATOM 5811 N N . ASN B 1 305 ? -33.344 45.969 -3.012 1 93.81 305 ASN B N 1
ATOM 5812 C CA . ASN B 1 305 ? -34.094 44.75 -2.623 1 93.81 305 ASN B CA 1
ATOM 5813 C C . ASN B 1 305 ? -33.594 44.219 -1.289 1 93.81 305 ASN B C 1
ATOM 5815 O O . ASN B 1 305 ? -32.469 44.5 -0.875 1 93.81 305 ASN B O 1
ATOM 5819 N N . ASP B 1 306 ? -34.469 43.531 -0.575 1 95.25 306 ASP B N 1
ATOM 5820 C CA . ASP B 1 306 ? -34.125 42.812 0.661 1 95.25 306 ASP B CA 1
ATOM 5821 C C . ASP B 1 306 ? -34.812 41.438 0.716 1 95.25 306 ASP B C 1
ATOM 5823 O O . ASP B 1 306 ? -35.844 41.219 0.091 1 95.25 306 ASP B O 1
ATOM 5827 N N . TYR B 1 307 ? -34.062 40.469 1.298 1 95.94 307 TYR B N 1
ATOM 5828 C CA . TYR B 1 307 ? -34.594 39.125 1.367 1 95.94 307 TYR B CA 1
ATOM 5829 C C . TYR B 1 307 ? -34.344 38.5 2.746 1 95.94 307 TYR B C 1
ATOM 5831 O O . TYR B 1 307 ? -33.406 38.906 3.455 1 95.94 307 TYR B O 1
ATOM 5839 N N . LYS B 1 308 ? -35.25 37.531 3.074 1 96.19 308 LYS B N 1
ATOM 5840 C CA . LYS B 1 308 ? -35 36.688 4.23 1 96.19 308 LYS B CA 1
ATOM 5841 C C . LYS B 1 308 ? -34.031 35.562 3.873 1 96.19 308 LYS B C 1
ATOM 5843 O O . LYS B 1 308 ? -34.281 34.812 2.922 1 96.19 308 LYS B O 1
ATOM 5848 N N . ILE B 1 309 ? -32.875 35.531 4.621 1 94.88 309 ILE B N 1
ATOM 5849 C CA . ILE B 1 309 ? -31.859 34.531 4.297 1 94.88 309 ILE B CA 1
ATOM 5850 C C . ILE B 1 309 ? -31.672 33.594 5.477 1 94.88 309 ILE B C 1
ATOM 5852 O O . ILE B 1 309 ? -31.828 33.969 6.633 1 94.88 309 ILE B O 1
ATOM 5856 N N . ASN B 1 310 ? -31.438 32.312 5.113 1 95.38 310 ASN B N 1
ATOM 5857 C CA . ASN B 1 310 ? -31.094 31.312 6.109 1 95.38 310 ASN B CA 1
ATOM 5858 C C . ASN B 1 310 ? -29.594 31.047 6.129 1 95.38 310 ASN B C 1
ATOM 5860 O O . ASN B 1 310 ? -29.078 30.297 5.289 1 95.38 310 ASN B O 1
ATOM 5864 N N . ALA B 1 311 ? -28.906 31.641 7.035 1 95.06 311 ALA B N 1
ATOM 5865 C CA . ALA B 1 311 ? -27.453 31.547 7.152 1 95.06 311 ALA B CA 1
ATOM 5866 C C . ALA B 1 311 ? -27 31.859 8.578 1 95.06 311 ALA B C 1
ATOM 5868 O O . ALA B 1 311 ? -27.812 32.125 9.453 1 95.06 311 ALA B O 1
ATOM 5869 N N . ASP B 1 312 ? -25.734 31.656 8.805 1 94.44 312 ASP B N 1
ATOM 5870 C CA . ASP B 1 312 ? -25.156 32.094 10.078 1 94.44 312 ASP B CA 1
ATOM 5871 C C . ASP B 1 312 ? -25.016 33.594 10.125 1 94.44 312 ASP B C 1
ATOM 5873 O O . ASP B 1 312 ? -24.156 34.156 9.453 1 94.44 312 ASP B O 1
ATOM 5877 N N . LYS B 1 313 ? -25.797 34.219 10.961 1 93.69 313 LYS B N 1
ATOM 5878 C CA . LYS B 1 313 ? -25.922 35.656 11.008 1 93.69 313 LYS B CA 1
ATOM 5879 C C . LYS B 1 313 ? -24.609 36.312 11.414 1 93.69 313 LYS B C 1
ATOM 5881 O O . LYS B 1 313 ? -24.156 37.281 10.781 1 93.69 313 LYS B O 1
ATOM 5886 N N . ILE B 1 314 ? -23.984 35.812 12.352 1 88.94 314 ILE B N 1
ATOM 5887 C CA . ILE B 1 314 ? -22.766 36.375 12.906 1 88.94 314 ILE B CA 1
ATOM 5888 C C . ILE B 1 314 ? -21.625 36.25 11.891 1 88.94 314 ILE B C 1
ATOM 5890 O O . ILE B 1 314 ? -20.891 37.219 11.656 1 88.94 314 ILE B O 1
ATOM 5894 N N . LYS B 1 315 ? -21.562 35.094 11.297 1 90.56 315 LYS B N 1
ATOM 5895 C CA . LYS B 1 315 ? -20.484 34.875 10.336 1 90.56 315 LYS B CA 1
ATOM 5896 C C . LYS B 1 315 ? -20.672 35.719 9.078 1 90.56 315 LYS B C 1
ATOM 5898 O O . LYS B 1 315 ? -19.719 36.281 8.547 1 90.56 315 LYS B O 1
ATOM 5903 N N . LEU B 1 316 ? -21.859 35.812 8.672 1 94.25 316 LEU B N 1
ATOM 5904 C CA . LEU B 1 316 ? -22.125 36.594 7.473 1 94.25 316 LEU B CA 1
ATOM 5905 C C . LEU B 1 316 ? -21.891 38.094 7.734 1 94.25 316 LEU B C 1
ATOM 5907 O O . LEU B 1 316 ? -21.438 38.812 6.852 1 94.25 316 LEU B O 1
ATOM 5911 N N . GLN B 1 317 ? -22.234 38.531 8.906 1 92.81 317 GLN B N 1
ATOM 5912 C CA . GLN B 1 317 ? -21.969 39.906 9.281 1 92.81 317 GLN B CA 1
ATOM 5913 C C . GLN B 1 317 ? -20.469 40.219 9.219 1 92.81 317 GLN B C 1
ATOM 5915 O O . GLN B 1 317 ? -20.062 41.312 8.805 1 92.81 317 GLN B O 1
ATOM 5920 N N . THR B 1 3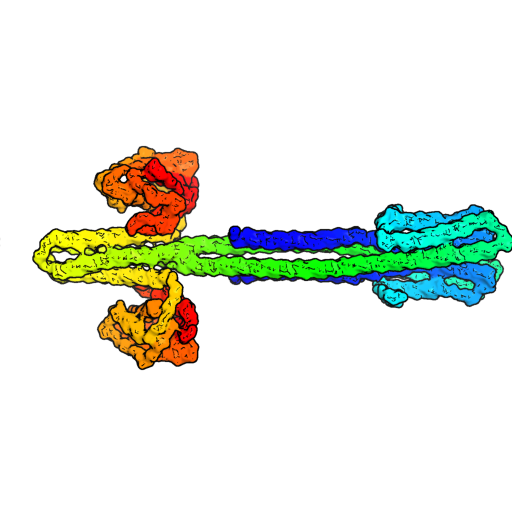18 ? -19.703 39.25 9.695 1 89.44 318 THR B N 1
ATOM 5921 C CA . THR B 1 318 ? -18.25 39.406 9.625 1 89.44 318 THR B CA 1
ATOM 5922 C C . THR B 1 318 ? -17.797 39.594 8.188 1 89.44 318 THR B C 1
ATOM 5924 O O . THR B 1 318 ? -16.938 40.438 7.906 1 89.44 318 THR B O 1
ATOM 5927 N N . VAL B 1 319 ? -18.422 38.812 7.285 1 94.38 319 VAL B N 1
ATOM 5928 C CA . VAL B 1 319 ? -18.062 38.906 5.871 1 94.38 319 VAL B CA 1
ATOM 5929 C C . VAL B 1 319 ? -18.375 40.312 5.344 1 94.38 319 VAL B C 1
ATOM 5931 O O . VAL B 1 319 ? -17.516 40.938 4.727 1 94.38 319 VAL B O 1
ATOM 5934 N N . ILE B 1 320 ? -19.547 40.781 5.676 1 95.25 320 ILE B N 1
ATOM 5935 C CA . ILE B 1 320 ? -20 42.094 5.172 1 95.25 320 ILE B CA 1
ATOM 5936 C C . ILE B 1 320 ? -19.125 43.188 5.766 1 95.25 320 ILE B C 1
ATOM 5938 O O . ILE B 1 320 ? -18.703 44.094 5.051 1 95.25 320 ILE B O 1
ATOM 5942 N N . SER B 1 321 ? -18.828 43.094 6.996 1 92.44 321 SER B N 1
ATOM 5943 C CA . SER B 1 321 ? -18 44.094 7.664 1 92.44 321 SER B CA 1
ATOM 5944 C C . SER B 1 321 ? -16.609 44.156 7.039 1 92.44 321 SER B C 1
ATOM 5946 O O . SER B 1 321 ? -16.062 45.25 6.82 1 92.44 321 SER B O 1
ATOM 5948 N N . ASN B 1 322 ? -16.094 43.031 6.758 1 90.31 322 ASN B N 1
ATOM 5949 C CA . ASN B 1 322 ? -14.766 42.969 6.164 1 90.31 322 ASN B CA 1
ATOM 5950 C C . ASN B 1 322 ? -14.742 43.594 4.773 1 90.31 322 ASN B C 1
ATOM 5952 O O . ASN B 1 322 ? -13.789 44.281 4.418 1 90.31 322 ASN B O 1
ATOM 5956 N N . LEU B 1 323 ? -15.773 43.312 4.066 1 94.69 323 LEU B N 1
ATOM 5957 C CA . LEU B 1 323 ? -15.844 43.844 2.711 1 94.69 323 LEU B CA 1
ATOM 5958 C C . LEU B 1 323 ? -15.992 45.375 2.734 1 94.69 323 LEU B C 1
ATOM 5960 O O . LEU B 1 323 ? -15.383 46.062 1.926 1 94.69 323 LEU B O 1
ATOM 5964 N N . ILE B 1 324 ? -16.797 45.844 3.65 1 93.94 324 ILE B N 1
ATOM 5965 C CA . ILE B 1 324 ? -16.969 47.281 3.797 1 93.94 324 ILE B CA 1
ATOM 5966 C C . ILE B 1 324 ? -15.648 47.938 4.195 1 93.94 324 ILE B C 1
ATOM 5968 O O . ILE B 1 324 ? -15.242 48.938 3.615 1 93.94 324 ILE B O 1
ATOM 5972 N N . LYS B 1 325 ? -14.992 47.344 5.121 1 88.56 325 LYS B N 1
ATOM 5973 C CA . LYS B 1 325 ? -13.703 47.844 5.574 1 88.56 325 LYS B CA 1
ATOM 5974 C C . LYS B 1 325 ? -12.688 47.875 4.434 1 88.56 325 LYS B C 1
ATOM 5976 O O . LYS B 1 325 ? -11.93 48.844 4.289 1 88.56 325 LYS B O 1
ATOM 5981 N N . ASN B 1 326 ? -12.695 46.844 3.742 1 88.62 326 ASN B N 1
ATOM 5982 C CA . ASN B 1 326 ? -11.797 46.781 2.6 1 88.62 326 ASN B CA 1
ATOM 5983 C C . ASN B 1 326 ? -12.062 47.875 1.594 1 88.62 326 ASN B C 1
ATOM 5985 O O . ASN B 1 326 ? -11.125 48.469 1.053 1 88.62 326 ASN B O 1
ATOM 5989 N N . SER B 1 327 ? -13.336 48.125 1.354 1 92.62 327 SER B N 1
ATOM 5990 C CA . SER B 1 327 ? -13.734 49.188 0.434 1 92.62 327 SER B CA 1
ATOM 5991 C C . SER B 1 327 ? -13.289 50.562 0.936 1 92.62 327 SER B C 1
ATOM 5993 O O . SER B 1 327 ? -12.734 51.344 0.172 1 92.62 327 SER B O 1
ATOM 5995 N N . ILE B 1 328 ? -13.477 50.781 2.17 1 90.44 328 ILE B N 1
ATOM 5996 C CA . ILE B 1 328 ? -13.125 52.062 2.77 1 90.44 328 ILE B CA 1
ATOM 5997 C C . ILE B 1 328 ? -11.609 52.281 2.68 1 90.44 328 ILE B C 1
ATOM 5999 O O . ILE B 1 328 ? -11.156 53.375 2.316 1 90.44 328 ILE B O 1
ATOM 6003 N N . ASP B 1 329 ? -10.906 51.219 3.006 1 86 329 ASP B N 1
ATOM 6004 C CA . ASP B 1 329 ? -9.445 51.312 2.98 1 86 329 ASP B CA 1
ATOM 6005 C C . ASP B 1 329 ? -8.938 51.562 1.565 1 86 329 ASP B C 1
ATOM 6007 O O . ASP B 1 329 ? -7.961 52.312 1.381 1 86 329 ASP B O 1
ATOM 6011 N N . ALA B 1 330 ? -9.539 50.969 0.634 1 87.75 330 ALA B N 1
ATOM 6012 C CA . ALA B 1 330 ? -9.133 51.125 -0.761 1 87.75 330 ALA B CA 1
ATOM 6013 C C . ALA B 1 330 ? -9.461 52.5 -1.279 1 87.75 330 ALA B C 1
ATOM 6015 O O . ALA B 1 330 ? -8.734 53.062 -2.113 1 87.75 330 ALA B O 1
ATOM 6016 N N . ILE B 1 331 ? -10.562 53.062 -0.828 1 88.81 331 ILE B N 1
ATOM 6017 C CA . ILE B 1 331 ? -11.047 54.375 -1.284 1 88.81 331 ILE B CA 1
ATOM 6018 C C . ILE B 1 331 ? -10.203 55.5 -0.666 1 88.81 331 ILE B C 1
ATOM 6020 O O . ILE B 1 331 ? -9.82 56.438 -1.352 1 88.81 331 ILE B O 1
ATOM 6024 N N . GLY B 1 332 ? -9.906 55.406 0.667 1 83.81 332 GLY B N 1
ATOM 6025 C CA . GLY B 1 332 ? -9.227 56.469 1.396 1 83.81 332 GLY B CA 1
ATOM 6026 C C . GLY B 1 332 ? -10.18 57.5 1.938 1 83.81 332 GLY B C 1
ATOM 6027 O O . GLY B 1 332 ? -11.047 57.219 2.764 1 83.81 332 GLY B O 1
ATOM 6028 N N . ASP B 1 333 ? -10.133 58.719 1.386 1 85.19 333 ASP B N 1
ATOM 6029 C CA . ASP B 1 333 ? -10.867 59.844 1.98 1 85.19 333 ASP B CA 1
ATOM 6030 C C . ASP B 1 333 ? -12.188 60.062 1.255 1 85.19 333 ASP B C 1
ATOM 6032 O O . ASP B 1 333 ? -13.234 60.25 1.892 1 85.19 333 ASP B O 1
ATOM 6036 N N . LYS B 1 334 ? -12.234 60.094 -0.028 1 91.25 334 LYS B N 1
ATOM 6037 C CA . LYS B 1 334 ? -13.422 60.438 -0.81 1 91.25 334 LYS B CA 1
ATOM 6038 C C . LYS B 1 334 ? -13.688 59.375 -1.885 1 91.25 334 LYS B C 1
ATOM 6040 O O . LYS B 1 334 ? -12.766 58.969 -2.596 1 91.25 334 LYS B O 1
ATOM 6045 N N . GLY B 1 335 ? -14.953 58.906 -1.885 1 94.38 335 GLY B N 1
ATOM 6046 C CA . GLY B 1 335 ? -15.328 57.906 -2.891 1 94.38 335 GLY B CA 1
ATOM 6047 C C . GLY B 1 335 ? -16.734 57.375 -2.695 1 94.38 335 GLY B C 1
ATOM 6048 O O . GLY B 1 335 ? -17.578 58 -2.096 1 94.38 335 GLY B O 1
ATOM 6049 N N . THR B 1 336 ? -17.047 56.25 -3.449 1 96.12 336 THR B N 1
ATOM 6050 C CA . THR B 1 336 ? -18.391 55.688 -3.408 1 96.12 336 THR B CA 1
ATOM 6051 C C . THR B 1 336 ? -18.344 54.188 -3.156 1 96.12 336 THR B C 1
ATOM 6053 O O . THR B 1 336 ? -17.406 53.5 -3.588 1 96.12 336 THR B O 1
ATOM 6056 N N . ILE B 1 337 ? -19.281 53.719 -2.393 1 96.88 337 ILE B N 1
ATOM 6057 C CA . ILE B 1 337 ? -19.547 52.281 -2.199 1 96.88 337 ILE B CA 1
ATOM 6058 C C . ILE B 1 337 ? -20.984 51.969 -2.619 1 96.88 337 ILE B C 1
ATOM 6060 O O . ILE B 1 337 ? -21.938 52.562 -2.105 1 96.88 337 ILE B O 1
ATOM 6064 N N . ILE B 1 338 ? -21.141 51.062 -3.59 1 97.44 338 ILE B N 1
ATOM 6065 C CA . ILE B 1 338 ? -22.453 50.656 -4.062 1 97.44 338 ILE B CA 1
ATOM 6066 C C . ILE B 1 338 ? -22.719 49.219 -3.693 1 97.44 338 ILE B C 1
ATOM 6068 O O . ILE B 1 338 ? -21.938 48.312 -4.031 1 97.44 338 ILE B O 1
ATOM 6072 N N . MET B 1 339 ? -23.781 49 -2.949 1 97.69 339 MET B N 1
ATOM 6073 C CA . MET B 1 339 ? -24.203 47.656 -2.58 1 97.69 339 MET B CA 1
ATOM 6074 C C . MET B 1 339 ? -25.469 47.25 -3.324 1 97.69 339 MET B C 1
ATOM 6076 O O . MET B 1 339 ? -26.344 48.094 -3.551 1 97.69 339 MET B O 1
ATOM 6080 N N . ASP B 1 340 ? -25.5 46 -3.748 1 97.06 340 ASP B N 1
ATOM 6081 C CA . ASP B 1 340 ? -26.656 45.469 -4.461 1 97.06 340 ASP B CA 1
ATOM 6082 C C . ASP B 1 340 ? -26.984 44.062 -3.984 1 97.06 340 ASP B C 1
ATOM 6084 O O . ASP B 1 340 ? -26.094 43.312 -3.545 1 97.06 340 ASP B O 1
ATOM 6088 N N . LEU B 1 341 ? -28.25 43.75 -3.928 1 97.12 341 LEU B N 1
ATOM 6089 C CA . LEU B 1 341 ? -28.734 42.438 -3.537 1 97.12 341 LEU B CA 1
ATOM 6090 C C . LEU B 1 341 ? -29.797 41.938 -4.516 1 97.12 341 LEU B C 1
ATOM 6092 O O . LEU B 1 341 ? -30.797 42.594 -4.754 1 97.12 341 LEU B O 1
ATOM 6096 N N . LYS B 1 342 ? -29.469 40.781 -5.094 1 96.56 342 LYS B N 1
ATOM 6097 C CA . LYS B 1 342 ? -30.391 40.094 -6.016 1 96.56 342 LYS B CA 1
ATOM 6098 C C . LYS B 1 342 ? -30.547 38.625 -5.656 1 96.56 342 LYS B C 1
ATOM 6100 O O . LYS B 1 342 ? -29.875 38.125 -4.746 1 96.56 342 LYS B O 1
ATOM 6105 N N . LYS B 1 343 ? -31.547 38.031 -6.215 1 95.06 343 LYS B N 1
ATOM 6106 C CA . LYS B 1 343 ? -31.703 36.594 -6.004 1 95.06 343 LYS B CA 1
ATOM 6107 C C . LYS B 1 343 ? -31.984 35.875 -7.316 1 95.06 343 LYS B C 1
ATOM 6109 O O . LYS B 1 343 ? -32.625 36.406 -8.211 1 95.06 343 LYS B O 1
ATOM 6114 N N . ASN B 1 344 ? -31.312 34.812 -7.469 1 93.69 344 ASN B N 1
ATOM 6115 C CA . ASN B 1 344 ? -31.672 33.875 -8.531 1 93.69 344 ASN B CA 1
ATOM 6116 C C . ASN B 1 344 ? -32.188 32.562 -7.965 1 93.69 344 ASN B C 1
ATOM 6118 O O . ASN B 1 344 ? -32.562 32.469 -6.797 1 93.69 344 ASN B O 1
ATOM 6122 N N . ILE B 1 345 ? -32.344 31.516 -8.758 1 93.12 345 ILE B N 1
ATOM 6123 C CA . ILE B 1 345 ? -32.969 30.266 -8.375 1 93.12 345 ILE B CA 1
ATOM 6124 C C . ILE B 1 345 ? -32.188 29.594 -7.262 1 93.12 345 ILE B C 1
ATOM 6126 O O . ILE B 1 345 ? -32.75 29.016 -6.336 1 93.12 345 ILE B O 1
ATOM 6130 N N . ASN B 1 346 ? -30.875 29.75 -7.312 1 93.94 346 ASN B N 1
ATOM 6131 C CA . ASN B 1 346 ? -30.047 28.938 -6.422 1 93.94 346 ASN B CA 1
ATOM 6132 C C . ASN B 1 346 ? -29.391 29.797 -5.344 1 93.94 346 ASN B C 1
ATOM 6134 O O . ASN B 1 346 ? -28.984 29.297 -4.297 1 93.94 346 ASN B O 1
ATOM 6138 N N . PHE B 1 347 ? -29.25 31.078 -5.668 1 96 347 PHE B N 1
ATOM 6139 C CA . PHE B 1 347 ? -28.391 31.859 -4.793 1 96 347 PHE B CA 1
ATOM 6140 C C . PHE B 1 347 ? -29 33.25 -4.52 1 96 347 PHE B C 1
ATOM 6142 O O . PHE B 1 347 ? -29.719 33.781 -5.355 1 96 347 PHE B O 1
ATOM 6149 N N . PHE B 1 348 ? -28.766 33.75 -3.266 1 96.69 348 PHE B N 1
ATOM 6150 C CA . PHE B 1 348 ? -28.781 35.188 -3.043 1 96.69 348 PHE B CA 1
ATOM 6151 C C . PHE B 1 348 ? -27.453 35.812 -3.473 1 96.69 348 PHE B C 1
ATOM 6153 O O . PHE B 1 348 ? -26.391 35.312 -3.119 1 96.69 348 PHE B O 1
ATOM 6160 N N . ILE B 1 349 ? -27.531 36.812 -4.312 1 97.5 349 ILE B N 1
ATOM 6161 C CA . ILE B 1 349 ? -26.328 37.406 -4.852 1 97.5 349 ILE B CA 1
ATOM 6162 C C . ILE B 1 349 ? -26.156 38.812 -4.281 1 97.5 349 ILE B C 1
ATOM 6164 O O . ILE B 1 349 ? -26.938 39.719 -4.594 1 97.5 349 ILE B O 1
ATOM 6168 N N . PHE B 1 350 ? -25.172 38.969 -3.412 1 97.31 350 PHE B N 1
ATOM 6169 C CA . PHE B 1 350 ? -24.828 40.281 -2.854 1 97.31 350 PHE B CA 1
ATOM 6170 C C . PHE B 1 350 ? -23.531 40.812 -3.459 1 97.31 350 PHE B C 1
ATOM 6172 O O . PHE B 1 350 ? -22.562 40.031 -3.617 1 97.31 350 PHE B O 1
ATOM 6179 N N . SER B 1 351 ? -23.531 42.062 -3.846 1 97.56 351 SER B N 1
ATOM 6180 C CA . SER B 1 351 ? -22.312 42.656 -4.414 1 97.56 351 SER B CA 1
ATOM 6181 C C . SER B 1 351 ? -21.984 44 -3.773 1 97.56 351 SER B C 1
ATOM 6183 O O . SER B 1 351 ? -22.875 44.719 -3.379 1 97.56 351 SER B O 1
ATOM 6185 N N . ILE B 1 352 ? -20.719 44.25 -3.58 1 97.31 352 ILE B N 1
ATOM 6186 C CA . ILE B 1 352 ? -20.188 45.531 -3.111 1 97.31 352 ILE B CA 1
ATOM 6187 C C . ILE B 1 352 ? -19.156 46.062 -4.109 1 97.31 352 ILE B C 1
ATOM 6189 O O . ILE B 1 352 ? -18.172 45.406 -4.41 1 97.31 352 ILE B O 1
ATOM 6193 N N . THR B 1 353 ? -19.5 47.188 -4.688 1 96.62 353 THR B N 1
ATOM 6194 C CA . THR B 1 353 ? -18.609 47.875 -5.629 1 96.62 353 THR B CA 1
ATOM 6195 C C . THR B 1 353 ? -18.047 49.156 -5.027 1 96.62 353 THR B C 1
ATOM 6197 O O . THR B 1 353 ? -18.797 49.969 -4.48 1 96.62 353 THR B O 1
ATOM 6200 N N . ASP B 1 354 ? -16.719 49.281 -5.066 1 94.38 354 ASP B N 1
ATOM 6201 C CA . ASP B 1 354 ? -16.125 50.5 -4.512 1 94.38 354 ASP B CA 1
ATOM 6202 C C . ASP B 1 354 ? -15.297 51.219 -5.562 1 94.38 354 ASP B C 1
ATOM 6204 O O . ASP B 1 354 ? -14.953 50.656 -6.598 1 94.38 354 ASP B O 1
ATOM 6208 N N . SER B 1 355 ? -15.094 52.531 -5.391 1 92.44 355 SER B N 1
ATOM 6209 C CA . SER B 1 355 ? -14.352 53.344 -6.328 1 92.44 355 SER B CA 1
ATOM 6210 C C . SER B 1 355 ? -12.875 53.406 -5.969 1 92.44 355 SER B C 1
ATOM 6212 O O . SER B 1 355 ? -12.164 54.312 -6.402 1 92.44 355 SER B O 1
ATOM 6214 N N . GLY B 1 356 ? -12.461 52.5 -5.129 1 89.12 356 GLY B N 1
ATOM 6215 C CA . GLY B 1 356 ? -11.086 52.531 -4.664 1 89.12 356 GLY B CA 1
ATOM 6216 C C . GLY B 1 356 ? -10.086 52.062 -5.715 1 89.12 356 GLY B C 1
ATOM 6217 O O . GLY B 1 356 ? -10.477 51.625 -6.793 1 89.12 356 GLY B O 1
ATOM 6218 N N . ASN B 1 357 ? -8.75 52.312 -5.414 1 84.06 357 ASN B N 1
ATOM 6219 C CA . ASN B 1 357 ? -7.66 51.906 -6.305 1 84.06 357 ASN B CA 1
ATOM 6220 C C . ASN B 1 357 ? -7.441 50.406 -6.312 1 84.06 357 ASN B C 1
ATOM 6222 O O . ASN B 1 357 ? -7.328 49.781 -5.254 1 84.06 357 ASN B O 1
ATOM 6226 N N . SER B 1 358 ? -7.539 49.844 -7.445 1 80.25 358 SER B N 1
ATOM 6227 C CA . SER B 1 358 ? -7.367 48.375 -7.59 1 80.25 358 SER B CA 1
ATOM 6228 C C . SER B 1 358 ? -6.043 48.062 -8.266 1 80.25 358 SER B C 1
ATOM 6230 O O . SER B 1 358 ? -5.809 46.906 -8.648 1 80.25 358 SER B O 1
ATOM 6232 N N . SER B 1 359 ? -5.238 49 -8.375 1 73.69 359 SER B N 1
ATOM 6233 C CA . SER B 1 359 ? -4.035 48.844 -9.188 1 73.69 359 SER B CA 1
ATOM 6234 C C . SER B 1 359 ? -3.104 47.781 -8.594 1 73.69 359 SER B C 1
ATOM 6236 O O . SER B 1 359 ? -2.441 47.062 -9.328 1 73.69 359 SER B O 1
ATOM 6238 N N . LEU B 1 360 ? -3.023 47.594 -7.375 1 74.88 360 LEU B N 1
ATOM 6239 C CA . LEU B 1 360 ? -2.045 46.719 -6.75 1 74.88 360 LEU B CA 1
ATOM 6240 C C . LEU B 1 360 ? -2.693 45.406 -6.324 1 74.88 360 LEU B C 1
ATOM 6242 O O . LEU B 1 360 ? -2.037 44.562 -5.723 1 74.88 360 LEU B O 1
ATOM 6246 N N . MET B 1 361 ? -3.928 45.281 -6.832 1 78.19 361 MET B N 1
ATOM 6247 C CA . MET B 1 361 ? -4.656 44.125 -6.355 1 78.19 361 MET B CA 1
ATOM 6248 C C . MET B 1 361 ? -4.344 42.906 -7.211 1 78.19 361 MET B C 1
ATOM 6250 O O . MET B 1 361 ? -4.352 42.969 -8.445 1 78.19 361 MET B O 1
ATOM 6254 N N . ASN B 1 362 ? -3.893 41.875 -6.602 1 83.56 362 ASN B N 1
ATOM 6255 C CA . ASN B 1 362 ? -3.771 40.562 -7.234 1 83.56 362 ASN B CA 1
ATOM 6256 C C . ASN B 1 362 ? -4.98 39.688 -6.941 1 83.56 362 ASN B C 1
ATOM 6258 O O . ASN B 1 362 ? -5.086 39.094 -5.855 1 83.56 362 ASN B O 1
ATOM 6262 N N . THR B 1 363 ? -5.801 39.5 -7.926 1 85.62 363 THR B N 1
ATOM 6263 C CA . THR B 1 363 ? -7.09 38.812 -7.75 1 85.62 363 THR B CA 1
ATOM 6264 C C . THR B 1 363 ? -6.898 37.344 -7.426 1 85.62 363 THR B C 1
ATOM 6266 O O . THR B 1 363 ? -7.773 36.719 -6.828 1 85.62 363 THR B O 1
ATOM 6269 N N . SER B 1 364 ? -5.789 36.844 -7.863 1 83.38 364 SER B N 1
ATOM 6270 C CA . SER B 1 364 ? -5.555 35.406 -7.633 1 83.38 364 SER B CA 1
ATOM 6271 C C . SER B 1 364 ? -5.102 35.156 -6.199 1 83.38 364 SER B C 1
ATOM 6273 O O . SER B 1 364 ? -5.281 34.031 -5.68 1 83.38 364 SER B O 1
ATOM 6275 N N . LYS B 1 365 ? -4.598 36.125 -5.562 1 85.62 365 LYS B N 1
ATOM 6276 C CA . LYS B 1 365 ? -3.996 35.938 -4.246 1 85.62 365 LYS B CA 1
ATOM 6277 C C . LYS B 1 365 ? -4.785 36.656 -3.162 1 85.62 365 LYS B C 1
ATOM 6279 O O . LYS B 1 365 ? -4.547 36.438 -1.97 1 85.62 365 LYS B O 1
ATOM 6284 N N . ILE B 1 366 ? -5.77 37.375 -3.508 1 87.12 366 ILE B N 1
ATOM 6285 C CA . ILE B 1 366 ? -6.395 38.344 -2.605 1 87.12 366 ILE B CA 1
ATOM 6286 C C . ILE B 1 366 ? -7.098 37.594 -1.47 1 87.12 366 ILE B C 1
ATOM 6288 O O . ILE B 1 366 ? -7.285 38.156 -0.383 1 87.12 366 ILE B O 1
ATOM 6292 N N . PHE B 1 367 ? -7.422 36.312 -1.776 1 87.75 367 PHE B N 1
ATOM 6293 C CA . PHE B 1 367 ? -8.133 35.562 -0.751 1 87.75 367 PHE B CA 1
ATOM 6294 C C . PHE B 1 367 ? -7.18 34.625 -0.003 1 87.75 367 PHE B C 1
ATOM 6296 O O . PHE B 1 367 ? -7.602 33.875 0.867 1 87.75 367 PHE B O 1
ATOM 6303 N N . THR B 1 368 ? -5.961 34.75 -0.386 1 79.31 368 THR B N 1
ATOM 6304 C CA . THR B 1 368 ? -4.957 33.938 0.303 1 79.31 368 THR B CA 1
ATOM 6305 C C . THR B 1 368 ? -4.617 34.562 1.661 1 79.31 368 THR B C 1
ATOM 6307 O O . THR B 1 368 ? -4.379 35.75 1.766 1 79.31 368 THR B O 1
ATOM 6310 N N . PRO B 1 369 ? -4.613 33.688 2.652 1 73.62 369 PRO B N 1
ATOM 6311 C CA . PRO B 1 369 ? -4.273 34.219 3.973 1 73.62 369 PRO B CA 1
ATOM 6312 C C . PRO B 1 369 ? -2.938 34.938 3.98 1 73.62 369 PRO B C 1
ATOM 6314 O O . PRO B 1 369 ? -1.979 34.5 3.342 1 73.62 369 PRO B O 1
ATOM 6317 N N . LEU B 1 370 ? -2.955 36.188 4.516 1 70.62 370 LEU B N 1
ATOM 6318 C CA . LEU B 1 370 ? -1.775 37 4.781 1 70.62 370 LEU B CA 1
ATOM 6319 C C . LEU B 1 370 ? -1.391 37.812 3.549 1 70.62 370 LEU B C 1
ATOM 6321 O O . LEU B 1 370 ? -0.357 38.5 3.543 1 70.62 370 LEU B O 1
ATOM 6325 N N . TYR B 1 371 ? -2.193 37.656 2.678 1 74.19 371 TYR B N 1
ATOM 6326 C CA . TYR B 1 371 ? -1.932 38.5 1.521 1 74.19 371 TYR B CA 1
ATOM 6327 C C . TYR B 1 371 ? -2.553 39.875 1.705 1 74.19 371 TYR B C 1
ATOM 6329 O O . TYR B 1 371 ? -3.77 40 1.872 1 74.19 371 TYR B O 1
ATOM 6337 N N . THR B 1 372 ? -1.729 40.812 1.812 1 74.38 372 THR B N 1
ATOM 6338 C CA . THR B 1 372 ? -2.242 42.188 1.879 1 74.38 372 THR B CA 1
ATOM 6339 C C . THR B 1 372 ? -1.255 43.156 1.254 1 74.38 372 THR B C 1
ATOM 6341 O O . THR B 1 372 ? -0.046 42.938 1.257 1 74.38 372 THR B O 1
ATOM 6344 N N . THR B 1 373 ? -1.753 44.094 0.621 1 73.69 373 THR B N 1
ATOM 6345 C CA . THR B 1 373 ? -0.938 45.188 0.075 1 73.69 373 THR B CA 1
ATOM 6346 C C . THR B 1 373 ? -1.036 46.406 0.951 1 73.69 373 THR B C 1
ATOM 6348 O O . THR B 1 373 ? -0.363 47.406 0.694 1 73.69 373 THR B O 1
ATOM 6351 N N . LYS B 1 374 ? -1.809 46.281 1.938 1 72.75 374 LYS B N 1
ATOM 6352 C CA . LYS B 1 374 ? -2.02 47.406 2.848 1 72.75 374 LYS B CA 1
ATOM 6353 C C . LYS B 1 374 ? -0.928 47.469 3.912 1 72.75 374 LYS B C 1
ATOM 6355 O O . LYS B 1 374 ? -0.364 46.438 4.285 1 72.75 374 LYS B O 1
ATOM 6360 N N . GLN B 1 375 ? -0.593 48.625 4.34 1 62.28 375 GLN B N 1
ATOM 6361 C CA . GLN B 1 375 ? 0.431 48.844 5.363 1 62.28 375 GLN B CA 1
ATOM 6362 C C . GLN B 1 375 ? -0.023 48.281 6.707 1 62.28 375 GLN B C 1
ATOM 6364 O O . GLN B 1 375 ? 0.771 47.688 7.438 1 62.28 375 GLN B O 1
ATOM 6369 N N . GLU B 1 376 ? -1.325 48.469 7.016 1 60.91 376 GLU B N 1
ATOM 6370 C CA . GLU B 1 376 ? -1.793 48.062 8.336 1 60.91 376 GLU B CA 1
ATOM 6371 C C . GLU B 1 376 ? -2.77 46.875 8.25 1 60.91 376 GLU B C 1
ATOM 6373 O O . GLU B 1 376 ? -3.547 46.656 9.172 1 60.91 376 GLU B O 1
ATOM 6378 N N . GLY B 1 377 ? -2.689 46.156 7.223 1 68.56 377 GLY B N 1
ATOM 6379 C CA . GLY B 1 377 ? -3.625 45.062 7.051 1 68.56 377 GLY B CA 1
ATOM 6380 C C . GLY B 1 377 ? -3.043 43.719 7.445 1 68.56 377 GLY B C 1
ATOM 6381 O O . GLY B 1 377 ? -1.83 43.5 7.375 1 68.56 377 GLY B O 1
ATOM 6382 N N . THR B 1 378 ? -3.887 42.781 7.996 1 69.62 378 THR B N 1
ATOM 6383 C CA . THR B 1 378 ? -3.449 41.469 8.398 1 69.62 378 THR B CA 1
ATOM 6384 C C . THR B 1 378 ? -3.506 40.5 7.219 1 69.62 378 THR B C 1
ATOM 6386 O O . THR B 1 378 ? -2.877 39.438 7.246 1 69.62 378 THR B O 1
ATOM 6389 N N . GLY B 1 379 ? -4.258 40.875 6.223 1 77.38 379 GLY B N 1
ATOM 6390 C CA . GLY B 1 379 ? -4.512 40 5.102 1 77.38 379 GLY B CA 1
ATOM 6391 C C . GLY B 1 379 ? -5.395 38.812 5.465 1 77.38 379 GLY B C 1
ATOM 6392 O O . GLY B 1 379 ? -5.477 37.844 4.715 1 77.38 379 GLY B O 1
ATOM 6393 N N . LEU B 1 380 ? -6.023 38.844 6.574 1 80.5 380 LEU B N 1
ATOM 6394 C CA . LEU B 1 380 ? -6.867 37.75 7.027 1 80.5 380 LEU B CA 1
ATOM 6395 C C . LEU B 1 380 ? -8.336 38.031 6.73 1 80.5 380 LEU B C 1
ATOM 6397 O O . LEU B 1 380 ? -9.148 37.125 6.688 1 80.5 380 LEU B O 1
ATOM 6401 N N . GLY B 1 381 ? -8.641 39.344 6.539 1 84.06 381 GLY B N 1
ATOM 6402 C CA . GLY B 1 381 ? -10.031 39.75 6.344 1 84.06 381 GLY B CA 1
ATOM 6403 C C . GLY B 1 381 ? -10.695 39.031 5.176 1 84.06 381 GLY B C 1
ATOM 6404 O O . GLY B 1 381 ? -11.695 38.344 5.352 1 84.06 381 GLY B O 1
ATOM 6405 N N . LEU B 1 382 ? -10.039 39.156 4.062 1 89.12 382 LEU B N 1
ATOM 6406 C CA . LEU B 1 382 ? -10.625 38.594 2.855 1 89.12 382 LEU B CA 1
ATOM 6407 C C . LEU B 1 382 ? -10.492 37.062 2.857 1 89.12 382 LEU B C 1
ATOM 6409 O O . LEU B 1 382 ? -11.344 36.375 2.303 1 89.12 382 LEU B O 1
ATOM 6413 N N . ALA B 1 383 ? -9.453 36.594 3.416 1 85.12 383 ALA B N 1
ATOM 6414 C CA . ALA B 1 383 ? -9.305 35.156 3.553 1 85.12 383 ALA B CA 1
ATOM 6415 C C . ALA B 1 383 ? -10.438 34.562 4.395 1 85.12 383 ALA B C 1
ATOM 6417 O O . ALA B 1 383 ? -10.953 33.5 4.082 1 85.12 383 ALA B O 1
ATOM 6418 N N . SER B 1 384 ? -10.805 35.25 5.445 1 84.69 384 SER B N 1
ATOM 6419 C CA . SER B 1 384 ? -11.922 34.844 6.285 1 84.69 384 SER B CA 1
ATOM 6420 C C . SER B 1 384 ? -13.227 34.812 5.496 1 84.69 384 SER B C 1
ATOM 6422 O O . SER B 1 384 ? -14.055 33.906 5.688 1 84.69 384 SER B O 1
ATOM 6424 N N . CYS B 1 385 ? -13.352 35.812 4.691 1 92 385 CYS B N 1
ATOM 6425 C CA . CYS B 1 385 ? -14.555 35.875 3.867 1 92 385 CYS B CA 1
ATOM 6426 C C . CYS B 1 385 ? -14.695 34.625 3.01 1 92 385 CYS B C 1
ATOM 6428 O O . CYS B 1 385 ? -15.773 34.031 2.955 1 92 385 CYS B O 1
ATOM 6430 N N . LYS B 1 386 ? -13.656 34.281 2.357 1 91 386 LYS B N 1
ATOM 6431 C CA . LYS B 1 386 ? -13.68 33.094 1.493 1 91 386 LYS B CA 1
ATOM 6432 C C . LYS B 1 386 ? -14.008 31.844 2.287 1 91 386 LYS B C 1
ATOM 6434 O O . LYS B 1 386 ? -14.805 31.016 1.847 1 91 386 LYS B O 1
ATOM 6439 N N . ARG B 1 387 ? -13.422 31.703 3.381 1 84.44 387 ARG B N 1
ATOM 6440 C CA . ARG B 1 387 ? -13.656 30.531 4.234 1 84.44 387 ARG B CA 1
ATOM 6441 C C . ARG B 1 387 ? -15.117 30.469 4.668 1 84.44 387 ARG B C 1
ATOM 6443 O O . ARG B 1 387 ? -15.75 29.406 4.574 1 84.44 387 ARG B O 1
ATOM 6450 N N . ILE B 1 388 ? -15.648 31.531 5.172 1 88.88 388 ILE B N 1
ATOM 6451 C CA . ILE B 1 388 ? -17.016 31.594 5.676 1 88.88 388 ILE B CA 1
ATOM 6452 C C . ILE B 1 388 ? -18 31.281 4.547 1 88.88 388 ILE B C 1
ATOM 6454 O O . ILE B 1 388 ? -18.953 30.516 4.738 1 88.88 388 ILE B O 1
ATOM 6458 N N . MET B 1 389 ? -17.734 31.812 3.43 1 94.31 389 MET B N 1
ATOM 6459 C CA . MET B 1 389 ? -18.594 31.547 2.285 1 94.31 389 MET B CA 1
ATOM 6460 C C . MET B 1 389 ? -18.562 30.078 1.887 1 94.31 389 MET B C 1
ATOM 6462 O O . MET B 1 389 ? -19.594 29.484 1.594 1 94.31 389 MET B O 1
ATOM 6466 N N . LYS B 1 390 ? -17.422 29.547 1.854 1 90 390 LYS B N 1
ATOM 6467 C CA . LYS B 1 390 ? -17.281 28.141 1.534 1 90 390 LYS B CA 1
ATOM 6468 C C . LYS B 1 390 ? -18.031 27.266 2.539 1 90 390 LYS B C 1
ATOM 6470 O O . LYS B 1 390 ? -18.672 26.281 2.16 1 90 390 LYS B O 1
ATOM 6475 N N . GLU B 1 391 ? -17.922 27.625 3.775 1 86.19 391 GLU B N 1
ATOM 6476 C CA . GLU B 1 391 ? -18.625 26.906 4.832 1 86.19 391 GLU B CA 1
ATOM 6477 C C . GLU B 1 391 ? -20.141 26.922 4.605 1 86.19 391 GLU B C 1
ATOM 6479 O O . GLU B 1 391 ? -20.828 25.969 4.953 1 86.19 391 GLU B O 1
ATOM 6484 N N . HIS B 1 392 ? -20.562 27.938 4.09 1 93.12 392 HIS B N 1
ATOM 6485 C CA . HIS B 1 392 ? -21.984 28.094 3.816 1 93.12 392 HIS B CA 1
ATOM 6486 C C . HIS B 1 392 ? -22.375 27.375 2.523 1 93.12 392 HIS B C 1
ATOM 6488 O O . HIS B 1 392 ? -23.547 27.359 2.158 1 93.12 392 HIS B O 1
ATOM 6494 N N . GLY B 1 393 ? -21.391 26.797 1.851 1 92.69 393 GLY B N 1
ATOM 6495 C CA . GLY B 1 393 ? -21.641 26.188 0.555 1 92.69 393 GLY B CA 1
ATOM 6496 C C . GLY B 1 393 ? -21.734 27.203 -0.572 1 92.69 393 GLY B C 1
ATOM 6497 O O . GLY B 1 393 ? -22.203 26.875 -1.663 1 92.69 393 GLY B O 1
ATOM 6498 N N . GLY B 1 394 ? -21.344 28.453 -0.272 1 94.69 394 GLY B N 1
ATOM 6499 C CA . GLY B 1 394 ? -21.359 29.531 -1.256 1 94.69 394 GLY B CA 1
ATOM 6500 C C . GLY B 1 394 ? -19.969 29.844 -1.806 1 94.69 394 GLY B C 1
ATOM 6501 O O . GLY B 1 394 ? -19.078 29 -1.745 1 94.69 394 GLY B O 1
ATOM 6502 N N . GLU B 1 395 ? -19.969 31.016 -2.506 1 95.31 395 GLU B N 1
ATOM 6503 C CA . GLU B 1 395 ? -18.719 31.453 -3.119 1 95.31 395 GLU B CA 1
ATOM 6504 C C . GLU B 1 395 ? -18.562 32.969 -3.055 1 95.31 395 GLU B C 1
ATOM 6506 O O . GLU B 1 395 ? -19.547 33.688 -2.926 1 95.31 395 GLU B O 1
ATOM 6511 N N . ILE B 1 396 ? -17.312 33.406 -3.057 1 96.19 396 ILE B N 1
ATOM 6512 C CA . ILE B 1 396 ? -16.969 34.812 -3.17 1 96.19 396 ILE B CA 1
ATOM 6513 C C . ILE B 1 396 ? -16.047 35.031 -4.359 1 96.19 396 ILE B C 1
ATOM 6515 O O . ILE B 1 396 ? -15.117 34.25 -4.586 1 96.19 396 ILE B O 1
ATOM 6519 N N . THR B 1 397 ? -16.375 35.969 -5.203 1 95.69 397 THR B N 1
ATOM 6520 C CA . THR B 1 397 ? -15.539 36.312 -6.344 1 95.69 397 THR B CA 1
ATOM 6521 C C . THR B 1 397 ? -15.203 37.812 -6.336 1 95.69 397 THR B C 1
ATOM 6523 O O . THR B 1 397 ? -15.828 38.594 -5.613 1 95.69 397 THR B O 1
ATOM 6526 N N . VAL B 1 398 ? -14.102 38.188 -7.055 1 94.88 398 VAL B N 1
ATOM 6527 C CA . VAL B 1 398 ? -13.695 39.562 -7.129 1 94.88 398 VAL B CA 1
ATOM 6528 C C . VAL B 1 398 ? -13.398 39.938 -8.578 1 94.88 398 VAL B C 1
ATOM 6530 O O . VAL B 1 398 ? -12.891 39.125 -9.344 1 94.88 398 VAL B O 1
ATOM 6533 N N . SER B 1 399 ? -13.875 41.031 -9.023 1 92.81 399 SER B N 1
ATOM 6534 C CA . SER B 1 399 ? -13.508 41.656 -10.289 1 92.81 399 SER B CA 1
ATOM 6535 C C . SER B 1 399 ? -12.898 43.031 -10.078 1 92.81 399 SER B C 1
ATOM 6537 O O . SER B 1 399 ? -13.109 43.656 -9.031 1 92.81 399 SER B O 1
ATOM 6539 N N . THR B 1 400 ? -12.031 43.469 -11.07 1 89.81 400 THR B N 1
ATOM 6540 C CA . THR B 1 400 ? -11.367 44.781 -10.93 1 89.81 400 THR B CA 1
ATOM 6541 C C . THR B 1 400 ? -11.883 45.75 -11.977 1 89.81 400 THR B C 1
ATOM 6543 O O . THR B 1 400 ? -12.484 45.344 -12.977 1 89.81 400 THR B O 1
ATOM 6546 N N . ASN B 1 401 ? -11.711 47.156 -11.797 1 85.75 401 ASN B N 1
ATOM 6547 C CA . ASN B 1 401 ? -12 48.281 -12.68 1 85.75 401 ASN B CA 1
ATOM 6548 C C . ASN B 1 401 ? -13.492 48.375 -13 1 85.75 401 ASN B C 1
ATOM 6550 O O . ASN B 1 401 ? -13.891 48.25 -14.164 1 85.75 401 ASN B O 1
ATOM 6554 N N . PRO B 1 402 ? -14.258 48.594 -11.922 1 88.19 402 PRO B N 1
ATOM 6555 C CA . PRO B 1 402 ? -13.969 48.875 -10.516 1 88.19 402 PRO B CA 1
ATOM 6556 C C . PRO B 1 402 ? -13.906 47.594 -9.664 1 88.19 402 PRO B C 1
ATOM 6558 O O . PRO B 1 402 ? -14.234 46.531 -10.141 1 88.19 402 PRO B O 1
ATOM 6561 N N . THR B 1 403 ? -13.398 47.781 -8.508 1 93.38 403 THR B N 1
ATOM 6562 C CA . THR B 1 403 ? -13.328 46.625 -7.621 1 93.38 403 THR B CA 1
ATOM 6563 C C . THR B 1 403 ? -14.727 46.219 -7.184 1 93.38 403 THR B C 1
ATOM 6565 O O . THR B 1 403 ? -15.492 47.031 -6.66 1 93.38 403 THR B O 1
ATOM 6568 N N . LYS B 1 404 ? -15.078 45.031 -7.555 1 95.81 404 LYS B N 1
ATOM 6569 C CA . LYS B 1 404 ? -16.391 44.5 -7.203 1 95.81 404 LYS B CA 1
ATOM 6570 C C . LYS B 1 404 ? -16.266 43.094 -6.57 1 95.81 404 LYS B C 1
ATOM 6572 O O . LYS B 1 404 ? -15.719 42.188 -7.184 1 95.81 404 LYS B O 1
ATOM 6577 N N . PHE B 1 405 ? -16.672 43 -5.309 1 97 405 PHE B N 1
ATOM 6578 C CA . PHE B 1 405 ? -16.797 41.719 -4.648 1 97 405 PHE B CA 1
ATOM 6579 C C . PHE B 1 405 ? -18.219 41.188 -4.758 1 97 405 PHE B C 1
ATOM 6581 O O . PHE B 1 405 ? -19.172 41.938 -4.551 1 97 405 PHE B O 1
ATOM 6588 N N . THR B 1 406 ? -18.375 39.938 -5.164 1 97.38 406 THR B N 1
ATOM 6589 C CA . THR B 1 406 ? -19.688 39.312 -5.293 1 97.38 406 THR B CA 1
ATOM 6590 C C . THR B 1 406 ? -19.781 38.062 -4.41 1 97.38 406 THR B C 1
ATOM 6592 O O . THR B 1 406 ? -18.922 37.188 -4.477 1 97.38 406 THR B O 1
ATOM 6595 N N . LEU B 1 407 ? -20.797 38.031 -3.574 1 97.5 407 LEU B N 1
ATOM 6596 C CA . LEU B 1 407 ? -21.094 36.906 -2.707 1 97.5 407 LEU B CA 1
ATOM 6597 C C . LEU B 1 407 ? -22.25 36.094 -3.26 1 97.5 407 LEU B C 1
ATOM 6599 O O . LEU B 1 407 ? -23.297 36.656 -3.604 1 97.5 407 LEU B O 1
ATOM 6603 N N . PHE B 1 408 ? -22 34.812 -3.387 1 97.38 408 PHE B N 1
ATOM 6604 C CA . PHE B 1 408 ? -23.062 33.875 -3.736 1 97.38 408 PHE B CA 1
ATOM 6605 C C . PHE B 1 408 ? -23.484 33.062 -2.521 1 97.38 408 PHE B C 1
ATOM 6607 O O . PHE B 1 408 ? -22.797 32.094 -2.137 1 97.38 408 PHE B O 1
ATOM 6614 N N . ILE B 1 409 ? -24.641 33.344 -1.986 1 96.44 409 ILE B N 1
ATOM 6615 C CA . ILE B 1 409 ? -25.156 32.688 -0.795 1 96.44 409 ILE B CA 1
ATOM 6616 C C . ILE B 1 409 ? -26.266 31.703 -1.189 1 96.44 409 ILE B C 1
ATOM 6618 O O . ILE B 1 409 ? -27.281 32.094 -1.745 1 96.44 409 ILE B O 1
ATOM 6622 N N . PRO B 1 410 ? -26.047 30.484 -0.791 1 95.5 410 PRO B N 1
ATOM 6623 C CA . PRO B 1 410 ? -27.078 29.516 -1.184 1 95.5 410 PRO B CA 1
ATOM 6624 C C . PRO B 1 410 ? -28.422 29.766 -0.524 1 95.5 410 PRO B C 1
ATOM 6626 O O . PRO B 1 410 ? -28.484 30.109 0.662 1 95.5 410 PRO B O 1
ATOM 6629 N N . ARG B 1 411 ? -29.5 29.594 -1.216 1 92.31 411 ARG B N 1
ATOM 6630 C CA . ARG B 1 411 ? -30.844 29.781 -0.686 1 92.31 411 ARG B CA 1
ATOM 6631 C C . ARG B 1 411 ? -31.266 28.578 0.158 1 92.31 411 ARG B C 1
ATOM 6633 O O . ARG B 1 411 ? -32.094 28.703 1.064 1 92.31 411 ARG B O 1
ATOM 6640 N N . LYS B 1 412 ? -30.609 27.359 -0.093 1 77 412 LYS B N 1
ATOM 6641 C CA . LYS B 1 412 ? -30.953 26.125 0.618 1 77 412 LYS B CA 1
ATOM 6642 C C . LYS B 1 412 ? -29.703 25.484 1.229 1 77 412 LYS B C 1
ATOM 6644 O O . LYS B 1 412 ? -28.625 25.547 0.652 1 77 412 LYS B O 1
#

pLDDT: mean 85.45, std 10.13, range [51.0, 98.25]

Sequence (824 aa):
MNVKQKIILIVSVQIALIIGSFTFNVYLESEWLEFGQSINRAGLNRFLTSETHLQVQNLIIQKNFDEIPQSLEKLKNNLLVIKDGGTIENVPLKPLPEELQKDWNKVYADYLIFEKDISSLSDVDPQKISNFQISVDESSNNLIESSDHFVFKITIFLEKLHTMLIKLQIVLLFTNTLVHLLMIYLIFLILNRDAEEKIQLERFAIIGKIGATIIHDLRNSLTVIKGSIDILKLQKNNTEDKFKEKQFQKIDDSIRKIKYLTSDILDYTRITKLNKEEFIFSEIVQKSLDEVDVPNQIIITLPLNDYKINADKIKLQTVISNLIKNSIDAIGDKGTIIMDLKKNINFFIFSITDSGNSSLMNTSKIFTPLYTTKQEGTGLGLASCKRIMKEHGGEITVSTNPTKFTLFIPRKMNVKQKIILIVSVQIALIIGSFTFNVYLESEWLEFGQSINRAGLNRFLTSETHLQVQNLIIQKNFDEIPQSLEKLKNNLLVIKDGGTIENVPLKPLPEELQKDWNKVYADYLIFEKDISSLSDVDPQKISNFQISVDESSNNLIESSDHFVFKITIFLEKLHTMLIKLQIVLLFTNTLVHLLMIYLIFLILNRDAEEKIQLERFAIIGKIGATIIHDLRNSLTVIKGSIDILKLQKNNTEDKFKEKQFQKIDDSIRKIKYLTSDILDYTRITKLNKEEFIFSEIVQKSLDEVDVPNQIIITLPLNDYKINADKIKLQTVISNLIKNSIDAIGDKGTIIMDLKKNINFFIFSITDSGNSSLMNTSKIFTPLYTTKQEGTGLGLASCKRIMKEHGGEITVSTNPTKFTLFIPRK

Organism: NCBI:txid859350

Foldseek 3Di:
DDLVVVLVVLVVVLVVLVVVLVVVLVVLCVVCVCLVVLLVLLLVLLVLLVVQLVVLVVCLVVVNQQDHDPSLVVNVVSLVCSAPWDDDPNDTDHHDDPVLVVLSVQLVVLSVQLVVLSNCSNVDDNVCVVVSSVSNVVSSVSNSVSSVVSSVVSVVVVVVSVVVSVVSSVVSVVVSVVSVVVSVVVSVVSVVVVVVVVVVVVLVVLLVVLVVVLVVLLVVLVVLLVVLVVVVVVVPDDDDPVSNVVSVVSNVVSVVLNVQSVVLSCLSPPPDQWDWDKDKPVVLLVVLVVVDDAAPQEAEAEEPDIDIATTRSVLVSLLNNLVVVVQRQQAPHHWYWYWYWDDDPWWIKIKIWIQGDCPPPDQVCLLPQQDDPDPSDSSRSSVSNQVRLVSQVWGWHWDVPPTMIMTTGTRD/DDLVVVLVVLVVVLVVLVVVLVVVLVVLVVVCVCLVVLLVLLLVLLVLLVVQLVVLVVCLVVVNQQDHDPSLVVNVVSLVCSAPWDDDPNDTDHHDDPVLVVLSVQLVVLSVQLVVLSNCSNVDDNVCVVVSNVSNVVSSVSNSVSSVVSSVVSVVVVVVSVVVSVVSSVVSVVVSVVSVVVSVVVSVVSVVVVVVVVVVVVLVVLLVVLVVVLVVLLVVLVVLLVVLVVVVVVVPPDDDPVSNVVSVVSNVVSVVLNVQSVVLSCLSPPPDQWDWDKDKPVVLLVVLVVVDDAAPQEAEAEEPDIDIATTRSVLVSLLNNLVVVVQRQQADHHWYWYWYWDDDPWWIKIKIWIQGDCPPPDQVCLLPQQDDPDPSDSSSSSVSNQVRLVSQVWGWHWDVPPTMIMTTGTRD

Nearest PDB structures (foldseek):
  4u7o-assembly1_A  TM=7.206E-01  e=4.819E-12  Lactiplantibacillus plantarum JDM1
  5c93-assembly1_A  TM=7.119E-01  e=6.119E-12  Lactiplantibacillus plantarum 16
  4u7n-assembly1_B  TM=7.994E-01  e=3.226E-10  Lactiplantibacillus plantarum JDM1
  3a0y-assembly1_A  TM=8.421E-01  e=7.844E-08  Thermotoga maritima
  3a0z-assembly2_B  TM=8.398E-01  e=1.606E-07  Thermotoga maritima

Solvent-accessible surface area (backbone atoms only — not comparable to full-atom values): 42836 Å² total; per-residue (Å²): 129,56,75,64,59,54,48,52,53,55,52,51,54,52,48,52,51,49,49,50,52,37,53,51,49,42,52,58,54,60,74,55,46,47,50,47,52,53,30,41,55,38,28,43,45,34,24,31,48,38,44,26,52,43,46,50,51,50,28,58,74,68,70,44,49,82,69,76,54,67,41,52,55,54,38,52,52,51,57,50,36,51,51,66,22,45,72,57,96,88,38,74,38,65,51,51,55,78,88,53,45,66,47,49,51,53,28,52,53,31,42,53,53,32,50,51,50,58,65,44,47,60,75,53,53,81,92,49,48,66,63,51,51,52,51,44,51,50,32,46,51,50,26,36,50,36,26,51,52,37,29,52,50,51,32,51,49,52,34,51,51,45,52,51,50,40,53,48,40,53,50,50,39,51,49,52,49,50,52,49,51,53,47,52,49,52,50,50,54,54,52,52,55,53,50,56,55,40,53,55,21,41,58,19,16,52,37,14,58,44,44,34,56,52,32,51,55,42,49,54,30,47,49,51,34,50,54,38,48,55,52,52,68,69,56,71,83,83,72,61,72,63,61,57,48,50,37,52,48,52,35,52,53,25,52,52,50,43,51,50,55,34,48,38,49,31,60,53,48,61,82,67,83,85,59,67,43,79,43,55,50,61,56,42,53,52,51,28,54,70,72,44,91,72,53,87,55,44,48,77,43,73,43,90,52,79,51,79,41,64,37,34,62,70,62,49,28,52,38,52,32,39,52,52,51,51,38,47,65,41,34,61,64,62,42,43,36,42,37,41,46,48,71,60,96,60,28,38,38,38,35,45,35,27,68,26,72,53,84,84,63,49,81,88,44,46,53,35,74,57,38,54,88,53,91,88,52,72,14,30,52,50,21,34,34,46,51,54,29,45,73,62,70,27,44,66,49,74,47,71,89,56,35,29,42,38,38,38,39,39,67,117,130,56,75,64,60,54,50,50,54,55,52,52,54,53,48,54,51,51,50,50,53,37,51,52,50,42,51,60,55,63,73,55,45,48,49,48,52,54,30,41,55,38,27,44,47,34,24,30,48,39,45,27,51,42,46,51,52,51,28,59,76,68,72,45,49,80,71,76,54,68,40,50,57,54,38,52,52,50,56,50,37,48,52,66,22,44,70,57,95,87,37,73,39,65,51,51,56,77,89,53,45,63,48,49,50,51,26,50,53,31,41,53,52,33,50,52,51,58,64,44,46,60,73,53,52,80,94,51,48,66,62,53,51,53,49,43,50,51,31,45,52,50,27,37,51,38,24,50,51,36,28,52,51,50,30,51,50,52,34,51,50,46,51,50,51,40,53,48,40,53,51,49,40,52,51,53,48,52,52,48,51,52,48,53,50,51,49,48,53,55,51,51,56,53,49,56,52,39,53,56,21,41,58,19,16,53,36,14,60,45,46,32,56,52,29,52,54,42,48,53,32,48,49,52,35,50,53,36,48,55,52,52,67,70,57,73,82,84,70,60,72,63,61,56,48,51,36,52,47,52,35,52,51,27,52,51,50,44,52,49,55,35,48,37,49,33,59,53,49,60,81,69,82,84,60,66,43,79,42,53,49,60,57,42,53,51,51,28,54,72,72,44,90,73,55,87,55,46,48,74,43,72,44,90,52,79,51,81,42,65,37,33,61,69,62,51,28,51,36,52,32,39,53,52,50,51,38,47,64,41,35,60,64,59,41,44,38,43,36,43,47,48,71,60,97,60,29,36,38,39,34,44,34,25,67,28,73,53,84,84,62,50,81,89,44,47,52,35,73,59,38,56,88,52,92,86,53,72,15,31,52,50,21,34,34,45,51,54,28,46,74,63,70,27,44,67,48,76,48,70,92,56,35,29,41,38,38,37,38,39,67,119

InterPro domains:
  IPR003594 Histidine kinase/HSP90-like ATPase domain [PF02518] (312-411)
  IPR003594 Histidine kinase/HSP90-like ATPase domain [SM00387] (311-412)
  IPR003661 Signal transduction histidine kinase, dimerisation/phosphoacceptor domain [PF00512] (212-272)
  IPR003661 Signal transduction histidine kinase, dimerisation/phosphoacceptor domain [SM00388] (206-274)
  IPR003661 Signal transduction histidine kinase, dimerisation/phosphoacceptor domain [cd00082] (212-270)
  IPR004358 Signal transduction histidine kinase-related protein, C-terminal [PR00344] (365-375)
  IPR004358 Signal transduction histidine kinase-related protein, C-terminal [PR00344] (376-394)
  IPR005467 Histidine kinase domain [PS50109] (213-412)
  IPR036097 Signal transduction histidine kinase, dimerisation/phosphoacceptor domain superfamily [SSF47384] (192-271)
  IPR036890 Histidine kinase/HSP90-like ATPase superfamily [G3DSA:3.30.565.10] (270-410)
  IPR036890 Histidine kinase/HSP90-like ATPase superfamily [SSF55874] (293-410)

Radius of gyration: 51.34 Å; Cα contacts (8 Å, |Δi|>4): 1157; chains: 2; bounding box: 66×158×102 Å

Secondary structure (DSSP, 8-state):
--HHHHHHHHHHHHHHHHHHHHHHHHHHHHHTTTHHHHHHHHHHHHHHHHHHHHHHHHHHHHT--SPPPHHHHHHHHHHHHHHH-EEETTEEEPPPPGGGHHHHHHHHHHHHHHHHHHHGGGG--GGGHHHHHHHHHHHHHHHHHHHHHHHHHHHHHHHHHHHHHHHHHHHHHHHHHHHHHHHHHHHHHHHHHHHHHHHHHHHHHHHHHHHHHHHHHHHHHHHHHHHHHHHHHH--S---HHHHHHHHHHHHHHHHHHHHHHHHHHHHH-------EEEEHHHHHHHHHHHS---TTEEEE--S---EEEE-HHHHHHHHHHHHHHHHHHH-SSEEEEEEEEE-SSEEEEEEEE-S--TT--TTTTTSTT---SSS--S-HHHHHHHHHHHTT-EEEEETTTEEEEEEEE--/--HHHHHHHHHHHHHHHHHHHHHHHHHHHHHTTTHHHHHHHHHHHHHHHHHHHHHHHHHHHHT--SPPPHHHHHHHHHHHHHHH-EEETTEEEPPPPGGGHHHHHHHHHHHHHHHHHHHGGGG--GGGHHHHHHHHHHHHHHHHHHHHHHHHHHHHHHHHHHHHHHHHHHHHHHHHHHHHHHHHHHHHHHHHHHHHHHHHHHHHHHHHHHHHHHHHHHHHHHHHHHHHHHHHHH--S---HHHHHHHHHHHHHHHHHHHHHHHHHHHHH-------EEEEHHHHHHHHHHHS---TTEEEE--S---EEEE-HHHHHHHHHHHHHHHHHHH-SSEEEEEEEEE-SSEEEEEEEE-S--TT--TTTTTSTT---SSS--S-HHHHHHHHHHHTT-EEEEETTTEEEEEEEE--